Protein AF-0000000068832332 (afdb_homodimer)

Sequence (1370 aa):
MQPLASTSAGSEQFDTPSPIDVAPAPSSKGKKKERDEEDDGDDGAKPPVKKRNRKLKCDRGYPCGACRDRGEGHMCDWGDAIRLPQPHLTRDAEAQELRLQLDRLEGLLGALSAAAGLTGPPGPAAGGPSTGMAEENAAEALGLLAANSSTTATGPSSMSSAAHRAQVLANNPTVSHLVALLPPKKELESLVNRFLNNEHLYFPIVHVPTFQARLAAFNASNATEAPLFLGLVFAILAHEMRWQATEPGATKKAVLEKENAGKRFCEAALEALRMGSYLEQPTFDAVRALLVLHRFGEQNMDARSTHFLSQAVQLGQNRDAVGVPGISVIELEERCRVWHMLLAADWLDCSGRPSAIATSQFDVKPFTDAYDADITPDGITPRPFPAFTPTLLLGVQGHLAAIAHNISETAFAVKGALSLTCKFIDDQNAALAGVKASLPALQFDGDAVIPLDQANFASDRFRVQAHSAALQLTIRLNRSFLARGFADPRFAKYRHACLSAAQELLGLFLGYDDAHPVSRFAFLAYHCLNALLILVVDVFNDPRGLYAEKNRRLIAQVSLRMHSREKTPINAEVLRIMAVLMEAVQSQPQRPAATPSTSSAPLAASTHLVHPLPSPLTNDPFALNRLDALATSSSVPDLAKIWSTLATSFKTMYAAPDFEEWRELVKVGAGAKEVWSGGVGLIAAMQPLASTSAGSEQFDTPSPIDVAPAPSSKGKKKERDEEDDGDDGAKPPVKKRNRKLKCDRGYPCGACRDRGEGHMCDWGDAIRLPQPHLTRDAEAQELRLQLDRLEGLLGALSAAAGLTGPPGPAAGGPSTGMAEENAAEALGLLAANSSTTATGPSSMSSAAHRAQVLANNPTVSHLVALLPPKKELESLVNRFLNNEHLYFPIVHVPTFQARLAAFNASNATEAPLFLGLVFAILAHEMRWQATEPGATKKAVLEKENAGKRFCEAALEALRMGSYLEQPTFDAVRALLVLHRFGEQNMDARSTHFLSQAVQLGQNRDAVGVPGISVIELEERCRVWHMLLAADWLDCSGRPSAIATSQFDVKPFTDAYDADITPDGITPRPFPAFTPTLLLGVQGHLAAIAHNISETAFAVKGALSLTCKFIDDQNAALAGVKASLPALQFDGDAVIPLDQANFASDRFRVQAHSAALQLTIRLNRSFLARGFADPRFAKYRHACLSAAQELLGLFLGYDDAHPVSRFAFLAYHCLNALLILVVDVFNDPRGLYAEKNRRLIAQVSLRMHSREKTPINAEVLRIMAVLMEAVQSQPQRPAATPSTSSAPLAASTHLVHPLPSPLTNDPFALNRLDALATSSSVPDLAKIWSTLATSFKTMYAAPDFEEWRELVKVGAGAKEVWSGGVGLIAA

Organism: Rhodotorula toruloides (NCBI:txid5286)

Radius of gyration: 38.25 Å; Cα contacts (8 Å, |Δi|>4): 1618; chains: 2; bounding box: 105×122×121 Å

Solvent-accessible surface area (backbone atoms only — not comparable to full-atom values): 77778 Å² total; per-residue (Å²): 141,70,80,77,78,78,75,78,75,76,83,83,72,92,77,77,80,91,64,86,65,84,63,83,75,77,76,74,77,83,86,74,87,76,88,82,89,91,82,90,88,91,84,84,83,85,79,99,78,79,89,79,76,74,86,69,76,66,71,81,40,91,46,21,57,54,34,49,74,64,74,48,33,87,70,60,73,83,80,74,91,71,82,77,81,75,79,82,72,50,78,68,53,53,53,52,48,53,49,50,50,52,49,48,52,49,45,52,54,44,48,62,63,49,60,73,66,73,77,72,85,78,77,85,77,84,84,76,80,76,72,66,65,62,62,59,54,47,52,52,61,49,43,62,67,58,58,81,64,70,67,88,79,70,77,76,85,67,63,77,46,63,62,45,51,45,50,53,41,35,60,29,70,49,61,67,53,56,51,58,68,51,62,59,68,72,56,42,52,49,52,51,48,49,37,48,70,70,36,27,54,65,53,49,74,62,52,57,71,63,50,52,53,51,53,69,70,55,43,75,79,52,37,66,77,33,29,29,53,48,10,26,52,26,20,51,49,13,44,38,28,44,54,58,36,57,43,84,90,58,50,69,67,56,28,52,50,26,42,50,48,14,51,48,25,40,51,48,12,54,48,25,30,56,65,44,36,39,71,79,50,56,47,71,45,40,40,48,19,47,51,42,41,37,62,63,29,56,83,63,67,53,66,66,62,64,52,42,57,60,40,35,49,72,63,30,46,40,44,59,61,81,88,41,59,92,61,48,52,50,56,51,46,43,44,26,37,42,40,49,51,51,49,25,58,48,29,56,51,52,47,61,66,74,60,62,70,60,83,49,63,31,50,50,58,82,58,71,48,31,49,62,88,39,50,38,82,89,45,71,53,73,52,64,88,88,56,90,27,30,42,46,52,47,52,53,42,42,54,52,14,53,52,38,38,50,41,48,66,48,44,48,18,63,34,53,61,76,74,42,27,48,38,56,54,51,51,49,52,49,51,44,50,50,55,55,67,73,41,75,80,85,46,64,60,85,71,20,28,56,73,64,58,77,92,38,45,70,59,39,50,48,39,53,54,52,47,50,53,47,33,50,51,44,26,54,74,19,49,73,24,47,67,33,11,58,42,35,65,75,36,32,67,40,20,48,50,20,49,51,30,26,53,50,38,40,9,52,44,62,30,38,47,87,83,38,76,70,49,59,40,64,64,48,57,52,47,26,54,33,21,48,47,43,45,50,51,45,33,53,65,36,65,83,42,95,57,23,65,63,41,52,52,51,50,52,57,51,51,57,54,56,70,71,41,85,73,45,63,66,55,49,51,52,51,49,53,45,51,55,47,56,53,48,44,75,74,44,76,80,60,68,64,40,68,68,68,89,78,73,70,72,72,49,54,79,40,41,24,67,44,42,53,71,57,29,28,19,44,36,69,55,36,63,39,50,34,54,55,44,28,74,71,43,95,45,46,71,69,36,48,55,57,53,64,47,30,73,70,38,30,54,50,63,47,46,54,25,62,69,57,44,53,51,49,45,39,42,71,68,64,45,75,71,53,72,74,65,65,56,69,35,54,58,126,142,81,62,95,63,78,76,71,75,83,80,86,77,80,79,80,86,86,76,93,82,91,78,88,82,79,81,75,81,82,77,83,73,83,86,83,90,84,91,84,88,84,90,83,90,92,77,98,82,73,90,78,77,80,84,72,77,66,70,80,41,91,43,21,57,55,33,48,76,65,73,49,33,90,71,61,75,83,80,71,76,80,66,77,80,76,78,82,74,50,77,68,54,54,52,50,48,53,50,50,49,50,50,46,52,49,44,51,55,46,46,60,62,48,60,72,69,72,80,72,86,78,74,87,76,83,84,74,79,75,68,65,66,64,63,58,56,42,52,53,60,49,43,64,66,59,58,80,63,73,70,86,78,70,76,79,84,69,62,75,45,64,62,47,51,47,50,52,41,33,60,30,73,50,62,66,52,55,49,54,67,51,62,59,68,70,57,40,51,49,53,51,47,51,37,48,70,71,37,28,54,66,53,49,74,61,53,57,72,64,49,51,52,51,53,68,70,55,43,74,80,53,36,67,77,33,28,29,53,47,10,27,53,26,19,51,48,13,44,38,27,44,53,58,35,56,42,83,88,58,48,70,68,56,27,50,49,25,43,49,47,13,52,47,25,41,51,48,13,54,48,25,28,56,64,44,38,39,74,81,50,56,47,70,43,40,39,50,19,42,51,44,41,33,61,62,26,63,82,61,73,52,60,62,51,67,50,40,58,61,42,35,49,70,62,29,46,39,44,57,61,79,88,41,60,91,60,47,53,52,56,51,46,42,44,26,38,43,39,50,52,50,48,27,57,47,28,57,50,52,48,59,68,75,60,63,70,57,82,48,63,31,52,52,59,82,61,70,48,32,48,64,88,38,50,39,82,88,46,71,51,72,52,64,88,88,56,89,28,31,42,47,53,48,51,54,42,42,54,50,13,52,52,37,38,50,42,48,65,47,43,50,19,62,35,55,59,83,70,40,28,48,40,56,56,51,51,51,53,49,51,44,50,51,55,54,67,73,40,75,79,84,46,66,61,83,72,22,30,57,71,64,56,78,92,39,44,70,59,40,50,49,39,52,52,52,48,50,54,48,33,48,51,44,26,55,74,19,49,73,25,48,67,26,12,62,44,35,66,75,36,31,67,40,20,48,50,20,50,52,30,26,52,50,39,41,10,50,44,62,29,38,47,87,83,38,75,70,47,61,39,65,65,50,56,52,48,27,54,33,21,48,46,45,44,50,51,44,32,52,69,36,65,83,42,95,57,22,66,63,41,52,51,51,50,51,56,50,51,56,54,56,70,72,41,86,74,45,64,64,54,50,52,52,52,49,52,47,50,55,48,56,53,48,48,74,72,45,77,82,61,67,70,45,68,68,70,87,79,73,70,72,72,50,54,80,40,39,27,68,44,42,52,69,57,28,28,20,43,37,68,56,35,62,40,49,40,54,58,44,34,73,70,46,93,47,52,70,68,39,51,54,59,53,64,47,32,73,70,39,31,55,51,62,46,46,54,26,63,69,55,46,54,48,51,46,39,45,72,67,64,46,72,72,65,66,66,66,56,53,64,34,54,53,126

Foldseek 3Di:
DDDPDDDDPDDDDDPDDPDDCVDDDPDDDDDDDDDDDDDDDDDDDDDPDDDPDDPPPQCVPQVGPVCVVVVNSVPSDPPDDPDPDDPPQPPVNVVVVVVVVVVVVVVVVVVVVVVVDDPDPPDPDDDDPPPPPLLVVLVVLLVVLQPVPDDPPDFDPDDRPVVSCVSNVVVVDQLLSLQSLQDDLVVLLVLLVVLCVVPCLAQVLALVVVVSVVSVVDHSVCCNVPLLLSLLSLLSNLQSLQLVLLAPPDDPVSSVVSNSSSSSSNVSSVVSCVVVVCVPPPDSSNLSSVLSVCVVCVLQLPPCLVVSVVSCVVVVLLEQCPPPPPQFQRNNLSSQSSVLSSLLCQLLFQLQDARPDDPVRGDRDHHAQAASVQRDRVGHDGDDPPDSGSCNLSVLSSQLSVLSNCCSCAQVNPPHPQFDFLLNLVVSLVSLVVSLVPADDWDADVLATAADDPVCVVNRLSRLVSLLSSLVSLLLSLLLCLLVCQQAVLSVVSNVSNLVSLSNLLNHQLNAASNHSSNSDSSSVLSNLLSLLSLLVNCLQAVPDPCNVVSVVSNVSVLVRLVPDPDDSSSVLSNVLSVVSVVLSVVADHQDRNPNPPDDPRGDRRFGFRDRRAAFLLNDPCSLVLLVVLLVVAPDNVLSNRCNCVSVRPSRSSNHHGSLVSSVSSCRSVVNNDRSPCSRNGTDD/DDDDDDDDPDDDDPPDDDDDDDDDDDDDDDDDDDDDDDDDDDDDDDDPPDDPDDPPPQVVPQVGPVCVVVVNSVPSPPPDPPCPPPPPQDPVNVVVVVVVVVVVVVVVVVVVVVVVPPPDPPDPDDDDPPPPPLLVVLVVLLCLLQPVPDDPPDFDPDDQPVVSVCVNVVVVDQLLSLQSLQDDLVVLLVLLVVLCVVPCLAQVLALVVVVSVVSVVDHSVCCNVPLLLSLLSLLSNLQSLQLVLLAPPDDPVSSVVSNSSSSSSNVSSVVSCVVVVCVPPPDSSNLSSLLSVCVVCVVAVPPCNVCSVVSCVVVVLLEQCPPPPPQFQRNNLSSQSSVLSSLLCQLLFQLQDARPDDPVRGDRDHHAQAASVQRDRVGHDGDDPPDSGSCNLSVLSSQLSVLSNCCSCAQVNPPHPQADFLLNLVVSLVSLVVSLVPADDWDADVLATAADDPVCVVNRLSRLVSLLSSLVSLLLSLLLCCQLCQLAVLSVVSNVSNLVSLSNLLRHQLNADSNRSSNSDPSSVLSNLLSLLSLLLNCLSAVPDPCNVVSVVSNVSVLVRLVPDDDDSSSVLSNVLSVVSVVLSVVADGQDRNPNPPDDPRGDRRFAFSDRRAAFLLNDPCSLVLLVVQCVVAPDNVLSNRCNCVSVRPSRSSNHHGSLVSSVSSCRSVHNNDRSCCSVNGTDD

Secondary structure (DSSP, 8-state):
--------------------------------------------------TT-------SPSSPHHHHHTT-GGG---------------HHHHHHHHHHHHHHHHHHHHHHHHTTT--S---------GGGHHHHHHHHHHHHHHHT------SS--SS-HHHHHHHHHT---HHHHHHTSPPHHHHHHHHHHHHHHHTTT---S-HHHHHHHHHH--HHHHTT-HHHHHHHHHHHHHHHHHHHT-TT--HHHHHHHHHHHHHHHHHHHHHHHHTTTTTS--HHHHHHHHHHHHHHGGG--GGGGHHHHHHHHTTTTS--TT-TT--HHHHHHHHHHHHHHHHHHHT--SSPPPSS-GGG--PPPPP---GGGEETTEE-PPPTT---TTHHHHHHHHHHHHHHHIIIIIT-SS--TTEEHHHHHHHHHHHHHHHHHSPPPPEETTEEPPPPGGGHHHHHHHHHHHHHHHHHHHHHHTTHHHHHHH-GGGHHHHHHHHHHHHHHHHHHHHS-TTSGGGG-HHHHHHHHHHHHHHHHHHHH-TTSTTHHHHHHHHHHHHHHHHHS---HHHHHHHHHHHHHHHHHHHPPPP------TT-----TTPEESSPPPPPGGG-TTHHHHHHHHHHH-S-HHHHTTTHHHHHH-TT---SPPHHHHHHHHHHHTT--S---GGGTTB--/--------------------------------------------------TT-------SPSSPHHHHHTT-GGG---------------HHHHHHHHHHHHHHHHHHHHHHHHTTT--S---------GGGHHHHHHHHHHHHHHH-------SS--SS-HHHHHHHHHT---HHHHHTTSPPHHHHHHHHHHHHHHHTTT---S-HHHHHHHHHH--HHHHTT-HHHHHHHHHHHHHHHHHHHT-TT--HHHHHHHHHHHHHHHHHHHHHHHHTTTTTS--HHHHHHHHHHHHHHTTT--GGGGHHHHHHHHTTTTS--TT-TT--HHHHHHHHHHHHHHHHHHHT--SSPPPSS-GGG--PPPPP---GGGEETTEE----TT---TTHHHHHHHHHHHHHHHIIIIIT-SS--TT-BHHHHHHHHHHHHHHHHHSPPPPEETTEE-PPPGGGHHHHHHHHHHHHHHHHHHHHHHTTHHHHHHH-GGGHHHHHHHHHHHHHHHHHHHHS-TTSGGGG-HHHHHHHHHHHHHHHHHHHH-TTSTTHHHHHHHHHHHHHHHHHS---HHHHHHHHHHHHHHHHHHHS---------TT-----TTPBBSSPPPPPGGG-TTHHHHHHHHHHH-S-HHHHTTTHHHHHH-TT-TTSPPHHHHHHHHHHHTT--S---TTGGGB--

Nearest PDB structures (foldseek):
  6xr1-assembly1_A  TM=1.903E-01  e=1.572E+00  synthetic construct
  7rdr-assembly1_A  TM=2.220E-01  e=3.701E+00  unidentified

pLDDT: mean 72.02, std 27.33, range [13.74, 98.69]

Structure (mmCIF, N/CA/C/O backbone):
data_AF-0000000068832332-model_v1
#
loop_
_entity.id
_entity.type
_entity.pdbx_description
1 polymer 'BY PROTMAP: gi|472587751|gb|EMS25247.1| C6 transcription factor'
#
loop_
_atom_site.group_PDB
_atom_site.id
_atom_site.type_symbol
_atom_site.label_atom_id
_atom_site.label_alt_id
_atom_site.label_comp_id
_atom_site.label_asym_id
_atom_site.label_entity_id
_atom_site.label_seq_id
_atom_site.pdbx_PDB_ins_code
_atom_site.Cartn_x
_atom_site.Cartn_y
_atom_site.Cartn_z
_atom_site.occupancy
_atom_site.B_iso_or_equiv
_atom_site.auth_seq_id
_atom_site.auth_comp_id
_atom_site.auth_asym_id
_atom_site.auth_atom_id
_atom_site.pdbx_PDB_model_num
ATOM 1 N N . MET A 1 1 ? -27.438 25.406 -61.188 1 19.53 1 MET A N 1
ATOM 2 C CA . MET A 1 1 ? -26.391 24.922 -60.312 1 19.53 1 MET A CA 1
ATOM 3 C C . MET A 1 1 ? -26.422 25.672 -58.969 1 19.53 1 MET A C 1
ATOM 5 O O . MET A 1 1 ? -25.531 25.516 -58.156 1 19.53 1 MET A O 1
ATOM 9 N N . GLN A 1 2 ? -27.312 26.156 -58.688 1 17.78 2 GLN A N 1
ATOM 10 C CA . GLN A 1 2 ? -28.125 27.297 -58.281 1 17.78 2 GLN A CA 1
ATOM 11 C C . GLN A 1 2 ? -28.219 27.391 -56.75 1 17.78 2 GLN A C 1
ATOM 13 O O . GLN A 1 2 ? -28.328 26.375 -56.062 1 17.78 2 GLN A O 1
ATOM 18 N N . PRO A 1 3 ? -27.875 28.625 -56.281 1 19.83 3 PRO A N 1
ATOM 19 C CA . PRO A 1 3 ? -27.312 29.281 -55.125 1 19.83 3 PRO A CA 1
ATOM 20 C C . PRO A 1 3 ? -28.25 29.234 -53.906 1 19.83 3 PRO A C 1
ATOM 22 O O . PRO A 1 3 ? -29.375 29.719 -53.969 1 19.83 3 PRO A O 1
ATOM 25 N N . LEU A 1 4 ? -28.406 27.875 -53.594 1 18.02 4 LEU A N 1
ATOM 26 C CA . LEU A 1 4 ? -29.547 27.609 -52.75 1 18.02 4 LEU A CA 1
ATOM 27 C C . LEU A 1 4 ? -29.656 28.656 -51.656 1 18.02 4 LEU A C 1
ATOM 29 O O . LEU A 1 4 ? -28.656 29.078 -51.094 1 18.02 4 LEU A O 1
ATOM 33 N N . ALA A 1 5 ? -30.703 29.062 -51.594 1 17.41 5 ALA A N 1
ATOM 34 C CA . ALA A 1 5 ? -31.594 30.172 -51.281 1 17.41 5 ALA A CA 1
ATOM 35 C C . ALA A 1 5 ? -31.516 30.562 -49.812 1 17.41 5 ALA A C 1
ATOM 37 O O . ALA A 1 5 ? -31.516 29.688 -48.938 1 17.41 5 ALA A O 1
ATOM 38 N N . SER A 1 6 ? -31.172 31.766 -49.5 1 16.77 6 SER A N 1
ATOM 39 C CA . SER A 1 6 ? -30.5 32.719 -48.656 1 16.77 6 SER A CA 1
ATOM 40 C C . SER A 1 6 ? -31.297 33.031 -47.375 1 16.77 6 SER A C 1
ATOM 42 O O . SER A 1 6 ? -30.906 33.844 -46.562 1 16.77 6 SER A O 1
ATOM 44 N N . THR A 1 7 ? -32.469 32.25 -47.438 1 17.25 7 THR A N 1
ATOM 45 C CA . THR A 1 7 ? -33.5 33.125 -46.938 1 17.25 7 THR A CA 1
ATOM 46 C C . THR A 1 7 ? -33.188 33.625 -45.531 1 17.25 7 THR A C 1
ATOM 48 O O . THR A 1 7 ? -32.531 32.938 -44.75 1 17.25 7 THR A O 1
ATOM 51 N N . SER A 1 8 ? -33.688 34.75 -45.188 1 16.8 8 SER A N 1
ATOM 52 C CA . SER A 1 8 ? -33.594 36.062 -44.562 1 16.8 8 SER A CA 1
ATOM 53 C C . SER A 1 8 ? -33.812 35.938 -43.062 1 16.8 8 SER A C 1
ATOM 55 O O . SER A 1 8 ? -34.938 35.688 -42.594 1 16.8 8 SER A O 1
ATOM 57 N N . ALA A 1 9 ? -32.938 35.25 -42.438 1 17.66 9 ALA A N 1
ATOM 58 C CA . ALA A 1 9 ? -32.906 34.781 -41.062 1 17.66 9 ALA A CA 1
ATOM 59 C C . ALA A 1 9 ? -33.188 35.969 -40.094 1 17.66 9 ALA A C 1
ATOM 61 O O . ALA A 1 9 ? -32.469 36.938 -40.094 1 17.66 9 ALA A O 1
ATOM 62 N N . GLY A 1 10 ? -34.438 36 -39.875 1 15.83 10 GLY A N 1
ATOM 63 C CA . GLY A 1 10 ? -35.188 37.094 -39.281 1 15.83 10 GLY A CA 1
ATOM 64 C C . GLY A 1 10 ? -34.469 37.781 -38.125 1 15.83 10 GLY A C 1
ATOM 65 O O . GLY A 1 10 ? -33.656 37.125 -37.469 1 15.83 10 GLY A O 1
ATOM 66 N N . SER A 1 11 ? -34.406 39 -38.125 1 16.53 11 SER A N 1
ATOM 67 C CA . SER A 1 11 ? -33.875 40.25 -37.625 1 16.53 11 SER A CA 1
ATOM 68 C C . SER A 1 11 ? -33.781 40.281 -36.125 1 16.53 11 SER A C 1
ATOM 70 O O . SER A 1 11 ? -34.312 39.406 -35.438 1 16.53 11 SER A O 1
ATOM 72 N N . GLU A 1 12 ? -33.969 41.344 -35.656 1 16.88 12 GLU A N 1
ATOM 73 C CA . GLU A 1 12 ? -33.281 42.375 -34.875 1 16.88 12 GLU A CA 1
ATOM 74 C C . GLU A 1 12 ? -33.469 42.125 -33.375 1 16.88 12 GLU A C 1
ATOM 76 O O . GLU A 1 12 ? -32.531 41.781 -32.688 1 16.88 12 GLU A O 1
ATOM 81 N N . GLN A 1 13 ? -34.156 43 -32.656 1 15.6 13 GLN A N 1
ATOM 82 C CA . GLN A 1 13 ? -33.781 44.125 -31.812 1 15.6 13 GLN A CA 1
ATOM 83 C C . GLN A 1 13 ? -34.094 43.875 -30.344 1 15.6 13 GLN A C 1
ATOM 85 O O . GLN A 1 13 ? -33.281 44.219 -29.469 1 15.6 13 GLN A O 1
ATOM 90 N N . PHE A 1 14 ? -35.312 43.469 -30.016 1 16.28 14 PHE A N 1
ATOM 91 C CA . PHE A 1 14 ? -35.812 44.281 -28.906 1 16.28 14 PHE A CA 1
ATOM 92 C C . PHE A 1 14 ? -35.031 44 -27.641 1 16.28 14 PHE A C 1
ATOM 94 O O . PHE A 1 14 ? -34.625 42.875 -27.406 1 16.28 14 PHE A O 1
ATOM 101 N N . ASP A 1 15 ? -34.406 44.906 -26.844 1 16.77 15 ASP A N 1
ATOM 102 C CA . ASP A 1 15 ? -33.719 45.594 -25.75 1 16.77 15 ASP A CA 1
ATOM 103 C C . ASP A 1 15 ? -34.375 45.281 -24.406 1 16.77 15 ASP A C 1
ATOM 105 O O . ASP A 1 15 ? -33.781 45.5 -23.344 1 16.77 15 ASP A O 1
ATOM 109 N N . THR A 1 16 ? -35.625 44.906 -24.578 1 15.54 16 THR A N 1
ATOM 110 C CA . THR A 1 16 ? -36.375 45.469 -23.484 1 15.54 16 THR A CA 1
ATOM 111 C C . THR A 1 16 ? -35.781 45.094 -22.141 1 15.54 16 THR A C 1
ATOM 113 O O . THR A 1 16 ? -35.031 44.125 -22.047 1 15.54 16 THR A O 1
ATOM 116 N N . PRO A 1 17 ? -36.562 44.719 -20.859 1 16.3 17 PRO A N 1
ATOM 117 C CA . PRO A 1 17 ? -37.25 45.688 -20 1 16.3 17 PRO A CA 1
ATOM 118 C C . PRO A 1 17 ? -36.781 45.656 -18.547 1 16.3 17 PRO A C 1
ATOM 120 O O . PRO A 1 17 ? -36.312 44.594 -18.094 1 16.3 17 PRO A O 1
ATOM 123 N N . SER A 1 18 ? -36.281 46.719 -17.891 1 18.67 18 SER A N 1
ATOM 124 C CA . SER A 1 18 ? -35.75 47.281 -16.672 1 18.67 18 SER A CA 1
ATOM 125 C C . SER A 1 18 ? -36.562 46.875 -15.453 1 18.67 18 SER A C 1
ATOM 127 O O . SER A 1 18 ? -36.375 47.406 -14.352 1 18.67 18 SER A O 1
ATOM 129 N N . PRO A 1 19 ? -37.125 45.75 -15.438 1 14.98 19 PRO A N 1
ATOM 130 C CA . PRO A 1 19 ? -38.438 45.719 -14.812 1 14.98 19 PRO A CA 1
ATOM 131 C C . PRO A 1 19 ? -38.438 46.312 -13.406 1 14.98 19 PRO A C 1
ATOM 133 O O . PRO A 1 19 ? -39.281 47.188 -13.094 1 14.98 19 PRO A O 1
ATOM 136 N N . ILE A 1 20 ? -38.281 45.5 -12.344 1 16.73 20 ILE A N 1
ATOM 137 C CA . ILE A 1 20 ? -39.438 45.406 -11.484 1 16.73 20 ILE A CA 1
ATOM 138 C C . ILE A 1 20 ? -39.406 46.5 -10.43 1 16.73 20 ILE A C 1
ATOM 140 O O . ILE A 1 20 ? -38.406 46.656 -9.727 1 16.73 20 ILE A O 1
ATOM 144 N N . ASP A 1 21 ? -40.188 47.469 -10.5 1 15.74 21 ASP A N 1
ATOM 145 C CA . ASP A 1 21 ? -40.562 48.688 -9.781 1 15.74 21 ASP A CA 1
ATOM 146 C C . ASP A 1 21 ? -40.969 48.375 -8.344 1 15.74 21 ASP A C 1
ATOM 148 O O . ASP A 1 21 ? -42.125 48.5 -7.973 1 15.74 21 ASP A O 1
ATOM 152 N N . VAL A 1 22 ? -40.469 47.375 -7.809 1 17 22 VAL A N 1
ATOM 153 C CA . VAL A 1 22 ? -41.375 47.094 -6.684 1 17 22 VAL A CA 1
ATOM 154 C C . VAL A 1 22 ? -41.5 48.312 -5.809 1 17 22 VAL A C 1
ATOM 156 O O . VAL A 1 22 ? -40.531 48.812 -5.238 1 17 22 VAL A O 1
ATOM 159 N N . ALA A 1 23 ? -42.406 49.156 -6.211 1 15.56 23 ALA A N 1
ATOM 160 C CA . ALA A 1 23 ? -42.688 50.469 -5.684 1 15.56 23 ALA A CA 1
ATOM 161 C C . ALA A 1 23 ? -43.031 50.406 -4.191 1 15.56 23 ALA A C 1
ATOM 163 O O . ALA A 1 23 ? -42.625 51.281 -3.424 1 15.56 23 ALA A O 1
ATOM 164 N N . PRO A 1 24 ? -43.844 49.469 -3.746 1 16.28 24 PRO A N 1
ATOM 165 C CA . PRO A 1 24 ? -44.906 50.312 -3.219 1 16.28 24 PRO A CA 1
ATOM 166 C C . PRO A 1 24 ? -44.531 51.062 -1.951 1 16.28 24 PRO A C 1
ATOM 168 O O . PRO A 1 24 ? -43.562 50.688 -1.279 1 16.28 24 PRO A O 1
ATOM 171 N N . ALA A 1 25 ? -45.344 52 -1.597 1 15.85 25 ALA A N 1
ATOM 172 C CA . ALA A 1 25 ? -45.594 53.25 -0.915 1 15.85 25 ALA A CA 1
ATOM 173 C C . ALA A 1 25 ? -45.656 53.062 0.597 1 15.85 25 ALA A C 1
ATOM 175 O O . ALA A 1 25 ? -46.062 52 1.073 1 15.85 25 ALA A O 1
ATOM 176 N N . PRO A 1 26 ? -44.938 53.969 1.215 1 17.09 26 PRO A N 1
ATOM 177 C CA . PRO A 1 26 ? -44.688 54.312 2.619 1 17.09 26 PRO A CA 1
ATOM 178 C C . PRO A 1 26 ? -45.969 54.438 3.426 1 17.09 26 PRO A C 1
ATOM 180 O O . PRO A 1 26 ? -45.969 54.906 4.566 1 17.09 26 PRO A O 1
ATOM 183 N N . SER A 1 27 ? -46.875 53.562 3.033 1 15.43 27 SER A N 1
ATOM 184 C CA . SER A 1 27 ? -48 54.281 3.598 1 15.43 27 SER A CA 1
ATOM 185 C C . SER A 1 27 ? -47.781 54.562 5.078 1 15.43 27 SER A C 1
ATOM 187 O O . SER A 1 27 ? -47.031 53.875 5.75 1 15.43 27 SER A O 1
ATOM 189 N N . SER A 1 28 ? -48.688 55.438 5.562 1 14.55 28 SER A N 1
ATOM 190 C CA . SER A 1 28 ? -48.938 56.531 6.477 1 14.55 28 SER A CA 1
ATOM 191 C C . SER A 1 28 ? -49.188 56.031 7.895 1 14.55 28 SER A C 1
ATOM 193 O O . SER A 1 28 ? -48.969 56.781 8.859 1 14.55 28 SER A O 1
ATOM 195 N N . LYS A 1 29 ? -49.938 55 8.062 1 15.7 29 LYS A N 1
ATOM 196 C CA . LYS A 1 29 ? -51 55.5 8.891 1 15.7 29 LYS A CA 1
ATOM 197 C C . LYS A 1 29 ? -50.5 55.844 10.289 1 15.7 29 LYS A C 1
ATOM 199 O O . LYS A 1 29 ? -49.438 55.438 10.695 1 15.7 29 LYS A O 1
ATOM 204 N N . GLY A 1 30 ? -51.312 55.594 11.203 1 14.89 30 GLY A N 1
ATOM 205 C CA . GLY A 1 30 ? -51.906 56.406 12.234 1 14.89 30 GLY A CA 1
ATOM 206 C C . GLY A 1 30 ? -51.156 56.375 13.547 1 14.89 30 GLY A C 1
ATOM 207 O O . GLY A 1 30 ? -50.156 55.656 13.68 1 14.89 30 GLY A O 1
ATOM 208 N N . LYS A 1 31 ? -51.938 56.281 14.719 1 15.88 31 LYS A N 1
ATOM 209 C CA . LYS A 1 31 ? -52.219 57.156 15.836 1 15.88 31 LYS A CA 1
ATOM 210 C C . LYS A 1 31 ? -51.281 56.875 17.016 1 15.88 31 LYS A C 1
ATOM 212 O O . LYS A 1 31 ? -50.719 55.781 17.125 1 15.88 31 LYS A O 1
ATOM 217 N N . LYS A 1 32 ? -51.344 57.688 17.953 1 14.36 32 LYS A N 1
ATOM 218 C CA . LYS A 1 32 ? -50.781 58.5 19.031 1 14.36 32 LYS A CA 1
ATOM 219 C C . LYS A 1 32 ? -50.594 57.656 20.297 1 14.36 32 LYS A C 1
ATOM 221 O O . LYS A 1 32 ? -49.938 58.125 21.25 1 14.36 32 LYS A O 1
ATOM 226 N N . LYS A 1 33 ? -51.156 56.438 20.484 1 15.23 33 LYS A N 1
ATOM 227 C CA . LYS A 1 33 ? -51.688 56.594 21.828 1 15.23 33 LYS A CA 1
ATOM 228 C C . LYS A 1 33 ? -50.594 56.781 22.859 1 15.23 33 LYS A C 1
ATOM 230 O O . LYS A 1 33 ? -49.531 56.156 22.766 1 15.23 33 LYS A O 1
ATOM 235 N N . GLU A 1 34 ? -50.719 57.531 23.891 1 14.59 34 GLU A N 1
ATOM 236 C CA . GLU A 1 34 ? -50.188 58.375 24.969 1 14.59 34 GLU A CA 1
ATOM 237 C C . GLU A 1 34 ? -49.469 57.531 26.016 1 14.59 34 GLU A C 1
ATOM 239 O O . GLU A 1 34 ? -48.375 57.906 26.469 1 14.59 34 GLU A O 1
ATOM 244 N N . ARG A 1 35 ? -50.062 56.438 26.766 1 15.75 35 ARG A N 1
ATOM 245 C CA . ARG A 1 35 ? -50.25 56.875 28.141 1 15.75 35 ARG A CA 1
ATOM 246 C C . ARG A 1 35 ? -48.938 56.75 28.922 1 15.75 35 ARG A C 1
ATOM 248 O O . ARG A 1 35 ? -48.094 55.938 28.562 1 15.75 35 ARG A O 1
ATOM 255 N N . ASP A 1 36 ? -48.938 57.031 30.172 1 15.25 36 ASP A N 1
ATOM 256 C CA . ASP A 1 36 ? -48.375 57.781 31.281 1 15.25 36 ASP A CA 1
ATOM 257 C C . ASP A 1 36 ? -47.312 56.969 32 1 15.25 36 ASP A C 1
ATOM 259 O O . ASP A 1 36 ? -46.188 57.406 32.219 1 15.25 36 ASP A O 1
ATOM 263 N N . GLU A 1 37 ? -47.688 56.25 33.219 1 15.7 37 GLU A N 1
ATOM 264 C CA . GLU A 1 37 ? -47.281 56.75 34.531 1 15.7 37 GLU A CA 1
ATOM 265 C C . GLU A 1 37 ? -46 56.125 35.031 1 15.7 37 GLU A C 1
ATOM 267 O O . GLU A 1 37 ? -45.594 55.062 34.5 1 15.7 37 GLU A O 1
ATOM 272 N N . GLU A 1 38 ? -45.781 55.906 36.438 1 16.05 38 GLU A N 1
ATOM 273 C CA . GLU A 1 38 ? -44.969 56.438 37.531 1 16.05 38 GLU A CA 1
ATOM 274 C C . GLU A 1 38 ? -43.875 55.469 37.938 1 16.05 38 GLU A C 1
ATOM 276 O O . GLU A 1 38 ? -43.844 54.312 37.5 1 16.05 38 GLU A O 1
ATOM 281 N N . ASP A 1 39 ? -43.656 55.156 39.281 1 16.05 39 ASP A N 1
ATOM 282 C CA . ASP A 1 39 ? -42.75 55.562 40.375 1 16.05 39 ASP A CA 1
ATOM 283 C C . ASP A 1 39 ? -41.812 54.438 40.75 1 16.05 39 ASP A C 1
ATOM 285 O O . ASP A 1 39 ? -40.594 54.625 40.844 1 16.05 39 ASP A O 1
ATOM 289 N N . ASP A 1 40 ? -42.219 53.188 41.5 1 16.06 40 ASP A N 1
ATOM 290 C CA . ASP A 1 40 ? -41.812 53.188 42.906 1 16.06 40 ASP A CA 1
ATOM 291 C C . ASP A 1 40 ? -40.469 52.469 43.094 1 16.06 40 ASP A C 1
ATOM 293 O O . ASP A 1 40 ? -40.031 51.719 42.219 1 16.06 40 ASP A O 1
ATOM 297 N N . GLY A 1 41 ? -40.219 51.625 44.312 1 16.25 41 GLY A N 1
ATOM 298 C CA . GLY A 1 41 ? -39.406 51.688 45.5 1 16.25 41 GLY A CA 1
ATOM 299 C C . GLY A 1 41 ? -38.219 50.719 45.5 1 16.25 41 GLY A C 1
ATOM 300 O O . GLY A 1 41 ? -37.094 51.094 45.219 1 16.25 41 GLY A O 1
ATOM 301 N N . ASP A 1 42 ? -38.219 49.438 46.281 1 17.67 42 ASP A N 1
ATOM 302 C CA . ASP A 1 42 ? -37.5 49.156 47.531 1 17.67 42 ASP A CA 1
ATOM 303 C C . ASP A 1 42 ? -36.312 48.219 47.25 1 17.67 42 ASP A C 1
ATOM 305 O O . ASP A 1 42 ? -36.375 47.406 46.312 1 17.67 42 ASP A O 1
ATOM 309 N N . ASP A 1 43 ? -35.125 48.156 47.906 1 17.88 43 ASP A N 1
ATOM 310 C CA . ASP A 1 43 ? -33.688 48.031 48.062 1 17.88 43 ASP A CA 1
ATOM 311 C C . ASP A 1 43 ? -33.281 46.562 48.219 1 17.88 43 ASP A C 1
ATOM 313 O O . ASP A 1 43 ? -32.094 46.25 48.25 1 17.88 43 ASP A O 1
ATOM 317 N N . GLY A 1 44 ? -34.094 45.531 48.812 1 18.78 44 GLY A N 1
ATOM 318 C CA . GLY A 1 44 ? -33.531 44.688 49.875 1 18.78 44 GLY A CA 1
ATOM 319 C C . GLY A 1 44 ? -32.594 43.625 49.375 1 18.78 44 GLY A C 1
ATOM 320 O O . GLY A 1 44 ? -32.719 43.188 48.25 1 18.78 44 GLY A O 1
ATOM 321 N N . ALA A 1 45 ? -31.422 43.25 50.031 1 20.33 45 ALA A N 1
ATOM 322 C CA . ALA A 1 45 ? -30.078 42.688 50.062 1 20.33 45 ALA A CA 1
ATOM 323 C C . ALA A 1 45 ? -30.141 41.156 50 1 20.33 45 ALA A C 1
ATOM 325 O O . ALA A 1 45 ? -29.109 40.5 50.094 1 20.33 45 ALA A O 1
ATOM 326 N N . LYS A 1 46 ? -31.312 40.344 49.656 1 21.77 46 LYS A N 1
ATOM 327 C CA . LYS A 1 46 ? -31.469 39.062 50.312 1 21.77 46 LYS A CA 1
ATOM 328 C C . LYS A 1 46 ? -30.391 38.062 49.812 1 21.77 46 LYS A C 1
ATOM 330 O O . LYS A 1 46 ? -29.984 38.094 48.656 1 21.77 46 LYS A O 1
ATOM 335 N N . PRO A 1 47 ? -29.844 37.125 50.75 1 24.06 47 PRO A N 1
ATOM 336 C CA . PRO A 1 47 ? -28.891 36.062 51.125 1 24.06 47 PRO A CA 1
ATOM 337 C C . PRO A 1 47 ? -29.062 34.812 50.281 1 24.06 47 PRO A C 1
ATOM 339 O O . PRO A 1 47 ? -30.188 34.312 50.125 1 24.06 47 PRO A O 1
ATOM 342 N N . PRO A 1 48 ? -28.359 34.438 49.281 1 21.27 48 PRO A N 1
ATOM 343 C CA . PRO A 1 48 ? -28.562 33.312 48.344 1 21.27 48 PRO A CA 1
ATOM 344 C C . PRO A 1 48 ? -28.391 31.953 48.969 1 21.27 48 PRO A C 1
ATOM 346 O O . PRO A 1 48 ? -27.297 31.594 49.406 1 21.27 48 PRO A O 1
ATOM 349 N N . VAL A 1 49 ? -29.422 31.141 49.938 1 23.38 49 VAL A N 1
ATOM 350 C CA . VAL A 1 49 ? -29.984 30.172 50.875 1 23.38 49 VAL A CA 1
ATOM 351 C C . VAL A 1 49 ? -29.844 28.766 50.312 1 23.38 49 VAL A C 1
ATOM 353 O O . VAL A 1 49 ? -29.469 27.844 51.031 1 23.38 49 VAL A O 1
ATOM 356 N N . LYS A 1 50 ? -30.578 27.875 49.312 1 28.02 50 LYS A N 1
ATOM 357 C CA . LYS A 1 50 ? -31.672 26.938 49.562 1 28.02 50 LYS A CA 1
ATOM 358 C C . LYS A 1 50 ? -31.188 25.5 49.531 1 28.02 50 LYS A C 1
ATOM 360 O O . LYS A 1 50 ? -31.75 24.641 50.25 1 28.02 50 LYS A O 1
ATOM 365 N N . LYS A 1 51 ? -30.5 24.734 48.562 1 29.77 51 LYS A N 1
ATOM 366 C CA . LYS A 1 51 ? -30.812 23.312 48.625 1 29.77 51 LYS A CA 1
ATOM 367 C C . LYS A 1 51 ? -29.828 22.562 49.531 1 29.77 51 LYS A C 1
ATOM 369 O O . LYS A 1 51 ? -29.266 21.547 49.125 1 29.77 51 LYS A O 1
ATOM 374 N N . ARG A 1 52 ? -29.172 23.016 50.562 1 30.33 52 ARG A N 1
ATOM 375 C CA . ARG A 1 52 ? -28.422 22.266 51.562 1 30.33 52 ARG A CA 1
ATOM 376 C C . ARG A 1 52 ? -29.219 21.062 52.062 1 30.33 52 ARG A C 1
ATOM 378 O O . ARG A 1 52 ? -28.641 20.047 52.438 1 30.33 52 ARG A O 1
ATOM 385 N N . ASN A 1 53 ? -30.5 21.234 52.719 1 30.5 53 ASN A N 1
ATOM 386 C CA . ASN A 1 53 ? -31.109 20.516 53.812 1 30.5 53 ASN A CA 1
ATOM 387 C C . ASN A 1 53 ? -31.641 19.156 53.375 1 30.5 53 ASN A C 1
ATOM 389 O O . ASN A 1 53 ? -32.312 18.453 54.156 1 30.5 53 ASN A O 1
ATOM 393 N N . ARG A 1 54 ? -32.156 18.938 52.031 1 36.62 54 ARG A N 1
ATOM 394 C CA . ARG A 1 54 ? -33.031 17.781 52.031 1 36.62 54 ARG A CA 1
ATOM 395 C C . ARG A 1 54 ? -32.25 16.484 51.938 1 36.62 54 ARG A C 1
ATOM 397 O O . ARG A 1 54 ? -31.25 16.422 51.188 1 36.62 54 ARG A O 1
ATOM 404 N N . LYS A 1 55 ? -32.281 15.555 53 1 36.81 55 LYS A N 1
ATOM 405 C CA . LYS A 1 55 ? -31.766 14.227 53.312 1 36.81 55 LYS A CA 1
ATOM 406 C C . LYS A 1 55 ? -31.969 13.273 52.125 1 36.81 55 LYS A C 1
ATOM 408 O O . LYS A 1 55 ? -32.969 12.555 52.062 1 36.81 55 LYS A O 1
ATOM 413 N N . LEU A 1 56 ? -31.875 13.789 50.781 1 40.81 56 LEU A N 1
ATOM 414 C CA . LEU A 1 56 ? -32.344 12.828 49.781 1 40.81 56 LEU A CA 1
ATOM 415 C C . LEU A 1 56 ? -31.359 11.672 49.656 1 40.81 56 LEU A C 1
ATOM 417 O O . LEU A 1 56 ? -30.141 11.875 49.75 1 40.81 56 LEU A O 1
ATOM 421 N N . LYS A 1 57 ? -31.781 10.445 49.906 1 44.94 57 LYS A N 1
ATOM 422 C CA . LYS A 1 57 ? -31.094 9.156 49.844 1 44.94 57 LYS A CA 1
ATOM 423 C C . LYS A 1 57 ? -30.5 8.914 48.438 1 44.94 57 LYS A C 1
ATOM 425 O O . LYS A 1 57 ? -31.234 8.633 47.5 1 44.94 57 LYS A O 1
ATOM 430 N N . CYS A 1 58 ? -29.328 9.539 48.094 1 42.19 58 CYS A N 1
ATOM 431 C CA . CYS A 1 58 ? -28.594 9.422 46.844 1 42.19 58 CYS A CA 1
ATOM 432 C C . CYS A 1 58 ? -28.109 7.996 46.625 1 42.19 58 CYS A C 1
ATOM 434 O O . CYS A 1 58 ? -27.469 7.414 47.5 1 42.19 58 CYS A O 1
ATOM 436 N N . ASP A 1 59 ? -28.766 7.184 45.844 1 53.34 59 ASP A N 1
ATOM 437 C CA . ASP A 1 59 ? -28.438 5.777 45.625 1 53.34 59 ASP A CA 1
ATOM 438 C C . ASP A 1 59 ? -27.141 5.633 44.844 1 53.34 59 ASP A C 1
ATOM 440 O O . ASP A 1 59 ? -26.812 4.547 44.375 1 53.34 59 ASP A O 1
ATOM 444 N N . ARG A 1 60 ? -26.312 6.605 44.719 1 45.91 60 ARG A N 1
ATOM 445 C CA . ARG A 1 60 ? -24.969 6.719 44.156 1 45.91 60 ARG A CA 1
ATOM 446 C C . ARG A 1 60 ? -24.984 6.34 42.688 1 45.91 60 ARG A C 1
ATOM 448 O O . ARG A 1 60 ? -23.938 6.09 42.094 1 45.91 60 ARG A O 1
ATOM 455 N N . GLY A 1 61 ? -26.344 6.242 42.062 1 51.72 61 GLY A N 1
ATOM 456 C CA . GLY A 1 61 ? -26.484 6.105 40.625 1 51.72 61 GLY A CA 1
ATOM 457 C C . GLY A 1 61 ? -26.359 7.426 39.875 1 51.72 61 GLY A C 1
ATOM 458 O O . GLY A 1 61 ? -26.484 8.492 40.469 1 51.72 61 GLY A O 1
ATOM 459 N N . TYR A 1 62 ? -25.531 7.711 38.781 1 50.34 62 TYR A N 1
ATOM 460 C CA . TYR A 1 62 ? -25.547 8.953 38.031 1 50.34 62 TYR A CA 1
ATOM 461 C C . TYR A 1 62 ? -26.375 8.789 36.75 1 50.34 62 TYR A C 1
ATOM 463 O O . TYR A 1 62 ? -26.031 7.992 35.875 1 50.34 62 TYR A O 1
ATOM 471 N N . PRO A 1 63 ? -27.469 9.836 36.781 1 51.88 63 PRO A N 1
ATOM 472 C CA . PRO A 1 63 ? -27.938 10.656 37.906 1 51.88 63 PRO A CA 1
ATOM 473 C C . PRO A 1 63 ? -28.516 9.828 39.031 1 51.88 63 PRO A C 1
ATOM 475 O O . PRO A 1 63 ? -28.969 8.695 38.812 1 51.88 63 PRO A O 1
ATOM 478 N N . CYS A 1 64 ? -28.328 10.133 40.219 1 55.59 64 CYS A N 1
ATOM 479 C CA . CYS A 1 64 ? -28.797 9.297 41.312 1 55.59 64 CYS A CA 1
ATOM 480 C C . CYS A 1 64 ? -30.297 9.055 41.188 1 55.59 64 CYS A C 1
ATOM 482 O O . CYS A 1 64 ? -31.016 9.82 40.531 1 55.59 64 CYS A O 1
ATOM 484 N N . GLY A 1 65 ? -30.812 7.816 41.5 1 60.84 65 GLY A N 1
ATOM 485 C CA . GLY A 1 65 ? -32.219 7.457 41.406 1 60.84 65 GLY A CA 1
ATOM 486 C C . GLY A 1 65 ? -33.156 8.578 41.844 1 60.84 65 GLY A C 1
ATOM 487 O O . GLY A 1 65 ? -34.188 8.812 41.188 1 60.84 65 GLY A O 1
ATOM 488 N N . ALA A 1 66 ? -32.688 9.312 42.844 1 59.81 66 ALA A N 1
ATOM 489 C CA . ALA A 1 66 ? -33.562 10.391 43.344 1 59.81 66 ALA A CA 1
ATOM 490 C C . ALA A 1 66 ? -33.625 11.539 42.344 1 59.81 66 ALA A C 1
ATOM 492 O O . ALA A 1 66 ? -34.688 12.133 42.156 1 59.81 66 ALA A O 1
ATOM 493 N N . CYS A 1 67 ? -32.438 11.875 41.75 1 56.78 67 CYS A N 1
ATOM 494 C CA . CYS A 1 67 ? -32.469 12.914 40.75 1 56.78 67 CYS A CA 1
ATOM 495 C C . CYS A 1 67 ? -33.219 12.445 39.5 1 56.78 67 CYS A C 1
ATOM 497 O O . CYS A 1 67 ? -33.906 13.227 38.844 1 56.78 67 CYS A O 1
ATOM 499 N N . ARG A 1 68 ? -33.156 11.188 39.156 1 62.53 68 ARG A N 1
ATOM 500 C CA . ARG A 1 68 ? -33.938 10.617 38.031 1 62.53 68 ARG A CA 1
ATOM 501 C C . ARG A 1 68 ? -35.438 10.742 38.281 1 62.53 68 ARG A C 1
ATOM 503 O O . ARG A 1 68 ? -36.188 11.141 37.375 1 62.53 68 ARG A O 1
ATOM 510 N N . ASP A 1 69 ? -35.812 10.344 39.438 1 62.53 69 ASP A N 1
ATOM 511 C CA . ASP A 1 69 ? -37.219 10.336 39.75 1 62.53 69 ASP A CA 1
ATOM 512 C C . ASP A 1 69 ? -37.781 11.758 39.781 1 62.53 69 ASP A C 1
ATOM 514 O O . ASP A 1 69 ? -38.969 11.969 39.5 1 62.53 69 ASP A O 1
ATOM 518 N N . ARG A 1 70 ? -36.844 12.664 40.156 1 56.25 70 ARG A N 1
ATOM 519 C CA . ARG A 1 70 ? -37.312 14.039 40.25 1 56.25 70 ARG A CA 1
ATOM 520 C C . ARG A 1 70 ? -37.125 14.773 38.938 1 56.25 70 ARG A C 1
ATOM 522 O O . ARG A 1 70 ? -37.469 15.945 38.812 1 56.25 70 ARG A O 1
ATOM 529 N N . GLY A 1 71 ? -36.844 14.297 37.844 1 55.75 71 GLY A N 1
ATOM 530 C CA . GLY A 1 71 ? -36.719 14.82 36.5 1 55.75 71 GLY A CA 1
ATOM 531 C C . GLY A 1 71 ? -35.531 15.758 36.344 1 55.75 71 GLY A C 1
ATOM 532 O O . GLY A 1 71 ? -35.469 16.562 35.406 1 55.75 71 GLY A O 1
ATOM 533 N N . GLU A 1 72 ? -34.719 16 37.438 1 48.53 72 GLU A N 1
ATOM 534 C CA . GLU A 1 72 ? -33.594 16.938 37.469 1 48.53 72 GLU A CA 1
ATOM 535 C C . GLU A 1 72 ? -32.281 16.203 37.25 1 48.53 72 GLU A C 1
ATOM 537 O O . GLU A 1 72 ? -31.234 16.594 37.781 1 48.53 72 GLU A O 1
ATOM 542 N N . GLY A 1 73 ? -32.312 15.055 36.656 1 50 73 GLY A N 1
ATOM 543 C CA . GLY A 1 73 ? -31.156 14.195 36.375 1 50 73 GLY A CA 1
ATOM 544 C C . GLY A 1 73 ? -30.016 14.914 35.688 1 50 73 GLY A C 1
ATOM 545 O O . GLY A 1 73 ? -28.859 14.547 35.844 1 50 73 GLY A O 1
ATOM 546 N N . HIS A 1 74 ? -30.312 15.992 34.938 1 51.5 74 HIS A N 1
ATOM 547 C CA . HIS A 1 74 ? -29.359 16.734 34.125 1 51.5 74 HIS A CA 1
ATOM 548 C C . HIS A 1 74 ? -28.438 17.578 35 1 51.5 74 HIS A C 1
ATOM 550 O O . HIS A 1 74 ? -27.406 18.078 34.531 1 51.5 74 HIS A O 1
ATOM 556 N N . MET A 1 75 ? -28.75 18 36.188 1 45.69 75 MET A N 1
ATOM 557 C CA . MET A 1 75 ? -28 18.859 37.094 1 45.69 75 MET A CA 1
ATOM 558 C C . MET A 1 75 ? -27.203 18.047 38.094 1 45.69 75 MET A C 1
ATOM 560 O O . MET A 1 75 ? -26.609 18.594 39 1 45.69 75 MET A O 1
ATOM 564 N N . CYS A 1 76 ? -27.328 16.75 38.062 1 43.38 76 CYS A N 1
ATOM 565 C CA . CYS A 1 76 ? -26.625 15.922 39.062 1 43.38 76 CYS A CA 1
ATOM 566 C C . CYS A 1 76 ? -25.125 15.953 38.812 1 43.38 76 CYS A C 1
ATOM 568 O O . CYS A 1 76 ? -24.656 15.516 37.75 1 43.38 76 CYS A O 1
ATOM 570 N N . ASP A 1 77 ? -24.328 17.016 39.375 1 37.84 77 ASP A N 1
ATOM 571 C CA . ASP A 1 77 ? -22.906 17.25 39.25 1 37.84 77 ASP A CA 1
ATOM 572 C C . ASP A 1 77 ? -22.109 16.359 40.219 1 37.84 77 ASP A C 1
ATOM 574 O O . ASP A 1 77 ? -22.297 16.422 41.438 1 37.84 77 ASP A O 1
ATOM 578 N N . TRP A 1 78 ? -21.844 15.211 39.938 1 35.41 78 TRP A N 1
ATOM 579 C CA . TRP A 1 78 ? -20.984 14.43 40.812 1 35.41 78 TRP A CA 1
ATOM 580 C C . TRP A 1 78 ? -19.562 15.008 40.844 1 35.41 78 TRP A C 1
ATOM 582 O O . TRP A 1 78 ? -18.891 15.07 39.812 1 35.41 78 TRP A O 1
ATOM 592 N N . GLY A 1 79 ? -19.219 15.922 41.75 1 30.09 79 GLY A N 1
ATOM 593 C CA . GLY A 1 79 ? -17.906 16.516 41.938 1 30.09 79 GLY A CA 1
ATOM 594 C C . GLY A 1 79 ? -16.781 15.484 42 1 30.09 79 GLY A C 1
ATOM 595 O O . GLY A 1 79 ? -15.781 15.617 41.281 1 30.09 79 GLY A O 1
ATOM 596 N N . ASP A 1 80 ? -16.469 14.945 43.281 1 27.14 80 ASP A N 1
ATOM 597 C CA . ASP A 1 80 ? -15.188 14.609 43.875 1 27.14 80 ASP A CA 1
ATOM 598 C C . ASP A 1 80 ? -14.586 13.367 43.219 1 27.14 80 ASP A C 1
ATOM 600 O O . ASP A 1 80 ? -13.367 13.266 43.062 1 27.14 80 ASP A O 1
ATOM 604 N N . ALA A 1 81 ? -15.078 12.156 43.469 1 25.83 81 ALA A N 1
ATOM 605 C CA . ALA A 1 81 ? -14.328 10.961 43.844 1 25.83 81 ALA A CA 1
ATOM 606 C C . ALA A 1 81 ? -13.461 10.477 42.688 1 25.83 81 ALA A C 1
ATOM 608 O O . ALA A 1 81 ? -13.969 9.922 41.719 1 25.83 81 ALA A O 1
ATOM 609 N N . ILE A 1 82 ? -12.469 11.312 42.312 1 25.2 82 ILE A N 1
ATOM 610 C CA . ILE A 1 82 ? -11.445 10.727 41.469 1 25.2 82 ILE A CA 1
ATOM 611 C C . ILE A 1 82 ? -10.711 9.617 42.219 1 25.2 82 ILE A C 1
ATOM 613 O O . ILE A 1 82 ? -10.414 8.562 41.656 1 25.2 82 ILE A O 1
ATOM 617 N N . ARG A 1 83 ? -10.414 9.562 43.594 1 23.73 83 ARG A N 1
ATOM 618 C CA . ARG A 1 83 ? -9.125 9.102 44.094 1 23.73 83 ARG A CA 1
ATOM 619 C C . ARG A 1 83 ? -9.062 7.582 44.125 1 23.73 83 ARG A C 1
ATOM 621 O O . ARG A 1 83 ? -9.875 6.949 44.812 1 23.73 83 ARG A O 1
ATOM 628 N N . LEU A 1 84 ? -8.422 6.957 43.219 1 24.23 84 LEU A N 1
ATOM 629 C CA . LEU A 1 84 ? -7.941 5.582 43.125 1 24.23 84 LEU A CA 1
ATOM 630 C C . LEU A 1 84 ? -6.926 5.305 44.25 1 24.23 84 LEU A C 1
ATOM 632 O O . LEU A 1 84 ? -5.891 5.969 44.312 1 24.23 84 LEU A O 1
ATOM 636 N N . PRO A 1 85 ? -7.211 4.988 45.562 1 23.02 85 PRO A N 1
ATOM 637 C CA . PRO A 1 85 ? -6.238 4.855 46.656 1 23.02 85 PRO A CA 1
ATOM 638 C C . PRO A 1 85 ? -5.113 3.875 46.344 1 23.02 85 PRO A C 1
ATOM 640 O O . PRO A 1 85 ? -5.363 2.816 45.75 1 23.02 85 PRO A O 1
ATOM 643 N N . GLN A 1 86 ? -3.869 4.258 46.281 1 25.72 86 GLN A N 1
ATOM 644 C CA . GLN A 1 86 ? -2.633 3.531 46 1 25.72 86 GLN A CA 1
ATOM 645 C C . GLN A 1 86 ? -2.238 2.658 47.188 1 25.72 86 GLN A C 1
ATOM 647 O O . GLN A 1 86 ? -1.975 3.168 48.281 1 25.72 86 GLN A O 1
ATOM 652 N N . PRO A 1 87 ? -2.807 1.485 47.5 1 25.59 87 PRO A N 1
ATOM 653 C CA . PRO A 1 87 ? -2.299 0.894 48.75 1 25.59 87 PRO A CA 1
ATOM 654 C C . PRO A 1 87 ? -0.781 0.73 48.75 1 25.59 87 PRO A C 1
ATOM 656 O O . PRO A 1 87 ? -0.166 0.655 47.688 1 25.59 87 PRO A O 1
ATOM 659 N N . HIS A 1 88 ? -0.058 1.2 49.75 1 27.45 88 HIS A N 1
ATOM 660 C CA . HIS A 1 88 ? 1.325 1.039 50.188 1 27.45 88 HIS A CA 1
ATOM 661 C C . HIS A 1 88 ? 1.693 -0.435 50.312 1 27.45 88 HIS A C 1
ATOM 663 O O . HIS A 1 88 ? 1.476 -1.041 51.375 1 27.45 88 HIS A O 1
ATOM 669 N N . LEU A 1 89 ? 1.493 -1.348 49.375 1 26.23 89 LEU A N 1
ATOM 670 C CA . LEU A 1 89 ? 1.795 -2.746 49.656 1 26.23 89 LEU A CA 1
ATOM 671 C C . LEU A 1 89 ? 3.275 -2.93 50 1 26.23 89 LEU A C 1
ATOM 673 O O . LEU A 1 89 ? 4.137 -2.459 49.25 1 26.23 89 LEU A O 1
ATOM 677 N N . THR A 1 90 ? 3.605 -3.049 51.219 1 27.53 90 THR A N 1
ATOM 678 C CA . THR A 1 90 ? 4.926 -3.377 51.75 1 27.53 90 THR A CA 1
ATOM 679 C C . THR A 1 90 ? 5.535 -4.547 51 1 27.53 90 THR A C 1
ATOM 681 O O . THR A 1 90 ? 4.828 -5.285 50.312 1 27.53 90 THR A O 1
ATOM 684 N N . ARG A 1 91 ? 6.891 -4.73 51.031 1 31.48 91 ARG A N 1
ATOM 685 C CA . ARG A 1 91 ? 7.738 -5.738 50.406 1 31.48 91 ARG A CA 1
ATOM 686 C C . ARG A 1 91 ? 7.137 -7.133 50.562 1 31.48 91 ARG A C 1
ATOM 688 O O . ARG A 1 91 ? 7.195 -7.945 49.625 1 31.48 91 ARG A O 1
ATOM 695 N N . ASP A 1 92 ? 6.754 -7.391 51.781 1 30.78 92 ASP A N 1
ATOM 696 C CA . ASP A 1 92 ? 6.246 -8.688 52.219 1 30.78 92 ASP A CA 1
ATOM 697 C C . ASP A 1 92 ? 4.93 -9.023 51.5 1 30.78 92 ASP A C 1
ATOM 699 O O . ASP A 1 92 ? 4.691 -10.18 51.156 1 30.78 92 ASP A O 1
ATOM 703 N N . ALA A 1 93 ? 4.055 -7.969 51.312 1 33.16 93 ALA A N 1
ATOM 704 C CA . ALA A 1 93 ? 2.709 -8.203 50.812 1 33.16 93 ALA A CA 1
ATOM 705 C C . ALA A 1 93 ? 2.738 -8.453 49.312 1 33.16 93 ALA A C 1
ATOM 707 O O . ALA A 1 93 ? 1.916 -9.211 48.781 1 33.16 93 ALA A O 1
ATOM 708 N N . GLU A 1 94 ? 3.734 -7.949 48.594 1 32.81 94 GLU A N 1
ATOM 709 C CA . GLU A 1 94 ? 3.984 -8.219 47.156 1 32.81 94 GLU A CA 1
ATOM 710 C C . GLU A 1 94 ? 4.363 -9.68 46.938 1 32.81 94 GLU A C 1
ATOM 712 O O . GLU A 1 94 ? 3.887 -10.305 46 1 32.81 94 GLU A O 1
ATOM 717 N N . ALA A 1 95 ? 5.125 -10.18 47.844 1 37.03 95 ALA A N 1
ATOM 718 C CA . ALA A 1 95 ? 5.559 -11.57 47.812 1 37.03 95 ALA A CA 1
ATOM 719 C C . ALA A 1 95 ? 4.383 -12.516 48.031 1 37.03 95 ALA A C 1
ATOM 721 O O . ALA A 1 95 ? 4.285 -13.555 47.375 1 37.03 95 ALA A O 1
ATOM 722 N N . GLN A 1 96 ? 3.57 -12.141 48.938 1 37.12 96 GLN A N 1
ATOM 723 C CA . GLN A 1 96 ? 2.406 -12.969 49.25 1 37.12 96 GLN A CA 1
ATOM 724 C C . GLN A 1 96 ? 1.429 -12.977 48.062 1 37.12 96 GLN A C 1
ATOM 726 O O . GLN A 1 96 ? 0.848 -14.008 47.75 1 37.12 96 GLN A O 1
ATOM 731 N N . GLU A 1 97 ? 1.34 -11.844 47.375 1 37.91 97 GLU A N 1
ATOM 732 C CA . GLU A 1 97 ? 0.392 -11.742 46.281 1 37.91 97 GLU A CA 1
ATOM 733 C C . GLU A 1 97 ? 0.89 -12.5 45.031 1 37.91 97 GLU A C 1
ATOM 735 O O . GLU A 1 97 ? 0.111 -13.172 44.375 1 37.91 97 GLU A O 1
ATOM 740 N N . LEU A 1 98 ? 2.152 -12.5 44.844 1 39.41 98 LEU A N 1
ATOM 741 C CA . LEU A 1 98 ? 2.734 -13.328 43.812 1 39.41 98 LEU A CA 1
ATOM 742 C C . LEU A 1 98 ? 2.52 -14.812 44.094 1 39.41 98 LEU A C 1
ATOM 744 O O . LEU A 1 98 ? 2.227 -15.594 43.188 1 39.41 98 LEU A O 1
ATOM 748 N N . ARG A 1 99 ? 2.623 -15.172 45.375 1 40.88 99 ARG A N 1
ATOM 749 C CA . ARG A 1 99 ? 2.373 -16.547 45.781 1 40.88 99 ARG A CA 1
ATOM 750 C C . ARG A 1 99 ? 0.91 -16.922 45.562 1 40.88 99 ARG A C 1
ATOM 752 O O . ARG A 1 99 ? 0.608 -18.031 45.094 1 40.88 99 ARG A O 1
ATOM 759 N N . LEU A 1 100 ? 0.032 -16.047 45.844 1 44.12 100 LEU A N 1
ATOM 760 C CA . LEU A 1 100 ? -1.39 -16.328 45.656 1 44.12 100 LEU A CA 1
ATOM 761 C C . LEU A 1 100 ? -1.768 -16.391 44.188 1 44.12 100 LEU A C 1
ATOM 763 O O . LEU A 1 100 ? -2.586 -17.219 43.781 1 44.12 100 LEU A O 1
ATOM 767 N N . GLN A 1 101 ? -1.066 -15.641 43.375 1 41.06 101 GLN A N 1
ATOM 768 C CA . GLN A 1 101 ? -1.272 -15.711 41.938 1 41.06 101 GLN A CA 1
ATOM 769 C C . GLN A 1 101 ? -0.721 -17.016 41.375 1 41.06 101 GLN A C 1
ATOM 771 O O . GLN A 1 101 ? -1.357 -17.641 40.531 1 41.06 101 GLN A O 1
ATOM 776 N N . LEU A 1 102 ? 0.376 -17.438 41.844 1 40.97 102 LEU A N 1
ATOM 777 C CA . LEU A 1 102 ? 0.912 -18.75 41.5 1 40.97 102 LEU A CA 1
ATOM 778 C C . LEU A 1 102 ? -0.029 -19.859 41.969 1 40.97 102 LEU A C 1
ATOM 780 O O . LEU A 1 102 ? -0.291 -20.812 41.25 1 40.97 102 LEU A O 1
ATOM 784 N N . ASP A 1 103 ? -0.531 -19.719 43.156 1 45.47 103 ASP A N 1
ATOM 785 C CA . ASP A 1 103 ? -1.482 -20.703 43.688 1 45.47 103 ASP A CA 1
ATOM 786 C C . ASP A 1 103 ? -2.76 -20.719 42.844 1 45.47 103 ASP A C 1
ATOM 788 O O . ASP A 1 103 ? -3.301 -21.781 42.531 1 45.47 103 ASP A O 1
ATOM 792 N N . ARG A 1 104 ? -3.182 -19.594 42.406 1 41.62 104 ARG A N 1
ATOM 793 C CA . ARG A 1 104 ? -4.398 -19.516 41.594 1 41.62 104 ARG A CA 1
ATOM 794 C C . ARG A 1 104 ? -4.164 -20.047 40.188 1 41.62 104 ARG A C 1
ATOM 796 O O . ARG A 1 104 ? -4.996 -20.781 39.656 1 41.62 104 ARG A O 1
ATOM 803 N N . LEU A 1 105 ? -3.062 -19.734 39.656 1 39.47 105 LEU A N 1
ATOM 804 C CA . LEU A 1 105 ? -2.732 -20.344 38.375 1 39.47 105 LEU A CA 1
ATOM 805 C C . LEU A 1 105 ? -2.551 -21.844 38.531 1 39.47 105 LEU A C 1
ATOM 807 O O . LEU A 1 105 ? -3.014 -22.625 37.688 1 39.47 105 LEU A O 1
ATOM 811 N N . GLU A 1 106 ? -2.029 -22.266 39.562 1 39.94 106 GLU A N 1
ATOM 812 C CA . GLU A 1 106 ? -1.95 -23.688 39.844 1 39.94 106 GLU A CA 1
ATOM 813 C C . GLU A 1 106 ? -3.334 -24.266 40.125 1 39.94 106 GLU A C 1
ATOM 815 O O . GLU A 1 106 ? -3.621 -25.406 39.75 1 39.94 106 GLU A O 1
ATOM 820 N N . GLY A 1 107 ? -4.164 -23.484 40.781 1 39.5 107 GLY A N 1
ATOM 821 C CA . GLY A 1 107 ? -5.539 -23.922 40.969 1 39.5 107 GLY A CA 1
ATOM 822 C C . GLY A 1 107 ? -6.289 -24.078 39.656 1 39.5 107 GLY A C 1
ATOM 823 O O . GLY A 1 107 ? -7.012 -25.047 39.438 1 39.5 107 GLY A O 1
ATOM 824 N N . LEU A 1 108 ? -6.129 -23.109 38.812 1 36.78 108 LEU A N 1
ATOM 825 C CA . LEU A 1 108 ? -6.832 -23.203 37.531 1 36.78 108 LEU A CA 1
ATOM 826 C C . LEU A 1 108 ? -6.246 -24.312 36.656 1 36.78 108 LEU A C 1
ATOM 828 O O . LEU A 1 108 ? -6.984 -25.062 36.031 1 36.78 108 LEU A O 1
ATOM 832 N N . LEU A 1 109 ? -4.98 -24.531 36.656 1 34.88 109 LEU A N 1
ATOM 833 C CA . LEU A 1 109 ? -4.402 -25.719 36.062 1 34.88 109 LEU A CA 1
ATOM 834 C C . LEU A 1 109 ? -4.93 -26.984 36.719 1 34.88 109 LEU A C 1
ATOM 836 O O . LEU A 1 109 ? -5.18 -27.984 36.062 1 34.88 109 LEU A O 1
ATOM 840 N N . GLY A 1 110 ? -5.074 -26.922 37.969 1 34.06 110 GLY A N 1
ATOM 841 C CA . GLY A 1 110 ? -5.715 -28.016 38.656 1 34.06 110 GLY A CA 1
ATOM 842 C C . GLY A 1 110 ? -7.156 -28.234 38.25 1 34.06 110 GLY A C 1
ATOM 843 O O . GLY A 1 110 ? -7.609 -29.375 38.125 1 34.06 110 GLY A O 1
ATOM 844 N N . ALA A 1 111 ? -7.887 -27.172 38.094 1 33.72 111 ALA A N 1
ATOM 845 C CA . ALA A 1 111 ? -9.289 -27.359 37.688 1 33.72 111 ALA A CA 1
ATOM 846 C C . ALA A 1 111 ? -9.398 -27.906 36.281 1 33.72 111 ALA A C 1
ATOM 848 O O . ALA A 1 111 ? -10.266 -28.734 36 1 33.72 111 ALA A O 1
ATOM 849 N N . LEU A 1 112 ? -8.555 -27.484 35.375 1 30.62 112 LEU A N 1
ATOM 850 C CA . LEU A 1 112 ? -8.633 -28.062 34.031 1 30.62 112 LEU A CA 1
ATOM 851 C C . LEU A 1 112 ? -8.227 -29.531 34.031 1 30.62 112 LEU A C 1
ATOM 853 O O . LEU A 1 112 ? -8.797 -30.344 33.312 1 30.62 112 LEU A O 1
ATOM 857 N N . SER A 1 113 ? -7.316 -29.906 34.844 1 30.11 113 SER A N 1
ATOM 858 C CA . SER A 1 113 ? -7 -31.328 34.938 1 30.11 113 SER A CA 1
ATOM 859 C C . SER A 1 113 ? -8.141 -32.094 35.594 1 30.11 113 SER A C 1
ATOM 861 O O . SER A 1 113 ? -8.281 -33.312 35.375 1 30.11 113 SER A O 1
ATOM 863 N N . ALA A 1 114 ? -8.789 -31.422 36.625 1 29.8 114 ALA A N 1
ATOM 864 C CA . ALA A 1 114 ? -9.883 -32.156 37.25 1 29.8 114 ALA A CA 1
ATOM 865 C C . ALA A 1 114 ? -11.07 -32.312 36.312 1 29.8 114 ALA A C 1
ATOM 867 O O . ALA A 1 114 ? -11.922 -33.156 36.5 1 29.8 114 ALA A O 1
ATOM 868 N N . ALA A 1 115 ? -11.266 -31.359 35.406 1 28.8 115 ALA A N 1
ATOM 869 C CA . ALA A 1 115 ? -12.5 -31.5 34.625 1 28.8 115 ALA A CA 1
ATOM 870 C C . ALA A 1 115 ? -12.406 -32.688 33.688 1 28.8 115 ALA A C 1
ATOM 872 O O . ALA A 1 115 ? -13.336 -32.969 32.906 1 28.8 115 ALA A O 1
ATOM 873 N N . ALA A 1 116 ? -11.25 -33.344 33.469 1 27.98 116 ALA A N 1
ATOM 874 C CA . ALA A 1 116 ? -11.367 -34.531 32.625 1 27.98 116 ALA A CA 1
ATOM 875 C C . ALA A 1 116 ? -12.312 -35.562 33.25 1 27.98 116 ALA A C 1
ATOM 877 O O . ALA A 1 116 ? -12.938 -36.344 32.531 1 27.98 116 ALA A O 1
ATOM 878 N N . GLY A 1 117 ? -12.133 -35.781 34.562 1 24.62 117 GLY A N 1
ATOM 879 C CA . GLY A 1 117 ? -12.828 -36.969 35.031 1 24.62 117 GLY A CA 1
ATOM 880 C C . GLY A 1 117 ? -14.305 -36.75 35.281 1 24.62 117 GLY A C 1
ATOM 881 O O . GLY A 1 117 ? -15.039 -37.688 35.594 1 24.62 117 GLY A O 1
ATOM 882 N N . LEU A 1 118 ? -14.672 -35.625 36.062 1 24.06 118 LEU A N 1
ATOM 883 C CA . LEU A 1 118 ? -15.922 -35.719 36.812 1 24.06 118 LEU A CA 1
ATOM 884 C C . LEU A 1 118 ? -17.125 -35.781 35.875 1 24.06 118 LEU A C 1
ATOM 886 O O . LEU A 1 118 ? -17.281 -34.906 35 1 24.06 118 LEU A O 1
ATOM 890 N N . THR A 1 119 ? -17.703 -37 35.625 1 26.59 119 THR A N 1
ATOM 891 C CA . THR A 1 119 ? -19.031 -37.5 35.219 1 26.59 119 THR A CA 1
ATOM 892 C C . THR A 1 119 ? -20.125 -36.656 35.875 1 26.59 119 THR A C 1
ATOM 894 O O . THR A 1 119 ? -21.125 -36.312 35.219 1 26.59 119 THR A O 1
ATOM 897 N N . GLY A 1 120 ? -20.422 -36.781 37.219 1 24.61 120 GLY A N 1
ATOM 898 C CA . GLY A 1 120 ? -21.734 -36.594 37.812 1 24.61 120 GLY A CA 1
ATOM 899 C C . GLY A 1 120 ? -22.141 -35.125 37.906 1 24.61 120 GLY A C 1
ATOM 900 O O . GLY A 1 120 ? -21.281 -34.25 37.844 1 24.61 120 GLY A O 1
ATOM 901 N N . PRO A 1 121 ? -23.562 -34.781 37.625 1 24.58 121 PRO A N 1
ATOM 902 C CA . PRO A 1 121 ? -24.125 -33.438 37.531 1 24.58 121 PRO A CA 1
ATOM 903 C C . PRO A 1 121 ? -23.844 -32.562 38.781 1 24.58 121 PRO A C 1
ATOM 905 O O . PRO A 1 121 ? -24.219 -32.969 39.875 1 24.58 121 PRO A O 1
ATOM 908 N N . PRO A 1 122 ? -22.609 -31.969 38.969 1 23.97 122 PRO A N 1
ATOM 909 C CA . PRO A 1 122 ? -22.375 -31.266 40.219 1 23.97 122 PRO A CA 1
ATOM 910 C C . PRO A 1 122 ? -23.453 -30.234 40.531 1 23.97 122 PRO A C 1
ATOM 912 O O . PRO A 1 122 ? -24.062 -29.672 39.594 1 23.97 122 PRO A O 1
ATOM 915 N N . GLY A 1 123 ? -24.281 -30.328 41.625 1 21.03 123 GLY A N 1
ATOM 916 C CA . GLY A 1 123 ? -25.312 -29.484 42.188 1 21.03 123 GLY A CA 1
ATOM 917 C C . GLY A 1 123 ? -24.891 -28.031 42.312 1 21.03 123 GLY A C 1
ATOM 918 O O . GLY A 1 123 ? -23.703 -27.719 42.312 1 21.03 123 GLY A O 1
ATOM 919 N N . PRO A 1 124 ? -25.859 -26.953 42.156 1 22.45 124 PRO A N 1
ATOM 920 C CA . PRO A 1 124 ? -25.938 -25.5 41.969 1 22.45 124 PRO A CA 1
ATOM 921 C C . PRO A 1 124 ? -25.281 -24.734 43.125 1 22.45 124 PRO A C 1
ATOM 923 O O . PRO A 1 124 ? -25.484 -23.531 43.281 1 22.45 124 PRO A O 1
ATOM 926 N N . ALA A 1 125 ? -24.156 -25.203 43.75 1 21.12 125 ALA A N 1
ATOM 927 C CA . ALA A 1 125 ? -24 -24.531 45.031 1 21.12 125 ALA A CA 1
ATOM 928 C C . ALA A 1 125 ? -24.016 -23.016 44.875 1 21.12 125 ALA A C 1
ATOM 930 O O . ALA A 1 125 ? -23.766 -22.5 43.781 1 21.12 125 ALA A O 1
ATOM 931 N N . ALA A 1 126 ? -24.031 -22.188 46 1 20.84 126 ALA A N 1
ATOM 932 C CA . ALA A 1 126 ? -24.406 -20.906 46.594 1 20.84 126 ALA A CA 1
ATOM 933 C C . ALA A 1 126 ? -23.484 -19.797 46.062 1 20.84 126 ALA A C 1
ATOM 935 O O . ALA A 1 126 ? -22.359 -20.047 45.656 1 20.84 126 ALA A O 1
ATOM 936 N N . GLY A 1 127 ? -23.938 -18.469 46.031 1 22.56 127 GLY A N 1
ATOM 937 C CA . GLY A 1 127 ? -23.859 -17.094 45.562 1 22.56 127 GLY A CA 1
ATOM 938 C C . GLY A 1 127 ? -22.562 -16.391 45.938 1 22.56 127 GLY A C 1
ATOM 939 O O . GLY A 1 127 ? -22.469 -15.172 45.844 1 22.56 127 GLY A O 1
ATOM 940 N N . GLY A 1 128 ? -21.5 -17.031 46.562 1 22.2 128 GLY A N 1
ATOM 941 C CA . GLY A 1 128 ? -20.734 -16.062 47.312 1 22.2 128 GLY A CA 1
ATOM 942 C C . GLY A 1 128 ? -20 -15.062 46.438 1 22.2 128 GLY A C 1
ATOM 943 O O . GLY A 1 128 ? -19.875 -15.273 45.219 1 22.2 128 GLY A O 1
ATOM 944 N N . PRO A 1 129 ? -19.484 -13.797 47 1 24.61 129 PRO A N 1
ATOM 945 C CA . PRO A 1 129 ? -19.062 -12.445 46.625 1 24.61 129 PRO A CA 1
ATOM 946 C C . PRO A 1 129 ? -17.797 -12.445 45.75 1 24.61 129 PRO A C 1
ATOM 948 O O . PRO A 1 129 ? -17.156 -11.398 45.594 1 24.61 129 PRO A O 1
ATOM 951 N N . SER A 1 130 ? -17.484 -13.523 45.062 1 24.56 130 SER A N 1
ATOM 952 C CA . SER A 1 130 ? -16.125 -13.547 44.531 1 24.56 130 SER A CA 1
ATOM 953 C C . SER A 1 130 ? -15.945 -12.523 43.406 1 24.56 130 SER A C 1
ATOM 955 O O . SER A 1 130 ? -15.031 -12.648 42.594 1 24.56 130 SER A O 1
ATOM 957 N N . THR A 1 131 ? -16.875 -11.547 43.312 1 25.89 131 THR A N 1
ATOM 958 C CA . THR A 1 131 ? -16.922 -10.648 42.156 1 25.89 131 THR A CA 1
ATOM 959 C C . THR A 1 131 ? -15.703 -9.727 42.125 1 25.89 131 THR A C 1
ATOM 961 O O . THR A 1 131 ? -15.453 -9.039 41.125 1 25.89 131 THR A O 1
ATOM 964 N N . GLY A 1 132 ? -15.133 -9.375 43.281 1 25.3 132 GLY A N 1
ATOM 965 C CA . GLY A 1 132 ? -14.266 -8.219 43.406 1 25.3 132 GLY A CA 1
ATOM 966 C C . GLY A 1 132 ? -12.922 -8.398 42.719 1 25.3 132 GLY A C 1
ATOM 967 O O . GLY A 1 132 ? -12.203 -7.422 42.5 1 25.3 132 GLY A O 1
ATOM 968 N N . MET A 1 133 ? -12.406 -9.641 42.688 1 26.2 133 MET A N 1
ATOM 969 C CA . MET A 1 133 ? -10.984 -9.867 42.438 1 26.2 133 MET A CA 1
ATOM 970 C C . MET A 1 133 ? -10.656 -9.68 40.969 1 26.2 133 MET A C 1
ATOM 972 O O . MET A 1 133 ? -9.484 -9.641 40.562 1 26.2 133 MET A O 1
ATOM 976 N N . ALA A 1 134 ? -11.641 -9.758 40.125 1 28.55 134 ALA A N 1
ATOM 977 C CA . ALA A 1 134 ? -11.352 -9.703 38.688 1 28.55 134 ALA A CA 1
ATOM 978 C C . ALA A 1 134 ? -10.984 -8.281 38.25 1 28.55 134 ALA A C 1
ATOM 980 O O . ALA A 1 134 ? -10.227 -8.094 37.312 1 28.55 134 ALA A O 1
ATOM 981 N N . GLU A 1 135 ? -11.539 -7.289 38.938 1 27.7 135 GLU A N 1
ATOM 982 C CA . GLU A 1 135 ? -11.359 -5.883 38.562 1 27.7 135 GLU A CA 1
ATOM 983 C C . GLU A 1 135 ? -9.938 -5.422 38.844 1 27.7 135 GLU A C 1
ATOM 985 O O . GLU A 1 135 ? -9.367 -4.652 38.062 1 27.7 135 GLU A O 1
ATOM 990 N N . GLU A 1 136 ? -9.344 -5.867 39.938 1 29.45 136 GLU A N 1
ATOM 991 C CA . GLU A 1 136 ? -8.039 -5.387 40.375 1 29.45 136 GLU A CA 1
ATOM 992 C C . GLU A 1 136 ? -6.918 -5.918 39.5 1 29.45 136 GLU A C 1
ATOM 994 O O . GLU A 1 136 ? -5.949 -5.203 39.219 1 29.45 136 GLU A O 1
ATOM 999 N N . ASN A 1 137 ? -7.105 -7.117 38.906 1 30.14 137 ASN A N 1
ATOM 1000 C CA . ASN A 1 137 ? -6.051 -7.738 38.125 1 30.14 137 ASN A CA 1
ATOM 1001 C C . ASN A 1 137 ? -5.934 -7.098 36.75 1 30.14 137 ASN A C 1
ATOM 1003 O O . ASN A 1 137 ? -4.832 -6.98 36.188 1 30.14 137 ASN A O 1
ATOM 1007 N N . ALA A 1 138 ? -6.98 -6.629 36.188 1 29.7 138 ALA A N 1
ATOM 1008 C CA . ALA A 1 138 ? -6.957 -5.934 34.906 1 29.7 138 ALA A CA 1
ATOM 1009 C C . ALA A 1 138 ? -6.289 -4.57 35.031 1 29.7 138 ALA A C 1
ATOM 1011 O O . ALA A 1 138 ? -5.551 -4.148 34.156 1 29.7 138 ALA A O 1
ATOM 1012 N N . ALA A 1 139 ? -6.441 -3.83 36.125 1 29.81 139 ALA A N 1
ATOM 1013 C CA . ALA A 1 139 ? -5.797 -2.543 36.375 1 29.81 139 ALA A CA 1
ATOM 1014 C C . ALA A 1 139 ? -4.285 -2.705 36.531 1 29.81 139 ALA A C 1
ATOM 1016 O O . ALA A 1 139 ? -3.518 -1.872 36.031 1 29.81 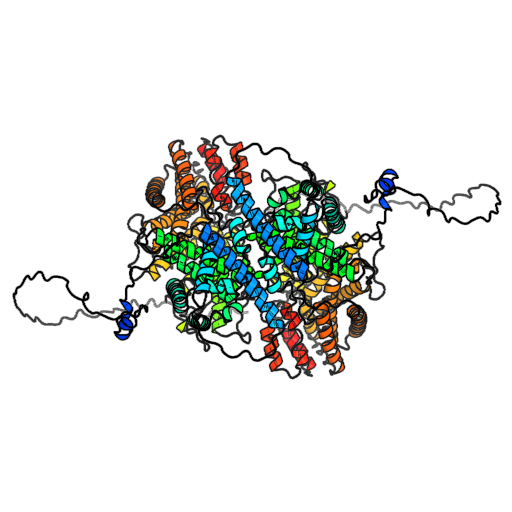139 ALA A O 1
ATOM 1017 N N . GLU A 1 140 ? -3.771 -3.729 37.188 1 31.25 140 GLU A N 1
ATOM 1018 C CA . GLU A 1 140 ? -2.348 -3.971 37.406 1 31.25 140 GLU A CA 1
ATOM 1019 C C . GLU A 1 140 ? -1.656 -4.348 36.094 1 31.25 140 GLU A C 1
ATOM 1021 O O . GLU A 1 140 ? -0.554 -3.875 35.812 1 31.25 140 GLU A O 1
ATOM 1026 N N . ALA A 1 141 ? -2.287 -5.094 35.281 1 31.8 141 ALA A N 1
ATOM 1027 C CA . ALA A 1 141 ? -1.718 -5.449 33.969 1 31.8 141 ALA A CA 1
ATOM 1028 C C . ALA A 1 141 ? -1.628 -4.23 33.062 1 31.8 141 ALA A C 1
ATOM 1030 O O . ALA A 1 141 ? -0.631 -4.047 32.344 1 31.8 141 ALA A O 1
ATOM 1031 N N . LEU A 1 142 ? -2.531 -3.344 33.094 1 33 142 LEU A N 1
ATOM 1032 C CA . LEU A 1 142 ? -2.502 -2.074 32.344 1 33 142 LEU A CA 1
ATOM 1033 C C . LEU A 1 142 ? -1.549 -1.091 33.031 1 33 142 LEU A C 1
ATOM 1035 O O . LEU A 1 142 ? -0.907 -0.284 32.344 1 33 142 LEU A O 1
ATOM 1039 N N . GLY A 1 143 ? -1.51 -0.946 34.375 1 32.16 143 GLY A N 1
ATOM 1040 C CA . GLY A 1 143 ? -0.539 -0.142 35.094 1 32.16 143 GLY A CA 1
ATOM 1041 C C . GLY A 1 143 ? 0.897 -0.507 34.781 1 32.16 143 GLY A C 1
ATOM 1042 O O . GLY A 1 143 ? 1.764 0.367 34.688 1 32.16 143 GLY A O 1
ATOM 1043 N N . LEU A 1 144 ? 1.176 -1.804 34.656 1 31.44 144 LEU A N 1
ATOM 1044 C CA . LEU A 1 144 ? 2.512 -2.225 34.219 1 31.44 144 LEU A CA 1
ATOM 1045 C C . LEU A 1 144 ? 2.805 -1.784 32.812 1 31.44 144 LEU A C 1
ATOM 1047 O O . LEU A 1 144 ? 3.959 -1.521 32.438 1 31.44 144 LEU A O 1
ATOM 1051 N N . LEU A 1 145 ? 1.788 -1.66 31.969 1 31.53 145 LEU A N 1
ATOM 1052 C CA . LEU A 1 145 ? 1.962 -1.058 30.641 1 31.53 145 LEU A CA 1
ATOM 1053 C C . LEU A 1 145 ? 2.312 0.422 30.766 1 31.53 145 LEU A C 1
ATOM 1055 O O . LEU A 1 145 ? 3.104 0.943 29.984 1 31.53 145 LEU A O 1
ATOM 1059 N N . ALA A 1 146 ? 1.688 1.203 31.688 1 29.72 146 ALA A N 1
ATOM 1060 C CA . ALA A 1 146 ? 1.832 2.641 31.906 1 29.72 146 ALA A CA 1
ATOM 1061 C C . ALA A 1 146 ? 3.1 2.953 32.688 1 29.72 146 ALA A C 1
ATOM 1063 O O . ALA A 1 146 ? 3.723 3.998 32.5 1 29.72 146 ALA A O 1
ATOM 1064 N N . ALA A 1 147 ? 3.473 2.291 33.781 1 29.12 147 ALA A N 1
ATOM 1065 C CA . ALA A 1 147 ? 4.43 2.752 34.781 1 29.12 147 ALA A CA 1
ATOM 1066 C C . ALA A 1 147 ? 5.836 2.855 34.188 1 29.12 147 ALA A C 1
ATOM 1068 O O . ALA A 1 147 ? 6.664 3.629 34.688 1 29.12 147 ALA A O 1
ATOM 1069 N N . ASN A 1 148 ? 6.336 1.897 33.406 1 27.62 148 ASN A N 1
ATOM 1070 C CA . ASN A 1 148 ? 7.773 2.035 33.219 1 27.62 148 ASN A CA 1
ATOM 1071 C C . ASN A 1 148 ? 8.102 3.141 32.219 1 27.62 148 ASN A C 1
ATOM 1073 O O . ASN A 1 148 ? 9.031 3.004 31.438 1 27.62 148 ASN A O 1
ATOM 1077 N N . SER A 1 149 ? 7.184 4.066 32.031 1 28.53 149 SER A N 1
ATOM 1078 C CA . SER A 1 149 ? 7.547 5.32 31.391 1 28.53 149 SER A CA 1
ATOM 1079 C C . SER A 1 149 ? 8.516 6.129 32.25 1 28.53 149 SER A C 1
ATOM 1081 O O . SER A 1 149 ? 8.117 7.105 32.875 1 28.53 149 SER A O 1
ATOM 1083 N N . SER A 1 150 ? 9.367 5.613 33.062 1 26.73 150 SER A N 1
ATOM 1084 C CA . SER A 1 150 ? 10.266 6.586 33.656 1 26.73 150 SER A CA 1
ATOM 1085 C C . SER A 1 150 ? 10.766 7.598 32.656 1 26.73 150 SER A C 1
ATOM 1087 O O . SER A 1 150 ? 10.859 7.293 31.453 1 26.73 150 SER A O 1
ATOM 1089 N N . THR A 1 151 ? 11.109 8.914 33.188 1 26.89 151 THR A N 1
ATOM 1090 C CA . THR A 1 151 ? 11.367 10.32 32.906 1 26.89 151 THR A CA 1
ATOM 1091 C C . THR A 1 151 ? 12.594 10.477 31.984 1 26.89 151 THR A C 1
ATOM 1093 O O . THR A 1 151 ? 13.086 11.586 31.797 1 26.89 151 THR A O 1
ATOM 1096 N N . THR A 1 152 ? 13.609 9.688 31.781 1 27.78 152 THR A N 1
ATOM 1097 C CA . THR A 1 152 ? 14.633 10.586 31.25 1 27.78 152 THR A CA 1
ATOM 1098 C C . THR A 1 152 ? 14.117 11.328 30.016 1 27.78 152 THR A C 1
ATOM 1100 O O . THR A 1 152 ? 13.547 10.719 29.109 1 27.78 152 THR A O 1
ATOM 1103 N N . ALA A 1 153 ? 13.82 12.719 30.031 1 29.52 153 ALA A N 1
ATOM 1104 C CA . ALA A 1 153 ? 13.484 13.93 29.281 1 29.52 153 ALA A CA 1
ATOM 1105 C C . ALA A 1 153 ? 14.047 13.867 27.859 1 29.52 153 ALA A C 1
ATOM 1107 O O . ALA A 1 153 ? 14.023 14.867 27.141 1 29.52 153 ALA A O 1
ATOM 1108 N N . THR A 1 154 ? 15.133 13.211 27.578 1 29.47 154 THR A N 1
ATOM 1109 C CA . THR A 1 154 ? 15.68 13.586 26.266 1 29.47 154 THR A CA 1
ATOM 1110 C C . THR A 1 154 ? 14.656 13.328 25.172 1 29.47 154 THR A C 1
ATOM 1112 O O . THR A 1 154 ? 13.711 12.555 25.359 1 29.47 154 THR A O 1
ATOM 1115 N N . GLY A 1 155 ? 14.961 13.508 23.844 1 27.17 155 GLY A N 1
ATOM 1116 C CA . GLY A 1 155 ? 14.297 13.969 22.625 1 27.17 155 GLY A CA 1
ATOM 1117 C C . GLY A 1 155 ? 13.148 13.07 22.203 1 27.17 155 GLY A C 1
ATOM 1118 O O . GLY A 1 155 ? 12.648 12.266 22.984 1 27.17 155 GLY A O 1
ATOM 1119 N N . PRO A 1 156 ? 13.102 12.602 20.938 1 30.53 156 PRO A N 1
ATOM 1120 C CA . PRO A 1 156 ? 11.93 12.375 20.094 1 30.53 156 PRO A CA 1
ATOM 1121 C C . PRO A 1 156 ? 10.922 11.422 20.719 1 30.53 156 PRO A C 1
ATOM 1123 O O . PRO A 1 156 ? 11.305 10.5 21.453 1 30.53 156 PRO A O 1
ATOM 1126 N N . SER A 1 157 ? 9.742 11.82 21.203 1 32.81 157 SER A N 1
ATOM 1127 C CA . SER A 1 157 ? 8.484 11.336 21.766 1 32.81 157 SER A CA 1
ATOM 1128 C C . SER A 1 157 ? 8.148 9.945 21.25 1 32.81 157 SER A C 1
ATOM 1130 O O . SER A 1 157 ? 7.719 9.789 20.094 1 32.81 157 SER A O 1
ATOM 1132 N N . SER A 1 158 ? 8.992 8.961 21.594 1 31.94 158 SER A N 1
ATOM 1133 C CA . SER A 1 158 ? 9.094 7.535 21.312 1 31.94 158 SER A CA 1
ATOM 1134 C C . SER A 1 158 ? 7.777 6.82 21.594 1 31.94 158 SER A C 1
ATOM 1136 O O . SER A 1 158 ? 7.215 6.934 22.672 1 31.94 158 SER A O 1
ATOM 1138 N N . MET A 1 159 ? 6.801 6.887 20.703 1 32.28 159 MET A N 1
ATOM 1139 C CA . MET A 1 159 ? 5.816 5.816 20.797 1 32.28 159 MET A CA 1
ATOM 1140 C C . MET A 1 159 ? 6.344 4.656 21.641 1 32.28 159 MET A C 1
ATOM 1142 O O . MET A 1 159 ? 7.555 4.504 21.797 1 32.28 159 MET A O 1
ATOM 1146 N N . SER A 1 160 ? 5.496 3.865 22.297 1 35.59 160 SER A N 1
ATOM 1147 C CA . SER A 1 160 ? 5.809 2.832 23.266 1 35.59 160 SER A CA 1
ATOM 1148 C C . SER A 1 160 ? 7.082 2.082 22.906 1 35.59 160 SER A C 1
ATOM 1150 O O . SER A 1 160 ? 7.309 1.78 21.719 1 35.59 160 SER A O 1
ATOM 1152 N N . SER A 1 161 ? 8.18 2.354 23.547 1 34.78 161 SER A N 1
ATOM 1153 C CA . SER A 1 161 ? 9.484 1.71 23.453 1 34.78 161 SER A CA 1
ATOM 1154 C C . SER A 1 161 ? 9.352 0.243 23.047 1 34.78 161 SER A C 1
ATOM 1156 O O . SER A 1 161 ? 8.32 -0.383 23.312 1 34.78 161 SER A O 1
ATOM 1158 N N . ALA A 1 162 ? 10.141 -0.16 22 1 34.41 162 ALA A N 1
ATOM 1159 C CA . ALA A 1 162 ? 10.289 -1.594 21.766 1 34.41 162 ALA A CA 1
ATOM 1160 C C . ALA A 1 162 ? 10.141 -2.385 23.062 1 34.41 162 ALA A C 1
ATOM 1162 O O . ALA A 1 162 ? 9.57 -3.477 23.062 1 34.41 162 ALA A O 1
ATOM 1163 N N . ALA A 1 163 ? 10.562 -1.678 24.031 1 34.09 163 ALA A N 1
ATOM 1164 C CA . ALA A 1 163 ? 10.555 -2.305 25.359 1 34.09 163 ALA A CA 1
ATOM 1165 C C . ALA A 1 163 ? 9.141 -2.41 25.906 1 34.09 163 ALA A C 1
ATOM 1167 O O . ALA A 1 163 ? 8.758 -3.438 26.469 1 34.09 163 ALA A O 1
ATOM 1168 N N . HIS A 1 164 ? 8.359 -1.412 25.688 1 38.84 164 HIS A N 1
ATOM 1169 C CA . HIS A 1 164 ? 6.988 -1.416 26.172 1 38.84 164 HIS A CA 1
ATOM 1170 C C . HIS A 1 164 ? 6.117 -2.373 25.359 1 38.84 164 HIS A C 1
ATOM 1172 O O . HIS A 1 164 ? 5.328 -3.131 25.938 1 38.84 164 HIS A O 1
ATOM 1178 N N . ARG A 1 165 ? 6.297 -2.334 24.172 1 39.34 165 ARG A N 1
ATOM 1179 C CA . ARG A 1 165 ? 5.625 -3.289 23.297 1 39.34 165 ARG A CA 1
ATOM 1180 C C . ARG A 1 165 ? 6.035 -4.719 23.625 1 39.34 165 ARG A C 1
ATOM 1182 O O . ARG A 1 165 ? 5.195 -5.625 23.641 1 39.34 165 ARG A O 1
ATOM 1189 N N . ALA A 1 166 ? 7.309 -4.758 23.906 1 36.91 166 ALA A N 1
ATOM 1190 C CA . ALA A 1 166 ? 7.855 -6.031 24.375 1 36.91 166 ALA A CA 1
ATOM 1191 C C . ALA A 1 166 ? 7.184 -6.473 25.672 1 36.91 166 ALA A C 1
ATOM 1193 O O . ALA A 1 166 ? 6.898 -7.656 25.859 1 36.91 166 ALA A O 1
ATOM 1194 N N . GLN A 1 167 ? 6.934 -5.578 26.453 1 37.78 167 GLN A N 1
ATOM 1195 C CA . GLN A 1 167 ? 6.312 -5.875 27.734 1 37.78 167 GLN A CA 1
ATOM 1196 C C . GLN A 1 167 ? 4.844 -6.242 27.562 1 37.78 167 GLN A C 1
ATOM 1198 O O . GLN A 1 167 ? 4.348 -7.16 28.219 1 37.78 167 GLN A O 1
ATOM 1203 N N . VAL A 1 168 ? 4.188 -5.52 26.766 1 40.5 168 VAL A N 1
ATOM 1204 C CA . VAL A 1 168 ? 2.777 -5.801 26.516 1 40.5 168 VAL A CA 1
ATOM 1205 C C . VAL A 1 168 ? 2.639 -7.137 25.797 1 40.5 168 VAL A C 1
ATOM 1207 O O . VAL A 1 168 ? 1.754 -7.934 26.109 1 40.5 168 VAL A O 1
ATOM 1210 N N . LEU A 1 169 ? 3.514 -7.219 24.891 1 39.5 169 LEU A N 1
ATOM 1211 C CA . LEU A 1 169 ? 3.559 -8.461 24.125 1 39.5 169 LEU A CA 1
ATOM 1212 C C . LEU A 1 169 ? 4 -9.625 25.016 1 39.5 169 LEU A C 1
ATOM 1214 O O . LEU A 1 169 ? 3.662 -10.781 24.734 1 39.5 169 LEU A O 1
ATOM 1218 N N . ALA A 1 170 ? 4.695 -9.258 25.969 1 36.75 170 ALA A N 1
ATOM 1219 C CA . ALA A 1 170 ? 5.176 -10.227 26.953 1 36.75 170 ALA A CA 1
ATOM 1220 C C . ALA A 1 170 ? 4.02 -10.844 27.734 1 36.75 170 ALA A C 1
ATOM 1222 O O . ALA A 1 170 ? 4.102 -11.992 28.172 1 36.75 170 ALA A O 1
ATOM 1223 N N . ASN A 1 171 ? 2.992 -10 28.031 1 40.78 171 ASN A N 1
ATOM 1224 C CA . ASN A 1 171 ? 1.923 -10.578 28.844 1 40.78 171 ASN A CA 1
ATOM 1225 C C . ASN A 1 171 ? 0.844 -11.219 27.969 1 40.78 171 ASN A C 1
ATOM 1227 O O . ASN A 1 171 ? -0.196 -11.641 28.484 1 40.78 171 ASN A O 1
ATOM 1231 N N . ASN A 1 172 ? 0.957 -11.82 26.984 1 43.59 172 ASN A N 1
ATOM 1232 C CA . ASN A 1 172 ? 0.11 -12.555 26.062 1 43.59 172 ASN A CA 1
ATOM 1233 C C . ASN A 1 172 ? -1.364 -12.219 26.25 1 43.59 172 ASN A C 1
ATOM 1235 O O . ASN A 1 172 ? -2.107 -12.977 26.875 1 43.59 172 ASN A O 1
ATOM 1239 N N . PRO A 1 173 ? -1.843 -11.047 26.188 1 51.84 173 PRO A N 1
ATOM 1240 C CA . PRO A 1 173 ? -3.236 -10.742 26.531 1 51.84 173 PRO A CA 1
ATOM 1241 C C . PRO A 1 173 ? -4.23 -11.539 25.688 1 51.84 173 PRO A C 1
ATOM 1243 O O . PRO A 1 173 ? -4.027 -11.711 24.484 1 51.84 173 PRO A O 1
ATOM 1246 N N . THR A 1 174 ? -4.961 -12.477 26.266 1 62.19 174 THR A N 1
ATOM 1247 C CA . THR A 1 174 ? -6.141 -13.078 25.656 1 62.19 174 THR A CA 1
ATOM 1248 C C . THR A 1 174 ? -7.23 -12.039 25.438 1 62.19 174 THR A C 1
ATOM 1250 O O . THR A 1 174 ? -7.145 -10.922 25.953 1 62.19 174 THR A O 1
ATOM 1253 N N . VAL A 1 175 ? -8.039 -12.258 24.547 1 71.56 175 VAL A N 1
ATOM 1254 C CA . VAL A 1 175 ? -9.172 -11.383 24.281 1 71.56 175 VAL A CA 1
ATOM 1255 C C . VAL A 1 175 ? -9.898 -11.055 25.578 1 71.56 175 VAL A C 1
ATOM 1257 O O . VAL A 1 175 ? -10.383 -9.938 25.766 1 71.56 175 VAL A O 1
ATOM 1260 N N . SER A 1 176 ? -9.805 -11.977 26.438 1 72.25 176 SER A N 1
ATOM 1261 C CA . SER A 1 176 ? -10.469 -11.781 27.719 1 72.25 176 SER A CA 1
ATOM 1262 C C . SER A 1 176 ? -9.805 -10.664 28.531 1 72.25 176 SER A C 1
ATOM 1264 O O . SER A 1 176 ? -10.477 -9.898 29.219 1 72.25 176 SER A O 1
ATOM 1266 N N . HIS A 1 177 ? -8.547 -10.547 28.297 1 77.44 177 HIS A N 1
ATOM 1267 C CA . HIS A 1 177 ? -7.824 -9.477 28.969 1 77.44 177 HIS A CA 1
ATOM 1268 C C . HIS A 1 177 ? -8.195 -8.117 28.406 1 77.44 177 HIS A C 1
ATOM 1270 O O . HIS A 1 177 ? -8.312 -7.137 29.141 1 77.44 177 HIS A O 1
ATOM 1276 N N . LEU A 1 178 ? -8.422 -8.133 27.172 1 85.62 178 LEU A N 1
ATOM 1277 C CA . LEU A 1 178 ? -8.797 -6.875 26.531 1 85.62 178 LEU A CA 1
ATOM 1278 C C . LEU A 1 178 ? -10.203 -6.453 26.953 1 85.62 178 LEU A C 1
ATOM 1280 O O . LEU A 1 178 ? -10.461 -5.27 27.188 1 85.62 178 LEU A O 1
ATOM 1284 N N . VAL A 1 179 ? -11 -7.453 27.125 1 84.62 179 VAL A N 1
ATOM 1285 C CA . VAL A 1 179 ? -12.391 -7.176 27.484 1 84.62 179 VAL A CA 1
ATOM 1286 C C . VAL A 1 179 ? -12.453 -6.586 28.891 1 84.62 179 VAL A C 1
ATOM 1288 O O . VAL A 1 179 ? -13.305 -5.734 29.172 1 84.62 179 VAL A O 1
ATOM 1291 N N . ALA A 1 180 ? -11.523 -6.961 29.609 1 81.25 180 ALA A N 1
ATOM 1292 C CA . ALA A 1 180 ? -11.492 -6.473 30.984 1 81.25 180 ALA A CA 1
ATOM 1293 C C . ALA A 1 180 ? -11.102 -5 31.031 1 81.25 180 ALA A C 1
ATOM 1295 O O . ALA A 1 180 ? -11.344 -4.32 32.031 1 81.25 180 ALA A O 1
ATOM 1296 N N . LEU A 1 181 ? -10.547 -4.52 29.984 1 85.88 181 LEU A N 1
ATOM 1297 C CA . LEU A 1 181 ? -10.125 -3.125 29.938 1 85.88 181 LEU A CA 1
ATOM 1298 C C . LEU A 1 181 ? -11.289 -2.215 29.562 1 85.88 181 LEU A C 1
ATOM 1300 O O . LEU A 1 181 ? -11.203 -0.994 29.719 1 85.88 181 LEU A O 1
ATOM 1304 N N . LEU A 1 182 ? -12.359 -2.834 29.172 1 88.44 182 LEU A N 1
ATOM 1305 C CA . LEU A 1 182 ? -13.516 -2.029 28.781 1 88.44 182 LEU A CA 1
ATOM 1306 C C . LEU A 1 182 ? -14.188 -1.415 30 1 88.44 182 LEU A C 1
ATOM 1308 O O . LEU A 1 182 ? -14.32 -2.068 31.031 1 88.44 182 LEU A O 1
ATOM 1312 N N . PRO A 1 183 ? -14.531 -0.194 29.828 1 88.62 183 PRO A N 1
ATOM 1313 C CA . PRO A 1 183 ? -15.375 0.365 30.891 1 88.62 183 PRO A CA 1
ATOM 1314 C C . PRO A 1 183 ? -16.719 -0.346 31.016 1 88.62 183 PRO A C 1
ATOM 1316 O O . PRO A 1 183 ? -17.109 -1.088 30.125 1 88.62 183 PRO A O 1
ATOM 1319 N N . PRO A 1 184 ? -17.359 -0.106 32.25 1 87.5 184 PRO A N 1
ATOM 1320 C CA . PRO A 1 184 ? -18.703 -0.66 32.344 1 87.5 184 PRO A CA 1
ATOM 1321 C C . PRO A 1 184 ? -19.625 -0.199 31.219 1 87.5 184 PRO A C 1
ATOM 1323 O O . PRO A 1 184 ? -19.422 0.872 30.656 1 87.5 184 PRO A O 1
ATOM 1326 N N . LYS A 1 185 ? -20.656 -0.945 30.953 1 88.5 185 LYS A N 1
ATOM 1327 C CA . LYS A 1 185 ? -21.484 -0.798 29.75 1 88.5 185 LYS A CA 1
ATOM 1328 C C . LYS A 1 185 ? -22.047 0.617 29.656 1 88.5 185 LYS A C 1
ATOM 1330 O O . LYS A 1 185 ? -21.969 1.241 28.594 1 88.5 185 LYS A O 1
ATOM 1335 N N . LYS A 1 186 ? -22.562 1.094 30.719 1 87.88 186 LYS A N 1
ATOM 1336 C CA . LYS A 1 186 ? -23.172 2.424 30.688 1 87.88 186 LYS A CA 1
ATOM 1337 C C . LYS A 1 186 ? -22.125 3.494 30.391 1 87.88 186 LYS A C 1
ATOM 1339 O O . LYS A 1 186 ? -22.375 4.414 29.609 1 87.88 186 LYS A O 1
ATOM 1344 N N . GLU A 1 187 ? -21.016 3.336 30.984 1 91.31 187 GLU A N 1
ATOM 1345 C CA . GLU A 1 187 ? -19.938 4.285 30.766 1 91.31 187 GLU A CA 1
ATOM 1346 C C . GLU A 1 187 ? -19.375 4.148 29.344 1 91.31 187 GLU A C 1
ATOM 1348 O O . GLU A 1 187 ? -19.062 5.148 28.703 1 91.31 187 GLU A O 1
ATOM 1353 N N . LEU A 1 188 ? -19.25 2.926 28.922 1 93.12 188 LEU A N 1
ATOM 1354 C CA . LEU A 1 188 ? -18.781 2.664 27.562 1 93.12 188 LEU A CA 1
ATOM 1355 C C . LEU A 1 188 ? -19.672 3.355 26.547 1 93.12 188 LEU A C 1
ATOM 1357 O O . LEU A 1 188 ? -19.188 4.07 25.672 1 93.12 188 LEU A O 1
ATOM 1361 N N . GLU A 1 189 ? -20.922 3.205 26.688 1 93.75 189 GLU A N 1
ATOM 1362 C CA . GLU A 1 189 ? -21.859 3.805 25.766 1 93.75 189 GLU A CA 1
ATOM 1363 C C . GLU A 1 189 ? -21.828 5.328 25.844 1 93.75 189 GLU A C 1
ATOM 1365 O O . GLU A 1 189 ? -21.938 6.008 24.812 1 93.75 189 GLU A O 1
ATOM 1370 N N . SER A 1 190 ? -21.609 5.797 26.984 1 93.38 190 SER A N 1
ATOM 1371 C CA . SER A 1 190 ? -21.547 7.242 27.156 1 93.38 190 SER A CA 1
ATOM 1372 C C . SER A 1 190 ? -20.312 7.816 26.453 1 93.38 190 SER A C 1
ATOM 1374 O O . SER A 1 190 ? -20.406 8.836 25.766 1 93.38 190 SER A O 1
ATOM 1376 N N . LEU A 1 191 ? -19.203 7.188 26.656 1 94.5 191 LEU A N 1
ATOM 1377 C CA . LEU A 1 191 ? -17.969 7.648 26.031 1 94.5 191 LEU A CA 1
ATOM 1378 C C . LEU A 1 191 ? -18.062 7.574 24.516 1 94.5 191 LEU A C 1
ATOM 1380 O O . LEU A 1 191 ? -17.656 8.508 23.812 1 94.5 191 LEU A O 1
ATOM 1384 N N . VAL A 1 192 ? -18.641 6.516 24.016 1 95.88 192 VAL A N 1
ATOM 1385 C CA . VAL A 1 192 ? -18.781 6.348 22.578 1 95.88 192 VAL A CA 1
ATOM 1386 C C . VAL A 1 192 ? -19.75 7.398 22.031 1 95.88 192 VAL A C 1
ATOM 1388 O O . VAL A 1 192 ? -19.484 7.996 20.984 1 95.88 192 VAL A O 1
ATOM 1391 N N . ASN A 1 193 ? -20.781 7.625 22.766 1 94.06 193 ASN A N 1
ATOM 1392 C CA . ASN A 1 193 ? -21.75 8.617 22.312 1 94.06 193 ASN A CA 1
ATOM 1393 C C . ASN A 1 193 ? -21.156 10.023 22.312 1 94.06 193 ASN A C 1
ATOM 1395 O O . ASN A 1 193 ? -21.484 10.836 21.453 1 94.06 193 ASN A O 1
ATOM 1399 N N . ARG A 1 194 ? -20.328 10.266 23.203 1 92.62 194 ARG A N 1
ATOM 1400 C CA . ARG A 1 194 ? -19.641 11.555 23.203 1 92.62 194 ARG A CA 1
ATOM 1401 C C . ARG A 1 194 ? -18.766 11.711 21.969 1 92.62 194 ARG A C 1
ATOM 1403 O O . ARG A 1 194 ? -18.75 12.781 21.359 1 92.62 194 ARG A O 1
ATOM 1410 N N . PHE A 1 195 ? -18.062 10.719 21.609 1 94 195 PHE A N 1
ATOM 1411 C CA . PHE A 1 195 ? -17.266 10.727 20.391 1 94 195 PHE A CA 1
ATOM 1412 C C . PHE A 1 195 ? -18.141 10.977 19.172 1 94 195 PHE A C 1
ATOM 1414 O O . PHE A 1 195 ? -17.797 11.812 18.328 1 94 195 PHE A O 1
ATOM 1421 N N . LEU A 1 196 ? -19.203 10.211 19.125 1 94.75 196 LEU A N 1
ATOM 1422 C CA . LEU A 1 196 ? -20.094 10.336 17.969 1 94.75 196 LEU A CA 1
ATOM 1423 C C . LEU A 1 196 ? -20.688 11.734 17.891 1 94.75 196 LEU A C 1
ATOM 1425 O O . LEU A 1 196 ? -20.766 12.312 16.797 1 94.75 196 LEU A O 1
ATOM 1429 N N . ASN A 1 197 ? -20.984 12.273 19 1 89 197 ASN A N 1
ATOM 1430 C CA . ASN A 1 197 ? -21.578 13.609 19.016 1 89 197 ASN A CA 1
ATOM 1431 C C . ASN A 1 197 ? -20.562 14.68 18.625 1 89 197 ASN A C 1
ATOM 1433 O O . ASN A 1 197 ? -20.922 15.664 17.969 1 89 197 ASN A O 1
ATOM 1437 N N . ASN A 1 198 ? -19.391 14.422 18.984 1 86.25 198 ASN A N 1
ATOM 1438 C CA . ASN A 1 198 ? -18.359 15.438 18.766 1 86.25 198 ASN A CA 1
ATOM 1439 C C . ASN A 1 198 ? -17.703 15.289 17.391 1 86.25 198 ASN A C 1
ATOM 1441 O O . ASN A 1 198 ? -17.312 16.281 16.781 1 86.25 198 ASN A O 1
ATOM 1445 N N . GLU A 1 199 ? -17.594 14.047 16.922 1 91.38 199 GLU A N 1
ATOM 1446 C CA . GLU A 1 199 ? -16.703 13.82 15.781 1 91.38 199 GLU A CA 1
ATOM 1447 C C . GLU A 1 199 ? -17.5 13.422 14.539 1 91.38 199 GLU A C 1
ATOM 1449 O O . GLU A 1 199 ? -17.031 13.602 13.414 1 91.38 199 GLU A O 1
ATOM 1454 N N . HIS A 1 200 ? -18.656 12.953 14.727 1 91.44 200 HIS A N 1
ATOM 1455 C CA . HIS A 1 200 ? -19.391 12.375 13.617 1 91.44 200 HIS A CA 1
ATOM 1456 C C . HIS A 1 200 ? -19.641 13.398 12.516 1 91.44 200 HIS A C 1
ATOM 1458 O O . HIS A 1 200 ? -19.609 13.062 11.328 1 91.44 200 HIS A O 1
ATOM 1464 N N . LEU A 1 201 ? -19.797 14.641 12.875 1 91.31 201 LEU A N 1
ATOM 1465 C CA . LEU A 1 201 ? -20.094 15.688 11.906 1 91.31 201 LEU A CA 1
ATOM 1466 C C . LEU A 1 201 ? -18.891 15.969 11.023 1 91.31 201 LEU A C 1
ATOM 1468 O O . LEU A 1 201 ? -19.031 16.578 9.961 1 91.31 201 LEU A O 1
ATOM 1472 N N . TYR A 1 202 ? -17.75 15.508 11.445 1 93.19 202 TYR A N 1
ATOM 1473 C CA . TYR A 1 202 ? -16.531 15.82 10.719 1 93.19 202 TYR A CA 1
ATOM 1474 C C . TYR A 1 202 ? -15.836 14.547 10.242 1 93.19 202 TYR A C 1
ATOM 1476 O O . TYR A 1 202 ? -14.984 14.586 9.352 1 93.19 202 TYR A O 1
ATOM 1484 N N . PHE A 1 203 ? -16.188 13.477 10.828 1 94.12 203 PHE A N 1
ATOM 1485 C CA . PHE A 1 203 ? -15.531 12.195 10.617 1 94.12 203 PHE A CA 1
ATOM 1486 C C . PHE A 1 203 ? -16.547 11.055 10.688 1 94.12 203 PHE A C 1
ATOM 1488 O O . PHE A 1 203 ? -16.516 10.242 11.617 1 94.12 203 PHE A O 1
ATOM 1495 N N . PRO A 1 204 ? -17.406 11.008 9.633 1 96.44 204 PRO A N 1
ATOM 1496 C CA . PRO A 1 204 ? -18.516 10.047 9.664 1 96.44 204 PRO A CA 1
ATOM 1497 C C . PRO A 1 204 ? -18.078 8.633 9.305 1 96.44 204 PRO A C 1
ATOM 1499 O O . PRO A 1 204 ? -18.438 8.117 8.234 1 96.44 204 PRO A O 1
ATOM 1502 N N . ILE A 1 205 ? -17.5 7.93 10.211 1 95.5 205 ILE A N 1
ATOM 1503 C CA . ILE A 1 205 ? -16.891 6.629 9.961 1 95.5 205 ILE A CA 1
ATOM 1504 C C . ILE A 1 205 ? -17.953 5.531 10.078 1 95.5 205 ILE A C 1
ATOM 1506 O O . ILE A 1 205 ? -17.734 4.406 9.617 1 95.5 205 ILE A O 1
ATOM 1510 N N . VAL A 1 206 ? -19.094 5.871 10.727 1 96.81 206 VAL A N 1
ATOM 1511 C CA . VAL A 1 206 ? -20.156 4.883 10.914 1 96.81 206 VAL A CA 1
ATOM 1512 C C . VAL A 1 206 ? -21.516 5.527 10.672 1 96.81 206 VAL A C 1
ATOM 1514 O O . VAL A 1 206 ? -21.641 6.754 10.703 1 96.81 206 VAL A O 1
ATOM 1517 N N . HIS A 1 207 ? -22.422 4.699 10.273 1 97.12 207 HIS A N 1
ATOM 1518 C CA . HIS A 1 207 ? -23.828 5.062 10.406 1 97.12 207 HIS A CA 1
ATOM 1519 C C . HIS A 1 207 ? -24.297 4.961 11.852 1 97.12 207 HIS A C 1
ATOM 1521 O O . HIS A 1 207 ? -24.406 3.861 12.398 1 97.12 207 HIS A O 1
ATOM 1527 N N . VAL A 1 208 ? -24.656 6.043 12.461 1 97 208 VAL A N 1
ATOM 1528 C CA . VAL A 1 208 ? -24.781 6.168 13.906 1 97 208 VAL A CA 1
ATOM 1529 C C . VAL A 1 208 ? -25.875 5.23 14.414 1 97 208 VAL A C 1
ATOM 1531 O O . VAL A 1 208 ? -25.656 4.449 15.344 1 97 208 VAL A O 1
ATOM 1534 N N . PRO A 1 209 ? -27.047 5.172 13.789 1 95.19 209 PRO A N 1
ATOM 1535 C CA . PRO A 1 209 ? -28.094 4.289 14.32 1 95.19 209 PRO A CA 1
ATOM 1536 C C . PRO A 1 209 ? -27.688 2.818 14.297 1 95.19 209 PRO A C 1
ATOM 1538 O O . PRO A 1 209 ? -27.875 2.105 15.289 1 95.19 209 PRO A O 1
ATOM 1541 N N . THR A 1 210 ? -27.109 2.375 13.211 1 95.06 210 THR A N 1
ATOM 1542 C CA . THR A 1 210 ? -26.719 0.972 13.102 1 95.06 210 THR A CA 1
ATOM 1543 C C . THR A 1 210 ? -25.594 0.642 14.07 1 95.06 210 THR A C 1
ATOM 1545 O O . THR A 1 210 ? -25.578 -0.436 14.672 1 95.06 210 THR A O 1
ATOM 1548 N N . PHE A 1 211 ? -24.641 1.531 14.219 1 96.38 211 PHE A N 1
ATOM 1549 C CA . PHE A 1 211 ? -23.516 1.321 15.102 1 96.38 211 PHE A CA 1
ATOM 1550 C C . PHE A 1 211 ? -23.953 1.254 16.562 1 96.38 211 PHE A C 1
ATOM 1552 O O . PHE A 1 211 ? -23.484 0.407 17.328 1 96.38 211 PHE A O 1
ATOM 1559 N N . GLN A 1 212 ? -24.859 2.158 16.891 1 94.62 212 GLN A N 1
ATOM 1560 C CA . GLN A 1 212 ? -25.359 2.174 18.25 1 94.62 212 GLN A CA 1
ATOM 1561 C C . GLN A 1 212 ? -26.125 0.892 18.578 1 94.62 212 GLN A C 1
ATOM 1563 O O . GLN A 1 212 ? -26.047 0.378 19.688 1 94.62 212 GLN A O 1
ATOM 1568 N N . ALA A 1 213 ? -26.812 0.423 17.594 1 93.81 213 ALA A N 1
ATOM 1569 C CA . ALA A 1 213 ? -27.516 -0.849 17.781 1 93.81 213 ALA A CA 1
ATOM 1570 C C . ALA A 1 213 ? -26.516 -1.988 18 1 93.81 213 ALA A C 1
ATOM 1572 O O . ALA A 1 213 ? -26.719 -2.842 18.859 1 93.81 213 ALA A O 1
ATOM 1573 N N . ARG A 1 214 ? -25.438 -1.984 17.25 1 93.62 214 ARG A N 1
ATOM 1574 C CA . ARG A 1 214 ? -24.406 -3 17.375 1 93.62 214 ARG A CA 1
ATOM 1575 C C . ARG A 1 214 ? -23.688 -2.887 18.719 1 93.62 214 ARG A C 1
ATOM 1577 O O . ARG A 1 214 ? -23.391 -3.898 19.359 1 93.62 214 ARG A O 1
ATOM 1584 N N . LEU A 1 215 ? -23.453 -1.651 19.141 1 94.19 215 LEU A N 1
ATOM 1585 C CA . LEU A 1 215 ? -22.797 -1.407 20.422 1 94.19 215 LEU A CA 1
ATOM 1586 C C . LEU A 1 215 ? -23.672 -1.884 21.578 1 94.19 215 LEU A C 1
ATOM 1588 O O . LEU A 1 215 ? -23.172 -2.451 22.547 1 94.19 215 LEU A O 1
ATOM 1592 N N . ALA A 1 216 ? -24.938 -1.691 21.406 1 92.31 216 ALA A N 1
ATOM 1593 C CA . ALA A 1 216 ? -25.875 -2.115 22.453 1 92.31 216 ALA A CA 1
ATOM 1594 C C . ALA A 1 216 ? -25.875 -3.635 22.594 1 92.31 216 ALA A C 1
ATOM 1596 O O . ALA A 1 216 ? -26.016 -4.16 23.703 1 92.31 216 ALA A O 1
ATOM 1597 N N . ALA A 1 217 ? -25.656 -4.289 21.547 1 90.94 217 ALA A N 1
ATOM 1598 C CA . ALA A 1 217 ? -25.641 -5.75 21.547 1 90.94 217 ALA A CA 1
ATOM 1599 C C . ALA A 1 217 ? -24.281 -6.293 21.953 1 90.94 217 ALA A C 1
ATOM 1601 O O . ALA A 1 217 ? -24.141 -7.469 22.312 1 90.94 217 ALA A O 1
ATOM 1602 N N . PHE A 1 218 ? -23.359 -5.406 21.875 1 88.75 218 PHE A N 1
ATOM 1603 C CA . PHE A 1 218 ? -21.984 -5.781 22.156 1 88.75 218 PHE A CA 1
ATOM 1604 C C . PHE A 1 218 ? -21.75 -5.918 23.656 1 88.75 218 PHE A C 1
ATOM 1606 O O . PHE A 1 218 ? -22.062 -5.008 24.422 1 88.75 218 PHE A O 1
ATOM 1613 N N . ASN A 1 219 ? -21.328 -7.125 24.031 1 79.88 219 ASN A N 1
ATOM 1614 C CA . ASN A 1 219 ? -21 -7.375 25.438 1 79.88 219 ASN A CA 1
ATOM 1615 C C . ASN A 1 219 ? -19.734 -8.211 25.578 1 79.88 219 ASN A C 1
ATOM 1617 O O . ASN A 1 219 ? -19.109 -8.578 24.578 1 79.88 219 ASN A O 1
ATOM 1621 N N . ALA A 1 220 ? -19.328 -8.383 26.781 1 73.06 220 ALA A N 1
ATOM 1622 C CA . ALA A 1 220 ? -18.078 -9.07 27.078 1 73.06 220 ALA A CA 1
ATOM 1623 C C . ALA A 1 220 ? -18.078 -10.484 26.5 1 73.06 220 ALA A C 1
ATOM 1625 O O . ALA A 1 220 ? -17.047 -10.984 26.031 1 73.06 220 ALA A O 1
ATOM 1626 N N . SER A 1 221 ? -19.188 -11.086 26.438 1 72.81 221 SER A N 1
ATOM 1627 C CA . SER A 1 221 ? -19.297 -12.453 25.953 1 72.81 221 SER A CA 1
ATOM 1628 C C . SER A 1 221 ? -19.062 -12.531 24.453 1 72.81 221 SER A C 1
ATOM 1630 O O . SER A 1 221 ? -18.375 -13.438 23.969 1 72.81 221 SER A O 1
ATOM 1632 N N . ASN A 1 222 ? -19.562 -11.578 23.797 1 78.56 222 ASN A N 1
ATOM 1633 C CA . ASN A 1 222 ? -19.453 -11.641 22.344 1 78.56 222 ASN A CA 1
ATOM 1634 C C . ASN A 1 222 ? -18.203 -10.914 21.844 1 78.56 222 ASN A C 1
ATOM 1636 O O . ASN A 1 222 ? -17.844 -11.023 20.672 1 78.56 222 ASN A O 1
ATOM 1640 N N . ALA A 1 223 ? -17.578 -10.242 22.672 1 75.62 223 ALA A N 1
ATOM 1641 C CA . ALA A 1 223 ? -16.359 -9.523 22.312 1 75.62 223 ALA A CA 1
ATOM 1642 C C . ALA A 1 223 ? -15.266 -10.5 21.891 1 75.62 223 ALA A C 1
ATOM 1644 O O . ALA A 1 223 ? -14.461 -10.188 21 1 75.62 223 ALA A O 1
ATOM 1645 N N . THR A 1 224 ? -15.32 -11.594 22.422 1 72.81 224 THR A N 1
ATOM 1646 C CA . THR A 1 224 ? -14.32 -12.602 22.109 1 72.81 224 THR A CA 1
ATOM 1647 C C . THR A 1 224 ? -14.508 -13.133 20.688 1 72.81 224 THR A C 1
ATOM 1649 O O . THR A 1 224 ? -13.539 -13.547 20.047 1 72.81 224 THR A O 1
ATOM 1652 N N . GLU A 1 225 ? -15.742 -12.938 20.328 1 78.88 225 GLU A N 1
ATOM 1653 C CA . GLU A 1 225 ? -16.047 -13.461 19 1 78.88 225 GLU A CA 1
ATOM 1654 C C . GLU A 1 225 ? -15.891 -12.383 17.938 1 78.88 225 GLU A C 1
ATOM 1656 O O . GLU A 1 225 ? -15.906 -12.672 16.734 1 78.88 225 GLU A O 1
ATOM 1661 N N . ALA A 1 226 ? -15.648 -11.211 18.391 1 87.5 226 ALA A N 1
ATOM 1662 C CA . ALA A 1 226 ? -15.547 -10.109 17.438 1 87.5 226 ALA A CA 1
ATOM 1663 C C . ALA A 1 226 ? -14.383 -9.188 17.781 1 87.5 226 ALA A C 1
ATOM 1665 O O . ALA A 1 226 ? -14.57 -7.992 18.016 1 87.5 226 ALA A O 1
ATOM 1666 N N . PRO A 1 227 ? -13.242 -9.664 17.734 1 88.88 227 PRO A N 1
ATOM 1667 C CA . PRO A 1 227 ? -12.078 -8.891 18.156 1 88.88 227 PRO A CA 1
ATOM 1668 C C . PRO A 1 227 ? -11.859 -7.633 17.312 1 88.88 227 PRO A C 1
ATOM 1670 O O . PRO A 1 227 ? -11.391 -6.617 17.828 1 88.88 227 PRO A O 1
ATOM 1673 N N . LEU A 1 228 ? -12.234 -7.723 16.109 1 92.25 228 LEU A N 1
ATOM 1674 C CA . LEU A 1 228 ? -12 -6.57 15.258 1 92.25 228 LEU A CA 1
ATOM 1675 C C . LEU A 1 228 ? -12.961 -5.434 15.594 1 92.25 228 LEU A C 1
ATOM 1677 O O . LEU A 1 228 ? -12.594 -4.262 15.531 1 92.25 228 LEU A O 1
ATOM 1681 N N . PHE A 1 229 ? -14.18 -5.797 16.016 1 94.56 229 PHE A N 1
ATOM 1682 C CA . PHE A 1 229 ? -15.102 -4.781 16.516 1 94.56 229 PHE A CA 1
ATOM 1683 C C . PHE A 1 229 ? -14.609 -4.219 17.844 1 94.56 229 PHE A C 1
ATOM 1685 O O . PHE A 1 229 ? -14.719 -3.014 18.078 1 94.56 229 PHE A O 1
ATOM 1692 N N . LEU A 1 230 ? -14.086 -5.094 18.625 1 94.12 230 LEU A N 1
ATOM 1693 C CA . LEU A 1 230 ? -13.484 -4.656 19.875 1 94.12 230 LEU A CA 1
ATOM 1694 C C . LEU A 1 230 ? -12.375 -3.646 19.609 1 94.12 230 LEU A C 1
ATOM 1696 O O . LEU A 1 230 ? -12.266 -2.641 20.328 1 94.12 230 LEU A O 1
ATOM 1700 N N . GLY A 1 231 ? -11.555 -3.928 18.625 1 94.94 231 GLY A N 1
ATOM 1701 C CA . GLY A 1 231 ? -10.516 -2.986 18.234 1 94.94 231 GLY A CA 1
ATOM 1702 C C . GLY A 1 231 ? -11.062 -1.621 17.859 1 94.94 231 GLY A C 1
ATOM 1703 O O . GLY A 1 231 ? -10.484 -0.595 18.234 1 94.94 231 GLY A O 1
ATOM 1704 N N . LEU A 1 232 ? -12.164 -1.578 17.156 1 96.06 232 LEU A N 1
ATOM 1705 C CA . LEU A 1 232 ? -12.797 -0.323 16.766 1 96.06 232 LEU A CA 1
ATOM 1706 C C . LEU A 1 232 ? -13.297 0.441 17.984 1 96.06 232 LEU A C 1
ATOM 1708 O O . LEU A 1 232 ? -13.086 1.651 18.094 1 96.06 232 LEU A O 1
ATOM 1712 N N . VAL A 1 233 ? -13.875 -0.286 18.875 1 96.25 233 VAL A N 1
ATOM 1713 C CA . VAL A 1 233 ? -14.398 0.337 20.094 1 96.25 233 VAL A CA 1
ATOM 1714 C C . VAL A 1 233 ? -13.25 0.952 20.891 1 96.25 233 VAL A C 1
ATOM 1716 O O . VAL A 1 233 ? -13.328 2.107 21.312 1 96.25 233 VAL A O 1
ATOM 1719 N N . PHE A 1 234 ? -12.18 0.252 21.016 1 95.56 234 PHE A N 1
ATOM 1720 C CA . PHE A 1 234 ? -11.023 0.769 21.734 1 95.56 234 PHE A CA 1
ATOM 1721 C C . PHE A 1 234 ? -10.445 1.989 21.031 1 95.56 234 PHE A C 1
ATOM 1723 O O . PHE A 1 234 ? -9.992 2.934 21.688 1 95.56 234 PHE A O 1
ATOM 1730 N N . ALA A 1 235 ? -10.391 1.969 19.719 1 95 235 ALA A N 1
ATOM 1731 C CA . ALA A 1 235 ? -9.883 3.111 18.953 1 95 235 ALA A CA 1
ATOM 1732 C C . ALA A 1 235 ? -10.711 4.363 19.234 1 95 235 ALA A C 1
ATOM 1734 O O . ALA A 1 235 ? -10.164 5.449 19.422 1 95 235 ALA A O 1
ATOM 1735 N N . ILE A 1 236 ? -11.977 4.16 19.281 1 96.5 236 ILE A N 1
ATOM 1736 C CA . ILE A 1 236 ? -12.891 5.262 19.547 1 96.5 236 ILE A CA 1
ATOM 1737 C C . ILE A 1 236 ? -12.672 5.789 20.953 1 96.5 236 ILE A C 1
ATOM 1739 O O . ILE A 1 236 ? -12.609 7 21.172 1 96.5 236 ILE A O 1
ATOM 1743 N N . LEU A 1 237 ? -12.492 4.867 21.859 1 95.88 237 LEU A N 1
ATOM 1744 C CA . LEU A 1 237 ? -12.25 5.266 23.25 1 95.88 237 LEU A CA 1
ATOM 1745 C C . LEU A 1 237 ? -10.93 6.023 23.375 1 95.88 237 LEU A C 1
ATOM 1747 O O . LEU A 1 237 ? -10.844 7 24.125 1 95.88 237 LEU A O 1
ATOM 1751 N N . ALA A 1 238 ? -9.953 5.543 22.688 1 93.5 238 ALA A N 1
ATOM 1752 C CA . ALA A 1 238 ? -8.664 6.227 22.703 1 93.5 238 ALA A CA 1
ATOM 1753 C C . ALA A 1 238 ? -8.805 7.672 22.234 1 93.5 238 ALA A C 1
ATOM 1755 O O . ALA A 1 238 ? -8.289 8.586 22.875 1 93.5 238 ALA A O 1
ATOM 1756 N N . HIS A 1 239 ? -9.492 7.848 21.203 1 91.44 239 HIS A N 1
ATOM 1757 C CA . HIS A 1 239 ? -9.703 9.18 20.656 1 91.44 239 HIS A CA 1
ATOM 1758 C C . HIS A 1 239 ? -10.469 10.07 21.625 1 91.44 239 HIS A C 1
ATOM 1760 O O . HIS A 1 239 ? -10.109 11.234 21.828 1 91.44 239 HIS A O 1
ATOM 1766 N N . GLU A 1 240 ? -11.5 9.508 22.234 1 92.25 240 GLU A N 1
ATOM 1767 C CA . GLU A 1 240 ? -12.328 10.266 23.172 1 92.25 240 GLU A CA 1
ATOM 1768 C C . GLU A 1 240 ? -11.523 10.688 24.406 1 92.25 240 GLU A C 1
ATOM 1770 O O . GLU A 1 240 ? -11.664 11.812 24.875 1 92.25 240 GLU A O 1
ATOM 1775 N N . MET A 1 241 ? -10.672 9.82 24.891 1 90.81 241 MET A N 1
ATOM 1776 C CA . MET A 1 241 ? -9.852 10.141 26.047 1 90.81 241 MET A CA 1
ATOM 1777 C C . MET A 1 241 ? -8.875 11.273 25.734 1 90.81 241 MET A C 1
ATOM 1779 O O . MET A 1 241 ? -8.664 12.156 26.562 1 90.81 241 MET A O 1
ATOM 1783 N N . ARG A 1 242 ? -8.344 11.227 24.641 1 85.38 242 ARG A N 1
ATOM 1784 C CA . ARG A 1 242 ? -7.434 12.297 24.234 1 85.38 242 ARG A CA 1
ATOM 1785 C C . ARG A 1 242 ? -8.164 13.633 24.125 1 85.38 242 ARG A C 1
ATOM 1787 O O . ARG A 1 242 ? -7.629 14.672 24.516 1 85.38 242 ARG A O 1
ATOM 1794 N N . TRP A 1 243 ? -9.312 13.562 23.609 1 84.75 243 TRP A N 1
ATOM 1795 C CA . TRP A 1 243 ? -10.109 14.781 23.484 1 84.75 243 TRP A CA 1
ATOM 1796 C C . TRP A 1 243 ? -10.43 15.359 24.859 1 84.75 243 TRP A C 1
ATOM 1798 O O . TRP A 1 243 ? -10.336 16.578 25.062 1 84.75 243 TRP A O 1
ATOM 1808 N N . GLN A 1 244 ? -10.727 14.531 25.734 1 86 244 GLN A N 1
ATOM 1809 C CA . GLN A 1 244 ? -11.062 14.984 27.078 1 86 244 GLN A CA 1
ATOM 1810 C C . GLN A 1 244 ? -9.852 15.586 27.781 1 86 244 GLN A C 1
ATOM 1812 O O . GLN A 1 244 ? -9.992 16.469 28.625 1 86 244 GLN A O 1
ATOM 1817 N N . ALA A 1 245 ? -8.719 15.117 27.391 1 82.56 245 ALA A N 1
ATOM 1818 C CA . ALA A 1 245 ? -7.488 15.617 28 1 82.56 245 ALA A CA 1
ATOM 1819 C C . ALA A 1 245 ? -7.242 17.078 27.594 1 82.56 245 ALA A C 1
ATOM 1821 O O . ALA A 1 245 ? -6.48 17.781 28.266 1 82.56 245 ALA A O 1
ATOM 1822 N N . THR A 1 246 ? -7.863 17.516 26.594 1 77.88 246 THR A N 1
ATOM 1823 C CA . THR A 1 246 ? -7.633 18.875 26.109 1 77.88 246 THR A CA 1
ATOM 1824 C C . THR A 1 246 ? -8.656 19.828 26.688 1 77.88 246 THR A C 1
ATOM 1826 O O . THR A 1 246 ? -8.641 21.031 26.391 1 77.88 246 THR A O 1
ATOM 1829 N N . GLU A 1 247 ? -9.547 19.312 27.516 1 76.5 247 GLU A N 1
ATOM 1830 C CA . GLU A 1 247 ? -10.586 20.156 28.094 1 76.5 247 GLU A CA 1
ATOM 1831 C C . GLU A 1 247 ? -9.977 21.234 29 1 76.5 247 GLU A C 1
ATOM 1833 O O . GLU A 1 247 ? -9.109 20.922 29.828 1 76.5 247 GLU A O 1
ATOM 1838 N N . PRO A 1 248 ? -10.422 22.375 28.75 1 74.19 248 PRO A N 1
ATOM 1839 C CA . PRO A 1 248 ? -9.883 23.453 29.578 1 74.19 248 PRO A CA 1
ATOM 1840 C C . PRO A 1 248 ? -10.219 23.297 31.062 1 74.19 248 PRO A C 1
ATOM 1842 O O . PRO A 1 248 ? -11.312 22.844 31.406 1 74.19 248 PRO A O 1
ATOM 1845 N N . GLY A 1 249 ? -9.289 23.703 31.906 1 71.38 249 GLY A N 1
ATOM 1846 C CA . GLY A 1 249 ? -9.523 23.75 33.344 1 71.38 249 GLY A CA 1
ATOM 1847 C C . GLY A 1 249 ? -9.164 22.453 34.031 1 71.38 249 GLY A C 1
ATOM 1848 O O . GLY A 1 249 ? -9.203 22.375 35.281 1 71.38 249 GLY A O 1
ATOM 1849 N N . ALA A 1 250 ? -8.836 21.516 33.188 1 75.19 250 ALA A N 1
ATOM 1850 C CA . ALA A 1 250 ? -8.453 20.25 33.812 1 75.19 250 ALA A CA 1
ATOM 1851 C C . ALA A 1 250 ? -7.117 20.375 34.531 1 75.19 250 ALA A C 1
ATOM 1853 O O . ALA A 1 250 ? -6.227 21.094 34.094 1 75.19 250 ALA A O 1
ATOM 1854 N N . THR A 1 251 ? -7.145 19.734 35.688 1 80.12 251 THR A N 1
ATOM 1855 C CA . THR A 1 251 ? -5.887 19.719 36.438 1 80.12 251 THR A CA 1
ATOM 1856 C C . THR A 1 251 ? -4.824 18.938 35.656 1 80.12 251 THR A C 1
ATOM 1858 O O . THR A 1 251 ? -5.148 18.094 34.812 1 80.12 251 THR A O 1
ATOM 1861 N N . LYS A 1 252 ? -3.643 19.234 35.906 1 79.88 252 LYS A N 1
ATOM 1862 C CA . LYS A 1 252 ? -2.527 18.547 35.25 1 79.88 252 LYS A CA 1
ATOM 1863 C C . LYS A 1 252 ? -2.6 17.047 35.469 1 79.88 252 LYS A C 1
ATOM 1865 O O . LYS A 1 252 ? -2.322 16.266 34.562 1 79.88 252 LYS A O 1
ATOM 1870 N N . LYS A 1 253 ? -2.932 16.734 36.625 1 82.75 253 LYS A N 1
ATOM 1871 C CA . LYS A 1 253 ? -3.035 15.312 36.969 1 82.75 253 LYS A CA 1
ATOM 1872 C C . LYS A 1 253 ? -4.129 14.633 36.125 1 82.75 253 LYS A C 1
ATOM 1874 O O . LYS A 1 253 ? -3.93 13.531 35.625 1 82.75 253 LYS A O 1
ATOM 1879 N N . ALA A 1 254 ? -5.211 15.32 36.031 1 83.38 254 ALA A N 1
ATOM 1880 C CA . ALA A 1 254 ? -6.328 14.766 35.25 1 83.38 254 ALA A CA 1
ATOM 1881 C C . ALA A 1 254 ? -5.969 14.625 33.781 1 83.38 254 ALA A C 1
ATOM 1883 O O . ALA A 1 254 ? -6.352 13.641 33.156 1 83.38 254 ALA A O 1
ATOM 1884 N N . VAL A 1 255 ? -5.273 15.578 33.344 1 83.5 255 VAL A N 1
ATOM 1885 C CA . VAL A 1 255 ? -4.84 15.562 31.938 1 83.5 255 VAL A CA 1
ATOM 1886 C C . VAL A 1 255 ? -3.928 14.359 31.703 1 83.5 255 VAL A C 1
ATOM 1888 O O . VAL A 1 255 ? -4.121 13.609 30.734 1 83.5 255 VAL A O 1
ATOM 1891 N N . LEU A 1 256 ? -3.043 14.133 32.594 1 83.38 256 LEU A N 1
ATOM 1892 C CA . LEU A 1 256 ? -2.094 13.031 32.438 1 83.38 256 LEU A CA 1
ATOM 1893 C C . LEU A 1 256 ? -2.807 11.688 32.5 1 83.38 256 LEU A C 1
ATOM 1895 O O . LEU A 1 256 ? -2.457 10.758 31.766 1 83.38 256 LEU A O 1
ATOM 1899 N N . GLU A 1 257 ? -3.709 11.664 33.344 1 84.06 257 GLU A N 1
ATOM 1900 C CA . GLU A 1 257 ? -4.461 10.422 33.469 1 84.06 257 GLU A CA 1
ATOM 1901 C C . GLU A 1 257 ? -5.242 10.102 32.188 1 84.06 257 GLU A C 1
ATOM 1903 O O . GLU A 1 257 ? -5.289 8.953 31.766 1 84.06 257 GLU A O 1
ATOM 1908 N N . LYS A 1 258 ? -5.844 11.078 31.688 1 87.44 258 LYS A N 1
ATOM 1909 C CA . LYS A 1 258 ? -6.605 10.891 30.453 1 87.44 258 LYS A CA 1
ATOM 1910 C C . LYS A 1 258 ? -5.688 10.562 29.281 1 87.44 258 LYS A C 1
ATOM 1912 O O . LYS A 1 258 ? -6.02 9.719 28.453 1 87.44 258 LYS A O 1
ATOM 1917 N N . GLU A 1 259 ? -4.621 11.18 29.25 1 84.75 259 GLU A N 1
ATOM 1918 C CA . GLU A 1 259 ? -3.637 10.883 28.219 1 84.75 259 GLU A CA 1
ATOM 1919 C C . GLU A 1 259 ? -3.15 9.438 28.312 1 84.75 259 GLU A C 1
ATOM 1921 O O . GLU A 1 259 ? -3.021 8.75 27.297 1 84.75 259 GLU A O 1
ATOM 1926 N N . ASN A 1 260 ? -2.951 9.047 29.484 1 84.44 260 ASN A N 1
ATOM 1927 C CA . ASN A 1 260 ? -2.504 7.68 29.703 1 84.44 260 ASN A CA 1
ATOM 1928 C C . ASN A 1 260 ? -3.592 6.672 29.344 1 84.44 260 ASN A C 1
ATOM 1930 O O . ASN A 1 260 ? -3.305 5.617 28.781 1 84.44 260 ASN A O 1
ATOM 1934 N N . ALA A 1 261 ? -4.73 7.043 29.688 1 88.38 261 ALA A N 1
ATOM 1935 C CA . ALA A 1 261 ? -5.852 6.184 29.312 1 88.38 261 ALA A CA 1
ATOM 1936 C C . ALA A 1 261 ? -5.973 6.07 27.797 1 88.38 261 ALA A C 1
ATOM 1938 O O . ALA A 1 261 ? -6.23 4.988 27.266 1 88.38 261 ALA A O 1
ATOM 1939 N N . GLY A 1 262 ? -5.836 7.191 27.141 1 88.69 262 GLY A N 1
ATOM 1940 C CA . GLY A 1 262 ? -5.855 7.184 25.688 1 88.69 262 GLY A CA 1
ATOM 1941 C C . GLY A 1 262 ? -4.801 6.273 25.078 1 88.69 262 GLY A C 1
ATOM 1942 O O . GLY A 1 262 ? -5.094 5.504 24.172 1 88.69 262 GLY A O 1
ATOM 1943 N N . LYS A 1 263 ? -3.695 6.316 25.625 1 84.06 263 LYS A N 1
ATOM 1944 C CA . LYS A 1 263 ? -2.604 5.473 25.141 1 84.06 263 LYS A CA 1
ATOM 1945 C C . LYS A 1 263 ? -2.896 3.998 25.391 1 84.06 263 LYS A C 1
ATOM 1947 O O . LYS A 1 263 ? -2.621 3.148 24.547 1 84.06 263 LYS A O 1
ATOM 1952 N N . ARG A 1 264 ? -3.441 3.785 26.453 1 86.12 264 ARG A N 1
ATOM 1953 C CA . ARG A 1 264 ? -3.781 2.408 26.797 1 86.12 264 ARG A CA 1
ATOM 1954 C C . ARG A 1 264 ? -4.84 1.854 25.859 1 86.12 264 ARG A C 1
ATOM 1956 O O . ARG A 1 264 ? -4.734 0.716 25.391 1 86.12 264 ARG A O 1
ATOM 1963 N N . PHE A 1 265 ? -5.809 2.627 25.625 1 92 265 PHE A N 1
ATOM 1964 C CA . PHE A 1 265 ? -6.859 2.191 24.719 1 92 265 PHE A CA 1
ATOM 1965 C C . PHE A 1 265 ? -6.309 2.023 23.297 1 92 265 PHE A C 1
ATOM 1967 O O . PHE A 1 265 ? -6.742 1.134 22.562 1 92 265 PHE A O 1
ATOM 1974 N N . CYS A 1 266 ? -5.441 2.871 22.969 1 89.56 266 CYS A N 1
ATOM 1975 C CA . CYS A 1 266 ? -4.809 2.74 21.656 1 89.56 266 CYS A CA 1
ATOM 1976 C C . CYS A 1 266 ? -4.059 1.417 21.547 1 89.56 266 CYS A C 1
ATOM 1978 O O . CYS A 1 266 ? -4.215 0.693 20.562 1 89.56 266 CYS A O 1
ATOM 1980 N N . GLU A 1 267 ? -3.385 1.089 22.547 1 83.31 267 GLU A N 1
ATOM 1981 C CA . GLU A 1 267 ? -2.652 -0.173 22.562 1 83.31 267 GLU A CA 1
ATOM 1982 C C . GLU A 1 267 ? -3.605 -1.365 22.562 1 83.31 267 GLU A C 1
ATOM 1984 O O . GLU A 1 267 ? -3.34 -2.375 21.906 1 83.31 267 GLU A O 1
ATOM 1989 N N . ALA A 1 268 ? -4.586 -1.201 23.281 1 89.38 268 ALA A N 1
ATOM 1990 C CA . ALA A 1 268 ? -5.59 -2.26 23.312 1 89.38 268 ALA A CA 1
ATOM 1991 C C . ALA A 1 268 ? -6.227 -2.451 21.938 1 89.38 268 ALA A C 1
ATOM 1993 O O . ALA A 1 268 ? -6.504 -3.582 21.531 1 89.38 268 ALA A O 1
ATOM 1994 N N . ALA A 1 269 ? -6.465 -1.368 21.281 1 92.19 269 ALA A N 1
ATOM 1995 C CA . ALA A 1 269 ? -7.023 -1.441 19.938 1 92.19 269 ALA A CA 1
ATOM 1996 C C . ALA A 1 269 ? -6.094 -2.203 19 1 92.19 269 ALA A C 1
ATOM 1998 O O . ALA A 1 269 ? -6.531 -3.105 18.281 1 92.19 269 ALA A O 1
ATOM 1999 N N . LEU A 1 270 ? -4.855 -1.88 19.062 1 85.19 270 LEU A N 1
ATOM 2000 C CA . LEU A 1 270 ? -3.867 -2.523 18.203 1 85.19 270 LEU A CA 1
ATOM 2001 C C . LEU A 1 270 ? -3.756 -4.012 18.531 1 85.19 270 LEU A C 1
ATOM 2003 O O . LEU A 1 270 ? -3.639 -4.836 17.625 1 85.19 270 LEU A O 1
ATOM 2007 N N . GLU A 1 271 ? -3.871 -4.27 19.75 1 83.69 271 GLU A N 1
ATOM 2008 C CA . GLU A 1 271 ? -3.797 -5.672 20.156 1 83.69 271 GLU A CA 1
ATOM 2009 C C . GLU A 1 271 ? -5.027 -6.445 19.703 1 83.69 271 GLU A C 1
ATOM 2011 O O . GLU A 1 271 ? -4.918 -7.59 19.25 1 83.69 271 GLU A O 1
ATOM 2016 N N . ALA A 1 272 ? -6.078 -5.863 19.859 1 89.75 272 ALA A N 1
ATOM 2017 C CA . ALA A 1 272 ? -7.305 -6.508 19.391 1 89.75 272 ALA A CA 1
ATOM 2018 C C . ALA A 1 272 ? -7.246 -6.777 17.891 1 89.75 272 ALA A C 1
ATOM 2020 O O . ALA A 1 272 ? -7.656 -7.848 17.438 1 89.75 272 ALA A O 1
ATOM 2021 N N . LEU A 1 273 ? -6.77 -5.84 17.141 1 87.62 273 LEU A N 1
ATOM 2022 C CA . LEU A 1 273 ? -6.629 -6 15.695 1 87.62 273 LEU A CA 1
ATOM 2023 C C . LEU A 1 273 ? -5.664 -7.133 15.367 1 87.62 273 LEU A C 1
ATOM 2025 O O . LEU A 1 273 ? -5.926 -7.934 14.469 1 87.62 273 LEU A O 1
ATOM 2029 N N . ARG A 1 274 ? -4.684 -7.172 16.078 1 81.56 274 ARG A N 1
ATOM 2030 C CA . ARG A 1 274 ? -3.709 -8.234 15.875 1 81.56 274 ARG A CA 1
ATOM 2031 C C . ARG A 1 274 ? -4.324 -9.602 16.156 1 81.56 274 ARG A C 1
ATOM 2033 O O . ARG A 1 274 ? -4.148 -10.547 15.383 1 81.56 274 ARG A O 1
ATOM 2040 N N . MET A 1 275 ? -5.062 -9.641 17.219 1 78.88 275 MET A N 1
ATOM 2041 C CA . MET A 1 275 ? -5.695 -10.891 17.609 1 78.88 275 MET A CA 1
ATOM 2042 C C . MET A 1 275 ? -6.742 -11.328 16.594 1 78.88 275 MET A C 1
ATOM 2044 O O . MET A 1 275 ? -6.969 -12.523 16.391 1 78.88 275 MET A O 1
ATOM 2048 N N . GLY A 1 276 ? -7.305 -10.336 16.031 1 82.31 276 GLY A N 1
ATOM 2049 C CA . GLY A 1 276 ? -8.289 -10.625 15 1 82.31 276 GLY A CA 1
ATOM 2050 C C . GLY A 1 276 ? -7.672 -10.898 13.648 1 82.31 276 GLY A C 1
ATOM 2051 O O . GLY A 1 276 ? -8.391 -11.117 12.664 1 82.31 276 GLY A O 1
ATOM 2052 N N . SER A 1 277 ? -6.363 -10.898 13.477 1 78.31 277 SER A N 1
ATOM 2053 C CA . SER A 1 277 ? -5.629 -11.188 12.25 1 78.31 277 SER A CA 1
ATOM 2054 C C . SER A 1 277 ? -6.051 -10.25 11.117 1 78.31 277 SER A C 1
ATOM 2056 O O . SER A 1 277 ? -6.352 -10.703 10.016 1 78.31 277 SER A O 1
ATOM 2058 N N . TYR A 1 278 ? -6.02 -8.969 11.453 1 81.5 278 TYR A N 1
ATOM 2059 C CA . TYR A 1 278 ? -6.555 -7.996 10.508 1 81.5 278 TYR A CA 1
ATOM 2060 C C . TYR A 1 278 ? -5.695 -7.93 9.25 1 81.5 278 TYR A C 1
ATOM 2062 O O . TYR A 1 278 ? -6.176 -7.539 8.188 1 81.5 278 TYR A O 1
ATOM 2070 N N . LEU A 1 279 ? -4.469 -8.336 9.281 1 73.88 279 LEU A N 1
ATOM 2071 C CA . LEU A 1 279 ? -3.594 -8.289 8.117 1 73.88 279 LEU A CA 1
ATOM 2072 C C . LEU A 1 279 ? -3.908 -9.43 7.152 1 73.88 279 LEU A C 1
ATOM 2074 O O . LEU A 1 279 ? -3.746 -9.289 5.941 1 73.88 279 LEU A O 1
ATOM 2078 N N . GLU A 1 280 ? -4.426 -10.523 7.746 1 70.44 280 GLU A N 1
ATOM 2079 C CA . GLU A 1 280 ? -4.734 -11.703 6.938 1 70.44 280 GLU A CA 1
ATOM 2080 C C . GLU A 1 280 ? -6.195 -11.703 6.496 1 70.44 280 GLU A C 1
ATOM 2082 O O . GLU A 1 280 ? -6.516 -12.172 5.406 1 70.44 280 GLU A O 1
ATOM 2087 N N . GLN A 1 281 ? -6.984 -11.195 7.465 1 76.5 281 GLN A N 1
ATOM 2088 C CA . GLN A 1 281 ? -8.422 -11.172 7.207 1 76.5 281 GLN A CA 1
ATOM 2089 C C . GLN A 1 281 ? -9.008 -9.781 7.445 1 76.5 281 GLN A C 1
ATOM 2091 O O . GLN A 1 281 ? -9.641 -9.539 8.477 1 76.5 281 GLN A O 1
ATOM 2096 N N . PRO A 1 282 ? -8.859 -9 6.465 1 80.62 282 PRO A N 1
ATOM 2097 C CA . PRO A 1 282 ? -9.367 -7.637 6.656 1 80.62 282 PRO A CA 1
ATOM 2098 C C . PRO A 1 282 ? -10.891 -7.582 6.738 1 80.62 282 PRO A C 1
ATOM 2100 O O . PRO A 1 282 ? -11.57 -8.375 6.09 1 80.62 282 PRO A O 1
ATOM 2103 N N . THR A 1 283 ? -11.398 -6.773 7.625 1 89.62 283 THR A N 1
ATOM 2104 C CA . THR A 1 283 ? -12.82 -6.484 7.75 1 89.62 283 THR A CA 1
ATOM 2105 C C . THR A 1 283 ? -13.07 -4.98 7.727 1 89.62 283 THR A C 1
ATOM 2107 O O . THR A 1 283 ? -12.133 -4.188 7.848 1 89.62 283 THR A O 1
ATOM 2110 N N . PHE A 1 284 ? -14.266 -4.633 7.598 1 92.44 284 PHE A N 1
ATOM 2111 C CA . PHE A 1 284 ? -14.625 -3.219 7.59 1 92.44 284 PHE A CA 1
ATOM 2112 C C . PHE A 1 284 ? -14.344 -2.582 8.945 1 92.44 284 PHE A C 1
ATOM 2114 O O . PHE A 1 284 ? -13.914 -1.426 9.016 1 92.44 284 PHE A O 1
ATOM 2121 N N . ASP A 1 285 ? -14.531 -3.355 9.961 1 94.5 285 ASP A N 1
ATOM 2122 C CA . ASP A 1 285 ? -14.273 -2.844 11.305 1 94.5 285 ASP A CA 1
ATOM 2123 C C . ASP A 1 285 ? -12.781 -2.57 11.508 1 94.5 285 ASP A C 1
ATOM 2125 O O . ASP A 1 285 ? -12.414 -1.579 12.141 1 94.5 285 ASP A O 1
ATOM 2129 N N . ALA A 1 286 ? -12.023 -3.439 10.977 1 92.75 286 ALA A N 1
ATOM 2130 C CA . ALA A 1 286 ? -10.578 -3.232 11.086 1 92.75 286 ALA A CA 1
ATOM 2131 C C . ALA A 1 286 ? -10.148 -1.959 10.367 1 92.75 286 ALA A C 1
ATOM 2133 O O . ALA A 1 286 ? -9.367 -1.17 10.898 1 92.75 286 ALA A O 1
ATOM 2134 N N . VAL A 1 287 ? -10.672 -1.742 9.188 1 93.12 287 VAL A N 1
ATOM 2135 C CA . VAL A 1 287 ? -10.344 -0.56 8.398 1 93.12 287 VAL A CA 1
ATOM 2136 C C . VAL A 1 287 ? -10.781 0.698 9.148 1 93.12 287 VAL A C 1
ATOM 2138 O O . VAL A 1 287 ? -10.031 1.667 9.242 1 93.12 287 VAL A O 1
ATOM 2141 N N . ARG A 1 288 ? -11.93 0.663 9.734 1 94.69 288 ARG A N 1
ATOM 2142 C CA . ARG A 1 288 ? -12.43 1.795 10.5 1 94.69 288 ARG A CA 1
ATOM 2143 C C . ARG A 1 288 ? -11.562 2.057 11.727 1 94.69 288 ARG A C 1
ATOM 2145 O O . ARG A 1 288 ? -11.266 3.207 12.047 1 94.69 288 ARG A O 1
ATOM 2152 N N . ALA A 1 289 ? -11.234 0.982 12.359 1 93.25 289 ALA A N 1
ATOM 2153 C CA . ALA A 1 289 ? -10.383 1.12 13.539 1 93.25 289 ALA A CA 1
ATOM 2154 C C . ALA A 1 289 ? -9.055 1.784 13.18 1 93.25 289 ALA A C 1
ATOM 2156 O O . ALA A 1 289 ? -8.602 2.699 13.875 1 93.25 289 ALA A O 1
ATOM 2157 N N . LEU A 1 290 ? -8.5 1.348 12.078 1 89.44 290 LEU A N 1
ATOM 2158 C CA . LEU A 1 290 ? -7.234 1.912 11.633 1 89.44 290 LEU A CA 1
ATOM 2159 C C . LEU A 1 290 ? -7.395 3.381 11.258 1 89.44 290 LEU A C 1
ATOM 2161 O O . LEU A 1 290 ? -6.504 4.195 11.516 1 89.44 290 LEU A O 1
ATOM 2165 N N . LEU A 1 291 ? -8.453 3.721 10.672 1 90.31 291 LEU A N 1
ATOM 2166 C CA . LEU A 1 291 ? -8.734 5.105 10.297 1 90.31 291 LEU A CA 1
ATOM 2167 C C . LEU A 1 291 ? -8.852 5.984 11.539 1 90.31 291 LEU A C 1
ATOM 2169 O O . LEU A 1 291 ? -8.328 7.102 11.562 1 90.31 291 LEU A O 1
ATOM 2173 N N . VAL A 1 292 ? -9.5 5.453 12.523 1 91.62 292 VAL A N 1
ATOM 2174 C CA . VAL A 1 292 ? -9.641 6.199 13.766 1 91.62 292 VAL A CA 1
ATOM 2175 C C . VAL A 1 292 ? -8.281 6.355 14.438 1 91.62 292 VAL A C 1
ATOM 2177 O O . VAL A 1 292 ? -7.949 7.434 14.938 1 91.62 292 VAL A O 1
ATOM 2180 N N . LEU A 1 293 ? -7.578 5.332 14.422 1 87.38 293 LEU A N 1
ATOM 2181 C CA . LEU A 1 293 ? -6.246 5.391 15.008 1 87.38 293 LEU A CA 1
ATOM 2182 C C . LEU A 1 293 ? -5.355 6.367 14.25 1 87.38 293 LEU A C 1
ATOM 2184 O O . LEU A 1 293 ? -4.516 7.047 14.844 1 87.38 293 LEU A O 1
ATOM 2188 N N . HIS A 1 294 ? -5.531 6.383 12.953 1 84.5 294 HIS A N 1
ATOM 2189 C CA . HIS A 1 294 ? -4.809 7.359 12.148 1 84.5 294 HIS A CA 1
ATOM 2190 C C . HIS A 1 294 ? -5.152 8.781 12.562 1 84.5 294 HIS A C 1
ATOM 2192 O O . HIS A 1 294 ? -4.27 9.641 12.648 1 84.5 294 HIS A O 1
ATOM 2198 N N . ARG A 1 295 ? -6.32 8.977 12.75 1 82.25 295 ARG A N 1
ATOM 2199 C CA . ARG A 1 295 ? -6.77 10.289 13.188 1 82.25 295 ARG A CA 1
ATOM 2200 C C . ARG A 1 295 ? -6.25 10.609 14.586 1 82.25 295 ARG A C 1
ATOM 2202 O O . ARG A 1 295 ? -5.926 11.758 14.891 1 82.25 295 ARG A O 1
ATOM 2209 N N . PHE A 1 296 ? -6.184 9.562 15.375 1 76.88 296 PHE A N 1
ATOM 2210 C CA . PHE A 1 296 ? -5.617 9.688 16.719 1 76.88 296 PHE A CA 1
ATOM 2211 C C . PHE A 1 296 ? -4.145 10.07 16.641 1 76.88 296 PHE A C 1
ATOM 2213 O O . PHE A 1 296 ? -3.672 10.891 17.438 1 76.88 296 PHE A O 1
ATOM 2220 N N . GLY A 1 297 ? -3.488 9.375 15.492 1 63.94 297 GLY A N 1
ATOM 2221 C CA . GLY A 1 297 ? -2.053 9.555 15.352 1 63.94 297 GLY A CA 1
ATOM 2222 C C . GLY A 1 297 ? -1.682 10.844 14.633 1 63.94 297 GLY A C 1
ATOM 2223 O O . GLY A 1 297 ? -0.508 11.211 14.586 1 63.94 297 GLY A O 1
ATOM 2224 N N . GLU A 1 298 ? -2.711 11.109 13.531 1 57.09 298 GLU A N 1
ATOM 2225 C CA . GLU A 1 298 ? -2.496 12.258 12.656 1 57.09 298 GLU A CA 1
ATOM 2226 C C . GLU A 1 298 ? -1.574 13.281 13.305 1 57.09 298 GLU A C 1
ATOM 2228 O O . GLU A 1 298 ? -0.761 13.914 12.625 1 57.09 298 GLU A O 1
ATOM 2233 N N . GLN A 1 299 ? -1.671 13.305 14.57 1 46.47 299 GLN A N 1
ATOM 2234 C CA . GLN A 1 299 ? -0.723 14.289 15.086 1 46.47 299 GLN A CA 1
ATOM 2235 C C . GLN A 1 299 ? 0.709 13.773 15 1 46.47 299 GLN A C 1
ATOM 2237 O O . GLN A 1 299 ? 1.657 14.555 14.945 1 46.47 299 GLN A O 1
ATOM 2242 N N . ASN A 1 300 ? 0.8 12.383 14.844 1 42.41 300 ASN A N 1
ATOM 2243 C CA . ASN A 1 300 ? 2.129 11.805 14.992 1 42.41 300 ASN A CA 1
ATOM 2244 C C . ASN A 1 300 ? 2.607 11.156 13.695 1 42.41 300 ASN A C 1
ATOM 2246 O O . ASN A 1 300 ? 3.682 10.555 13.656 1 42.41 300 ASN A O 1
ATOM 2250 N N . MET A 1 301 ? 2.057 11.523 12.492 1 44.22 301 MET A N 1
ATOM 2251 C CA . MET A 1 301 ? 2.486 11.086 11.164 1 44.22 301 MET A CA 1
ATOM 2252 C C . MET A 1 301 ? 2.771 9.594 11.148 1 44.22 301 MET A C 1
ATOM 2254 O O . MET A 1 301 ? 3.861 9.164 10.758 1 44.22 301 MET A O 1
ATOM 2258 N N . ASP A 1 302 ? 1.99 8.789 11.742 1 49.56 302 ASP A N 1
ATOM 2259 C CA . ASP A 1 302 ? 2.201 7.355 11.922 1 49.56 302 ASP A CA 1
ATOM 2260 C C . ASP A 1 302 ? 2.191 6.625 10.586 1 49.56 302 ASP A C 1
ATOM 2262 O O . ASP A 1 302 ? 1.218 6.711 9.836 1 49.56 302 ASP A O 1
ATOM 2266 N N . ALA A 1 303 ? 3.354 6.176 10.156 1 49.88 303 ALA A N 1
ATOM 2267 C CA . ALA A 1 303 ? 3.635 5.426 8.938 1 49.88 303 ALA A CA 1
ATOM 2268 C C . ALA A 1 303 ? 2.592 4.332 8.711 1 49.88 303 ALA A C 1
ATOM 2270 O O . ALA A 1 303 ? 2.385 3.889 7.578 1 49.88 303 ALA A O 1
ATOM 2271 N N . ARG A 1 304 ? 1.837 3.986 9.766 1 49.84 304 ARG A N 1
ATOM 2272 C CA . ARG A 1 304 ? 0.855 2.908 9.68 1 49.84 304 ARG A CA 1
ATOM 2273 C C . ARG A 1 304 ? -0.285 3.277 8.734 1 49.84 304 ARG A C 1
ATOM 2275 O O . ARG A 1 304 ? -1.124 2.436 8.414 1 49.84 304 ARG A O 1
ATOM 2282 N N . SER A 1 305 ? -0.343 4.656 8.445 1 51.66 305 SER A N 1
ATOM 2283 C CA . SER A 1 305 ? -1.457 5.125 7.629 1 51.66 305 SER A CA 1
ATOM 2284 C C . SER A 1 305 ? -1.472 4.445 6.266 1 51.66 305 SER A C 1
ATOM 2286 O O . SER A 1 305 ? -2.467 4.516 5.543 1 51.66 305 SER A O 1
ATOM 2288 N N . THR A 1 306 ? -0.391 3.758 6.004 1 56.53 306 THR A N 1
ATOM 2289 C CA . THR A 1 306 ? -0.429 3.332 4.609 1 56.53 306 THR A CA 1
ATOM 2290 C C . THR A 1 306 ? -1.039 1.939 4.484 1 56.53 306 THR A C 1
ATOM 2292 O O . THR A 1 306 ? -1.383 1.502 3.385 1 56.53 306 THR A O 1
ATOM 2295 N N . HIS A 1 307 ? -1.466 1.386 5.695 1 67.69 307 HIS A N 1
ATOM 2296 C CA . HIS A 1 307 ? -1.851 -0.014 5.555 1 67.69 307 HIS A CA 1
ATOM 2297 C C . HIS A 1 307 ? -3.361 -0.159 5.41 1 67.69 307 HIS A C 1
ATOM 2299 O O . HIS A 1 307 ? -3.852 -1.207 4.984 1 67.69 307 HIS A O 1
ATOM 2305 N N . PHE A 1 308 ? -4.078 0.956 5.66 1 78.94 308 PHE A N 1
ATOM 2306 C CA . PHE A 1 308 ? -5.531 0.816 5.664 1 78.94 308 PHE A CA 1
ATOM 2307 C C . PHE A 1 308 ? -6.074 0.767 4.242 1 78.94 308 PHE A C 1
ATOM 2309 O O . PHE A 1 308 ? -7.074 0.102 3.977 1 78.94 308 PHE A O 1
ATOM 2316 N N . LEU A 1 309 ? -5.328 1.406 3.4 1 82.62 309 LEU A N 1
ATOM 2317 C CA . LEU A 1 309 ? -5.836 1.424 2.033 1 82.62 309 LEU A CA 1
ATOM 2318 C C . LEU A 1 309 ? -5.691 0.052 1.383 1 82.62 309 LEU A C 1
ATOM 2320 O O . LEU A 1 309 ? -6.59 -0.396 0.665 1 82.62 309 LEU A O 1
ATOM 2324 N N . SER A 1 310 ? -4.559 -0.582 1.701 1 80.44 310 SER A N 1
ATOM 2325 C CA . SER A 1 310 ? -4.363 -1.921 1.155 1 80.44 310 SER A CA 1
ATOM 2326 C C . SER A 1 310 ? -5.414 -2.891 1.683 1 80.44 310 SER A C 1
ATOM 2328 O O . SER A 1 310 ? -5.926 -3.727 0.935 1 80.44 310 SER A O 1
ATOM 2330 N N . GLN A 1 311 ? -5.754 -2.697 2.918 1 84.06 311 GLN A N 1
ATOM 2331 C CA . GLN A 1 311 ? -6.793 -3.533 3.512 1 84.06 311 GLN A CA 1
ATOM 2332 C C . GLN A 1 311 ? -8.148 -3.25 2.877 1 84.06 311 GLN A C 1
ATOM 2334 O O . GLN A 1 311 ? -8.914 -4.176 2.6 1 84.06 311 GLN A O 1
ATOM 2339 N N . ALA A 1 312 ? -8.375 -2.031 2.703 1 91.19 312 ALA A N 1
ATOM 2340 C CA . ALA A 1 312 ? -9.656 -1.636 2.117 1 91.19 312 ALA A CA 1
ATOM 2341 C C . ALA A 1 312 ? -9.805 -2.188 0.701 1 91.19 312 ALA A C 1
ATOM 2343 O O . ALA A 1 312 ? -10.875 -2.648 0.317 1 91.19 312 ALA A O 1
ATOM 2344 N N . VAL A 1 313 ? -8.781 -2.199 -0.033 1 88 313 VAL A N 1
ATOM 2345 C CA . VAL A 1 313 ? -8.805 -2.695 -1.405 1 88 313 VAL A CA 1
ATOM 2346 C C . VAL A 1 313 ? -9.031 -4.203 -1.406 1 88 313 VAL A C 1
ATOM 2348 O O . VAL A 1 313 ? -9.758 -4.73 -2.254 1 88 313 VAL A O 1
ATOM 2351 N N . GLN A 1 314 ? -8.477 -4.844 -0.464 1 82.19 314 GLN A N 1
ATOM 2352 C CA . GLN A 1 314 ? -8.664 -6.285 -0.362 1 82.19 314 GLN A CA 1
ATOM 2353 C C . GLN A 1 314 ? -10.125 -6.633 -0.081 1 82.19 314 GLN A C 1
ATOM 2355 O O . GLN A 1 314 ? -10.602 -7.688 -0.498 1 82.19 314 GLN A O 1
ATOM 2360 N N . LEU A 1 315 ? -10.789 -5.707 0.545 1 87.69 315 LEU A N 1
ATOM 2361 C CA . LEU A 1 315 ? -12.195 -5.906 0.877 1 87.69 315 LEU A CA 1
ATOM 2362 C C . LEU A 1 315 ? -13.094 -5.473 -0.276 1 87.69 315 LEU A C 1
ATOM 2364 O O . LEU A 1 315 ? -14.32 -5.605 -0.201 1 87.69 315 LEU A O 1
ATOM 2368 N N . GLY A 1 316 ? -12.5 -4.93 -1.256 1 90.44 316 GLY A N 1
ATOM 2369 C CA . GLY A 1 316 ? -13.273 -4.453 -2.391 1 90.44 316 GLY A CA 1
ATOM 2370 C C . GLY A 1 316 ? -13.938 -3.115 -2.139 1 90.44 316 GLY A C 1
ATOM 2371 O O . GLY A 1 316 ? -14.938 -2.783 -2.779 1 90.44 316 GLY A O 1
ATOM 2372 N N . GLN A 1 317 ? -13.344 -2.367 -1.23 1 93.62 317 GLN A N 1
ATOM 2373 C CA . GLN A 1 317 ? -13.953 -1.077 -0.916 1 93.62 317 GLN A CA 1
ATOM 2374 C C . GLN A 1 317 ? -13.695 -0.065 -2.029 1 93.62 317 GLN A C 1
ATOM 2376 O O . GLN A 1 317 ? -14.344 0.986 -2.078 1 93.62 317 GLN A O 1
ATOM 2381 N N . ASN A 1 318 ? -12.789 -0.319 -2.883 1 93.25 318 ASN A N 1
ATOM 2382 C CA . ASN A 1 318 ? -12.516 0.57 -4.008 1 93.25 318 ASN A CA 1
ATOM 2383 C C . ASN A 1 318 ? -13.484 0.322 -5.164 1 93.25 318 ASN A C 1
ATOM 2385 O O . ASN A 1 318 ? -13.422 1.007 -6.188 1 93.25 318 ASN A O 1
ATOM 2389 N N . ARG A 1 319 ? -14.359 -0.648 -4.918 1 93.88 319 ARG A N 1
ATOM 2390 C CA . ARG A 1 319 ? -15.289 -1.017 -5.977 1 93.88 319 ARG A CA 1
ATOM 2391 C C . ARG A 1 319 ? -16.719 -0.616 -5.613 1 93.88 319 ARG A C 1
ATOM 2393 O O . ARG A 1 319 ? -17.125 -0.743 -4.457 1 93.88 319 ARG A O 1
ATOM 2400 N N . ASP A 1 320 ? -17.438 -0.225 -6.605 1 93.44 320 ASP A N 1
ATOM 2401 C CA . ASP A 1 320 ? -18.844 0.129 -6.41 1 93.44 320 ASP A CA 1
ATOM 2402 C C . ASP A 1 320 ? -19.688 -1.112 -6.145 1 93.44 320 ASP A C 1
ATOM 2404 O O . ASP A 1 320 ? -19.703 -2.045 -6.949 1 93.44 320 ASP A O 1
ATOM 2408 N N . ALA A 1 321 ? -20.406 -1.099 -5.117 1 94.12 321 ALA A N 1
ATOM 2409 C CA . ALA A 1 321 ? -21.188 -2.266 -4.727 1 94.12 321 ALA A CA 1
ATOM 2410 C C . ALA A 1 321 ? -22.672 -2.074 -5.07 1 94.12 321 ALA A C 1
ATOM 2412 O O . ALA A 1 321 ? -23.516 -2.824 -4.598 1 94.12 321 ALA A O 1
ATOM 2413 N N . VAL A 1 322 ? -22.922 -1.126 -5.844 1 92.19 322 VAL A N 1
ATOM 2414 C CA . VAL A 1 322 ? -24.312 -0.883 -6.215 1 92.19 322 VAL A CA 1
ATOM 2415 C C . VAL A 1 322 ? -24.875 -2.098 -6.957 1 92.19 322 VAL A C 1
ATOM 2417 O O . VAL A 1 322 ? -24.219 -2.641 -7.852 1 92.19 322 VAL A O 1
ATOM 2420 N N . GLY A 1 323 ? -26 -2.586 -6.508 1 89.38 323 GLY A N 1
ATOM 2421 C CA . GLY A 1 323 ? -26.672 -3.688 -7.18 1 89.38 323 GLY A CA 1
ATOM 2422 C C . GLY A 1 323 ? -26.156 -5.051 -6.742 1 89.38 323 GLY A C 1
ATOM 2423 O O . GLY A 1 323 ? -26.672 -6.078 -7.191 1 89.38 323 GLY A O 1
ATOM 2424 N N . VAL A 1 324 ? -25.141 -5.098 -5.957 1 92.25 324 VAL A N 1
ATOM 2425 C CA . VAL A 1 324 ? -24.625 -6.371 -5.473 1 92.25 324 VAL A CA 1
ATOM 2426 C C . VAL A 1 324 ? -25.609 -6.992 -4.488 1 92.25 324 VAL A C 1
ATOM 2428 O O . VAL A 1 324 ? -26.031 -6.336 -3.533 1 92.25 324 VAL A O 1
ATOM 2431 N N . PRO A 1 325 ? -25.953 -8.172 -4.738 1 90.94 325 PRO A N 1
ATOM 2432 C CA . PRO A 1 325 ? -26.891 -8.828 -3.826 1 90.94 325 PRO A CA 1
ATOM 2433 C C . PRO A 1 325 ? -26.359 -8.906 -2.395 1 90.94 325 PRO A C 1
ATOM 2435 O O . PRO A 1 325 ? -25.172 -9.156 -2.18 1 90.94 325 PRO A O 1
ATOM 2438 N N . GLY A 1 326 ? -27.25 -8.578 -1.508 1 90.06 326 GLY A N 1
ATOM 2439 C CA . GLY A 1 326 ? -26.922 -8.742 -0.104 1 90.06 326 GLY A CA 1
ATOM 2440 C C . GLY A 1 326 ? -26.359 -7.48 0.526 1 90.06 326 GLY A C 1
ATOM 2441 O O . GLY A 1 326 ? -26.188 -7.41 1.745 1 90.06 326 GLY A O 1
ATOM 2442 N N . ILE A 1 327 ? -26.078 -6.508 -0.247 1 93.81 327 ILE A N 1
ATOM 2443 C CA . ILE A 1 327 ? -25.562 -5.254 0.291 1 93.81 327 ILE A CA 1
ATOM 2444 C C . ILE A 1 327 ? -26.703 -4.246 0.44 1 93.81 327 ILE A C 1
ATOM 2446 O O . ILE A 1 327 ? -27.328 -3.867 -0.547 1 93.81 327 ILE A O 1
ATOM 2450 N N . SER A 1 328 ? -26.938 -3.859 1.654 1 94.94 328 SER A N 1
ATOM 2451 C CA . SER A 1 328 ? -28.031 -2.939 1.946 1 94.94 328 SER A CA 1
ATOM 2452 C C . SER A 1 328 ? -27.672 -1.512 1.546 1 94.94 328 SER A C 1
ATOM 2454 O O . SER A 1 328 ? -26.5 -1.199 1.312 1 94.94 328 SER A O 1
ATOM 2456 N N . VAL A 1 329 ? -28.672 -0.712 1.51 1 95.44 329 VAL A N 1
ATOM 2457 C CA . VAL A 1 329 ? -28.5 0.701 1.188 1 95.44 329 VAL A CA 1
ATOM 2458 C C . VAL A 1 329 ? -27.594 1.363 2.232 1 95.44 329 VAL A C 1
ATOM 2460 O O . VAL A 1 329 ? -26.734 2.182 1.894 1 95.44 329 VAL A O 1
ATOM 2463 N N . ILE A 1 330 ? -27.75 1.037 3.461 1 96.88 330 ILE A N 1
ATOM 2464 C CA . ILE A 1 330 ? -26.969 1.607 4.559 1 96.88 330 ILE A CA 1
ATOM 2465 C C . ILE A 1 330 ? -25.5 1.21 4.414 1 96.88 330 ILE A C 1
ATOM 2467 O O . ILE A 1 330 ? -24.609 2.055 4.52 1 96.88 330 ILE A O 1
ATOM 2471 N N . GLU A 1 331 ? -25.297 -0.054 4.168 1 95.56 331 GLU A N 1
ATOM 2472 C CA . GLU A 1 331 ? -23.938 -0.534 3.998 1 95.56 331 GLU A CA 1
ATOM 2473 C C . GLU A 1 331 ? -23.266 0.12 2.791 1 95.56 331 GLU A C 1
ATOM 2475 O O . GLU A 1 331 ? -22.078 0.443 2.834 1 95.56 331 GLU A O 1
ATOM 2480 N N . LEU A 1 332 ? -24.016 0.277 1.737 1 96.5 332 LEU A N 1
ATOM 2481 C CA . LEU A 1 332 ? -23.484 0.933 0.545 1 96.5 332 LEU A CA 1
ATOM 2482 C C . LEU A 1 332 ? -23.016 2.348 0.865 1 96.5 332 LEU A C 1
ATOM 2484 O O . LEU A 1 332 ? -21.922 2.746 0.475 1 96.5 332 LEU A O 1
ATOM 2488 N N . GLU A 1 333 ? -23.844 3.088 1.605 1 97.06 333 GLU A N 1
ATOM 2489 C CA . GLU A 1 333 ? -23.484 4.453 1.982 1 97.06 333 GLU A CA 1
ATOM 2490 C C . GLU A 1 333 ? -22.266 4.465 2.889 1 97.06 333 GLU A C 1
ATOM 2492 O O . GLU A 1 333 ? -21.375 5.305 2.729 1 97.06 333 GLU A O 1
ATOM 2497 N N . GLU A 1 334 ? -22.188 3.604 3.805 1 96.75 334 GLU A N 1
ATOM 2498 C CA . GLU A 1 334 ? -21.031 3.516 4.695 1 96.75 334 GLU A CA 1
ATOM 2499 C C . GLU A 1 334 ? -19.75 3.227 3.912 1 96.75 334 GLU A C 1
ATOM 2501 O O . GLU A 1 334 ? -18.703 3.809 4.195 1 96.75 334 GLU A O 1
ATOM 2506 N N . ARG A 1 335 ? -19.844 2.312 2.973 1 96.56 335 ARG A N 1
ATOM 2507 C CA . ARG A 1 335 ? -18.703 1.979 2.127 1 96.56 335 ARG A CA 1
ATOM 2508 C C . ARG A 1 335 ? -18.219 3.203 1.365 1 96.56 335 ARG A C 1
ATOM 2510 O O . ARG A 1 335 ? -17 3.449 1.288 1 96.56 335 ARG A O 1
ATOM 2517 N N . CYS A 1 336 ? -19.156 3.945 0.891 1 97.19 336 CYS A N 1
ATOM 2518 C CA . CYS A 1 336 ? -18.812 5.141 0.132 1 97.19 336 CYS A CA 1
ATOM 2519 C C . CYS A 1 336 ? -18.109 6.164 1.019 1 97.19 336 CYS A C 1
ATOM 2521 O O . CYS A 1 336 ? -17.047 6.668 0.667 1 97.19 336 CYS A O 1
ATOM 2523 N N . ARG A 1 337 ? -18.641 6.383 2.148 1 97.5 337 ARG A N 1
ATOM 2524 C CA . ARG A 1 337 ? -18.078 7.367 3.066 1 97.5 337 ARG A CA 1
ATOM 2525 C C . ARG A 1 337 ? -16.656 6.973 3.484 1 97.5 337 ARG A C 1
ATOM 2527 O O . ARG A 1 337 ? -15.734 7.777 3.396 1 97.5 337 ARG A O 1
ATOM 2534 N N . VAL A 1 338 ? -16.516 5.766 3.895 1 96.88 338 VAL A N 1
ATOM 2535 C CA . VAL A 1 338 ? -15.242 5.301 4.406 1 96.88 338 VAL A CA 1
ATOM 2536 C C . VAL A 1 338 ? -14.195 5.328 3.291 1 96.88 338 VAL A C 1
ATOM 2538 O O . VAL A 1 338 ? -13.062 5.754 3.508 1 96.88 338 VAL A O 1
ATOM 2541 N N . TRP A 1 339 ? -14.578 4.918 2.127 1 96.56 339 TRP A N 1
ATOM 2542 C CA . TRP A 1 339 ? -13.625 4.93 1.019 1 96.56 339 TRP A CA 1
ATOM 2543 C C . TRP A 1 339 ? -13.125 6.344 0.745 1 96.56 339 TRP A C 1
ATOM 2545 O O . TRP A 1 339 ? -11.922 6.559 0.593 1 96.56 339 TRP A O 1
ATOM 2555 N N . HIS A 1 340 ? -14.039 7.277 0.746 1 96.69 340 HIS A N 1
ATOM 2556 C CA . HIS A 1 340 ? -13.641 8.641 0.43 1 96.69 340 HIS A CA 1
ATOM 2557 C C . HIS A 1 340 ? -12.82 9.258 1.564 1 96.69 340 HIS A C 1
ATOM 2559 O O . HIS A 1 340 ? -11.961 10.102 1.327 1 96.69 340 HIS A O 1
ATOM 2565 N N . MET A 1 341 ? -13.109 8.805 2.732 1 94.88 341 MET A N 1
ATOM 2566 C CA . MET A 1 341 ? -12.242 9.219 3.832 1 94.88 341 MET A CA 1
ATOM 2567 C C . MET A 1 341 ? -10.836 8.664 3.658 1 94.88 341 MET A C 1
ATOM 2569 O O . MET A 1 341 ? -9.852 9.367 3.883 1 94.88 341 MET A O 1
ATOM 2573 N N . LEU A 1 342 ? -10.773 7.422 3.238 1 93.12 342 LEU A N 1
ATOM 2574 C CA . LEU A 1 342 ? -9.484 6.785 2.99 1 93.12 342 LEU A CA 1
ATOM 2575 C C . LEU A 1 342 ? -8.75 7.48 1.85 1 93.12 342 LEU A C 1
ATOM 2577 O O . LEU A 1 342 ? -7.543 7.734 1.945 1 93.12 342 LEU A O 1
ATOM 2581 N N . LEU A 1 343 ? -9.461 7.789 0.833 1 93.44 343 LEU A N 1
ATOM 2582 C CA . LEU A 1 343 ? -8.883 8.469 -0.32 1 93.44 343 LEU A CA 1
ATOM 2583 C C . LEU A 1 343 ? -8.336 9.836 0.074 1 93.44 343 LEU A C 1
ATOM 2585 O O . LEU A 1 343 ? -7.234 10.211 -0.33 1 93.44 343 LEU A O 1
ATOM 2589 N N . ALA A 1 344 ? -9.117 10.508 0.875 1 93.38 344 ALA A N 1
ATOM 2590 C CA . ALA A 1 344 ? -8.672 11.82 1.339 1 93.38 344 ALA A CA 1
ATOM 2591 C C . ALA A 1 344 ? -7.414 11.711 2.191 1 93.38 344 ALA A C 1
ATOM 2593 O O . ALA A 1 344 ? -6.473 12.484 2.025 1 93.38 344 ALA A O 1
ATOM 2594 N N . ALA A 1 345 ? -7.422 10.742 3.051 1 89.88 345 ALA A N 1
ATOM 2595 C CA . ALA A 1 345 ? -6.262 10.539 3.916 1 89.88 345 ALA A CA 1
ATOM 2596 C C . ALA A 1 345 ? -5.016 10.227 3.096 1 89.88 345 ALA A C 1
ATOM 2598 O O . ALA A 1 345 ? -3.918 10.688 3.418 1 89.88 345 ALA A O 1
ATOM 2599 N N . ASP A 1 346 ? -5.117 9.523 2.035 1 90.25 346 ASP A N 1
ATOM 2600 C CA . ASP A 1 346 ? -4 9.148 1.172 1 90.25 346 ASP A CA 1
ATOM 2601 C C . ASP A 1 346 ? -3.521 10.344 0.344 1 90.25 346 ASP A C 1
ATOM 2603 O O . ASP A 1 346 ? -2.332 10.664 0.337 1 90.25 346 ASP A O 1
ATOM 2607 N N . TRP A 1 347 ? -4.465 10.969 -0.243 1 92 347 TRP A N 1
ATOM 2608 C CA . TRP A 1 347 ? -4.129 12 -1.221 1 92 347 TRP A CA 1
ATOM 2609 C C . TRP A 1 347 ? -3.666 13.281 -0.528 1 92 347 TRP A C 1
ATOM 2611 O O . TRP A 1 347 ? -2.873 14.039 -1.086 1 92 347 TRP A O 1
ATOM 2621 N N . LEU A 1 348 ? -4.125 13.5 0.673 1 91.31 348 LEU A N 1
ATOM 2622 C CA . LEU A 1 348 ? -3.754 14.719 1.391 1 91.31 348 LEU A CA 1
ATOM 2623 C C . LEU A 1 348 ? -2.471 14.508 2.188 1 91.31 348 LEU A C 1
ATOM 2625 O O . LEU A 1 348 ? -1.947 15.445 2.789 1 91.31 348 LEU A O 1
ATOM 2629 N N . ASP A 1 349 ? -1.959 13.336 2.086 1 87 349 ASP A N 1
ATOM 2630 C CA . ASP A 1 349 ? -0.749 13.031 2.842 1 87 349 ASP A CA 1
ATOM 2631 C C . ASP A 1 349 ? 0.421 13.898 2.381 1 87 349 ASP A C 1
ATOM 2633 O O . ASP A 1 349 ? 0.637 14.07 1.18 1 87 349 ASP A O 1
ATOM 2637 N N . CYS A 1 350 ? 1.188 14.383 3.385 1 86.25 350 CYS A N 1
ATOM 2638 C CA . CYS A 1 350 ? 2.287 15.289 3.074 1 86.25 350 CYS A CA 1
ATOM 2639 C C . CYS A 1 350 ? 3.633 14.641 3.369 1 86.25 350 CYS A C 1
ATOM 2641 O O . CYS A 1 350 ? 4.652 15.328 3.461 1 86.25 350 CYS A O 1
ATOM 2643 N N . SER A 1 351 ? 3.688 13.375 3.566 1 81.5 351 SER A N 1
ATOM 2644 C CA . SER A 1 351 ? 4.922 12.703 3.957 1 81.5 351 SER A CA 1
ATOM 2645 C C . SER A 1 351 ? 5.832 12.469 2.756 1 81.5 351 SER A C 1
ATOM 2647 O O . SER A 1 351 ? 6.969 12.016 2.908 1 81.5 351 SER A O 1
ATOM 2649 N N . GLY A 1 352 ? 5.367 12.805 1.61 1 80.56 352 GLY A N 1
ATOM 2650 C CA . GLY A 1 352 ? 6.191 12.648 0.424 1 80.56 352 GLY A CA 1
ATOM 2651 C C . GLY A 1 352 ? 6.023 11.297 -0.243 1 80.56 352 GLY A C 1
ATOM 2652 O O . GLY A 1 352 ? 6.59 11.047 -1.311 1 80.56 352 GLY A O 1
ATOM 2653 N N . ARG A 1 353 ? 5.289 10.453 0.345 1 82.31 353 ARG A N 1
ATOM 2654 C CA . ARG A 1 353 ? 5.031 9.164 -0.298 1 82.31 353 ARG A CA 1
ATOM 2655 C C . ARG A 1 353 ? 4.09 9.328 -1.484 1 82.31 353 ARG A C 1
ATOM 2657 O O . ARG A 1 353 ? 3.213 10.195 -1.476 1 82.31 353 ARG A O 1
ATOM 2664 N N . PRO A 1 354 ? 4.277 8.492 -2.465 1 85.25 354 PRO A N 1
ATOM 2665 C CA . PRO A 1 354 ? 3.314 8.547 -3.568 1 85.25 354 PRO A CA 1
ATOM 2666 C C . PRO A 1 354 ? 1.921 8.078 -3.158 1 85.25 354 PRO A C 1
ATOM 2668 O O . PRO A 1 354 ? 1.78 7.309 -2.205 1 85.25 354 PRO A O 1
ATOM 2671 N N . SER A 1 355 ? 0.975 8.617 -3.881 1 88.06 355 SER A N 1
ATOM 2672 C CA . SER A 1 355 ? -0.386 8.156 -3.629 1 88.06 355 SER A CA 1
ATOM 2673 C C . SER A 1 355 ? -0.514 6.656 -3.869 1 88.06 355 SER A C 1
ATOM 2675 O O . SER A 1 355 ? 0.033 6.129 -4.84 1 88.06 355 SER A O 1
ATOM 2677 N N . ALA A 1 356 ? -1.189 6.031 -3.008 1 85.88 356 ALA A N 1
ATOM 2678 C CA . ALA A 1 356 ? -1.336 4.582 -3.082 1 85.88 356 ALA A CA 1
ATOM 2679 C C . ALA A 1 356 ? -2.389 4.188 -4.113 1 85.88 356 ALA A C 1
ATOM 2681 O O . ALA A 1 356 ? -2.332 3.094 -4.684 1 85.88 356 ALA A O 1
ATOM 2682 N N . ILE A 1 357 ? -3.346 5.062 -4.332 1 89.69 357 ILE A N 1
ATOM 2683 C CA . ILE A 1 357 ? -4.441 4.738 -5.238 1 89.69 357 ILE A CA 1
ATOM 2684 C C . ILE A 1 357 ? -4.559 5.816 -6.316 1 89.69 357 ILE A C 1
ATOM 2686 O O . ILE A 1 357 ? -4.574 7.008 -6.008 1 89.69 357 ILE A O 1
ATOM 2690 N N . ALA A 1 358 ? -4.586 5.379 -7.5 1 88.06 358 ALA A N 1
ATOM 2691 C CA . ALA A 1 358 ? -4.797 6.289 -8.625 1 88.06 358 ALA A CA 1
ATOM 2692 C C . ALA A 1 358 ? -6.285 6.445 -8.93 1 88.06 358 ALA A C 1
ATOM 2694 O O . ALA A 1 358 ? -7.113 5.672 -8.438 1 88.06 358 ALA A O 1
ATOM 2695 N N . THR A 1 359 ? -6.578 7.453 -9.734 1 88.56 359 THR A N 1
ATOM 2696 C CA . THR A 1 359 ? -7.965 7.762 -10.055 1 88.56 359 THR A CA 1
ATOM 2697 C C . THR A 1 359 ? -8.594 6.645 -10.875 1 88.56 359 THR A C 1
ATOM 2699 O O . THR A 1 359 ? -9.812 6.441 -10.836 1 88.56 359 THR A O 1
ATOM 2702 N N . SER A 1 360 ? -7.816 5.863 -11.523 1 86.62 360 SER A N 1
ATOM 2703 C CA . SER A 1 360 ? -8.32 4.805 -12.391 1 86.62 360 SER A CA 1
ATOM 2704 C C . SER A 1 360 ? -8.531 3.508 -11.617 1 86.62 360 SER A C 1
ATOM 2706 O O . SER A 1 360 ? -9.039 2.527 -12.164 1 86.62 360 SER A O 1
ATOM 2708 N N . GLN A 1 361 ? -8.219 3.5 -10.391 1 89.69 361 GLN A N 1
ATOM 2709 C CA . GLN A 1 361 ? -8.156 2.234 -9.664 1 89.69 361 GLN A CA 1
ATOM 2710 C C . GLN A 1 361 ? -9.359 2.074 -8.734 1 89.69 361 GLN A C 1
ATOM 2712 O O . GLN A 1 361 ? -9.375 1.18 -7.883 1 89.69 361 GLN A O 1
ATOM 2717 N N . PHE A 1 362 ? -10.297 2.984 -8.812 1 92.25 362 PHE A N 1
ATOM 2718 C CA . PHE A 1 362 ? -11.531 2.828 -8.047 1 92.25 362 PHE A CA 1
ATOM 2719 C C . PHE A 1 362 ? -12.727 3.371 -8.828 1 92.25 362 PHE A C 1
ATOM 2721 O O . PHE A 1 362 ? -12.562 4.207 -9.719 1 92.25 362 PHE A O 1
ATOM 2728 N N . ASP A 1 363 ? -13.883 2.871 -8.547 1 92.38 363 ASP A N 1
ATOM 2729 C CA . ASP A 1 363 ? -15.102 3.336 -9.211 1 92.38 363 ASP A CA 1
ATOM 2730 C C . ASP A 1 363 ? -16.203 3.596 -8.188 1 92.38 363 ASP A C 1
ATOM 2732 O O . ASP A 1 363 ? -17.391 3.619 -8.547 1 92.38 363 ASP A O 1
ATOM 2736 N N . VAL A 1 364 ? -15.859 3.777 -6.969 1 95.25 364 VAL A N 1
ATOM 2737 C CA . VAL A 1 364 ? -16.812 4.023 -5.895 1 95.25 364 VAL A CA 1
ATOM 2738 C C . VAL A 1 364 ? -17.531 5.348 -6.141 1 95.25 364 VAL A C 1
ATOM 2740 O O . VAL A 1 364 ? -16.906 6.352 -6.477 1 95.25 364 VAL A O 1
ATOM 2743 N N . LYS A 1 365 ? -18.781 5.312 -5.977 1 93.88 365 LYS A N 1
ATOM 2744 C CA . LYS A 1 365 ? -19.594 6.52 -6.152 1 93.88 365 LYS A CA 1
ATOM 2745 C C . LYS A 1 365 ? -19.438 7.461 -4.965 1 93.88 365 LYS A C 1
ATOM 2747 O O . LYS A 1 365 ? -19.031 7.039 -3.879 1 93.88 365 LYS A O 1
ATOM 2752 N N . PRO A 1 366 ? -19.75 8.742 -5.207 1 94.25 366 PRO A N 1
ATOM 2753 C CA . PRO A 1 366 ? -19.688 9.672 -4.082 1 94.25 366 PRO A CA 1
ATOM 2754 C C . PRO A 1 366 ? -20.75 9.375 -3.016 1 94.25 366 PRO A C 1
ATOM 2756 O O . PRO A 1 366 ? -21.766 8.75 -3.309 1 94.25 366 PRO A O 1
ATOM 2759 N N . PHE A 1 367 ? -20.5 9.766 -1.858 1 96.12 367 PHE A N 1
ATOM 2760 C CA . PHE A 1 367 ? -21.438 9.68 -0.751 1 96.12 367 PHE A CA 1
ATOM 2761 C C . PHE A 1 367 ? -22.578 10.672 -0.933 1 96.12 367 PHE A C 1
ATOM 2763 O O . PHE A 1 367 ? -22.5 11.578 -1.759 1 96.12 367 PHE A O 1
ATOM 2770 N N . THR A 1 368 ? -23.609 10.414 -0.155 1 95.06 368 THR A N 1
ATOM 2771 C CA . THR A 1 368 ? -24.781 11.281 -0.221 1 95.06 368 THR A CA 1
ATOM 2772 C C . THR A 1 368 ? -24.781 12.273 0.933 1 95.06 368 THR A C 1
ATOM 2774 O O . THR A 1 368 ? -24.453 11.922 2.066 1 95.06 368 THR A O 1
ATOM 2777 N N . ASP A 1 369 ? -25.109 13.516 0.573 1 94.25 369 ASP A N 1
ATOM 2778 C CA . ASP A 1 369 ? -25.25 14.523 1.618 1 94.25 369 ASP A CA 1
ATOM 2779 C C . ASP A 1 369 ? -26.562 14.352 2.381 1 94.25 369 ASP A C 1
ATOM 2781 O O . ASP A 1 369 ? -27.578 14.922 2.008 1 94.25 369 ASP A O 1
ATOM 2785 N N . ALA A 1 370 ? -26.469 13.586 3.43 1 96 370 ALA A N 1
ATOM 2786 C CA . ALA A 1 370 ? -27.656 13.258 4.23 1 96 370 ALA A CA 1
ATOM 2787 C C . ALA A 1 370 ? -27.281 13.039 5.691 1 96 370 ALA A C 1
ATOM 2789 O O . ALA A 1 370 ? -26.125 12.734 6.004 1 96 370 ALA A O 1
ATOM 2790 N N . TYR A 1 371 ? -28.25 13.352 6.535 1 95.12 371 TYR A N 1
ATOM 2791 C CA . TYR A 1 371 ? -28.094 12.961 7.934 1 95.12 371 TYR A CA 1
ATOM 2792 C C . TYR A 1 371 ? -28.297 11.461 8.109 1 95.12 371 TYR A C 1
ATOM 2794 O O . TYR A 1 371 ? -29.031 10.836 7.34 1 95.12 371 TYR A O 1
ATOM 2802 N N . ASP A 1 372 ? -27.672 10.883 9.109 1 95.62 372 ASP A N 1
ATOM 2803 C CA . ASP A 1 372 ? -27.766 9.438 9.32 1 95.62 372 ASP A CA 1
ATOM 2804 C C . ASP A 1 372 ? -29.203 9 9.547 1 95.62 372 ASP A C 1
ATOM 2806 O O . ASP A 1 372 ? -29.594 7.887 9.188 1 95.62 372 ASP A O 1
ATOM 2810 N N . ALA A 1 373 ? -29.969 9.883 10.117 1 92.81 373 ALA A N 1
ATOM 2811 C CA . ALA A 1 373 ? -31.375 9.586 10.375 1 92.81 373 ALA A CA 1
ATOM 2812 C C . ALA A 1 373 ? -32.156 9.422 9.07 1 92.81 373 ALA A C 1
ATOM 2814 O O . ALA A 1 373 ? -33.156 8.727 9.023 1 92.81 373 ALA A O 1
ATOM 2815 N N . ASP A 1 374 ? -31.641 9.961 8.031 1 94.75 374 ASP A N 1
ATOM 2816 C CA . ASP A 1 374 ? -32.312 9.938 6.738 1 94.75 374 ASP A CA 1
ATOM 2817 C C . ASP A 1 374 ? -31.797 8.789 5.871 1 94.75 374 ASP A C 1
ATOM 2819 O O . ASP A 1 374 ? -32.188 8.648 4.715 1 94.75 374 ASP A O 1
ATOM 2823 N N . ILE A 1 375 ? -30.938 8.047 6.348 1 96.69 375 ILE A N 1
ATOM 2824 C CA . ILE A 1 375 ? -30.422 6.863 5.664 1 96.69 375 ILE A CA 1
ATOM 2825 C C . ILE A 1 375 ? -31.062 5.609 6.266 1 96.69 375 ILE A C 1
ATOM 2827 O O . ILE A 1 375 ? -30.672 5.164 7.348 1 96.69 375 ILE A O 1
ATOM 2831 N N . THR A 1 376 ? -32.031 5.062 5.512 1 94.31 376 THR A N 1
ATOM 2832 C CA . THR A 1 376 ? -32.812 3.922 5.988 1 94.31 376 THR A CA 1
ATOM 2833 C C . THR A 1 376 ? -32.688 2.75 5.016 1 94.31 376 THR A C 1
ATOM 2835 O O . THR A 1 376 ? -32.125 2.893 3.924 1 94.31 376 THR A O 1
ATOM 2838 N N . PRO A 1 377 ? -33.062 1.57 5.41 1 91.75 377 PRO A N 1
ATOM 2839 C CA . PRO A 1 377 ? -33.031 0.414 4.512 1 91.75 377 PRO A CA 1
ATOM 2840 C C . PRO A 1 377 ? -33.812 0.635 3.227 1 91.75 377 PRO A C 1
ATOM 2842 O O . PRO A 1 377 ? -33.531 0.01 2.203 1 91.75 377 PRO A O 1
ATOM 2845 N N . ASP A 1 378 ? -34.719 1.538 3.242 1 91.38 378 ASP A N 1
ATOM 2846 C CA . ASP A 1 378 ? -35.594 1.76 2.098 1 91.38 378 ASP A CA 1
ATOM 2847 C C . ASP A 1 378 ? -35 2.785 1.138 1 91.38 378 ASP A C 1
ATOM 2849 O O . ASP A 1 378 ? -35.438 2.904 -0.006 1 91.38 378 ASP A O 1
ATOM 2853 N N . GLY A 1 379 ? -34.062 3.564 1.645 1 93.44 379 GLY A N 1
ATOM 2854 C CA . GLY A 1 379 ? -33.469 4.559 0.784 1 93.44 379 GLY A CA 1
ATOM 2855 C C . GLY A 1 379 ? -32.844 5.719 1.552 1 93.44 379 GLY A C 1
ATOM 2856 O O . GLY A 1 379 ? -32.875 5.727 2.785 1 93.44 379 GLY A O 1
ATOM 2857 N N . ILE A 1 380 ? -32.312 6.699 0.754 1 95.94 380 ILE A N 1
ATOM 2858 C CA . ILE A 1 380 ? -31.656 7.859 1.349 1 95.94 380 ILE A CA 1
ATOM 2859 C C . ILE A 1 380 ? -32.375 9.141 0.912 1 95.94 380 ILE A C 1
ATOM 2861 O O . ILE A 1 380 ? -32.625 9.336 -0.278 1 95.94 380 ILE A O 1
ATOM 2865 N N . THR A 1 381 ? -32.625 9.938 1.811 1 94.62 381 THR A N 1
ATOM 2866 C CA . THR A 1 381 ? -33.188 11.266 1.521 1 94.62 381 THR A CA 1
ATOM 2867 C C . THR A 1 381 ? -32.062 12.32 1.573 1 94.62 381 THR A C 1
ATOM 2869 O O . THR A 1 381 ? -31.625 12.703 2.656 1 94.62 381 THR A O 1
ATOM 2872 N N . PRO A 1 382 ? -31.703 12.773 0.479 1 93.5 382 PRO A N 1
ATOM 2873 C CA . PRO A 1 382 ? -30.609 13.742 0.453 1 93.5 382 PRO A CA 1
ATOM 2874 C C . PRO A 1 382 ? -31.031 15.117 0.972 1 93.5 382 PRO A C 1
ATOM 2876 O O . PRO A 1 382 ? -32.219 15.477 0.908 1 93.5 382 PRO A O 1
ATOM 2879 N N . ARG A 1 383 ? -30.078 15.805 1.504 1 92.69 383 ARG A N 1
ATOM 2880 C CA . ARG A 1 383 ? -30.266 17.188 1.933 1 92.69 383 ARG A CA 1
ATOM 2881 C C . ARG A 1 383 ? -29.641 18.156 0.939 1 92.69 383 ARG A C 1
ATOM 2883 O O . ARG A 1 383 ? -28.562 17.906 0.402 1 92.69 383 ARG A O 1
ATOM 2890 N N . PRO A 1 384 ? -30.344 19.188 0.696 1 86.31 384 PRO A N 1
ATOM 2891 C CA . PRO A 1 384 ? -29.781 20.156 -0.249 1 86.31 384 PRO A CA 1
ATOM 2892 C C . PRO A 1 384 ? -28.594 20.922 0.337 1 86.31 384 PRO A C 1
ATOM 2894 O O . PRO A 1 384 ? -28.531 21.125 1.552 1 86.31 384 PRO A O 1
ATOM 2897 N N . PHE A 1 385 ? -27.719 21.375 -0.499 1 79.06 385 PHE A N 1
ATOM 2898 C CA . PHE A 1 385 ? -26.625 22.25 -0.102 1 79.06 385 PHE A CA 1
ATOM 2899 C C . PHE A 1 385 ? -27.156 23.625 0.283 1 79.06 385 PHE A C 1
ATOM 2901 O O . PHE A 1 385 ? -28.078 24.141 -0.36 1 79.06 385 PHE A O 1
ATOM 2908 N N . PRO A 1 386 ? -26.578 24.312 1.476 1 77.44 386 PRO A N 1
ATOM 2909 C CA . PRO A 1 386 ? -25.438 23.922 2.305 1 77.44 386 PRO A CA 1
ATOM 2910 C C . PRO A 1 386 ? -25.844 23.375 3.666 1 77.44 386 PRO A C 1
ATOM 2912 O O . PRO A 1 386 ? -25.516 23.953 4.699 1 77.44 386 PRO A O 1
ATOM 2915 N N . ALA A 1 387 ? -26.672 22.312 3.611 1 84.31 387 ALA A N 1
ATOM 2916 C CA . ALA A 1 387 ? -26.984 21.688 4.895 1 84.31 387 ALA A CA 1
ATOM 2917 C C . ALA A 1 387 ? -25.719 21.156 5.559 1 84.31 387 ALA A C 1
ATOM 2919 O O . ALA A 1 387 ? -24.844 20.609 4.891 1 84.31 387 ALA A O 1
ATOM 2920 N N . PHE A 1 388 ? -25.594 21.391 6.82 1 88.81 388 PHE A N 1
ATOM 2921 C CA . PHE A 1 388 ? -24.406 20.969 7.559 1 88.81 388 PHE A CA 1
ATOM 2922 C C . PHE A 1 388 ? -24.5 19.5 7.926 1 88.81 388 PHE A C 1
ATOM 2924 O O . PHE A 1 388 ? -24.609 19.156 9.102 1 88.81 388 PHE A O 1
ATOM 2931 N N . THR A 1 389 ? -24.328 18.672 6.906 1 93.25 389 THR A N 1
ATOM 2932 C CA . THR A 1 389 ? -24.391 17.234 7.098 1 93.25 389 THR A CA 1
ATOM 2933 C C . THR A 1 389 ? -23.031 16.672 7.484 1 93.25 389 THR A C 1
ATOM 2935 O O . THR A 1 389 ? -22 17.344 7.32 1 93.25 389 THR A O 1
ATOM 2938 N N . PRO A 1 390 ? -22.984 15.469 7.977 1 93.38 390 PRO A N 1
ATOM 2939 C CA . PRO A 1 390 ? -21.719 14.859 8.359 1 93.38 390 PRO A CA 1
ATOM 2940 C C . PRO A 1 390 ? -20.766 14.688 7.18 1 93.38 390 PRO A C 1
ATOM 2942 O O . PRO A 1 390 ? -19.562 14.492 7.375 1 93.38 390 PRO A O 1
ATOM 2945 N N . THR A 1 391 ? -21.234 14.742 5.984 1 94.88 391 THR A N 1
ATOM 2946 C CA . THR A 1 391 ? -20.391 14.492 4.82 1 94.88 391 THR A CA 1
ATOM 2947 C C . THR A 1 391 ? -19.953 15.812 4.184 1 94.88 391 THR A C 1
ATOM 2949 O O . THR A 1 391 ? -19.188 15.805 3.213 1 94.88 391 THR A O 1
ATOM 2952 N N . LEU A 1 392 ? -20.344 16.922 4.758 1 94.06 392 LEU A N 1
ATOM 2953 C CA . LEU A 1 392 ? -20 18.203 4.168 1 94.06 392 LEU A CA 1
ATOM 2954 C C . LEU A 1 392 ? -18.484 18.406 4.148 1 94.06 392 LEU A C 1
ATOM 2956 O O . LEU A 1 392 ? -17.906 18.719 3.104 1 94.06 392 LEU A O 1
ATOM 2960 N N . LEU A 1 393 ? -17.906 18.266 5.324 1 95 393 LEU A N 1
ATOM 2961 C CA . LEU A 1 393 ? -16.453 18.438 5.379 1 95 393 LEU A CA 1
ATOM 2962 C C . LEU A 1 393 ? -15.75 17.406 4.504 1 95 393 LEU A C 1
ATOM 2964 O O . LEU A 1 393 ? -14.742 17.719 3.865 1 95 393 LEU A O 1
ATOM 2968 N N . LEU A 1 394 ? -16.281 16.234 4.5 1 95.56 394 LEU A N 1
ATOM 2969 C CA . LEU A 1 394 ? -15.711 15.18 3.666 1 95.56 394 LEU A CA 1
ATOM 2970 C C . LEU A 1 394 ? -15.727 15.586 2.195 1 95.56 394 LEU A C 1
ATOM 2972 O O . LEU A 1 394 ? -14.781 15.289 1.459 1 95.56 394 LEU A O 1
ATOM 2976 N N . GLY A 1 395 ? -16.781 16.219 1.807 1 95.25 395 GLY A N 1
ATOM 2977 C CA . GLY A 1 395 ? -16.844 16.719 0.446 1 95.25 395 GLY A CA 1
ATOM 2978 C C . GLY A 1 395 ? -15.758 17.734 0.133 1 95.25 395 GLY A C 1
ATOM 2979 O O . GLY A 1 395 ? -15.102 17.656 -0.908 1 95.25 395 GLY A O 1
ATOM 2980 N N . VAL A 1 396 ? -15.547 18.625 1.041 1 95.38 396 VAL A N 1
ATOM 2981 C CA . VAL A 1 396 ? -14.508 19.641 0.867 1 95.38 396 VAL A CA 1
ATOM 2982 C C . VAL A 1 396 ? -13.141 18.969 0.835 1 95.38 396 VAL A C 1
ATOM 2984 O O . VAL A 1 396 ? -12.312 19.281 -0.024 1 95.38 396 VAL A O 1
ATOM 2987 N N . GLN A 1 397 ? -12.984 18.047 1.73 1 95.38 397 GLN A N 1
ATOM 2988 C CA . GLN A 1 397 ? -11.727 17.312 1.782 1 95.38 397 GLN A CA 1
ATOM 2989 C C . GLN A 1 397 ? -11.5 16.516 0.498 1 95.38 397 GLN A C 1
ATOM 2991 O O . GLN A 1 397 ? -10.359 16.375 0.041 1 95.38 397 GLN A O 1
ATOM 2996 N N . GLY A 1 398 ? -12.555 15.984 -0.003 1 95.25 398 GLY A N 1
ATOM 2997 C CA . GLY A 1 398 ? -12.445 15.281 -1.269 1 95.25 398 GLY A CA 1
ATOM 2998 C C . GLY A 1 398 ? -11.953 16.156 -2.404 1 95.25 398 GLY A C 1
ATOM 2999 O O . GLY A 1 398 ? -11.094 15.742 -3.188 1 95.25 398 GLY A O 1
ATOM 3000 N N . HIS A 1 399 ? -12.438 17.312 -2.43 1 95.88 399 HIS A N 1
ATOM 3001 C CA . HIS A 1 399 ? -12.008 18.266 -3.457 1 95.88 399 HIS A CA 1
ATOM 3002 C C . HIS A 1 399 ? -10.539 18.641 -3.279 1 95.88 399 HIS A C 1
ATOM 3004 O O . HIS A 1 399 ? -9.773 18.656 -4.246 1 95.88 399 HIS A O 1
ATOM 3010 N N . LEU A 1 400 ? -10.227 18.953 -2.105 1 97.56 400 LEU A N 1
ATOM 3011 C CA . LEU A 1 400 ? -8.844 19.328 -1.805 1 97.56 400 LEU A CA 1
ATOM 3012 C C . LEU A 1 400 ? -7.898 18.156 -2.059 1 97.56 400 LEU A C 1
ATOM 3014 O O . LEU A 1 400 ? -6.785 18.344 -2.553 1 97.56 400 LEU A O 1
ATOM 3018 N N . ALA A 1 401 ? -8.375 17 -1.732 1 96.44 401 ALA A N 1
ATOM 3019 C CA . ALA A 1 401 ? -7.578 15.797 -1.953 1 96.44 401 ALA A CA 1
ATOM 3020 C C . ALA A 1 401 ? -7.289 15.594 -3.438 1 96.44 401 ALA A C 1
ATOM 3022 O O . ALA A 1 401 ? -6.176 15.227 -3.816 1 96.44 401 ALA A O 1
ATOM 3023 N N . ALA A 1 402 ? -8.234 15.844 -4.227 1 96.38 402 ALA A N 1
ATOM 3024 C CA . ALA A 1 402 ? -8.031 15.711 -5.668 1 96.38 402 ALA A CA 1
ATOM 3025 C C . ALA A 1 402 ? -6.969 16.688 -6.164 1 96.38 402 ALA A C 1
ATOM 3027 O O . ALA A 1 402 ? -6.113 16.328 -6.973 1 96.38 402 ALA A O 1
ATOM 3028 N N . ILE A 1 403 ? -7.012 17.859 -5.672 1 97.19 403 ILE A N 1
ATOM 3029 C CA . ILE A 1 403 ? -6.008 18.844 -6.035 1 97.19 403 ILE A CA 1
ATOM 3030 C C . ILE A 1 403 ? -4.637 18.406 -5.531 1 97.19 403 ILE A C 1
ATOM 3032 O O . ILE A 1 403 ? -3.648 18.484 -6.266 1 97.19 403 ILE A O 1
ATOM 3036 N N . ALA A 1 404 ? -4.641 17.953 -4.301 1 96.19 404 ALA A N 1
ATOM 3037 C CA . ALA A 1 404 ? -3.391 17.484 -3.701 1 96.19 404 ALA A CA 1
ATOM 3038 C C . ALA A 1 404 ? -2.791 16.344 -4.504 1 96.19 404 ALA A C 1
ATOM 3040 O O . ALA A 1 404 ? -1.575 16.281 -4.699 1 96.19 404 ALA A O 1
ATOM 3041 N N . HIS A 1 405 ? -3.635 15.484 -4.895 1 94.19 405 HIS A N 1
ATOM 3042 C CA . HIS A 1 405 ? -3.201 14.352 -5.707 1 94.19 405 HIS A CA 1
ATOM 3043 C C . HIS A 1 405 ? -2.551 14.82 -7.004 1 94.19 405 HIS A C 1
ATOM 3045 O O . HIS A 1 405 ? -1.485 14.328 -7.383 1 94.19 405 HIS A O 1
ATOM 3051 N N . ASN A 1 406 ? -3.131 15.75 -7.621 1 92.5 406 ASN A N 1
ATOM 3052 C CA . ASN A 1 406 ? -2.58 16.312 -8.852 1 92.5 406 ASN A CA 1
ATOM 3053 C C . ASN A 1 406 ? -1.23 16.984 -8.609 1 92.5 406 ASN A C 1
ATOM 3055 O O . ASN A 1 406 ? -0.308 16.828 -9.414 1 92.5 406 ASN A O 1
ATOM 3059 N N . ILE A 1 407 ? -1.148 17.656 -7.582 1 93.19 407 ILE A N 1
ATOM 3060 C CA . ILE A 1 407 ? 0.101 18.312 -7.227 1 93.19 407 ILE A CA 1
ATOM 3061 C C . ILE A 1 407 ? 1.194 17.281 -7.004 1 93.19 407 ILE A C 1
ATOM 3063 O O . ILE A 1 407 ? 2.297 17.406 -7.543 1 93.19 407 ILE A O 1
ATOM 3067 N N . SER A 1 408 ? 0.884 16.266 -6.281 1 90.06 408 SER A N 1
ATOM 3068 C CA . SER A 1 408 ? 1.868 15.234 -5.945 1 90.06 408 SER A CA 1
ATOM 3069 C C . SER A 1 408 ? 2.314 14.469 -7.188 1 90.06 408 SER A C 1
ATOM 3071 O O . SER A 1 408 ? 3.502 14.18 -7.352 1 90.06 408 SER A O 1
ATOM 3073 N N . GLU A 1 409 ? 1.381 14.195 -8.078 1 87.81 409 GLU A N 1
ATOM 3074 C CA . GLU A 1 409 ? 1.667 13.336 -9.227 1 87.81 409 GLU A CA 1
ATOM 3075 C C . GLU A 1 409 ? 2.293 14.133 -10.367 1 87.81 409 GLU A C 1
ATOM 3077 O O . GLU A 1 409 ? 2.904 13.562 -11.266 1 87.81 409 GLU A O 1
ATOM 3082 N N . THR A 1 410 ? 2.186 15.453 -10.289 1 89.12 410 THR A N 1
ATOM 3083 C CA . THR A 1 410 ? 2.688 16.25 -11.398 1 89.12 410 THR A CA 1
ATOM 3084 C C . THR A 1 410 ? 3.82 17.172 -10.945 1 89.12 410 THR A C 1
ATOM 3086 O O . THR A 1 410 ? 4.957 17.031 -11.398 1 89.12 410 THR A O 1
ATOM 3089 N N . ALA A 1 411 ? 3.514 18 -9.969 1 89.94 411 ALA A N 1
ATOM 3090 C CA . ALA A 1 411 ? 4.5 19 -9.539 1 89.94 411 ALA A CA 1
ATOM 3091 C C . ALA A 1 411 ? 5.676 18.328 -8.836 1 89.94 411 ALA A C 1
ATOM 3093 O O . ALA A 1 411 ? 6.82 18.781 -8.961 1 89.94 411 ALA A O 1
ATOM 3094 N N . PHE A 1 412 ? 5.359 17.266 -8.109 1 89 412 PHE A N 1
ATOM 3095 C CA . PHE A 1 412 ? 6.406 16.594 -7.34 1 89 412 PHE A CA 1
ATOM 3096 C C . PHE A 1 412 ? 6.645 15.188 -7.855 1 89 412 PHE A C 1
ATOM 3098 O O . PHE A 1 412 ? 7.039 14.305 -7.094 1 89 412 PHE A O 1
ATOM 3105 N N . ALA A 1 413 ? 6.379 14.992 -9.102 1 84.81 413 ALA A N 1
ATOM 3106 C CA . ALA A 1 413 ? 6.578 13.68 -9.711 1 84.81 413 ALA A CA 1
ATOM 3107 C C . ALA A 1 413 ? 8.039 13.25 -9.633 1 84.81 413 ALA A C 1
ATOM 3109 O O . ALA A 1 413 ? 8.945 14.078 -9.758 1 84.81 413 ALA A O 1
ATOM 3110 N N . VAL A 1 414 ? 8.219 11.93 -9.32 1 82.31 414 VAL A N 1
ATOM 3111 C CA . VAL A 1 414 ? 9.57 11.383 -9.227 1 82.31 414 VAL A CA 1
ATOM 3112 C C . VAL A 1 414 ? 10.211 11.344 -10.609 1 82.31 414 VAL A C 1
ATOM 3114 O O . VAL A 1 414 ? 11.367 11.719 -10.781 1 82.31 414 VAL A O 1
ATOM 3117 N N . LYS A 1 415 ? 9.602 10.609 -11.469 1 75.88 415 LYS A N 1
ATOM 3118 C CA . LYS A 1 415 ? 10.086 10.547 -12.844 1 75.88 415 LYS A CA 1
ATOM 3119 C C . LYS A 1 415 ? 9.297 11.484 -13.75 1 75.88 415 LYS A C 1
ATOM 3121 O O . LYS A 1 415 ? 8.062 11.492 -13.727 1 75.88 415 LYS A O 1
ATOM 3126 N N . GLY A 1 416 ? 9.945 12.789 -13.859 1 58 416 GLY A N 1
ATOM 3127 C CA . GLY A 1 416 ? 9.484 13.992 -14.539 1 58 416 GLY A CA 1
ATOM 3128 C C . GLY A 1 416 ? 8.594 13.688 -15.734 1 58 416 GLY A C 1
ATOM 3129 O O . GLY A 1 416 ? 8.938 12.867 -16.578 1 58 416 GLY A O 1
ATOM 3130 N N . ALA A 1 417 ? 7.465 13.516 -15.375 1 52.28 417 ALA A N 1
ATOM 3131 C CA . ALA A 1 417 ? 6.715 13.773 -16.609 1 52.28 417 ALA A CA 1
ATOM 3132 C C . ALA A 1 417 ? 7.258 15 -17.328 1 52.28 417 ALA A C 1
ATOM 3134 O O . ALA A 1 417 ? 7.691 15.961 -16.703 1 52.28 417 ALA A O 1
ATOM 3135 N N . LEU A 1 418 ? 7.777 14.906 -18.406 1 54.97 418 LEU A N 1
ATOM 3136 C CA . LEU A 1 418 ? 8.281 15.961 -19.281 1 54.97 418 LEU A CA 1
ATOM 3137 C C . LEU A 1 418 ? 7.641 17.297 -18.938 1 54.97 418 LEU A C 1
ATOM 3139 O O . LEU A 1 418 ? 8.289 18.344 -19.047 1 54.97 418 LEU A O 1
ATOM 3143 N N . SER A 1 419 ? 6.332 17.469 -18.562 1 64.19 419 SER A N 1
ATOM 3144 C CA . SER A 1 419 ? 5.715 18.719 -19 1 64.19 419 SER A CA 1
ATOM 3145 C C . SER A 1 419 ? 5.152 19.5 -17.812 1 64.19 419 SER A C 1
ATOM 3147 O O . SER A 1 419 ? 3.984 19.906 -17.828 1 64.19 419 SER A O 1
ATOM 3149 N N . LEU A 1 420 ? 6.023 19.766 -16.609 1 83.12 420 LEU A N 1
ATOM 3150 C CA . LEU A 1 420 ? 5.438 20.719 -15.68 1 83.12 420 LEU A CA 1
ATOM 3151 C C . LEU A 1 420 ? 5.453 22.125 -16.266 1 83.12 420 LEU A C 1
ATOM 3153 O O . LEU A 1 420 ? 6.512 22.641 -16.641 1 83.12 420 LEU A O 1
ATOM 3157 N N . THR A 1 421 ? 4.32 22.688 -16.359 1 87.38 421 THR A N 1
ATOM 3158 C CA . THR A 1 421 ? 4.199 24.031 -16.922 1 87.38 421 THR A CA 1
ATOM 3159 C C . THR A 1 421 ? 3.799 25.047 -15.852 1 87.38 421 THR A C 1
ATOM 3161 O O . THR A 1 421 ? 3.201 24.672 -14.836 1 87.38 421 THR A O 1
ATOM 3164 N N . CYS A 1 422 ? 4.117 26.234 -16.031 1 89.06 422 CYS A N 1
ATOM 3165 C CA . CYS A 1 422 ? 3.656 27.297 -15.148 1 89.06 422 CYS A CA 1
ATOM 3166 C C . CYS A 1 422 ? 2.135 27.375 -15.133 1 89.06 422 CYS A C 1
ATOM 3168 O O . CYS A 1 422 ? 1.535 27.703 -14.109 1 89.06 422 CYS A O 1
ATOM 3170 N N . LYS A 1 423 ? 1.627 27 -16.281 1 91.5 423 LYS A N 1
ATOM 3171 C CA . LYS A 1 423 ? 0.169 26.984 -16.359 1 91.5 423 LYS A CA 1
ATOM 3172 C C . LYS A 1 423 ? -0.416 26.016 -15.328 1 91.5 423 LYS A C 1
ATOM 3174 O O . LYS A 1 423 ? -1.446 26.297 -14.719 1 91.5 423 LYS A O 1
ATOM 3179 N N . PHE A 1 424 ? 0.253 24.891 -15.164 1 92.94 424 PHE A N 1
ATOM 3180 C CA . PHE A 1 424 ? -0.216 23.922 -14.188 1 92.94 424 PHE A CA 1
ATOM 3181 C C . PHE A 1 424 ? -0.25 24.516 -12.789 1 92.94 424 PHE A C 1
ATOM 3183 O O . PHE A 1 424 ? -1.228 24.359 -12.055 1 92.94 424 PHE A O 1
ATOM 3190 N N . ILE A 1 425 ? 0.769 25.234 -12.414 1 94.5 425 ILE A N 1
ATOM 3191 C CA . ILE A 1 425 ? 0.866 25.844 -11.094 1 94.5 425 ILE A CA 1
ATOM 3192 C C . ILE A 1 425 ? -0.219 26.906 -10.93 1 94.5 425 ILE A C 1
ATOM 3194 O O . ILE A 1 425 ? -0.907 26.953 -9.914 1 94.5 425 ILE A O 1
ATOM 3198 N N . ASP A 1 426 ? -0.371 27.656 -11.961 1 95.69 426 ASP A N 1
ATOM 3199 C CA . ASP A 1 426 ? -1.397 28.703 -11.938 1 95.69 426 ASP A CA 1
ATOM 3200 C C . ASP A 1 426 ? -2.791 28.094 -11.797 1 95.69 426 ASP A C 1
ATOM 3202 O O . ASP A 1 426 ? -3.621 28.594 -11.039 1 95.69 426 ASP A O 1
ATOM 3206 N N . ASP A 1 427 ? -2.99 27.031 -12.539 1 96.12 427 ASP A N 1
ATOM 3207 C CA . ASP A 1 427 ? -4.293 26.375 -12.5 1 96.12 427 ASP A CA 1
ATOM 3208 C C . ASP A 1 427 ? -4.578 25.812 -11.109 1 96.12 427 ASP A C 1
ATOM 3210 O O . ASP A 1 427 ? -5.703 25.891 -10.617 1 96.12 427 ASP A O 1
ATOM 3214 N N . GLN A 1 428 ? -3.613 25.25 -10.523 1 96.75 428 GLN A N 1
ATOM 3215 C CA . GLN A 1 428 ? -3.809 24.688 -9.195 1 96.75 428 GLN A CA 1
ATOM 3216 C C . GLN A 1 428 ? -4.02 25.781 -8.156 1 96.75 428 GLN A C 1
ATOM 3218 O O . GLN A 1 428 ? -4.848 25.641 -7.25 1 96.75 428 GLN A O 1
ATOM 3223 N N . ASN A 1 429 ? -3.266 26.812 -8.25 1 97.81 429 ASN A N 1
ATOM 3224 C CA . ASN A 1 429 ? -3.484 27.953 -7.355 1 97.81 429 ASN A CA 1
ATOM 3225 C C . ASN A 1 429 ? -4.895 28.516 -7.508 1 97.81 429 ASN A C 1
ATOM 3227 O O . ASN A 1 429 ? -5.543 28.844 -6.512 1 97.81 429 ASN A O 1
ATOM 3231 N N . ALA A 1 430 ? -5.285 28.594 -8.734 1 97.81 430 ALA A N 1
ATOM 3232 C CA . ALA A 1 430 ? -6.633 29.094 -8.992 1 97.81 430 ALA A CA 1
ATOM 3233 C C . ALA A 1 430 ? -7.684 28.156 -8.406 1 97.81 430 ALA A C 1
ATOM 3235 O O . ALA A 1 430 ? -8.688 28.609 -7.848 1 97.81 430 ALA A O 1
ATOM 3236 N N . ALA A 1 431 ? -7.465 26.891 -8.562 1 97.94 431 ALA A N 1
ATOM 3237 C CA . ALA A 1 431 ? -8.383 25.906 -8.008 1 97.94 431 ALA A CA 1
ATOM 3238 C C . ALA A 1 431 ? -8.453 26.016 -6.488 1 97.94 431 ALA A C 1
ATOM 3240 O O . ALA A 1 431 ? -9.539 25.969 -5.906 1 97.94 431 ALA A O 1
ATOM 3241 N N . LEU A 1 432 ? -7.379 26.188 -5.875 1 98.25 432 LEU A N 1
ATOM 3242 C CA . LEU A 1 432 ? -7.324 26.328 -4.422 1 98.25 432 LEU A CA 1
ATOM 3243 C C . LEU A 1 432 ? -8.008 27.609 -3.969 1 98.25 432 LEU A C 1
ATOM 3245 O O . LEU A 1 432 ? -8.734 27.609 -2.973 1 98.25 432 LEU A O 1
ATOM 3249 N N . ALA A 1 433 ? -7.746 28.625 -4.742 1 97.5 433 ALA A N 1
ATOM 3250 C CA . ALA A 1 433 ? -8.422 29.891 -4.445 1 97.5 433 ALA A CA 1
ATOM 3251 C C . ALA A 1 433 ? -9.938 29.75 -4.586 1 97.5 433 ALA A C 1
ATOM 3253 O O . ALA A 1 433 ? -10.695 30.328 -3.814 1 97.5 433 ALA A O 1
ATOM 3254 N N . GLY A 1 434 ? -10.266 28.969 -5.574 1 96.44 434 GLY A N 1
ATOM 3255 C CA . GLY A 1 434 ? -11.688 28.719 -5.766 1 96.44 434 GLY A CA 1
ATOM 3256 C C . GLY A 1 434 ? -12.312 27.969 -4.609 1 96.44 434 GLY A C 1
ATOM 3257 O O . GLY A 1 434 ? -13.406 28.312 -4.152 1 96.44 434 GLY A O 1
ATOM 3258 N N . VAL A 1 435 ? -11.703 27.016 -4.078 1 96.31 435 VAL A N 1
ATOM 3259 C CA . VAL A 1 435 ? -12.195 26.266 -2.928 1 96.31 435 VAL A CA 1
ATOM 3260 C C . VAL A 1 435 ? -12.289 27.188 -1.714 1 96.31 435 VAL A C 1
ATOM 3262 O O . VAL A 1 435 ? -13.297 27.188 -1.009 1 96.31 435 VAL A O 1
ATOM 3265 N N . LYS A 1 436 ? -11.305 27.938 -1.489 1 95.69 436 LYS A N 1
ATOM 3266 C CA . LYS A 1 436 ? -11.281 28.844 -0.347 1 95.69 436 LYS A CA 1
ATOM 3267 C C . LYS A 1 436 ? -12.422 29.859 -0.426 1 95.69 436 LYS A C 1
ATOM 3269 O O . LYS A 1 436 ? -13.062 30.156 0.584 1 95.69 436 LYS A O 1
ATOM 3274 N N . ALA A 1 437 ? -12.656 30.281 -1.627 1 94.75 437 ALA A N 1
ATOM 3275 C CA . ALA A 1 437 ? -13.703 31.281 -1.832 1 94.75 437 ALA A CA 1
ATOM 3276 C C . ALA A 1 437 ? -15.086 30.688 -1.55 1 94.75 437 ALA A C 1
ATOM 3278 O O . ALA A 1 437 ? -16.016 31.422 -1.191 1 94.75 437 ALA A O 1
ATOM 3279 N N . SER A 1 438 ? -15.188 29.391 -1.709 1 91.38 438 SER A N 1
ATOM 3280 C CA . SER A 1 438 ? -16.469 28.734 -1.493 1 91.38 438 SER A CA 1
ATOM 3281 C C . SER A 1 438 ? -16.703 28.453 -0.013 1 91.38 438 SER A C 1
ATOM 3283 O O . SER A 1 438 ? -17.828 28.141 0.395 1 91.38 438 SER A O 1
ATOM 3285 N N . LEU A 1 439 ? -15.711 28.719 0.806 1 93.88 439 LEU A N 1
ATOM 3286 C CA . LEU A 1 439 ? -15.82 28.469 2.238 1 93.88 439 LEU A CA 1
ATOM 3287 C C . LEU A 1 439 ? -16.344 29.703 2.975 1 93.88 439 LEU A C 1
ATOM 3289 O O . LEU A 1 439 ? -16.234 30.812 2.473 1 93.88 439 LEU A O 1
ATOM 3293 N N . PRO A 1 440 ? -16.922 29.422 4.172 1 90.44 440 PRO A N 1
ATOM 3294 C CA . PRO A 1 440 ? -17.266 30.594 4.969 1 90.44 440 PRO A CA 1
ATOM 3295 C C . PRO A 1 440 ? -16.078 31.516 5.223 1 90.44 440 PRO A C 1
ATOM 3297 O O . PRO A 1 440 ? -15.016 31.062 5.645 1 90.44 440 PRO A O 1
ATOM 3300 N N . ALA A 1 441 ? -16.266 32.688 5.102 1 91 441 ALA A N 1
ATOM 3301 C CA . ALA A 1 441 ? -15.164 33.656 5.09 1 91 441 ALA A CA 1
ATOM 3302 C C . ALA A 1 441 ? -14.555 33.812 6.48 1 91 441 ALA A C 1
ATOM 3304 O O . ALA A 1 441 ? -15.266 33.75 7.484 1 91 441 ALA A O 1
ATOM 3305 N N . LEU A 1 442 ? -13.328 34.094 6.488 1 94.31 442 LEU A N 1
ATOM 3306 C CA . LEU A 1 442 ? -12.617 34.438 7.715 1 94.31 442 LEU A CA 1
ATOM 3307 C C . LEU A 1 442 ? -12.578 35.938 7.906 1 94.31 442 LEU A C 1
ATOM 3309 O O . LEU A 1 442 ? -12.305 36.688 6.957 1 94.31 442 LEU A O 1
ATOM 3313 N N . GLN A 1 443 ? -12.93 36.375 9.039 1 94.38 443 GLN A N 1
ATOM 3314 C CA . GLN A 1 443 ? -12.797 37.781 9.383 1 94.38 443 GLN A CA 1
ATOM 3315 C C . GLN A 1 443 ? -11.57 38.031 10.258 1 94.38 443 GLN A C 1
ATOM 3317 O O . GLN A 1 443 ? -11.25 37.188 11.125 1 94.38 443 GLN A O 1
ATOM 3322 N N . PHE A 1 444 ? -10.922 39.156 10.016 1 95.06 444 PHE A N 1
ATOM 3323 C CA . PHE A 1 444 ? -9.664 39.438 10.711 1 95.06 444 PHE A CA 1
ATOM 3324 C C . PHE A 1 444 ? -9.781 40.719 11.539 1 95.06 444 PHE A C 1
ATOM 3326 O O . PHE A 1 444 ? -10.422 41.688 11.109 1 95.06 444 PHE A O 1
ATOM 3333 N N . ASP A 1 445 ? -9.305 40.688 12.688 1 95.25 445 ASP A N 1
ATOM 3334 C CA . ASP A 1 445 ? -8.969 41.844 13.5 1 95.25 445 ASP A CA 1
ATOM 3335 C C . ASP A 1 445 ? -7.461 42.031 13.578 1 95.25 445 ASP A C 1
ATOM 3337 O O . ASP A 1 445 ? -6.785 41.406 14.398 1 95.25 445 ASP A O 1
ATOM 3341 N N . GLY A 1 446 ? -6.992 42.969 12.766 1 93.12 446 GLY A N 1
ATOM 3342 C CA . GLY A 1 446 ? -5.555 43.031 12.57 1 93.12 446 GLY A CA 1
ATOM 3343 C C . GLY A 1 446 ? -4.996 41.781 11.867 1 93.12 446 GLY A C 1
ATOM 3344 O O . GLY A 1 446 ? -5.418 41.469 10.758 1 93.12 446 GLY A O 1
ATOM 3345 N N . ASP A 1 447 ? -4.09 41.062 12.633 1 92.94 447 ASP A N 1
ATOM 3346 C CA . ASP A 1 447 ? -3.455 39.906 12.047 1 92.94 447 ASP A CA 1
ATOM 3347 C C . ASP A 1 447 ? -4.121 38.594 12.523 1 92.94 447 ASP A C 1
ATOM 3349 O O . ASP A 1 447 ? -3.783 37.531 12.062 1 92.94 447 ASP A O 1
ATOM 3353 N N . ALA A 1 448 ? -5.152 38.719 13.352 1 96.31 448 ALA A N 1
ATOM 3354 C CA . ALA A 1 448 ? -5.746 37.531 13.969 1 96.31 448 ALA A CA 1
ATOM 3355 C C . ALA A 1 448 ? -7.16 37.281 13.453 1 96.31 448 ALA A C 1
ATOM 3357 O O . ALA A 1 448 ? -7.922 38.25 13.25 1 96.31 448 ALA A O 1
ATOM 3358 N N . VAL A 1 449 ? -7.516 36.125 13.258 1 97.06 449 VAL A N 1
ATOM 3359 C CA . VAL A 1 449 ? -8.859 35.75 12.828 1 97.06 449 VAL A CA 1
ATOM 3360 C C . VAL A 1 449 ? -9.836 35.938 13.992 1 97.06 449 VAL A C 1
ATOM 3362 O O . VAL A 1 449 ? -9.516 35.625 15.133 1 97.06 449 VAL A O 1
ATOM 3365 N N . ILE A 1 450 ? -11.039 36.375 13.664 1 96.44 450 ILE A N 1
ATOM 3366 C CA . ILE A 1 450 ? -12.102 36.531 14.656 1 96.44 450 ILE A CA 1
ATOM 3367 C C . ILE A 1 450 ? -12.93 35.25 14.727 1 96.44 450 ILE A C 1
ATOM 3369 O O . ILE A 1 450 ? -13.562 34.844 13.742 1 96.44 450 ILE A O 1
ATOM 3373 N N . PRO A 1 451 ? -12.922 34.594 15.875 1 95.31 451 PRO A N 1
ATOM 3374 C CA . PRO A 1 451 ? -13.758 33.375 16.016 1 95.31 451 PRO A CA 1
ATOM 3375 C C . PRO A 1 451 ? -15.25 33.688 15.891 1 95.31 451 PRO A C 1
ATOM 3377 O O . PRO A 1 451 ? -15.664 34.844 16.109 1 95.31 451 PRO A O 1
ATOM 3380 N N . LEU A 1 452 ? -15.977 32.688 15.477 1 92.38 452 LEU A N 1
ATOM 3381 C CA . LEU A 1 452 ? -17.438 32.812 15.516 1 92.38 452 LEU A CA 1
ATOM 3382 C C . LEU A 1 452 ? -17.953 32.688 16.938 1 92.38 452 LEU A C 1
ATOM 3384 O O . LEU A 1 452 ? -17.219 32.25 17.828 1 92.38 452 LEU A O 1
ATOM 3388 N N . ASP A 1 453 ? -19.266 32.969 17.078 1 88.38 453 ASP A N 1
ATOM 3389 C CA . ASP A 1 453 ? -19.875 32.844 18.391 1 88.38 453 ASP A CA 1
ATOM 3390 C C . ASP A 1 453 ? -19.906 31.391 18.844 1 88.38 453 ASP A C 1
ATOM 3392 O O . ASP A 1 453 ? -19.891 30.484 18.016 1 88.38 453 ASP A O 1
ATOM 3396 N N . GLN A 1 454 ? -19.953 31.234 20.094 1 84.69 454 GLN A N 1
ATOM 3397 C CA . GLN A 1 454 ? -19.906 29.906 20.703 1 84.69 454 GLN A CA 1
ATOM 3398 C C . GLN A 1 454 ? -21.047 29.031 20.203 1 84.69 454 GLN A C 1
ATOM 3400 O O . GLN A 1 454 ? -20.906 27.812 20.078 1 84.69 454 GLN A O 1
ATOM 3405 N N . ALA A 1 455 ? -22.125 29.656 19.906 1 85.31 455 ALA A N 1
ATOM 3406 C CA . ALA A 1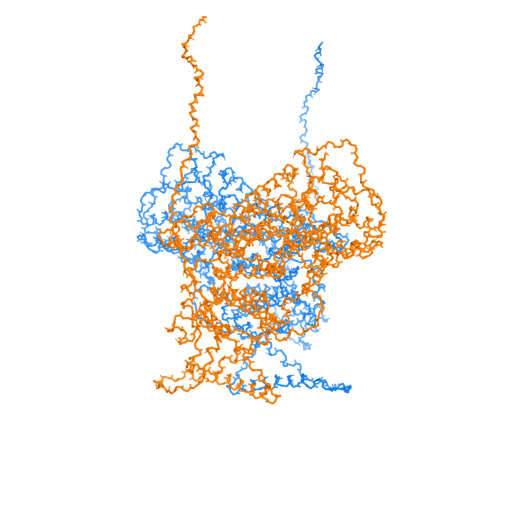 455 ? -23.297 28.922 19.422 1 85.31 455 ALA A CA 1
ATOM 3407 C C . ALA A 1 455 ? -23.031 28.312 18.047 1 85.31 455 ALA A C 1
ATOM 3409 O O . ALA A 1 455 ? -23.672 27.328 17.656 1 85.31 455 ALA A O 1
ATOM 3410 N N . ASN A 1 456 ? -22.047 28.859 17.438 1 88.75 456 ASN A N 1
ATOM 3411 C CA . ASN A 1 456 ? -21.703 28.391 16.109 1 88.75 456 ASN A CA 1
ATOM 3412 C C . ASN A 1 456 ? -20.375 27.641 16.094 1 88.75 456 ASN A C 1
ATOM 3414 O O . ASN A 1 456 ? -19.625 27.719 15.117 1 88.75 456 ASN A O 1
ATOM 3418 N N . PHE A 1 457 ? -20.109 26.922 17.094 1 88.75 457 PHE A N 1
ATOM 3419 C CA . PHE A 1 457 ? -18.828 26.219 17.25 1 88.75 457 PHE A CA 1
ATOM 3420 C C . PHE A 1 457 ? -18.609 25.234 16.094 1 88.75 457 PHE A C 1
ATOM 3422 O O . PHE A 1 457 ? -17.516 25.141 15.555 1 88.75 457 PHE A O 1
ATOM 3429 N N . ALA A 1 458 ? -19.641 24.5 15.773 1 88.31 458 ALA A N 1
ATOM 3430 C CA . ALA A 1 458 ? -19.531 23.484 14.727 1 88.31 458 ALA A CA 1
ATOM 3431 C C . ALA A 1 458 ? -19.125 24.109 13.398 1 88.31 458 ALA A C 1
ATOM 3433 O O . ALA A 1 458 ? -18.234 23.609 12.711 1 88.31 458 ALA A O 1
ATOM 3434 N N . SER A 1 459 ? -19.734 25.188 13.078 1 90.44 459 SER A N 1
ATOM 3435 C CA . SER A 1 459 ? -19.406 25.891 11.844 1 90.44 459 SER A CA 1
ATOM 3436 C C . SER A 1 459 ? -18 26.484 11.898 1 90.44 459 SER A C 1
ATOM 3438 O O . SER A 1 459 ? -17.297 26.516 10.883 1 90.44 459 SER A O 1
ATOM 3440 N N . ASP A 1 460 ? -17.672 26.969 13.047 1 93.5 460 ASP A N 1
ATOM 3441 C CA . ASP A 1 460 ? -16.344 27.562 13.211 1 93.5 460 ASP A CA 1
ATOM 3442 C C . ASP A 1 460 ? -15.25 26.5 13.047 1 93.5 460 ASP A C 1
ATOM 3444 O O . ASP A 1 460 ? -14.25 26.734 12.375 1 93.5 460 ASP A O 1
ATOM 3448 N N . ARG A 1 461 ? -15.453 25.375 13.695 1 91.88 461 ARG A N 1
ATOM 3449 C CA . ARG A 1 461 ? -14.492 24.281 13.547 1 91.88 461 ARG A CA 1
ATOM 3450 C C . ARG A 1 461 ? -14.352 23.875 12.086 1 91.88 461 ARG A C 1
ATOM 3452 O O . ARG A 1 461 ? -13.242 23.656 11.602 1 91.88 461 ARG A O 1
ATOM 3459 N N . PHE A 1 462 ? -15.508 23.812 11.414 1 93.12 462 PHE A N 1
ATOM 3460 C CA . PHE A 1 462 ? -15.523 23.484 9.992 1 93.12 462 PHE A CA 1
ATOM 3461 C C . PHE A 1 462 ? -14.703 24.484 9.188 1 93.12 462 PHE A C 1
ATOM 3463 O O . PHE A 1 462 ? -13.836 24.094 8.398 1 93.12 462 PHE A O 1
ATOM 3470 N N . ARG A 1 463 ? -14.977 25.688 9.43 1 93.94 463 ARG A N 1
ATOM 3471 C CA . ARG A 1 463 ? -14.344 26.766 8.68 1 93.94 463 ARG A CA 1
ATOM 3472 C C . ARG A 1 463 ? -12.836 26.766 8.891 1 93.94 463 ARG A C 1
ATOM 3474 O O . ARG A 1 463 ? -12.07 26.906 7.934 1 93.94 463 ARG A O 1
ATOM 3481 N N . VAL A 1 464 ? -12.43 26.609 10.109 1 95.69 464 VAL A N 1
ATOM 3482 C CA . VAL A 1 464 ? -11.008 26.641 10.445 1 95.69 464 VAL A CA 1
ATOM 3483 C C . VAL A 1 464 ? -10.297 25.438 9.828 1 95.69 464 VAL A C 1
ATOM 3485 O O . VAL A 1 464 ? -9.227 25.594 9.234 1 95.69 464 VAL A O 1
ATOM 3488 N N . GLN A 1 465 ? -10.898 24.297 9.914 1 94.44 465 GLN A N 1
ATOM 3489 C CA . GLN A 1 465 ? -10.297 23.094 9.367 1 94.44 465 GLN A CA 1
ATOM 3490 C C . GLN A 1 465 ? -10.203 23.156 7.848 1 94.44 465 GLN A C 1
ATOM 3492 O O . GLN A 1 465 ? -9.172 22.812 7.266 1 94.44 465 GLN A O 1
ATOM 3497 N N . ALA A 1 466 ? -11.195 23.594 7.211 1 95.75 466 ALA A N 1
ATOM 3498 C CA . ALA A 1 466 ? -11.25 23.672 5.754 1 95.75 466 ALA A CA 1
ATOM 3499 C C . ALA A 1 466 ? -10.25 24.688 5.215 1 95.75 466 ALA A C 1
ATOM 3501 O O . ALA A 1 466 ? -9.5 24.406 4.285 1 95.75 466 ALA A O 1
ATOM 3502 N N . HIS A 1 467 ? -10.25 25.844 5.859 1 97.62 467 HIS A N 1
ATOM 3503 C CA . HIS A 1 467 ? -9.312 26.875 5.418 1 97.62 467 HIS A CA 1
ATOM 3504 C C . HIS A 1 467 ? -7.867 26.422 5.633 1 97.62 467 HIS A C 1
ATOM 3506 O O . HIS A 1 467 ? -7.012 26.641 4.773 1 97.62 467 HIS A O 1
ATOM 3512 N N . SER A 1 468 ? -7.637 25.859 6.773 1 96.62 468 SER A N 1
ATOM 3513 C CA . SER A 1 468 ? -6.281 25.391 7.059 1 96.62 468 SER A CA 1
ATOM 3514 C C . SER A 1 468 ? -5.805 24.391 6.012 1 96.62 468 SER A C 1
ATOM 3516 O O . SER A 1 468 ? -4.652 24.438 5.574 1 96.62 468 SER A O 1
ATOM 3518 N N . ALA A 1 469 ? -6.68 23.531 5.621 1 95.75 469 ALA A N 1
ATOM 3519 C CA . ALA A 1 469 ? -6.328 22.516 4.625 1 95.75 469 ALA A CA 1
ATOM 3520 C C . ALA A 1 469 ? -6.031 23.172 3.273 1 95.75 469 ALA A C 1
ATOM 3522 O O . ALA A 1 469 ? -5.082 22.781 2.588 1 95.75 469 ALA A O 1
ATOM 3523 N N . ALA A 1 470 ? -6.801 24.094 2.887 1 97.81 470 ALA A N 1
ATOM 3524 C CA . ALA A 1 470 ? -6.586 24.797 1.623 1 97.81 470 ALA A CA 1
ATOM 3525 C C . ALA A 1 470 ? -5.277 25.578 1.642 1 97.81 470 ALA A C 1
ATOM 3527 O O . ALA A 1 470 ? -4.523 25.562 0.666 1 97.81 470 ALA A O 1
ATOM 3528 N N . LEU A 1 471 ? -5.055 26.219 2.723 1 98.12 471 LEU A N 1
ATOM 3529 C CA . LEU A 1 471 ? -3.84 27.016 2.854 1 98.12 471 LEU A CA 1
ATOM 3530 C C . LEU A 1 471 ? -2.604 26.125 2.893 1 98.12 471 LEU A C 1
ATOM 3532 O O . LEU A 1 471 ? -1.561 26.484 2.338 1 98.12 471 LEU A O 1
ATOM 3536 N N . GLN A 1 472 ? -2.723 25.047 3.543 1 97.06 472 GLN A N 1
ATOM 3537 C CA . GLN A 1 472 ? -1.643 24.062 3.537 1 97.06 472 GLN A CA 1
ATOM 3538 C C . GLN A 1 472 ? -1.255 23.688 2.111 1 97.06 472 GLN A C 1
ATOM 3540 O O . GLN A 1 472 ? -0.07 23.625 1.777 1 97.06 472 GLN A O 1
ATOM 3545 N N . LEU A 1 473 ? -2.207 23.422 1.326 1 97.31 473 LEU A N 1
ATOM 3546 C CA . LEU A 1 473 ? -1.945 23 -0.047 1 97.31 473 LEU A CA 1
ATOM 3547 C C . LEU A 1 473 ? -1.349 24.141 -0.86 1 97.31 473 LEU A C 1
ATOM 3549 O O . LEU A 1 473 ? -0.501 23.922 -1.728 1 97.31 473 LEU A O 1
ATOM 3553 N N . THR A 1 474 ? -1.783 25.297 -0.579 1 98.44 474 THR A N 1
ATOM 3554 C CA . THR A 1 474 ? -1.211 26.453 -1.252 1 98.44 474 THR A CA 1
ATOM 3555 C C . THR A 1 474 ? 0.273 26.594 -0.926 1 98.44 474 THR A C 1
ATOM 3557 O O . THR A 1 474 ? 1.087 26.859 -1.812 1 98.44 474 THR A O 1
ATOM 3560 N N . ILE A 1 475 ? 0.55 26.391 0.284 1 98.06 475 ILE A N 1
ATOM 3561 C CA . ILE A 1 475 ? 1.95 26.469 0.688 1 98.06 475 ILE A CA 1
ATOM 3562 C C . ILE A 1 475 ? 2.736 25.344 0.024 1 98.06 475 ILE A C 1
ATOM 3564 O O . ILE A 1 475 ? 3.807 25.562 -0.543 1 98.06 475 ILE A O 1
ATOM 3568 N N . ARG A 1 476 ? 2.229 24.203 0.064 1 96.06 476 ARG A N 1
ATOM 3569 C CA . ARG A 1 476 ? 2.918 23.062 -0.509 1 96.06 476 ARG A CA 1
ATOM 3570 C C . ARG A 1 476 ? 3.211 23.281 -1.989 1 96.06 476 ARG A C 1
ATOM 3572 O O . ARG A 1 476 ? 4.312 22.969 -2.459 1 96.06 476 ARG A O 1
ATOM 3579 N N . LEU A 1 477 ? 2.254 23.781 -2.703 1 96.75 477 LEU A N 1
ATOM 3580 C CA . LEU A 1 477 ? 2.389 24.016 -4.137 1 96.75 477 LEU A CA 1
ATOM 3581 C C . LEU A 1 477 ? 3.449 25.062 -4.422 1 96.75 477 LEU A C 1
ATOM 3583 O O . LEU A 1 477 ? 4.188 24.969 -5.406 1 96.75 477 LEU A O 1
ATOM 3587 N N . ASN A 1 478 ? 3.57 26.031 -3.553 1 96.94 478 ASN A N 1
ATOM 3588 C CA . ASN A 1 478 ? 4.367 27.219 -3.871 1 96.94 478 ASN A CA 1
ATOM 3589 C C . ASN A 1 478 ? 5.641 27.281 -3.033 1 96.94 478 ASN A C 1
ATOM 3591 O O . ASN A 1 478 ? 6.477 28.156 -3.232 1 96.94 478 ASN A O 1
ATOM 3595 N N . ARG A 1 479 ? 5.812 26.391 -2.189 1 96.06 479 ARG A N 1
ATOM 3596 C CA . ARG A 1 479 ? 6.902 26.422 -1.218 1 96.06 479 ARG A CA 1
ATOM 3597 C C . ARG A 1 479 ? 8.258 26.484 -1.915 1 96.06 479 ARG A C 1
ATOM 3599 O O . ARG A 1 479 ? 9.156 27.203 -1.466 1 96.06 479 ARG A O 1
ATOM 3606 N N . SER A 1 480 ? 8.414 25.828 -3.002 1 92.56 480 SER A N 1
ATOM 3607 C CA . SER A 1 480 ? 9.688 25.734 -3.707 1 92.56 480 SER A CA 1
ATOM 3608 C C . SER A 1 480 ? 10.109 27.078 -4.277 1 92.56 480 SER A C 1
ATOM 3610 O O . SER A 1 480 ? 11.273 27.281 -4.617 1 92.56 480 SER A O 1
ATOM 3612 N N . PHE A 1 481 ? 9.195 27.969 -4.32 1 92.5 481 PHE A N 1
ATOM 3613 C CA . PHE A 1 481 ? 9.469 29.25 -4.969 1 92.5 481 PHE A CA 1
ATOM 3614 C C . PHE A 1 481 ? 9.812 30.312 -3.943 1 92.5 481 PHE A C 1
ATOM 3616 O O . PHE A 1 481 ? 10.102 31.469 -4.301 1 92.5 481 PHE A O 1
ATOM 3623 N N . LEU A 1 482 ? 9.852 29.984 -2.717 1 92.19 482 LEU A N 1
ATOM 3624 C CA . LEU A 1 482 ? 10.078 30.984 -1.681 1 92.19 482 LEU A CA 1
ATOM 3625 C C . LEU A 1 482 ? 11.406 31.703 -1.897 1 92.19 482 LEU A C 1
ATOM 3627 O O . LEU A 1 482 ? 11.43 32.906 -2.115 1 92.19 482 LEU A O 1
ATOM 3631 N N . ALA A 1 483 ? 12.477 30.953 -1.963 1 87.94 483 ALA A N 1
ATOM 3632 C CA . ALA A 1 483 ? 13.781 31.578 -2.184 1 87.94 483 ALA A CA 1
ATOM 3633 C C . ALA A 1 483 ? 14.008 31.859 -3.664 1 87.94 483 ALA A C 1
ATOM 3635 O O . ALA A 1 483 ? 14.648 32.875 -4.016 1 87.94 483 ALA A O 1
ATOM 3636 N N . ARG A 1 484 ? 13.492 31.016 -4.457 1 87.56 484 ARG A N 1
ATOM 3637 C CA . ARG A 1 484 ? 13.672 31.172 -5.895 1 87.56 484 ARG A CA 1
ATOM 3638 C C . ARG A 1 484 ? 12.953 32.406 -6.402 1 87.56 484 ARG A C 1
ATOM 3640 O O . ARG A 1 484 ? 13.445 33.094 -7.309 1 87.56 484 ARG A O 1
ATOM 3647 N N . GLY A 1 485 ? 11.797 32.656 -5.852 1 86.62 485 GLY A N 1
ATOM 3648 C CA . GLY A 1 485 ? 11.055 33.844 -6.227 1 86.62 485 GLY A CA 1
ATOM 3649 C C . GLY A 1 485 ? 11.695 35.125 -5.738 1 86.62 485 GLY A C 1
ATOM 3650 O O . GLY A 1 485 ? 11.461 36.188 -6.301 1 86.62 485 GLY A O 1
ATOM 3651 N N . PHE A 1 486 ? 12.445 35 -4.73 1 83.69 486 PHE A N 1
ATOM 3652 C CA . PHE A 1 486 ? 13.234 36.125 -4.281 1 83.69 486 PHE A CA 1
ATOM 3653 C C . PHE A 1 486 ? 14.375 36.406 -5.25 1 83.69 486 PHE A C 1
ATOM 3655 O O . PHE A 1 486 ? 14.648 37.562 -5.559 1 83.69 486 PHE A O 1
ATOM 3662 N N . ALA A 1 487 ? 14.969 35.375 -5.688 1 80.44 487 ALA A N 1
ATOM 3663 C CA . ALA A 1 487 ? 16.125 35.5 -6.578 1 80.44 487 ALA A CA 1
ATOM 3664 C C . ALA A 1 487 ? 15.68 35.875 -7.992 1 80.44 487 ALA A C 1
ATOM 3666 O O . ALA A 1 487 ? 16.391 36.562 -8.703 1 80.44 487 ALA A O 1
ATOM 3667 N N . ASP A 1 488 ? 14.531 35.281 -8.398 1 82.06 488 ASP A N 1
ATOM 3668 C CA . ASP A 1 488 ? 14 35.5 -9.734 1 82.06 488 ASP A CA 1
ATOM 3669 C C . ASP A 1 488 ? 12.578 36.094 -9.672 1 82.06 488 ASP A C 1
ATOM 3671 O O . ASP A 1 488 ? 11.625 35.344 -9.43 1 82.06 488 ASP A O 1
ATOM 3675 N N . PRO A 1 489 ? 12.406 37.281 -9.977 1 81.88 489 PRO A N 1
ATOM 3676 C CA . PRO A 1 489 ? 11.102 37.938 -9.852 1 81.88 489 PRO A CA 1
ATOM 3677 C C . PRO A 1 489 ? 10.031 37.281 -10.719 1 81.88 489 PRO A C 1
ATOM 3679 O O . PRO A 1 489 ? 8.836 37.5 -10.508 1 81.88 489 PRO A O 1
ATOM 3682 N N . ARG A 1 490 ? 10.352 36.5 -11.742 1 85 490 ARG A N 1
ATOM 3683 C CA . ARG A 1 490 ? 9.359 35.844 -12.57 1 85 490 ARG A CA 1
ATOM 3684 C C . ARG A 1 490 ? 8.531 34.875 -11.742 1 85 490 ARG A C 1
ATOM 3686 O O . ARG A 1 490 ? 7.41 34.5 -12.125 1 85 490 ARG A O 1
ATOM 3693 N N . PHE A 1 491 ? 9.211 34.469 -10.602 1 88.19 491 PHE A N 1
ATOM 3694 C CA . PHE A 1 491 ? 8.531 33.531 -9.734 1 88.19 491 PHE A CA 1
ATOM 3695 C C . PHE A 1 491 ? 7.949 34.219 -8.516 1 88.19 491 PHE A C 1
ATOM 3697 O O . PHE A 1 491 ? 7.5 33.562 -7.57 1 88.19 491 PHE A O 1
ATOM 3704 N N . ALA A 1 492 ? 7.859 35.531 -8.531 1 88.88 492 ALA A N 1
ATOM 3705 C CA . ALA A 1 492 ? 7.457 36.312 -7.363 1 88.88 492 ALA A CA 1
ATOM 3706 C C . ALA A 1 492 ? 6.004 36.031 -6.988 1 88.88 492 ALA A C 1
ATOM 3708 O O . ALA A 1 492 ? 5.648 36.031 -5.809 1 88.88 492 ALA A O 1
ATOM 3709 N N . LYS A 1 493 ? 5.219 35.844 -8.023 1 92.69 493 LYS A N 1
ATOM 3710 C CA . LYS A 1 493 ? 3.805 35.594 -7.746 1 92.69 493 LYS A CA 1
ATOM 3711 C C . LYS A 1 493 ? 3.625 34.344 -6.91 1 92.69 493 LYS A C 1
ATOM 3713 O O . LYS A 1 493 ? 2.756 34.281 -6.035 1 92.69 493 LYS A O 1
ATOM 3718 N N . TYR A 1 494 ? 4.387 33.312 -7.176 1 94.88 494 TYR A N 1
ATOM 3719 C CA . TYR A 1 494 ? 4.297 32.062 -6.43 1 94.88 494 TYR A CA 1
ATOM 3720 C C . TYR A 1 494 ? 4.855 32.219 -5.023 1 94.88 494 TYR A C 1
ATOM 3722 O O . TYR A 1 494 ? 4.293 31.703 -4.059 1 94.88 494 TYR A O 1
ATOM 3730 N N . ARG A 1 495 ? 5.926 33 -4.902 1 94.19 495 ARG A N 1
ATOM 3731 C CA . ARG A 1 495 ? 6.457 33.312 -3.582 1 94.19 495 ARG A CA 1
ATOM 3732 C C . ARG A 1 495 ? 5.414 34.031 -2.732 1 94.19 495 ARG A C 1
ATOM 3734 O O . ARG A 1 495 ? 5.211 33.688 -1.567 1 94.19 495 ARG A O 1
ATOM 3741 N N . HIS A 1 496 ? 4.758 34.938 -3.318 1 95.56 496 HIS A N 1
ATOM 3742 C CA . HIS A 1 496 ? 3.756 35.719 -2.598 1 95.56 496 HIS A CA 1
ATOM 3743 C C . HIS A 1 496 ? 2.58 34.844 -2.172 1 95.56 496 HIS A C 1
ATOM 3745 O O . HIS A 1 496 ? 2.018 35.031 -1.091 1 95.56 496 HIS A O 1
ATOM 3751 N N . ALA A 1 497 ? 2.211 33.938 -3.057 1 97.56 497 ALA A N 1
ATOM 3752 C CA . ALA A 1 497 ? 1.136 33.031 -2.699 1 97.56 497 ALA A CA 1
ATOM 3753 C C . ALA A 1 497 ? 1.507 32.188 -1.471 1 97.56 497 ALA A C 1
ATOM 3755 O O . ALA A 1 497 ? 0.68 31.984 -0.579 1 97.56 497 ALA A O 1
ATOM 3756 N N . CYS A 1 498 ? 2.686 31.75 -1.426 1 97.75 498 CYS A N 1
ATOM 3757 C CA . CYS A 1 498 ? 3.189 30.969 -0.304 1 97.75 498 CYS A CA 1
ATOM 3758 C C . CYS A 1 498 ? 3.184 31.797 0.981 1 97.75 498 CYS A C 1
ATOM 3760 O O . CYS A 1 498 ? 2.678 31.344 2.01 1 97.75 498 CYS A O 1
ATOM 3762 N N . LEU A 1 499 ? 3.662 33 0.936 1 97.69 499 LEU A N 1
ATOM 3763 C CA . LEU A 1 499 ? 3.773 33.875 2.094 1 97.69 499 LEU A CA 1
ATOM 3764 C C . LEU A 1 499 ? 2.395 34.281 2.607 1 97.69 499 LEU A C 1
ATOM 3766 O O . LEU A 1 499 ? 2.145 34.25 3.814 1 97.69 499 LEU A O 1
ATOM 3770 N N . SER A 1 500 ? 1.589 34.625 1.683 1 97.31 500 SER A N 1
ATOM 3771 C CA . SER A 1 500 ? 0.244 35.031 2.072 1 97.31 500 SER A CA 1
ATOM 3772 C C . SER A 1 500 ? -0.493 33.906 2.789 1 97.31 500 SER A C 1
ATOM 3774 O O . SER A 1 500 ? -1.169 34.125 3.793 1 97.31 500 SER A O 1
ATOM 3776 N N . ALA A 1 501 ? -0.334 32.719 2.27 1 98.38 501 ALA A N 1
ATOM 3777 C CA . ALA A 1 501 ? -0.972 31.562 2.896 1 98.38 501 ALA A CA 1
ATOM 3778 C C . ALA A 1 501 ? -0.414 31.312 4.297 1 98.38 501 ALA A C 1
ATOM 3780 O O . ALA A 1 501 ? -1.166 31.031 5.23 1 98.38 501 ALA A O 1
ATOM 3781 N N . ALA A 1 502 ? 0.856 31.438 4.434 1 98.69 502 ALA A N 1
ATOM 3782 C CA . ALA A 1 502 ? 1.492 31.25 5.734 1 98.69 502 ALA A CA 1
ATOM 3783 C C . ALA A 1 502 ? 1.025 32.312 6.738 1 98.69 502 ALA A C 1
ATOM 3785 O O . ALA A 1 502 ? 0.749 31.984 7.898 1 98.69 502 ALA A O 1
ATOM 3786 N N . GLN A 1 503 ? 0.93 33.5 6.301 1 98.19 503 GLN A N 1
ATOM 3787 C CA . GLN A 1 503 ? 0.469 34.594 7.168 1 98.19 503 GLN A CA 1
ATOM 3788 C C . GLN A 1 503 ? -0.965 34.344 7.633 1 98.19 503 GLN A C 1
ATOM 3790 O O . GLN A 1 503 ? -1.291 34.562 8.797 1 98.19 503 GLN A O 1
ATOM 3795 N N . GLU A 1 504 ? -1.742 33.875 6.727 1 97.81 504 GLU A N 1
ATOM 3796 C CA . GLU A 1 504 ? -3.131 33.594 7.074 1 97.81 504 GLU A CA 1
ATOM 3797 C C . GLU A 1 504 ? -3.221 32.469 8.086 1 97.81 504 GLU A C 1
ATOM 3799 O O . GLU A 1 504 ? -4.062 32.5 8.984 1 97.81 504 GLU A O 1
ATOM 3804 N N . LEU A 1 505 ? -2.416 31.438 7.93 1 98 505 LEU A N 1
ATOM 3805 C CA . LEU A 1 505 ? -2.395 30.328 8.875 1 98 505 LEU A CA 1
ATOM 3806 C C . LEU A 1 505 ? -2.006 30.812 10.273 1 98 505 LEU A C 1
ATOM 3808 O O . LEU A 1 505 ? -2.568 30.359 11.273 1 98 505 LEU A O 1
ATOM 3812 N N . LEU A 1 506 ? -1.032 31.734 10.328 1 98.12 506 LEU A N 1
ATOM 3813 C CA . LEU A 1 506 ? -0.664 32.281 11.625 1 98.12 506 LEU A CA 1
ATOM 3814 C C . LEU A 1 506 ? -1.808 33.094 12.211 1 98.12 506 LEU A C 1
ATOM 3816 O O . LEU A 1 506 ? -2.021 33.094 13.422 1 98.12 506 LEU A O 1
ATOM 3820 N N . GLY A 1 507 ? -2.498 33.781 11.352 1 97.56 507 GLY A N 1
ATOM 3821 C CA . GLY A 1 507 ? -3.676 34.5 11.805 1 97.56 507 GLY A CA 1
ATOM 3822 C C . GLY A 1 507 ? -4.738 33.625 12.406 1 97.56 507 GLY A C 1
ATOM 3823 O O . GLY A 1 507 ? -5.395 34 13.383 1 97.56 507 GLY A O 1
ATOM 3824 N N . LEU A 1 508 ? -4.934 32.469 11.805 1 97.12 508 LEU A N 1
ATOM 3825 C CA . LEU A 1 508 ? -5.863 31.484 12.352 1 97.12 508 LEU A CA 1
ATOM 3826 C C . LEU A 1 508 ? -5.43 31.047 13.75 1 97.12 508 LEU A C 1
ATOM 3828 O O . LEU A 1 508 ? -6.254 30.984 14.672 1 97.12 508 LEU A O 1
ATOM 3832 N N . PHE A 1 509 ? -4.215 30.797 13.898 1 96.19 509 PHE A N 1
ATOM 3833 C CA . PHE A 1 509 ? -3.697 30.359 15.195 1 96.19 509 PHE A CA 1
ATOM 3834 C C . PHE A 1 509 ? -3.84 31.453 16.234 1 96.19 509 PHE A C 1
ATOM 3836 O O . PHE A 1 509 ? -4.246 31.203 17.375 1 96.19 509 PHE A O 1
ATOM 3843 N N . LEU A 1 510 ? -3.562 32.656 15.883 1 96 510 LEU A N 1
ATOM 3844 C CA . LEU A 1 510 ? -3.596 33.781 16.797 1 96 510 LEU A CA 1
ATOM 3845 C C . LEU A 1 510 ? -5.031 34.156 17.172 1 96 510 LEU A C 1
ATOM 3847 O O . LEU A 1 510 ? -5.285 34.656 18.266 1 96 510 LEU A O 1
ATOM 3851 N N . GLY A 1 511 ? -5.918 33.844 16.297 1 96.25 511 GLY A N 1
ATOM 3852 C CA . GLY A 1 511 ? -7.312 34.188 16.516 1 96.25 511 GLY A CA 1
ATOM 3853 C C . GLY A 1 511 ? -7.969 33.375 17.609 1 96.25 511 GLY A C 1
ATOM 3854 O O . GLY A 1 511 ? -8.93 33.812 18.234 1 96.25 511 GLY A O 1
ATOM 3855 N N . TYR A 1 512 ? -7.508 32.219 17.781 1 94.25 512 TYR A N 1
ATOM 3856 C CA . TYR A 1 512 ? -8.109 31.312 18.766 1 94.25 512 TYR A CA 1
ATOM 3857 C C . TYR A 1 512 ? -7.195 31.141 19.969 1 94.25 512 TYR A C 1
ATOM 3859 O O . TYR A 1 512 ? -6.273 30.312 19.938 1 94.25 512 TYR A O 1
ATOM 3867 N N . ASP A 1 513 ? -7.512 31.812 21 1 87.31 513 ASP A N 1
ATOM 3868 C CA . ASP A 1 513 ? -6.684 31.781 22.203 1 87.31 513 ASP A CA 1
ATOM 3869 C C . ASP A 1 513 ? -6.766 30.406 22.875 1 87.31 513 ASP A C 1
ATOM 3871 O O . ASP A 1 513 ? -7.539 29.547 22.453 1 87.31 513 ASP A O 1
ATOM 3875 N N . ASP A 1 514 ? -5.98 30.156 23.859 1 82.56 514 ASP A N 1
ATOM 3876 C CA . ASP A 1 514 ? -5.824 28.844 24.484 1 82.56 514 ASP A CA 1
ATOM 3877 C C . ASP A 1 514 ? -7.105 28.406 25.188 1 82.56 514 ASP A C 1
ATOM 3879 O O . ASP A 1 514 ? -7.324 27.219 25.422 1 82.56 514 ASP A O 1
ATOM 3883 N N . ALA A 1 515 ? -7.953 29.359 25.453 1 81.06 515 ALA A N 1
ATOM 3884 C CA . ALA A 1 515 ? -9.203 29.047 26.156 1 81.06 515 ALA A CA 1
ATOM 3885 C C . ALA A 1 515 ? -10.281 28.609 25.172 1 81.06 515 ALA A C 1
ATOM 3887 O O . ALA A 1 515 ? -11.266 27.969 25.547 1 81.06 515 ALA A O 1
ATOM 3888 N N . HIS A 1 516 ? -10.086 29.031 23.984 1 86.62 516 HIS A N 1
ATOM 3889 C CA . HIS A 1 516 ? -11.086 28.688 22.984 1 86.62 516 HIS A CA 1
ATOM 3890 C C . HIS A 1 516 ? -11.008 27.219 22.625 1 86.62 516 HIS A C 1
ATOM 3892 O O . HIS A 1 516 ? -9.922 26.672 22.438 1 86.62 516 HIS A O 1
ATOM 3898 N N . PRO A 1 517 ? -12.086 26.547 22.422 1 83.38 517 PRO A N 1
ATOM 3899 C CA . PRO A 1 517 ? -12.102 25.094 22.156 1 83.38 517 PRO A CA 1
ATOM 3900 C C . PRO A 1 517 ? -11.391 24.719 20.859 1 83.38 517 PRO A C 1
ATOM 3902 O O . PRO A 1 517 ? -10.805 23.641 20.766 1 83.38 517 PRO A O 1
ATOM 3905 N N . VAL A 1 518 ? -11.383 25.562 19.906 1 88.38 518 VAL A N 1
ATOM 3906 C CA . VAL A 1 518 ? -10.758 25.281 18.625 1 88.38 518 VAL A CA 1
ATOM 3907 C C . VAL A 1 518 ? -9.25 25.172 18.797 1 88.38 518 VAL A C 1
ATOM 3909 O O . VAL A 1 518 ? -8.578 24.469 18.031 1 88.38 518 VAL A O 1
ATOM 3912 N N . SER A 1 519 ? -8.727 25.844 19.766 1 86.88 519 SER A N 1
ATOM 3913 C CA . SER A 1 519 ? -7.285 25.875 19.984 1 86.88 519 SER A CA 1
ATOM 3914 C C . SER A 1 519 ? -6.773 24.531 20.469 1 86.88 519 SER A C 1
ATOM 3916 O O . SER A 1 519 ? -5.57 24.25 20.406 1 86.88 519 SER A O 1
ATOM 3918 N N . ARG A 1 520 ? -7.684 23.688 20.797 1 82 520 ARG A N 1
ATOM 3919 C CA . ARG A 1 520 ? -7.328 22.391 21.344 1 82 520 ARG A CA 1
ATOM 3920 C C . ARG A 1 520 ? -6.98 21.406 20.234 1 82 520 ARG A C 1
ATOM 3922 O O . ARG A 1 520 ? -6.371 20.359 20.5 1 82 520 ARG A O 1
ATOM 3929 N N . PHE A 1 521 ? -7.328 21.766 19.109 1 84.06 521 PHE A N 1
ATOM 3930 C CA . PHE A 1 521 ? -7.062 20.859 18 1 84.06 521 PHE A CA 1
ATOM 3931 C C . PHE A 1 521 ? -5.605 20.953 17.562 1 84.06 521 PHE A C 1
ATOM 3933 O O . PHE A 1 521 ? -5.105 22.047 17.297 1 84.06 521 PHE A O 1
ATOM 3940 N N . ALA A 1 522 ? -5.012 19.797 17.359 1 81.44 522 ALA A N 1
ATOM 3941 C CA . ALA A 1 522 ? -3.588 19.688 17.047 1 81.44 522 ALA A CA 1
ATOM 3942 C C . ALA A 1 522 ? -3.291 20.266 15.664 1 81.44 522 ALA A C 1
ATOM 3944 O O . ALA A 1 522 ? -2.199 20.781 15.422 1 81.44 522 ALA A O 1
ATOM 3945 N N . PHE A 1 523 ? -4.27 20.234 14.773 1 87.06 523 PHE A N 1
ATOM 3946 C CA . PHE A 1 523 ? -4.004 20.672 13.414 1 87.06 523 PHE A CA 1
ATOM 3947 C C . PHE A 1 523 ? -3.707 22.172 13.383 1 87.06 523 PHE A C 1
ATOM 3949 O O . PHE A 1 523 ? -2.967 22.641 12.516 1 87.06 523 PHE A O 1
ATOM 3956 N N . LEU A 1 524 ? -4.273 22.891 14.305 1 90.62 524 LEU A N 1
ATOM 3957 C CA . LEU A 1 524 ? -4.035 24.328 14.336 1 90.62 524 LEU A CA 1
ATOM 3958 C C . LEU A 1 524 ? -2.576 24.625 14.664 1 90.62 524 LEU A C 1
ATOM 3960 O O . LEU A 1 524 ? -1.936 25.422 13.977 1 90.62 524 LEU A O 1
ATOM 3964 N N . ALA A 1 525 ? -2.109 23.984 15.664 1 89.12 525 ALA A N 1
ATOM 3965 C CA . ALA A 1 525 ? -0.707 24.156 16.031 1 89.12 525 ALA A CA 1
ATOM 3966 C C . ALA A 1 525 ? 0.217 23.625 14.938 1 89.12 525 ALA A C 1
ATOM 3968 O O . ALA A 1 525 ? 1.245 24.234 14.641 1 89.12 525 ALA A O 1
ATOM 3969 N N . TYR A 1 526 ? -0.127 22.578 14.383 1 90.31 526 TYR A N 1
ATOM 3970 C CA . TYR A 1 526 ? 0.657 21.953 13.32 1 90.31 526 TYR A CA 1
ATOM 3971 C C . TYR A 1 526 ? 0.84 22.922 12.148 1 90.31 526 TYR A C 1
ATOM 3973 O O . TYR A 1 526 ? 1.96 23.125 11.672 1 90.31 526 TYR A O 1
ATOM 3981 N N . HIS A 1 527 ? -0.202 23.469 11.688 1 94.75 527 HIS A N 1
ATOM 3982 C CA . HIS A 1 527 ? -0.134 24.406 10.562 1 94.75 527 HIS A CA 1
ATOM 3983 C C . HIS A 1 527 ? 0.575 25.688 10.953 1 94.75 527 HIS A C 1
ATOM 3985 O O . HIS A 1 527 ? 1.284 26.297 10.141 1 94.75 527 HIS A O 1
ATOM 3991 N N . CYS A 1 528 ? 0.383 26.062 12.18 1 95.25 528 CYS A N 1
ATOM 3992 C CA . CYS A 1 528 ? 1.073 27.234 12.688 1 95.25 528 CYS A CA 1
ATOM 3993 C C . CYS A 1 528 ? 2.584 27.047 12.641 1 95.25 528 CYS A C 1
ATOM 3995 O O . CYS A 1 528 ? 3.314 27.938 12.203 1 95.25 528 CYS A O 1
ATOM 3997 N N . LEU A 1 529 ? 3 25.906 13.055 1 94.81 529 LEU A N 1
ATOM 3998 C CA . LEU A 1 529 ? 4.43 25.625 13.078 1 94.81 529 LEU A CA 1
ATOM 3999 C C . LEU A 1 529 ? 5.012 25.641 11.672 1 94.81 529 LEU A C 1
ATOM 4001 O O . LEU A 1 529 ? 6.105 26.172 11.453 1 94.81 529 LEU A O 1
ATOM 4005 N N . ASN A 1 530 ? 4.312 25.094 10.75 1 96.5 530 ASN A N 1
ATOM 4006 C CA . ASN A 1 530 ? 4.754 25.125 9.359 1 96.5 530 ASN A CA 1
ATOM 4007 C C . ASN A 1 530 ? 4.816 26.562 8.828 1 96.5 530 ASN A C 1
ATOM 4009 O O . ASN A 1 530 ? 5.793 26.953 8.188 1 96.5 530 ASN A O 1
ATOM 4013 N N . ALA A 1 531 ? 3.803 27.297 9.125 1 98.25 531 ALA A N 1
ATOM 4014 C CA . ALA A 1 531 ? 3.742 28.688 8.672 1 98.25 531 ALA A CA 1
ATOM 4015 C C . ALA A 1 531 ? 4.867 29.516 9.289 1 98.25 531 ALA A C 1
ATOM 4017 O O . ALA A 1 531 ? 5.461 30.359 8.617 1 98.25 531 ALA A O 1
ATOM 4018 N N . LEU A 1 532 ? 5.09 29.25 10.5 1 97.56 532 LEU A N 1
ATOM 4019 C CA . LEU A 1 532 ? 6.172 29.938 11.195 1 97.56 532 LEU A CA 1
ATOM 4020 C C . LEU A 1 532 ? 7.504 29.703 10.484 1 97.56 532 LEU A C 1
ATOM 4022 O O . LEU A 1 532 ? 8.273 30.641 10.289 1 97.56 532 LEU A O 1
ATOM 4026 N N . LEU A 1 533 ? 7.758 28.531 10.102 1 97.19 533 LEU A N 1
ATOM 4027 C CA . LEU A 1 533 ? 8.992 28.188 9.398 1 97.19 533 LEU A CA 1
ATOM 4028 C C . LEU A 1 533 ? 9.102 28.953 8.086 1 97.19 533 LEU A C 1
ATOM 4030 O O . LEU A 1 533 ? 10.18 29.422 7.723 1 97.19 533 LEU A O 1
ATOM 4034 N N . ILE A 1 534 ? 8.031 29.062 7.406 1 98.12 534 ILE A N 1
ATOM 4035 C CA . ILE A 1 534 ? 8.016 29.781 6.137 1 98.12 534 ILE A CA 1
ATOM 4036 C C . ILE A 1 534 ? 8.422 31.234 6.363 1 98.12 534 ILE A C 1
ATOM 4038 O O . ILE A 1 534 ? 9.273 31.766 5.645 1 98.12 534 ILE A O 1
ATOM 4042 N N . LEU A 1 535 ? 7.84 31.859 7.352 1 97.75 535 LEU A N 1
ATOM 4043 C CA . LEU A 1 535 ? 8.109 33.281 7.602 1 97.75 535 LEU A CA 1
ATOM 4044 C C . LEU A 1 535 ? 9.547 33.469 8.062 1 97.75 535 LEU A C 1
ATOM 4046 O O . LEU A 1 535 ? 10.195 34.438 7.672 1 97.75 535 LEU A O 1
ATOM 4050 N N . VAL A 1 536 ? 10 32.594 8.859 1 95.69 536 VAL A N 1
ATOM 4051 C CA . VAL A 1 536 ? 11.367 32.719 9.367 1 95.69 536 VAL A CA 1
ATOM 4052 C C . VAL A 1 536 ? 12.359 32.594 8.219 1 95.69 536 VAL A C 1
ATOM 4054 O O . VAL A 1 536 ? 13.336 33.344 8.148 1 95.69 536 VAL A O 1
ATOM 4057 N N . VAL A 1 537 ? 12.133 31.641 7.332 1 93.56 537 VAL A N 1
ATOM 4058 C CA . VAL A 1 537 ? 13.016 31.438 6.184 1 93.56 537 VAL A CA 1
ATOM 4059 C C . VAL A 1 537 ? 12.961 32.688 5.281 1 93.56 537 VAL A C 1
ATOM 4061 O O . VAL A 1 537 ? 13.984 33.094 4.73 1 93.56 537 VAL A O 1
ATOM 4064 N N . ASP A 1 538 ? 11.789 33.188 5.129 1 93.38 538 ASP A N 1
ATOM 4065 C CA . ASP A 1 538 ? 11.648 34.375 4.293 1 93.38 538 ASP A CA 1
ATOM 4066 C C . ASP A 1 538 ? 12.422 35.562 4.879 1 93.38 538 ASP A C 1
ATOM 4068 O O . ASP A 1 538 ? 13.109 36.281 4.152 1 93.38 538 ASP A O 1
ATOM 4072 N N . VAL A 1 539 ? 12.297 35.781 6.164 1 92.25 539 VAL A N 1
ATOM 4073 C CA . VAL A 1 539 ? 13 36.875 6.832 1 92.25 539 VAL A CA 1
ATOM 4074 C C . VAL A 1 539 ? 14.508 36.625 6.746 1 92.25 539 VAL A C 1
ATOM 4076 O O . VAL A 1 539 ? 15.273 37.594 6.578 1 92.25 539 VAL A O 1
ATOM 4079 N N . PHE A 1 540 ? 14.836 35.406 6.852 1 89.25 540 PHE A N 1
ATOM 4080 C CA . PHE A 1 540 ? 16.25 35.062 6.73 1 89.25 540 PHE A CA 1
ATOM 4081 C C . PHE A 1 540 ? 16.766 35.375 5.336 1 89.25 540 PHE A C 1
ATOM 4083 O O . PHE A 1 540 ? 17.891 35.906 5.188 1 89.25 540 PHE A O 1
ATOM 4090 N N . ASN A 1 541 ? 15.969 35.094 4.395 1 84 541 ASN A N 1
ATOM 4091 C CA . ASN A 1 541 ? 16.344 35.344 3.004 1 84 541 ASN A CA 1
ATOM 4092 C C . ASN A 1 541 ? 16.281 36.812 2.646 1 84 541 ASN A C 1
ATOM 4094 O O . ASN A 1 541 ? 17.109 37.312 1.871 1 84 541 ASN A O 1
ATOM 4098 N N . ASP A 1 542 ? 15.25 37.469 3.176 1 83.25 542 ASP A N 1
ATOM 4099 C CA . ASP A 1 542 ? 14.984 38.875 2.846 1 83.25 542 ASP A CA 1
ATOM 4100 C C . ASP A 1 542 ? 14.625 39.656 4.094 1 83.25 542 ASP A C 1
ATOM 4102 O O . ASP A 1 542 ? 13.469 40.062 4.273 1 83.25 542 ASP A O 1
ATOM 4106 N N . PRO A 1 543 ? 15.578 40.062 4.871 1 86.75 543 PRO A N 1
ATOM 4107 C CA . PRO A 1 543 ? 15.32 40.688 6.164 1 86.75 543 PRO A CA 1
ATOM 4108 C C . PRO A 1 543 ? 14.742 42.094 6.027 1 86.75 543 PRO A C 1
ATOM 4110 O O . PRO A 1 543 ? 14.172 42.625 6.98 1 86.75 543 PRO A O 1
ATOM 4113 N N . ARG A 1 544 ? 14.898 42.719 4.898 1 84.06 544 ARG A N 1
ATOM 4114 C CA . ARG A 1 544 ? 14.43 44.094 4.734 1 84.06 544 ARG A CA 1
ATOM 4115 C C . ARG A 1 544 ? 13.398 44.188 3.611 1 84.06 544 ARG A C 1
ATOM 4117 O O . ARG A 1 544 ? 13.172 45.281 3.062 1 84.06 544 ARG A O 1
ATOM 4124 N N . GLY A 1 545 ? 12.844 43.062 3.326 1 82.94 545 GLY A N 1
ATOM 4125 C CA . GLY A 1 545 ? 11.875 43.031 2.24 1 82.94 545 GLY A CA 1
ATOM 4126 C C . GLY A 1 545 ? 10.539 43.656 2.609 1 82.94 545 GLY A C 1
ATOM 4127 O O . GLY A 1 545 ? 10.352 44.094 3.748 1 82.94 545 GLY A O 1
ATOM 4128 N N . LEU A 1 546 ? 9.641 43.688 1.632 1 84.62 546 LEU A N 1
ATOM 4129 C CA . LEU A 1 546 ? 8.328 44.312 1.741 1 84.62 546 LEU A CA 1
ATOM 4130 C C . LEU A 1 546 ? 7.535 43.719 2.9 1 84.62 546 LEU A C 1
ATOM 4132 O O . LEU A 1 546 ? 6.809 44.438 3.592 1 84.62 546 LEU A O 1
ATOM 4136 N N . TYR A 1 547 ? 7.707 42.406 3.168 1 89.69 547 TYR A N 1
ATOM 4137 C CA . TYR A 1 547 ? 6.887 41.719 4.148 1 89.69 547 TYR A CA 1
ATOM 4138 C C . TYR A 1 547 ? 7.664 41.469 5.441 1 89.69 547 TYR A C 1
ATOM 4140 O O . TYR A 1 547 ? 7.137 40.906 6.395 1 89.69 547 TYR A O 1
ATOM 4148 N N . ALA A 1 548 ? 8.82 41.906 5.512 1 91.38 548 ALA A N 1
ATOM 4149 C CA . ALA A 1 548 ? 9.727 41.562 6.605 1 91.38 548 ALA A CA 1
ATOM 4150 C C . ALA A 1 548 ? 9.172 42.062 7.945 1 91.38 548 ALA A C 1
ATOM 4152 O O . ALA A 1 548 ? 9.203 41.312 8.93 1 91.38 548 ALA A O 1
ATOM 4153 N N . GLU A 1 549 ? 8.664 43.281 8.008 1 93.69 549 GLU A N 1
ATOM 4154 C CA . GLU A 1 549 ? 8.164 43.812 9.266 1 93.69 549 GLU A CA 1
ATOM 4155 C C . GLU A 1 549 ? 6.949 43.031 9.766 1 93.69 549 GLU A C 1
ATOM 4157 O O . GLU A 1 549 ? 6.867 42.688 10.945 1 93.69 549 GLU A O 1
ATOM 4162 N N . LYS A 1 550 ? 6.02 42.844 8.898 1 95.62 550 LYS A N 1
ATOM 4163 C CA . LYS A 1 550 ? 4.848 42.062 9.266 1 95.62 550 LYS A CA 1
ATOM 4164 C C . LYS A 1 550 ? 5.25 40.656 9.719 1 95.62 550 LYS A C 1
ATOM 4166 O O . LYS A 1 550 ? 4.734 40.156 10.711 1 95.62 550 LYS A O 1
ATOM 4171 N N . ASN A 1 551 ? 6.164 40.062 8.984 1 96.75 551 ASN A N 1
ATOM 4172 C CA . ASN A 1 551 ? 6.633 38.719 9.32 1 96.75 551 ASN A CA 1
ATOM 4173 C C . ASN A 1 551 ? 7.273 38.688 10.703 1 96.75 551 ASN A C 1
ATOM 4175 O O . ASN A 1 551 ? 7.004 37.781 11.492 1 96.75 551 ASN A O 1
ATOM 4179 N N . ARG A 1 552 ? 8.07 39.656 11.008 1 95.56 552 ARG A N 1
ATOM 4180 C CA . ARG A 1 552 ? 8.719 39.719 12.312 1 95.56 552 ARG A CA 1
ATOM 4181 C C . ARG A 1 552 ? 7.688 39.875 13.43 1 95.56 552 ARG A C 1
ATOM 4183 O O . ARG A 1 552 ? 7.82 39.25 14.484 1 95.56 552 ARG A O 1
ATOM 4190 N N . ARG A 1 553 ? 6.695 40.656 13.172 1 96.19 553 ARG A N 1
ATOM 4191 C CA . ARG A 1 553 ? 5.637 40.844 14.156 1 96.19 553 ARG A CA 1
ATOM 4192 C C . ARG A 1 553 ? 4.887 39.531 14.414 1 96.19 553 ARG A C 1
ATOM 4194 O O . ARG A 1 553 ? 4.656 39.156 15.562 1 96.19 553 ARG A O 1
ATOM 4201 N N . LEU A 1 554 ? 4.527 38.875 13.367 1 97.44 554 LEU A N 1
ATOM 4202 C CA . LEU A 1 554 ? 3.807 37.625 13.484 1 97.44 554 LEU A CA 1
ATOM 4203 C C . LEU A 1 554 ? 4.664 36.562 14.172 1 97.44 554 LEU A C 1
ATOM 4205 O O . LEU A 1 554 ? 4.18 35.844 15.039 1 97.44 554 LEU A O 1
ATOM 4209 N N . ILE A 1 555 ? 5.938 36.469 13.781 1 96.81 555 ILE A N 1
ATOM 4210 C CA . ILE A 1 555 ? 6.863 35.531 14.383 1 96.81 555 ILE A CA 1
ATOM 4211 C C . ILE A 1 555 ? 6.953 35.781 15.891 1 96.81 555 ILE A C 1
ATOM 4213 O O . ILE A 1 555 ? 6.879 34.812 16.688 1 96.81 555 ILE A O 1
ATOM 4217 N N . ALA A 1 556 ? 7.031 36.969 16.234 1 95.19 556 ALA A N 1
ATOM 4218 C CA . ALA A 1 556 ? 7.164 37.344 17.641 1 95.19 556 ALA A CA 1
ATOM 4219 C C . ALA A 1 556 ? 5.914 36.938 18.422 1 95.19 556 ALA A C 1
ATOM 4221 O O . ALA A 1 556 ? 6.008 36.375 19.516 1 95.19 556 ALA A O 1
ATOM 4222 N N . GLN A 1 557 ? 4.773 37.281 17.875 1 94.94 557 GLN A N 1
ATOM 4223 C CA . GLN A 1 557 ? 3.514 37 18.547 1 94.94 557 GLN A CA 1
ATOM 4224 C C . GLN A 1 557 ? 3.314 35.5 18.719 1 94.94 557 GLN A C 1
ATOM 4226 O O . GLN A 1 557 ? 2.949 35.031 19.797 1 94.94 557 GLN A O 1
ATOM 4231 N N . VAL A 1 558 ? 3.559 34.75 17.719 1 94.81 558 VAL A N 1
ATOM 4232 C CA . VAL A 1 558 ? 3.328 33.281 17.719 1 94.81 558 VAL A CA 1
ATOM 4233 C C . VAL A 1 558 ? 4.363 32.625 18.609 1 94.81 558 VAL A C 1
ATOM 4235 O O . VAL A 1 558 ? 4.031 31.688 19.359 1 94.81 558 VAL A O 1
ATOM 4238 N N . SER A 1 559 ? 5.625 33.062 18.484 1 92.25 559 SER A N 1
ATOM 4239 C CA . SER A 1 559 ? 6.684 32.469 19.281 1 92.25 559 SER A CA 1
ATOM 4240 C C . SER A 1 559 ? 6.402 32.625 20.766 1 92.25 559 SER A C 1
ATOM 4242 O O . SER A 1 559 ? 6.66 31.719 21.562 1 92.25 559 SER A O 1
ATOM 4244 N N . LEU A 1 560 ? 5.891 33.688 21.141 1 90.75 560 LEU A N 1
ATOM 4245 C CA . LEU A 1 560 ? 5.551 33.938 22.547 1 90.75 560 LEU A CA 1
ATOM 4246 C C . LEU A 1 560 ? 4.48 32.969 23.016 1 90.75 560 LEU A C 1
ATOM 4248 O O . LEU A 1 560 ? 4.59 32.406 24.109 1 90.75 560 LEU A O 1
ATOM 4252 N N . ARG A 1 561 ? 3.541 32.781 22.234 1 90.56 561 ARG A N 1
ATOM 4253 C CA . ARG A 1 561 ? 2.455 31.891 22.594 1 90.56 561 ARG A CA 1
ATOM 4254 C C . ARG A 1 561 ? 2.93 30.438 22.609 1 90.56 561 ARG A C 1
ATOM 4256 O O . ARG A 1 561 ? 2.541 29.656 23.484 1 90.56 561 ARG A O 1
ATOM 4263 N N . MET A 1 562 ? 3.738 30.047 21.672 1 88.69 562 MET A N 1
ATOM 4264 C CA . MET A 1 562 ? 4.215 28.672 21.562 1 88.69 562 MET A CA 1
ATOM 4265 C C . MET A 1 562 ? 5.145 28.328 22.719 1 88.69 562 MET A C 1
ATOM 4267 O O . MET A 1 562 ? 5.191 27.172 23.172 1 88.69 562 MET A O 1
ATOM 4271 N N . HIS A 1 563 ? 5.875 29.234 23.203 1 84.25 563 HIS A N 1
ATOM 4272 C CA . HIS A 1 563 ? 6.781 29 24.312 1 84.25 563 HIS A CA 1
ATOM 4273 C C . HIS A 1 563 ? 6.016 28.766 25.609 1 84.25 563 HIS A C 1
ATOM 4275 O O . HIS A 1 563 ? 6.508 28.094 26.516 1 84.25 563 HIS A O 1
ATOM 4281 N N . SER A 1 564 ? 4.809 29.25 25.641 1 77 564 SER A N 1
ATOM 4282 C CA . SER A 1 564 ? 3.99 29.109 26.844 1 77 564 SER A CA 1
ATOM 4283 C C . SER A 1 564 ? 3.268 27.766 26.875 1 77 564 SER A C 1
ATOM 4285 O O . SER A 1 564 ? 2.834 27.312 27.922 1 77 564 SER A O 1
ATOM 4287 N N . ARG A 1 565 ? 3.176 27.188 25.797 1 71.12 565 ARG A N 1
ATOM 4288 C CA . ARG A 1 565 ? 2.465 25.922 25.688 1 71.12 565 ARG A CA 1
ATOM 4289 C C . ARG A 1 565 ? 3.396 24.75 25.969 1 71.12 565 ARG A C 1
ATOM 4291 O O . ARG A 1 565 ? 4.621 24.906 25.953 1 71.12 565 ARG A O 1
ATOM 4298 N N . GLU A 1 566 ? 2.773 23.688 26.391 1 63.28 566 GLU A N 1
ATOM 4299 C CA . GLU A 1 566 ? 3.541 22.453 26.594 1 63.28 566 GLU A CA 1
ATOM 4300 C C . GLU A 1 566 ? 4.281 22.047 25.328 1 63.28 566 GLU A C 1
ATOM 4302 O O . GLU A 1 566 ? 3.707 22.062 24.234 1 63.28 566 GLU A O 1
ATOM 4307 N N . LYS A 1 567 ? 5.5 21.812 25.578 1 64.06 567 LYS A N 1
ATOM 4308 C CA . LYS A 1 567 ? 6.434 21.625 24.484 1 64.06 567 LYS A CA 1
ATOM 4309 C C . LYS A 1 567 ? 6.383 20.188 23.953 1 64.06 567 LYS A C 1
ATOM 4311 O O . LYS A 1 567 ? 6.742 19.25 24.656 1 64.06 567 LYS A O 1
ATOM 4316 N N . THR A 1 568 ? 5.598 20.062 22.922 1 77.62 568 THR A N 1
ATOM 4317 C CA . THR A 1 568 ? 5.766 18.844 22.156 1 77.62 568 THR A CA 1
ATOM 4318 C C . THR A 1 568 ? 7.113 18.828 21.438 1 77.62 568 THR A C 1
ATOM 4320 O O . THR A 1 568 ? 7.73 19.891 21.25 1 77.62 568 THR A O 1
ATOM 4323 N N . PRO A 1 569 ? 7.633 17.703 21.156 1 82.12 569 PRO A N 1
ATOM 4324 C CA . PRO A 1 569 ? 8.938 17.625 20.484 1 82.12 569 PRO A CA 1
ATOM 4325 C C . PRO A 1 569 ? 8.984 18.438 19.188 1 82.12 569 PRO A C 1
ATOM 4327 O O . PRO A 1 569 ? 9.992 19.062 18.891 1 82.12 569 PRO A O 1
ATOM 4330 N N . ILE A 1 570 ? 7.957 18.469 18.531 1 86.88 570 ILE A N 1
ATOM 4331 C CA . ILE A 1 570 ? 7.953 19.188 17.25 1 86.88 570 ILE A CA 1
ATOM 4332 C C . ILE A 1 570 ? 7.988 20.688 17.516 1 86.88 570 ILE A C 1
ATOM 4334 O O . ILE A 1 570 ? 8.641 21.438 16.781 1 86.88 570 ILE A O 1
ATOM 4338 N N . ASN A 1 571 ? 7.277 21.141 18.531 1 89.31 571 ASN A N 1
ATOM 4339 C CA . ASN A 1 571 ? 7.324 22.547 18.906 1 89.31 571 ASN A CA 1
ATOM 4340 C C . ASN A 1 571 ? 8.742 22.969 19.281 1 89.31 571 ASN A C 1
ATOM 4342 O O . ASN A 1 571 ? 9.211 24.016 18.844 1 89.31 571 ASN A O 1
ATOM 4346 N N . ALA A 1 572 ? 9.32 22.094 20.016 1 88.81 572 ALA A N 1
ATOM 4347 C CA . ALA A 1 572 ? 10.68 22.406 20.453 1 88.81 572 ALA A CA 1
ATOM 4348 C C . ALA A 1 572 ? 11.641 22.484 19.281 1 88.81 572 ALA A C 1
ATOM 4350 O O . ALA A 1 572 ? 12.492 23.375 19.219 1 88.81 572 ALA A O 1
ATOM 4351 N N . GLU A 1 573 ? 11.484 21.578 18.391 1 91 573 GLU A N 1
ATOM 4352 C CA . GLU A 1 573 ? 12.383 21.531 17.234 1 91 573 GLU A CA 1
ATOM 4353 C C . GLU A 1 573 ? 12.188 22.75 16.344 1 91 573 GLU A C 1
ATOM 4355 O O . GLU A 1 573 ? 13.156 23.359 15.891 1 91 573 GLU A O 1
ATOM 4360 N N . VAL A 1 574 ? 10.977 23.156 16.094 1 93.88 574 VAL A N 1
ATOM 4361 C CA . VAL A 1 574 ? 10.695 24.297 15.219 1 93.88 574 VAL A CA 1
ATOM 4362 C C . VAL A 1 574 ? 11.18 25.594 15.875 1 93.88 574 VAL A C 1
ATOM 4364 O O . VAL A 1 574 ? 11.773 26.438 15.211 1 93.88 574 VAL A O 1
ATOM 4367 N N . LEU A 1 575 ? 10.969 25.688 17.141 1 92.75 575 LEU A N 1
ATOM 4368 C CA . LEU A 1 575 ? 11.43 26.875 17.859 1 92.75 575 LEU A CA 1
ATOM 4369 C C . LEU A 1 575 ? 12.953 26.953 17.859 1 92.75 575 LEU A C 1
ATOM 4371 O O . LEU A 1 575 ? 13.531 28.031 17.797 1 92.75 575 LEU A O 1
ATOM 4375 N N . ARG A 1 576 ? 13.578 25.828 17.969 1 91.56 576 ARG A N 1
ATOM 4376 C CA . ARG A 1 576 ? 15.039 25.781 17.891 1 91.56 576 ARG A CA 1
ATOM 4377 C C . ARG A 1 576 ? 15.523 26.266 16.531 1 91.56 576 ARG A C 1
ATOM 4379 O O . ARG A 1 576 ? 16.453 27.078 16.453 1 91.56 576 ARG A O 1
ATOM 4386 N N . ILE A 1 577 ? 14.945 25.797 15.484 1 93.62 577 ILE A N 1
ATOM 4387 C CA . ILE A 1 577 ? 15.312 26.203 14.133 1 93.62 577 ILE A CA 1
ATOM 4388 C C . ILE A 1 577 ? 15.094 27.703 13.969 1 93.62 577 ILE A C 1
ATOM 4390 O O . ILE A 1 577 ? 15.961 28.406 13.438 1 93.62 577 ILE A O 1
ATOM 4394 N N . MET A 1 578 ? 13.992 28.172 14.422 1 93.81 578 MET A N 1
ATOM 4395 C CA . MET A 1 578 ? 13.68 29.594 14.352 1 93.81 578 MET A CA 1
ATOM 4396 C C . MET A 1 578 ? 14.742 30.422 15.062 1 93.81 578 MET A C 1
ATOM 4398 O O . MET A 1 578 ? 15.211 31.422 14.531 1 93.81 578 MET A O 1
ATOM 4402 N N . ALA A 1 579 ? 15.094 29.969 16.188 1 91.06 579 ALA A N 1
ATOM 4403 C CA . ALA A 1 579 ? 16.078 30.703 16.969 1 91.06 579 ALA A CA 1
ATOM 4404 C C . ALA A 1 579 ? 17.406 30.797 16.234 1 91.06 579 ALA A C 1
ATOM 4406 O O . ALA A 1 579 ? 18.031 31.875 16.188 1 91.06 579 ALA A O 1
ATOM 4407 N N . VAL A 1 580 ? 17.812 29.719 15.672 1 90.12 580 VAL A N 1
ATOM 4408 C CA . VAL A 1 580 ? 19.094 29.672 14.969 1 90.12 580 VAL A CA 1
ATOM 4409 C C . VAL A 1 580 ? 19.047 30.594 13.75 1 90.12 580 VAL A C 1
ATOM 4411 O O . VAL A 1 580 ? 19.984 31.359 13.5 1 90.12 580 VAL A O 1
ATOM 4414 N N . LEU A 1 581 ? 17.953 30.562 13.008 1 90.75 581 LEU A N 1
ATOM 4415 C CA . LEU A 1 581 ? 17.844 31.359 11.789 1 90.75 581 LEU A CA 1
ATOM 4416 C C . LEU A 1 581 ? 17.719 32.844 12.133 1 90.75 581 LEU A C 1
ATOM 4418 O O . LEU A 1 581 ? 18.344 33.688 11.477 1 90.75 581 LEU A O 1
ATOM 4422 N N . MET A 1 582 ? 17 33.156 13.156 1 89.06 582 MET A N 1
ATOM 4423 C CA . MET A 1 582 ? 16.797 34.562 13.531 1 89.06 582 MET A CA 1
ATOM 4424 C C . MET A 1 582 ? 18.094 35.156 14.094 1 89.06 582 MET A C 1
ATOM 4426 O O . MET A 1 582 ? 18.359 36.344 13.898 1 89.06 582 MET A O 1
ATOM 4430 N N . GLU A 1 583 ? 18.812 34.281 14.742 1 86 583 GLU A N 1
ATOM 4431 C CA . GLU A 1 583 ? 20.125 34.75 15.211 1 86 583 GLU A CA 1
ATOM 4432 C C . GLU A 1 583 ? 21.062 35.062 14.047 1 86 583 GLU A C 1
ATOM 4434 O O . GLU A 1 583 ? 21.812 36.031 14.086 1 86 583 GLU A O 1
ATOM 4439 N N . ALA A 1 584 ? 20.969 34.219 13.062 1 83.62 584 ALA A N 1
ATOM 4440 C CA . ALA A 1 584 ? 21.812 34.406 11.883 1 83.62 584 ALA A CA 1
ATOM 4441 C C . ALA A 1 584 ? 21.422 35.688 11.125 1 83.62 584 ALA A C 1
ATOM 4443 O O . ALA A 1 584 ? 22.281 36.312 10.5 1 83.62 584 ALA A O 1
ATOM 4444 N N . VAL A 1 585 ? 20.172 36.062 11.078 1 83.88 585 VAL A N 1
ATOM 4445 C CA . VAL A 1 585 ? 19.688 37.281 10.398 1 83.88 585 VAL A CA 1
ATOM 4446 C C . VAL A 1 585 ? 20.312 38.5 11.039 1 83.88 585 VAL A C 1
ATOM 4448 O O . VAL A 1 585 ? 20.641 39.469 10.352 1 83.88 585 VAL A O 1
ATOM 4451 N N . GLN A 1 586 ? 20.469 38.469 12.32 1 78.06 586 GLN A N 1
ATOM 4452 C CA . GLN A 1 586 ? 21.016 39.625 13.039 1 78.06 586 GLN A CA 1
ATOM 4453 C C . GLN A 1 586 ? 22.484 39.844 12.695 1 78.06 586 GLN A C 1
ATOM 4455 O O . GLN A 1 586 ? 22.953 41 12.719 1 78.06 586 GLN A O 1
ATOM 4460 N N . SER A 1 587 ? 23.156 38.781 12.344 1 69.69 587 SER A N 1
ATOM 4461 C CA . SER A 1 587 ? 24.594 38.875 12.086 1 69.69 587 SER A CA 1
ATOM 4462 C C . SER A 1 587 ? 24.875 39.094 10.602 1 69.69 587 SER A C 1
ATOM 4464 O O . SER A 1 587 ? 26.016 39.344 10.211 1 69.69 587 SER A O 1
ATOM 4466 N N . GLN A 1 588 ? 23.891 38.938 9.719 1 63.88 588 GLN A N 1
ATOM 4467 C CA . GLN A 1 588 ? 24.188 38.75 8.305 1 63.88 588 GLN A CA 1
ATOM 4468 C C . GLN A 1 588 ? 23.938 40.031 7.508 1 63.88 588 GLN A C 1
ATOM 4470 O O . GLN A 1 588 ? 22.984 40.75 7.797 1 63.88 588 GLN A O 1
ATOM 4475 N N . PRO A 1 589 ? 25.031 40.281 6.715 1 56.84 589 PRO A N 1
ATOM 4476 C CA . PRO A 1 589 ? 24.766 41.312 5.719 1 56.84 589 PRO A CA 1
ATOM 4477 C C . PRO A 1 589 ? 23.703 40.906 4.703 1 56.84 589 PRO A C 1
ATOM 4479 O O . PRO A 1 589 ? 23.5 39.719 4.457 1 56.84 589 PRO A O 1
ATOM 4482 N N . GLN A 1 590 ? 22.797 41.781 4.344 1 55.38 590 GLN A N 1
ATOM 4483 C CA . GLN A 1 590 ? 21.688 41.594 3.404 1 55.38 590 GLN A CA 1
ATOM 4484 C C . GLN A 1 590 ? 22.188 41.062 2.061 1 55.38 590 GLN A C 1
ATOM 4486 O O . GLN A 1 590 ? 23.219 41.531 1.552 1 55.38 590 GLN A O 1
ATOM 4491 N N . ARG A 1 591 ? 21.703 39.812 1.642 1 58.16 591 ARG A N 1
ATOM 4492 C CA . ARG A 1 591 ? 21.969 39.406 0.272 1 58.16 591 ARG A CA 1
ATOM 4493 C C . ARG A 1 591 ? 21.438 40.406 -0.732 1 58.16 591 ARG A C 1
ATOM 4495 O O . ARG A 1 591 ? 20.344 40.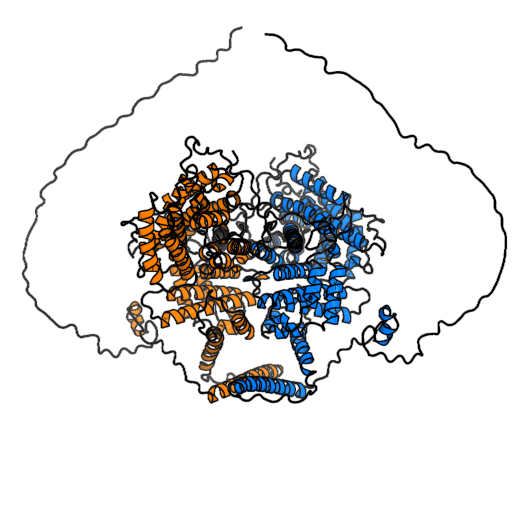938 -0.57 1 58.16 591 ARG A O 1
ATOM 4502 N N . PRO A 1 592 ? 22.359 40.844 -1.619 1 54.53 592 PRO A N 1
ATOM 4503 C CA . PRO A 1 592 ? 2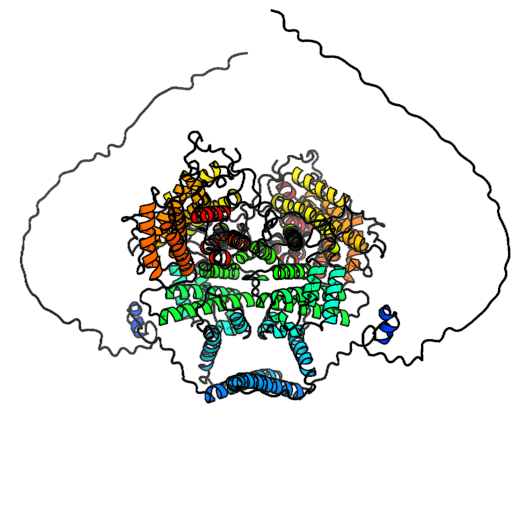1.781 41.688 -2.686 1 54.53 592 PRO A CA 1
ATOM 4504 C C . PRO A 1 592 ? 20.703 40.938 -3.484 1 54.53 592 PRO A C 1
ATOM 4506 O O . PRO A 1 592 ? 20.812 39.75 -3.721 1 54.53 592 PRO A O 1
ATOM 4509 N N . ALA A 1 593 ? 19.453 41.344 -3.35 1 53.66 593 ALA A N 1
ATOM 4510 C CA . ALA A 1 593 ? 18.422 40.844 -4.246 1 53.66 593 ALA A CA 1
ATOM 4511 C C . ALA A 1 593 ? 18.938 40.75 -5.684 1 53.66 593 ALA A C 1
ATOM 4513 O O . ALA A 1 593 ? 19.75 41.594 -6.102 1 53.66 593 ALA A O 1
ATOM 4514 N N . ALA A 1 594 ? 18.922 39.5 -6.348 1 53.09 594 ALA A N 1
ATOM 4515 C CA . ALA A 1 594 ? 19.312 39.5 -7.754 1 53.09 594 ALA A CA 1
ATOM 4516 C C . ALA A 1 594 ? 18.703 40.656 -8.516 1 53.09 594 ALA A C 1
ATOM 4518 O O . ALA A 1 594 ? 17.547 41 -8.312 1 53.09 594 ALA A O 1
ATOM 4519 N N . THR A 1 595 ? 19.453 41.688 -8.812 1 47.53 595 THR A N 1
ATOM 4520 C CA . THR A 1 595 ? 18.984 42.719 -9.719 1 47.53 595 THR A CA 1
ATOM 4521 C C . THR A 1 595 ? 18.125 42.125 -10.836 1 47.53 595 THR A C 1
ATOM 4523 O O . THR A 1 595 ? 18.547 41.188 -11.508 1 47.53 595 THR A O 1
ATOM 4526 N N . PRO A 1 596 ? 16.828 42.25 -10.641 1 45.72 596 PRO A N 1
ATOM 4527 C CA . PRO A 1 596 ? 16.031 41.75 -11.766 1 45.72 596 PRO A CA 1
ATOM 4528 C C . PRO A 1 596 ? 16.75 41.906 -13.109 1 45.72 596 PRO A C 1
ATOM 4530 O O . PRO A 1 596 ? 17.266 42.969 -13.414 1 45.72 596 PRO A O 1
ATOM 4533 N N . SER A 1 597 ? 17.469 41.062 -13.57 1 42.31 597 SER A N 1
ATOM 4534 C CA . SER A 1 597 ? 17.875 41.375 -14.938 1 42.31 597 SER A CA 1
ATOM 4535 C C . SER A 1 597 ? 16.75 42.062 -15.711 1 42.31 597 SER A C 1
ATOM 4537 O O . SER A 1 597 ? 15.578 41.688 -15.555 1 42.31 597 SER A O 1
ATOM 4539 N N . THR A 1 598 ? 16.859 43.312 -16.156 1 42.59 598 THR A N 1
ATOM 4540 C CA . THR A 1 598 ? 15.969 44.125 -16.969 1 42.59 598 THR A CA 1
ATOM 4541 C C . THR A 1 598 ? 14.977 43.25 -17.719 1 42.59 598 THR A C 1
ATOM 4543 O O . THR A 1 598 ? 13.828 43.656 -17.938 1 42.59 598 THR A O 1
ATOM 4546 N N . SER A 1 599 ? 15.32 42.344 -18.797 1 42.31 599 SER A N 1
ATOM 4547 C CA . SER A 1 599 ? 14.602 41.906 -20 1 42.31 599 SER A CA 1
ATOM 4548 C C . SER A 1 599 ? 13.719 40.688 -19.688 1 42.31 599 SER A C 1
ATOM 4550 O O . SER A 1 599 ? 13.25 40 -20.594 1 42.31 599 SER A O 1
ATOM 4552 N N . SER A 1 600 ? 13.727 40.094 -18.484 1 51.97 600 SER A N 1
ATOM 4553 C CA . SER A 1 600 ? 13.133 38.781 -18.609 1 51.97 600 SER A CA 1
ATOM 4554 C C . SER A 1 600 ? 11.609 38.844 -18.562 1 51.97 600 SER A C 1
ATOM 4556 O O . SER A 1 600 ? 11.031 39.375 -17.625 1 51.97 600 SER A O 1
ATOM 4558 N N . ALA A 1 601 ? 10.938 38.812 -19.703 1 59.88 601 ALA A N 1
ATOM 4559 C CA . ALA A 1 601 ? 9.5 38.75 -19.938 1 59.88 601 ALA A CA 1
ATOM 4560 C C . ALA A 1 601 ? 8.828 37.781 -18.969 1 59.88 601 ALA A C 1
ATOM 4562 O O . ALA A 1 601 ? 9.445 36.812 -18.516 1 59.88 601 ALA A O 1
ATOM 4563 N N . PRO A 1 602 ? 7.715 38.219 -18.359 1 69.56 602 PRO A N 1
ATOM 4564 C CA . PRO A 1 602 ? 6.934 37.312 -17.5 1 69.56 602 PRO A CA 1
ATOM 4565 C C . PRO A 1 602 ? 6.805 35.906 -18.078 1 69.56 602 PRO A C 1
ATOM 4567 O O . PRO A 1 602 ? 6.875 35.719 -19.297 1 69.56 602 PRO A O 1
ATOM 4570 N N . LEU A 1 603 ? 6.84 34.969 -17.141 1 77.06 603 LEU A N 1
ATOM 4571 C CA . LEU A 1 603 ? 6.723 33.594 -17.594 1 77.06 603 LEU A CA 1
ATOM 4572 C C . LEU A 1 603 ? 5.402 33.375 -18.312 1 77.06 603 LEU A C 1
ATOM 4574 O O . LEU A 1 603 ? 4.344 33.781 -17.844 1 77.06 603 LEU A O 1
ATOM 4578 N N . ALA A 1 604 ? 5.57 32.844 -19.562 1 76.69 604 ALA A N 1
ATOM 4579 C CA . ALA A 1 604 ? 4.367 32.438 -20.297 1 76.69 604 ALA A CA 1
ATOM 4580 C C . ALA A 1 604 ? 3.732 31.203 -19.656 1 76.69 604 ALA A C 1
ATOM 4582 O O . ALA A 1 604 ? 4.418 30.422 -19.016 1 76.69 604 ALA A O 1
ATOM 4583 N N . ALA A 1 605 ? 2.5 31.125 -19.828 1 79.19 605 ALA A N 1
ATOM 4584 C CA . ALA A 1 605 ? 1.762 29.984 -19.312 1 79.19 605 ALA A CA 1
ATOM 4585 C C . ALA A 1 605 ? 2.324 28.672 -19.875 1 79.19 605 ALA A C 1
ATOM 4587 O O . ALA A 1 605 ? 2.285 27.641 -19.203 1 79.19 605 ALA A O 1
ATOM 4588 N N . SER A 1 606 ? 2.908 28.797 -20.953 1 77.69 606 SER A N 1
ATOM 4589 C CA . SER A 1 606 ? 3.389 27.625 -21.672 1 77.69 606 SER A CA 1
ATOM 4590 C C . SER A 1 606 ? 4.824 27.281 -21.297 1 77.69 606 SER A C 1
ATOM 4592 O O . SER A 1 606 ? 5.371 26.281 -21.734 1 77.69 606 SER A O 1
ATOM 4594 N N . THR A 1 607 ? 5.305 28.125 -20.328 1 80.5 607 THR A N 1
ATOM 4595 C CA . THR A 1 607 ? 6.688 27.859 -19.938 1 80.5 607 THR A CA 1
ATOM 4596 C C . THR A 1 607 ? 6.801 26.531 -19.188 1 80.5 607 THR A C 1
ATOM 4598 O O . THR A 1 607 ? 6.062 26.281 -18.234 1 80.5 607 THR A O 1
ATOM 4601 N N . HIS A 1 608 ? 7.68 25.641 -19.719 1 80.62 608 HIS A N 1
ATOM 4602 C CA . HIS A 1 608 ? 7.906 24.328 -19.109 1 80.62 608 HIS A CA 1
ATOM 4603 C C . HIS A 1 608 ? 9.062 24.391 -18.125 1 80.62 608 HIS A C 1
ATOM 4605 O O . HIS A 1 608 ? 10.094 25 -18.391 1 80.62 608 HIS A O 1
ATOM 4611 N N . LEU A 1 609 ? 8.812 23.844 -17.016 1 81.88 609 LEU A N 1
ATOM 4612 C CA . LEU A 1 609 ? 9.898 23.625 -16.078 1 81.88 609 LEU A CA 1
ATOM 4613 C C . LEU A 1 609 ? 10.641 22.328 -16.391 1 81.88 609 LEU A C 1
ATOM 4615 O O . LEU A 1 609 ? 10.023 21.328 -16.719 1 81.88 609 LEU A O 1
ATOM 4619 N N . VAL A 1 610 ? 11.883 22.297 -16.469 1 73.62 610 VAL A N 1
ATOM 4620 C CA . VAL A 1 610 ? 12.719 21.188 -16.906 1 73.62 610 VAL A CA 1
ATOM 4621 C C . VAL A 1 610 ? 12.625 20.031 -15.906 1 73.62 610 VAL A C 1
ATOM 4623 O O . VAL A 1 610 ? 12.75 18.859 -16.266 1 73.62 610 VAL A O 1
ATOM 4626 N N . HIS A 1 611 ? 12.328 20.406 -14.656 1 76.62 611 HIS A N 1
ATOM 4627 C CA . HIS A 1 611 ? 12.281 19.406 -13.594 1 76.62 611 HIS A CA 1
ATOM 4628 C C . HIS A 1 611 ? 11.031 19.578 -12.734 1 76.62 611 HIS A C 1
ATOM 4630 O O . HIS A 1 611 ? 10.477 20.688 -12.656 1 76.62 611 HIS A O 1
ATOM 4636 N N . PRO A 1 612 ? 10.664 18.484 -12.203 1 83.38 612 PRO A N 1
ATOM 4637 C CA . PRO A 1 612 ? 9.656 18.641 -11.156 1 83.38 612 PRO A CA 1
ATOM 4638 C C . PRO A 1 612 ? 10.133 19.531 -10 1 83.38 612 PRO A C 1
ATOM 4640 O O . PRO A 1 612 ? 11.336 19.781 -9.875 1 83.38 612 PRO A O 1
ATOM 4643 N N . LEU A 1 613 ? 9.203 20 -9.336 1 89.25 613 LEU A N 1
ATOM 4644 C CA . LEU A 1 613 ? 9.578 20.812 -8.18 1 89.25 613 LEU A CA 1
ATOM 4645 C C . LEU A 1 613 ? 10.336 19.984 -7.156 1 89.25 613 LEU A C 1
ATOM 4647 O O . LEU A 1 613 ? 10.008 18.812 -6.934 1 89.25 613 LEU A O 1
ATOM 4651 N N . PRO A 1 614 ? 11.328 20.578 -6.613 1 88.94 614 PRO A N 1
ATOM 4652 C CA . PRO A 1 614 ? 12.07 19.828 -5.598 1 88.94 614 PRO A CA 1
ATOM 4653 C C . PRO A 1 614 ? 11.266 19.594 -4.328 1 88.94 614 PRO A C 1
ATOM 4655 O O . PRO A 1 614 ? 10.516 20.469 -3.893 1 88.94 614 PRO A O 1
ATOM 4658 N N . SER A 1 615 ? 11.453 18.484 -3.773 1 88.5 615 SER A N 1
ATOM 4659 C CA . SER A 1 615 ? 10.766 18.141 -2.535 1 88.5 615 SER A CA 1
ATOM 4660 C C . SER A 1 615 ? 11.469 18.734 -1.32 1 88.5 615 SER A C 1
ATOM 4662 O O . SER A 1 615 ? 12.688 18.891 -1.322 1 88.5 615 SER A O 1
ATOM 4664 N N . PRO A 1 616 ? 10.656 18.984 -0.318 1 93.06 616 PRO A N 1
ATOM 4665 C CA . PRO A 1 616 ? 11.289 19.453 0.92 1 93.06 616 PRO A CA 1
ATOM 4666 C C . PRO A 1 616 ? 12.203 18.406 1.543 1 93.06 616 PRO A C 1
ATOM 4668 O O . PRO A 1 616 ? 12.062 17.203 1.269 1 93.06 616 PRO A O 1
ATOM 4671 N N . LEU A 1 617 ? 13.109 18.859 2.371 1 93.75 617 LEU A N 1
ATOM 4672 C CA . LEU A 1 617 ? 14.078 17.984 3.033 1 93.75 617 LEU A CA 1
ATOM 4673 C C . LEU A 1 617 ? 13.375 16.906 3.84 1 93.75 617 LEU A C 1
ATOM 4675 O O . LEU A 1 617 ? 13.883 15.789 3.967 1 93.75 617 LEU A O 1
ATOM 4679 N N . THR A 1 618 ? 12.211 17.219 4.32 1 91.94 618 THR A N 1
ATOM 4680 C CA . THR A 1 618 ? 11.461 16.266 5.133 1 91.94 618 THR A CA 1
ATOM 4681 C C . THR A 1 618 ? 10.961 15.102 4.285 1 91.94 618 THR A C 1
ATOM 4683 O O . THR A 1 618 ? 10.656 14.023 4.809 1 91.94 618 THR A O 1
ATOM 4686 N N . ASN A 1 619 ? 10.836 15.336 2.965 1 89.94 619 ASN A N 1
ATOM 4687 C CA . ASN A 1 619 ? 10.352 14.305 2.061 1 89.94 619 ASN A CA 1
ATOM 4688 C C . ASN A 1 619 ? 11.484 13.672 1.262 1 89.94 619 ASN A C 1
ATOM 4690 O O . ASN A 1 619 ? 11.25 12.828 0.399 1 89.94 619 ASN A O 1
ATOM 4694 N N . ASP A 1 620 ? 12.656 14.141 1.454 1 90.56 620 ASP A N 1
ATOM 4695 C CA . ASP A 1 620 ? 13.836 13.609 0.771 1 90.56 620 ASP A CA 1
ATOM 4696 C C . ASP A 1 620 ? 14.414 12.414 1.523 1 90.56 620 ASP A C 1
ATOM 4698 O O . ASP A 1 620 ? 14.938 12.57 2.631 1 90.56 620 ASP A O 1
ATOM 4702 N N . PRO A 1 621 ? 14.359 11.305 0.91 1 88.5 621 PRO A N 1
ATOM 4703 C CA . PRO A 1 621 ? 14.859 10.125 1.625 1 88.5 621 PRO A CA 1
ATOM 4704 C C . PRO A 1 621 ? 16.359 10.18 1.881 1 88.5 621 PRO A C 1
ATOM 4706 O O . PRO A 1 621 ? 16.875 9.438 2.723 1 88.5 621 PRO A O 1
ATOM 4709 N N . PHE A 1 622 ? 17.094 11.086 1.231 1 91.94 622 PHE A N 1
ATOM 4710 C CA . PHE A 1 622 ? 18.531 11.164 1.39 1 91.94 622 PHE A CA 1
ATOM 4711 C C . PHE A 1 622 ? 18.938 12.461 2.086 1 91.94 622 PHE A C 1
ATOM 4713 O O . PHE A 1 622 ? 20.078 12.922 1.953 1 91.94 622 PHE A O 1
ATOM 4720 N N . ALA A 1 623 ? 18 13.055 2.768 1 91.38 623 ALA A N 1
ATOM 4721 C CA . ALA A 1 623 ? 18.234 14.352 3.404 1 91.38 623 ALA A CA 1
ATOM 4722 C C . ALA A 1 623 ? 19.406 14.273 4.375 1 91.38 623 ALA A C 1
ATOM 4724 O O . ALA A 1 623 ? 20.266 15.156 4.375 1 91.38 623 ALA A O 1
ATOM 4725 N N . LEU A 1 624 ? 19.469 13.203 5.133 1 89.25 624 LEU A N 1
ATOM 4726 C CA . LEU A 1 624 ? 20.516 13.086 6.129 1 89.25 624 LEU A CA 1
ATOM 4727 C C . LEU A 1 624 ? 21.891 12.969 5.457 1 89.25 624 LEU A C 1
ATOM 4729 O O . LEU A 1 624 ? 22.859 13.594 5.902 1 89.25 624 LEU A O 1
ATOM 4733 N N . ASN A 1 625 ? 21.953 12.188 4.41 1 90.38 625 ASN A N 1
ATOM 4734 C CA . ASN A 1 625 ? 23.188 12.055 3.654 1 90.38 625 ASN A CA 1
ATOM 4735 C C . ASN A 1 625 ? 23.656 13.406 3.115 1 90.38 625 ASN A C 1
ATOM 4737 O O . ASN A 1 625 ? 24.844 13.75 3.23 1 90.38 625 ASN A O 1
ATOM 4741 N N . ARG A 1 626 ? 22.766 14.148 2.662 1 90 626 ARG A N 1
ATOM 4742 C CA . ARG A 1 626 ? 23.078 15.422 2.027 1 90 626 ARG A CA 1
ATOM 4743 C C . ARG A 1 626 ? 23.484 16.469 3.064 1 90 626 ARG A C 1
ATOM 4745 O O . ARG A 1 626 ? 24.438 17.219 2.855 1 90 626 ARG A O 1
ATOM 4752 N N . LEU A 1 627 ? 22.75 16.5 4.129 1 89.81 627 LEU A N 1
ATOM 4753 C CA . LEU A 1 627 ? 23.031 17.469 5.176 1 89.81 627 LEU A CA 1
ATOM 4754 C C . LEU A 1 627 ? 24.391 17.188 5.832 1 89.81 627 LEU A C 1
ATOM 4756 O O . LEU A 1 627 ? 25.141 18.125 6.117 1 89.81 627 LEU A O 1
ATOM 4760 N N . ASP A 1 628 ? 24.703 15.938 5.996 1 87.69 628 ASP A N 1
ATOM 4761 C CA . ASP A 1 628 ? 25.984 15.562 6.578 1 87.69 628 ASP A CA 1
ATOM 4762 C C . ASP A 1 628 ? 27.141 15.945 5.652 1 87.69 628 ASP A C 1
ATOM 4764 O O . ASP A 1 628 ? 28.172 16.422 6.109 1 87.69 628 ASP A O 1
ATOM 4768 N N . ALA A 1 629 ? 26.938 15.805 4.457 1 88.38 629 ALA A N 1
ATOM 4769 C CA . ALA A 1 629 ? 27.953 16.172 3.48 1 88.38 629 ALA A CA 1
ATOM 4770 C C . ALA A 1 629 ? 28.156 17.672 3.432 1 88.38 629 ALA A C 1
ATOM 4772 O O . ALA A 1 629 ? 29.297 18.156 3.295 1 88.38 629 ALA A O 1
ATOM 4773 N N . LEU A 1 630 ? 27.078 18.391 3.541 1 85.44 630 LEU A N 1
ATOM 4774 C CA . LEU A 1 630 ? 27.141 19.844 3.516 1 85.44 630 LEU A CA 1
ATOM 4775 C C . LEU A 1 630 ? 27.844 20.391 4.758 1 85.44 630 LEU A C 1
ATOM 4777 O O . LEU A 1 630 ? 28.609 21.359 4.68 1 85.44 630 LEU A O 1
ATOM 4781 N N . ALA A 1 631 ? 27.609 19.734 5.852 1 83.69 631 ALA A N 1
ATOM 4782 C CA . ALA A 1 631 ? 28.188 20.172 7.117 1 83.69 631 ALA A CA 1
ATOM 4783 C C . ALA A 1 631 ? 29.703 20.047 7.098 1 83.69 631 ALA A C 1
ATOM 4785 O O . ALA A 1 631 ? 30.422 20.859 7.699 1 83.69 631 ALA A O 1
ATOM 4786 N N . THR A 1 632 ? 30.125 19.141 6.457 1 80.25 632 THR A N 1
ATOM 4787 C CA . THR A 1 632 ? 31.578 18.906 6.398 1 80.25 632 THR A CA 1
ATOM 4788 C C . THR A 1 632 ? 32.25 19.922 5.461 1 80.25 632 THR A C 1
ATOM 4790 O O . THR A 1 632 ? 33.406 20.234 5.621 1 80.25 632 THR A O 1
ATOM 4793 N N . SER A 1 633 ? 31.469 20.516 4.625 1 75.44 633 SER A N 1
ATOM 4794 C CA . SER A 1 633 ? 32.062 21.359 3.592 1 75.44 633 SER A CA 1
ATOM 4795 C C . SER A 1 633 ? 31.875 22.844 3.928 1 75.44 633 SER A C 1
ATOM 4797 O O . SER A 1 633 ? 32.594 23.688 3.391 1 75.44 633 SER A O 1
ATOM 4799 N N . SER A 1 634 ? 30.922 23.109 4.828 1 70.38 634 SER A N 1
ATOM 4800 C CA . SER A 1 634 ? 30.547 24.516 4.992 1 70.38 634 SER A CA 1
ATOM 4801 C C . SER A 1 634 ? 31.234 25.125 6.211 1 70.38 634 SER A C 1
ATOM 4803 O O . SER A 1 634 ? 31.578 24.422 7.156 1 70.38 634 SER A O 1
ATOM 4805 N N . SER A 1 635 ? 31.375 26.422 6.137 1 67.38 635 SER A N 1
ATOM 4806 C CA . SER A 1 635 ? 32 27.234 7.18 1 67.38 635 SER A CA 1
ATOM 4807 C C . SER A 1 635 ? 31.047 27.484 8.336 1 67.38 635 SER A C 1
ATOM 4809 O O . SER A 1 635 ? 31.453 28 9.383 1 67.38 635 SER A O 1
ATOM 4811 N N . VAL A 1 636 ? 29.766 27.125 8.141 1 73.38 636 VAL A N 1
ATOM 4812 C CA . VAL A 1 636 ? 28.781 27.344 9.195 1 73.38 636 VAL A CA 1
ATOM 4813 C C . VAL A 1 636 ? 28.141 26.016 9.602 1 73.38 636 VAL A C 1
ATOM 4815 O O . VAL A 1 636 ? 26.984 25.766 9.281 1 73.38 636 VAL A O 1
ATOM 4818 N N . PRO A 1 637 ? 28.766 25.406 10.477 1 70.56 637 PRO A N 1
ATOM 4819 C CA . PRO A 1 637 ? 28.328 24.047 10.75 1 70.56 637 PRO A CA 1
ATOM 4820 C C . PRO A 1 637 ? 26.969 23.984 11.445 1 70.56 637 PRO A C 1
ATOM 4822 O O . PRO A 1 637 ? 26.156 23.094 11.18 1 70.56 637 PRO A O 1
ATOM 4825 N N . ASP A 1 638 ? 26.688 25.031 12.203 1 76.38 638 ASP A N 1
ATOM 4826 C CA . ASP A 1 638 ? 25.422 24.984 12.93 1 76.38 638 ASP A CA 1
ATOM 4827 C C . ASP A 1 638 ? 24.234 25.172 11.992 1 76.38 638 ASP A C 1
ATOM 4829 O O . ASP A 1 638 ? 23.203 24.5 12.141 1 76.38 638 ASP A O 1
ATOM 4833 N N . LEU A 1 639 ? 24.484 26.031 11.039 1 81.94 639 LEU A N 1
ATOM 4834 C CA . LEU A 1 639 ? 23.422 26.312 10.07 1 81.94 639 LEU A CA 1
ATOM 4835 C C . LEU A 1 639 ? 23.266 25.141 9.094 1 81.94 639 LEU A C 1
ATOM 4837 O O . LEU A 1 639 ? 22.156 24.797 8.703 1 81.94 639 LEU A O 1
ATOM 4841 N N . ALA A 1 640 ? 24.406 24.547 8.938 1 78.88 640 ALA A N 1
ATOM 4842 C CA . ALA A 1 640 ? 24.406 23.5 7.918 1 78.88 640 ALA A CA 1
ATOM 4843 C C . ALA A 1 640 ? 23.672 22.25 8.414 1 78.88 640 ALA A C 1
ATOM 4845 O O . ALA A 1 640 ? 23.125 21.484 7.613 1 78.88 640 ALA A O 1
ATOM 4846 N N . LYS A 1 641 ? 23.594 22.219 9.719 1 80.31 641 LYS A N 1
ATOM 4847 C CA . LYS A 1 641 ? 23.062 20.953 10.242 1 80.31 641 LYS A CA 1
ATOM 4848 C C . LYS A 1 641 ? 21.641 21.125 10.766 1 80.31 641 LYS A C 1
ATOM 4850 O O . LYS A 1 641 ? 21.031 20.172 11.258 1 80.31 641 LYS A O 1
ATOM 4855 N N . ILE A 1 642 ? 21.266 22.344 10.508 1 87.44 642 ILE A N 1
ATOM 4856 C CA . ILE A 1 642 ? 19.922 22.5 11.055 1 87.44 642 ILE A CA 1
ATOM 4857 C C . ILE A 1 642 ? 18.922 21.734 10.203 1 87.44 642 ILE A C 1
ATOM 4859 O O . ILE A 1 642 ? 19.281 21.234 9.133 1 87.44 642 ILE A O 1
ATOM 4863 N N . TRP A 1 643 ? 17.984 21.188 10.555 1 91.25 643 TRP A N 1
ATOM 4864 C CA . TRP A 1 643 ? 16.859 20.5 9.898 1 91.25 643 TRP A CA 1
ATOM 4865 C C . TRP A 1 643 ? 16.984 18.984 10.047 1 91.25 643 TRP A C 1
ATOM 4867 O O . TRP A 1 643 ? 16.078 18.25 9.672 1 91.25 643 TRP A O 1
ATOM 4877 N N . SER A 1 644 ? 18.203 18.469 10.477 1 89.12 644 SER A N 1
ATOM 4878 C CA . SER A 1 644 ? 18.438 17.031 10.516 1 89.12 644 SER A CA 1
ATOM 4879 C C . SER A 1 644 ? 17.359 16.312 11.32 1 89.12 644 SER A C 1
ATOM 4881 O O . SER A 1 644 ? 16.797 15.32 10.852 1 89.12 644 SER A O 1
ATOM 4883 N N . THR A 1 645 ? 17.031 16.891 12.438 1 88.81 645 THR A N 1
ATOM 4884 C CA . THR A 1 645 ? 16.031 16.266 13.289 1 88.81 645 THR A CA 1
ATOM 4885 C C . THR A 1 645 ? 14.648 16.359 12.648 1 88.81 645 THR A C 1
ATOM 4887 O O . THR A 1 645 ? 13.891 15.383 12.641 1 88.81 645 THR A O 1
ATOM 4890 N N . LEU A 1 646 ? 14.375 17.484 12.102 1 90.31 646 LEU A N 1
ATOM 4891 C CA . LEU A 1 646 ? 13.078 17.688 11.461 1 90.31 646 LEU A CA 1
ATOM 4892 C C . LEU A 1 646 ? 12.914 16.75 10.266 1 90.31 646 LEU A C 1
ATOM 4894 O O . LEU A 1 646 ? 11.859 16.141 10.086 1 90.31 646 LEU A O 1
ATOM 4898 N N . ALA A 1 647 ? 13.953 16.625 9.469 1 88.88 647 ALA A N 1
ATOM 4899 C CA . ALA A 1 647 ? 13.922 15.812 8.25 1 88.88 647 ALA A CA 1
ATOM 4900 C C . ALA A 1 647 ? 13.805 14.328 8.578 1 88.88 647 ALA A C 1
ATOM 4902 O O . ALA A 1 647 ? 13.203 13.562 7.816 1 88.88 647 ALA A O 1
ATOM 4903 N N . THR A 1 648 ? 14.297 13.906 9.68 1 82.38 648 THR A N 1
ATOM 4904 C CA . THR A 1 648 ? 14.336 12.484 10 1 82.38 648 THR A CA 1
ATOM 4905 C C . THR A 1 648 ? 13.109 12.078 10.812 1 82.38 648 THR A C 1
ATOM 4907 O O . THR A 1 648 ? 12.602 10.961 10.664 1 82.38 648 THR A O 1
ATOM 4910 N N . SER A 1 649 ? 12.57 13.062 11.555 1 82.25 649 SER A N 1
ATOM 4911 C CA . SER A 1 649 ? 11.586 12.641 12.547 1 82.25 649 SER A CA 1
ATOM 4912 C C . SER A 1 649 ? 10.203 13.188 12.219 1 82.25 649 SER A C 1
ATOM 4914 O O . SER A 1 649 ? 9.195 12.695 12.727 1 82.25 649 SER A O 1
ATOM 4916 N N . PHE A 1 650 ? 10.125 14.203 11.461 1 87.19 650 PHE A N 1
ATOM 4917 C CA . PHE A 1 650 ? 8.836 14.844 11.211 1 87.19 650 PHE A CA 1
ATOM 4918 C C . PHE A 1 650 ? 8.586 14.992 9.719 1 87.19 650 PHE A C 1
ATOM 4920 O O . PHE A 1 650 ? 8.492 16.109 9.203 1 87.19 650 PHE A O 1
ATOM 4927 N N . LYS A 1 651 ? 8.227 13.938 9.078 1 84.31 651 LYS A N 1
ATOM 4928 C CA . LYS A 1 651 ? 8.156 13.836 7.621 1 84.31 651 LYS A CA 1
ATOM 4929 C C . LYS A 1 651 ? 6.969 14.609 7.066 1 84.31 651 LYS A C 1
ATOM 4931 O O . LYS A 1 651 ? 6.957 14.984 5.891 1 84.31 651 LYS A O 1
ATOM 4936 N N . THR A 1 652 ? 6.062 14.969 7.875 1 87.44 652 THR A N 1
ATOM 4937 C CA . THR A 1 652 ? 4.848 15.602 7.375 1 87.44 652 THR A CA 1
ATOM 4938 C C . THR A 1 652 ? 5.004 17.109 7.336 1 87.44 652 THR A C 1
ATOM 4940 O O . THR A 1 652 ? 4.137 17.828 6.816 1 87.44 652 THR A O 1
ATOM 4943 N N . MET A 1 653 ? 6.121 17.625 7.934 1 92.31 653 MET A N 1
ATOM 4944 C CA . MET A 1 653 ? 6.348 19.062 7.879 1 92.31 653 MET A CA 1
ATOM 4945 C C . MET A 1 653 ? 6.613 19.516 6.449 1 92.31 653 MET A C 1
ATOM 4947 O O . MET A 1 653 ? 7.652 19.188 5.871 1 92.31 653 MET A O 1
ATOM 4951 N N . TYR A 1 654 ? 5.711 20.281 5.922 1 93.56 654 TYR A N 1
ATOM 4952 C CA . TYR A 1 654 ? 5.734 20.594 4.496 1 93.56 654 TYR A CA 1
ATOM 4953 C C . TYR A 1 654 ? 6.395 21.938 4.238 1 93.56 654 TYR A C 1
ATOM 4955 O O . TYR A 1 654 ? 6.559 22.344 3.084 1 93.56 654 TYR A O 1
ATOM 4963 N N . ALA A 1 655 ? 6.836 22.594 5.309 1 95.75 655 ALA A N 1
ATOM 4964 C CA . ALA A 1 655 ? 7.367 23.953 5.152 1 95.75 655 ALA A CA 1
ATOM 4965 C C . ALA A 1 655 ? 8.891 23.938 5.047 1 95.75 655 ALA A C 1
ATOM 4967 O O . ALA A 1 655 ? 9.516 24.953 4.77 1 95.75 655 ALA A O 1
ATOM 4968 N N . ALA A 1 656 ? 9.531 22.797 5.199 1 94.88 656 ALA A N 1
ATOM 4969 C CA . ALA A 1 656 ? 10.984 22.703 5.145 1 94.88 656 ALA A CA 1
ATOM 4970 C C . ALA A 1 656 ? 11.5 23.062 3.752 1 94.88 656 ALA A C 1
ATOM 4972 O O . ALA A 1 656 ? 10.812 22.844 2.754 1 94.88 656 ALA A O 1
ATOM 4973 N N . PRO A 1 657 ? 12.672 23.594 3.699 1 94.44 657 PRO A N 1
ATOM 4974 C CA . PRO A 1 657 ? 13.25 23.844 2.379 1 94.44 657 PRO A CA 1
ATOM 4975 C C . PRO A 1 657 ? 13.727 22.578 1.686 1 94.44 657 PRO A C 1
ATOM 4977 O O . PRO A 1 657 ? 13.875 21.531 2.332 1 94.44 657 PRO A O 1
ATOM 4980 N N . ASP A 1 658 ? 13.812 22.672 0.352 1 92.5 658 ASP A N 1
ATOM 4981 C CA . ASP A 1 658 ? 14.508 21.594 -0.337 1 92.5 658 ASP A CA 1
ATOM 4982 C C . ASP A 1 658 ? 16.031 21.75 -0.193 1 92.5 658 ASP A C 1
ATOM 4984 O O . ASP A 1 658 ? 16.516 22.766 0.292 1 92.5 658 ASP A O 1
ATOM 4988 N N . PHE A 1 659 ? 16.812 20.812 -0.592 1 90.44 659 PHE A N 1
ATOM 4989 C CA . PHE A 1 659 ? 18.25 20.766 -0.312 1 90.44 659 PHE A CA 1
ATOM 4990 C C . PHE A 1 659 ? 18.969 21.906 -1.028 1 90.44 659 PHE A C 1
ATOM 4992 O O . PHE A 1 659 ? 19.875 22.531 -0.462 1 90.44 659 PHE A O 1
ATOM 4999 N N . GLU A 1 660 ? 18.625 22.094 -2.252 1 88.19 660 GLU A N 1
ATOM 5000 C CA . GLU A 1 660 ? 19.297 23.156 -3.014 1 88.19 660 GLU A CA 1
ATOM 5001 C C . GLU A 1 660 ? 19.016 24.531 -2.43 1 88.19 660 GLU A C 1
ATOM 5003 O O . GLU A 1 660 ? 19.891 25.391 -2.4 1 88.19 660 GLU A O 1
ATOM 5008 N N . GLU A 1 661 ? 17.766 24.688 -2.07 1 89.38 661 GLU A N 1
ATOM 5009 C CA . GLU A 1 661 ? 17.422 25.953 -1.399 1 89.38 661 GLU A CA 1
ATOM 5010 C C . GLU A 1 661 ? 18.234 26.125 -0.122 1 89.38 661 GLU A C 1
ATOM 5012 O O . GLU A 1 661 ? 18.781 27.203 0.127 1 89.38 661 GLU A O 1
ATOM 5017 N N . TRP A 1 662 ? 18.312 25.125 0.612 1 89.25 662 TRP A N 1
ATOM 5018 C CA . TRP A 1 662 ? 19.031 25.219 1.881 1 89.25 662 TRP A CA 1
ATOM 5019 C C . TRP A 1 662 ? 20.516 25.453 1.649 1 89.25 662 TRP A C 1
ATOM 5021 O O . TRP A 1 662 ? 21.141 26.234 2.357 1 89.25 662 TRP A O 1
ATOM 5031 N N . ARG A 1 663 ? 21.031 24.766 0.712 1 86.75 663 ARG A N 1
ATOM 5032 C CA . ARG A 1 663 ? 22.438 24.953 0.374 1 86.75 663 ARG A CA 1
ATOM 5033 C C . ARG A 1 663 ? 22.719 26.422 0.029 1 86.75 663 ARG A C 1
ATOM 5035 O O . ARG A 1 663 ? 23.719 26.984 0.473 1 86.75 663 ARG A O 1
ATOM 5042 N N . GLU A 1 664 ? 21.859 27 -0.654 1 84.38 664 GLU A N 1
ATOM 5043 C CA . GLU A 1 664 ? 22.016 28.391 -1.046 1 84.38 664 GLU A CA 1
ATOM 5044 C C . GLU A 1 664 ? 21.875 29.328 0.154 1 84.38 664 GLU A C 1
ATOM 5046 O O . GLU A 1 664 ? 22.594 30.312 0.271 1 84.38 664 GLU A O 1
ATOM 5051 N N . LEU A 1 665 ? 20.922 28.953 0.947 1 83.5 665 LEU A N 1
ATOM 5052 C CA . LEU A 1 665 ? 20.703 29.781 2.129 1 83.5 665 LEU A CA 1
ATOM 5053 C C . LEU A 1 665 ? 21.891 29.703 3.076 1 83.5 665 LEU A C 1
ATOM 5055 O O . LEU A 1 665 ? 22.25 30.703 3.711 1 83.5 665 LEU A O 1
ATOM 5059 N N . VAL A 1 666 ? 22.484 28.594 3.139 1 84.75 666 VAL A N 1
ATOM 5060 C CA . VAL A 1 666 ? 23.656 28.422 3.979 1 84.75 666 VAL A CA 1
ATOM 5061 C C . VAL A 1 666 ? 24.812 29.25 3.428 1 84.75 666 VAL A C 1
ATOM 5063 O O . VAL A 1 666 ? 25.562 29.859 4.191 1 84.75 666 VAL A O 1
ATOM 5066 N N . LYS A 1 667 ? 24.891 29.281 2.115 1 80.81 667 LYS A N 1
ATOM 5067 C CA . LYS A 1 667 ? 25.906 30.109 1.505 1 80.81 667 LYS A CA 1
ATOM 5068 C C . LYS A 1 667 ? 25.703 31.578 1.857 1 80.81 667 LYS A C 1
ATOM 5070 O O . LYS A 1 667 ? 26.672 32.312 2.133 1 80.81 667 LYS A O 1
ATOM 5075 N N . VAL A 1 668 ? 24.5 31.891 1.891 1 76.25 668 VAL A N 1
ATOM 5076 C CA . VAL A 1 668 ? 24.156 33.281 2.223 1 76.25 668 VAL A CA 1
ATOM 5077 C C . VAL A 1 668 ? 24.516 33.562 3.678 1 76.25 668 VAL A C 1
ATOM 5079 O O . VAL A 1 668 ? 25.062 34.625 3.992 1 76.25 668 VAL A O 1
ATOM 5082 N N . GLY A 1 669 ? 24.234 32.625 4.43 1 76.62 669 GLY A N 1
ATOM 5083 C CA . GLY A 1 669 ? 24.578 32.781 5.84 1 76.62 669 GLY A CA 1
ATOM 5084 C C . GLY A 1 669 ? 26.062 32.875 6.09 1 76.62 669 GLY A C 1
ATOM 5085 O O . GLY A 1 669 ? 26.5 33.5 7.066 1 76.62 669 GLY A O 1
ATOM 5086 N N . ALA A 1 670 ? 26.75 32.312 5.086 1 77.62 670 ALA A N 1
ATOM 5087 C CA . ALA A 1 670 ? 28.203 32.344 5.211 1 77.62 670 ALA A CA 1
ATOM 5088 C C . ALA A 1 670 ? 28.797 33.594 4.582 1 77.62 670 ALA A C 1
ATOM 5090 O O . ALA A 1 670 ? 30.016 33.781 4.57 1 77.62 670 ALA A O 1
ATOM 5091 N N . GLY A 1 671 ? 28.031 34.406 4.035 1 73.38 671 GLY A N 1
ATOM 5092 C CA . GLY A 1 671 ? 28.484 35.688 3.529 1 73.38 671 GLY A CA 1
ATOM 5093 C C . GLY A 1 671 ? 28.703 35.719 2.025 1 73.38 671 GLY A C 1
ATOM 5094 O O . GLY A 1 671 ? 29.281 36.656 1.481 1 73.38 671 GLY A O 1
ATOM 5095 N N . ALA A 1 672 ? 28.219 34.625 1.454 1 73.25 672 ALA A N 1
ATOM 5096 C CA . ALA A 1 672 ? 28.359 34.594 0.001 1 73.25 672 ALA A CA 1
ATOM 5097 C C . ALA A 1 672 ? 27.531 35.688 -0.653 1 73.25 672 ALA A C 1
ATOM 5099 O O . ALA A 1 672 ? 26.406 35.969 -0.234 1 73.25 672 ALA A O 1
ATOM 5100 N N . LYS A 1 673 ? 28.203 36.438 -1.561 1 64.5 673 LYS A N 1
ATOM 5101 C CA . LYS A 1 673 ? 27.531 37.594 -2.199 1 64.5 673 LYS A CA 1
ATOM 5102 C C . LYS A 1 673 ? 26.922 37.188 -3.539 1 64.5 673 LYS A C 1
ATOM 5104 O O . LYS A 1 673 ? 26.234 37.969 -4.18 1 64.5 673 LYS A O 1
ATOM 5109 N N . GLU A 1 674 ? 27.281 35.906 -3.91 1 62.5 674 GLU A N 1
ATOM 5110 C CA . GLU A 1 674 ? 26.781 35.469 -5.211 1 62.5 674 GLU A CA 1
ATOM 5111 C C . GLU A 1 674 ? 25.266 35.281 -5.176 1 62.5 674 GLU A C 1
ATOM 5113 O O . GLU A 1 674 ? 24.719 34.844 -4.164 1 62.5 674 GLU A O 1
ATOM 5118 N N . VAL A 1 675 ? 24.703 35.875 -6.285 1 57.19 675 VAL A N 1
ATOM 5119 C CA . VAL A 1 675 ? 23.25 35.75 -6.441 1 57.19 675 VAL A CA 1
ATOM 5120 C C . VAL A 1 675 ? 22.891 34.281 -6.645 1 57.19 675 VAL A C 1
ATOM 5122 O O . VAL A 1 675 ? 23.672 33.5 -7.203 1 57.19 675 VAL A O 1
ATOM 5125 N N . TRP A 1 676 ? 21.922 33.844 -5.914 1 60.41 676 TRP A N 1
ATOM 5126 C CA . TRP A 1 676 ? 21.391 32.5 -6.156 1 60.41 676 TRP A CA 1
ATOM 5127 C C . TRP A 1 676 ? 21.203 32.25 -7.648 1 60.41 676 TRP A C 1
ATOM 5129 O O . TRP A 1 676 ? 20.359 32.844 -8.289 1 60.41 676 TRP A O 1
ATOM 5139 N N . SER A 1 677 ? 22.266 31.906 -8.43 1 51.97 677 SER A N 1
ATOM 5140 C CA . SER A 1 677 ? 22.156 31.672 -9.867 1 51.97 677 SER A CA 1
ATOM 5141 C C . SER A 1 677 ? 21.172 30.547 -10.164 1 51.97 677 SER A C 1
ATOM 5143 O O . SER A 1 677 ? 20.453 30.594 -11.164 1 51.97 677 SER A O 1
ATOM 5145 N N . GLY A 1 678 ? 21.328 29.406 -9.609 1 50.84 678 GLY A N 1
ATOM 5146 C CA . GLY A 1 678 ? 20.812 28.078 -9.938 1 50.84 678 GLY A CA 1
ATOM 5147 C C . GLY A 1 678 ? 19.391 27.859 -9.445 1 50.84 678 GLY A C 1
ATOM 5148 O O . GLY A 1 678 ? 18.891 26.734 -9.5 1 50.84 678 GLY A O 1
ATOM 5149 N N . GLY A 1 679 ? 19.016 28.609 -8.617 1 49.53 679 GLY A N 1
ATOM 5150 C CA . GLY A 1 679 ? 17.672 28.406 -8.109 1 49.53 679 GLY A CA 1
ATOM 5151 C C . GLY A 1 679 ? 16.656 28.125 -9.203 1 49.53 679 GLY A C 1
ATOM 5152 O O . GLY A 1 679 ? 15.594 27.547 -8.945 1 49.53 679 GLY A O 1
ATOM 5153 N N . VAL A 1 680 ? 16.828 28.734 -10.414 1 52.78 680 VAL A N 1
ATOM 5154 C CA . VAL A 1 680 ? 15.836 28.641 -11.484 1 52.78 680 VAL A CA 1
ATOM 5155 C C . VAL A 1 680 ? 16.125 27.406 -12.336 1 52.78 680 VAL A C 1
ATOM 5157 O O . VAL A 1 680 ? 15.719 27.344 -13.5 1 52.78 680 VAL A O 1
ATOM 5160 N N . GLY A 1 681 ? 17.062 26.719 -11.961 1 60.41 681 GLY A N 1
ATOM 5161 C CA . GLY A 1 681 ? 17.25 25.641 -12.914 1 60.41 681 GLY A CA 1
ATOM 5162 C C . GLY A 1 681 ? 15.961 24.891 -13.203 1 60.41 681 GLY A C 1
ATOM 5163 O O . GLY A 1 681 ? 15.992 23.75 -13.695 1 60.41 681 GLY A O 1
ATOM 5164 N N . LEU A 1 682 ? 14.93 25.609 -12.867 1 69 682 LEU A N 1
ATOM 5165 C CA . LEU A 1 682 ? 13.664 24.922 -13.109 1 69 682 LEU A CA 1
ATOM 5166 C C . LEU A 1 682 ? 13.211 25.109 -14.547 1 69 682 LEU A C 1
ATOM 5168 O O . LEU A 1 682 ? 12.43 24.312 -15.07 1 69 682 LEU A O 1
ATOM 5172 N N . ILE A 1 683 ? 13.711 26.312 -15.188 1 65.62 683 ILE A N 1
ATOM 5173 C CA . ILE A 1 683 ? 13.109 26.625 -16.484 1 65.62 683 ILE A CA 1
ATOM 5174 C C . ILE A 1 683 ? 14.031 26.156 -17.609 1 65.62 683 ILE A C 1
ATOM 5176 O O . ILE A 1 683 ? 15.258 26.234 -17.484 1 65.62 683 ILE A O 1
ATOM 5180 N N . ALA A 1 684 ? 13.57 25.203 -18.516 1 54.12 684 ALA A N 1
ATOM 5181 C CA . ALA A 1 684 ? 14.266 24.984 -19.781 1 54.12 684 ALA A CA 1
ATOM 5182 C C . ALA A 1 684 ? 14.203 26.219 -20.672 1 54.12 684 ALA A C 1
ATOM 5184 O O . ALA A 1 684 ? 13.141 26.828 -20.812 1 54.12 684 ALA A O 1
ATOM 5185 N N . ALA A 1 685 ? 14.953 27.281 -20.578 1 40.09 685 ALA A N 1
ATOM 5186 C CA . ALA A 1 685 ? 14.977 28.125 -21.781 1 40.09 685 ALA A CA 1
ATOM 5187 C C . ALA A 1 685 ? 15.383 27.312 -23.016 1 40.09 685 ALA A C 1
ATOM 5189 O O . ALA A 1 685 ? 16.219 26.422 -22.922 1 40.09 685 ALA A O 1
ATOM 5190 N N . MET B 1 1 ? 9.977 38.375 -66.562 1 14.93 1 MET B N 1
ATOM 5191 C CA . MET B 1 1 ? 11.359 37.969 -66.812 1 14.93 1 MET B CA 1
ATOM 5192 C C . MET B 1 1 ? 11.578 36.562 -66.188 1 14.93 1 MET B C 1
ATOM 5194 O O . MET B 1 1 ? 10.812 36.094 -65.375 1 14.93 1 MET B O 1
ATOM 5198 N N . GLN B 1 2 ? 12.812 36.188 -66.562 1 14.35 2 GLN B N 1
ATOM 5199 C CA . GLN B 1 2 ? 13.57 35.031 -67 1 14.35 2 GLN B CA 1
ATOM 5200 C C . GLN B 1 2 ? 14.016 34.156 -65.812 1 14.35 2 GLN B C 1
ATOM 5202 O O . GLN B 1 2 ? 13.898 32.938 -65.875 1 14.35 2 GLN B O 1
ATOM 5207 N N . PRO B 1 3 ? 14.664 34.688 -65.062 1 14.41 3 PRO B N 1
ATOM 5208 C CA . PRO B 1 3 ? 16.016 34.125 -64.875 1 14.41 3 PRO B CA 1
ATOM 5209 C C . PRO B 1 3 ? 16.047 32.906 -63.938 1 14.41 3 PRO B C 1
ATOM 5211 O O . PRO B 1 3 ? 16.625 31.891 -64.312 1 14.41 3 PRO B O 1
ATOM 5214 N N . LEU B 1 4 ? 16.328 33.312 -62.594 1 16.02 4 LEU B N 1
ATOM 5215 C CA . LEU B 1 4 ? 17.688 32.812 -62.375 1 16.02 4 LEU B CA 1
ATOM 5216 C C . LEU B 1 4 ? 17.703 31.312 -62.219 1 16.02 4 LEU B C 1
ATOM 5218 O O . LEU B 1 4 ? 16.797 30.734 -61.625 1 16.02 4 LEU B O 1
ATOM 5222 N N . ALA B 1 5 ? 18.531 30.766 -62.906 1 14.45 5 ALA B N 1
ATOM 5223 C CA . ALA B 1 5 ? 19.094 29.656 -63.656 1 14.45 5 ALA B CA 1
ATOM 5224 C C . ALA B 1 5 ? 19.578 28.562 -62.719 1 14.45 5 ALA B C 1
ATOM 5226 O O . ALA B 1 5 ? 19.891 27.453 -63.156 1 14.45 5 ALA B O 1
ATOM 5227 N N . SER B 1 6 ? 19.844 29.109 -61.5 1 16.28 6 SER B N 1
ATOM 5228 C CA . SER B 1 6 ? 21.156 28.547 -61.156 1 16.28 6 SER B CA 1
ATOM 5229 C C . SER B 1 6 ? 21.156 27.031 -61.312 1 16.28 6 SER B C 1
ATOM 5231 O O . SER B 1 6 ? 20.109 26.391 -61.188 1 16.28 6 SER B O 1
ATOM 5233 N N . THR B 1 7 ? 22.328 26.766 -61.656 1 16.67 7 THR B N 1
ATOM 5234 C CA . THR B 1 7 ? 22.938 25.641 -62.344 1 16.67 7 THR B CA 1
ATOM 5235 C C . THR B 1 7 ? 22.578 24.312 -61.688 1 16.67 7 THR B C 1
ATOM 5237 O O . THR B 1 7 ? 22.109 24.297 -60.531 1 16.67 7 THR B O 1
ATOM 5240 N N . SER B 1 8 ? 23.266 23.406 -62.156 1 14.56 8 SER B N 1
ATOM 5241 C CA . SER B 1 8 ? 23.156 22.109 -62.812 1 14.56 8 SER B CA 1
ATOM 5242 C C . SER B 1 8 ? 23.266 20.969 -61.812 1 14.56 8 SER B C 1
ATOM 5244 O O . SER B 1 8 ? 23.141 19.797 -62.156 1 14.56 8 SER B O 1
ATOM 5246 N N . ALA B 1 9 ? 23.516 21.547 -60.594 1 15.45 9 ALA B N 1
ATOM 5247 C CA . ALA B 1 9 ? 24.594 20.703 -60.094 1 15.45 9 ALA B CA 1
ATOM 5248 C C . ALA B 1 9 ? 24.297 19.219 -60.312 1 15.45 9 ALA B C 1
ATOM 5250 O O . ALA B 1 9 ? 23.141 18.797 -60.281 1 15.45 9 ALA B O 1
ATOM 5251 N N . GLY B 1 10 ? 25.281 18.594 -60.594 1 15.26 10 GLY B N 1
ATOM 5252 C CA . GLY B 1 10 ? 25.641 17.438 -61.406 1 15.26 10 GLY B CA 1
ATOM 5253 C C . GLY B 1 10 ? 24.906 16.172 -61 1 15.26 10 GLY B C 1
ATOM 5254 O O . GLY B 1 10 ? 24.297 16.125 -59.906 1 15.26 10 GLY B O 1
ATOM 5255 N N . SER B 1 11 ? 24.953 15.172 -61.781 1 15.26 11 SER B N 1
ATOM 5256 C CA . SER B 1 11 ? 24.422 14.023 -62.531 1 15.26 11 SER B CA 1
ATOM 5257 C C . SER B 1 11 ? 24.391 12.773 -61.656 1 15.26 11 SER B C 1
ATOM 5259 O O . SER B 1 11 ? 23.375 12.102 -61.531 1 15.26 11 SER B O 1
ATOM 5261 N N . GLU B 1 12 ? 25.641 12.281 -61.375 1 16.02 12 GLU B N 1
ATOM 5262 C CA . GLU B 1 12 ? 25.984 10.984 -61.938 1 16.02 12 GLU B CA 1
ATOM 5263 C C . GLU B 1 12 ? 25.297 9.852 -61.188 1 16.02 12 GLU B C 1
ATOM 5265 O O . GLU B 1 12 ? 24.828 10.031 -60.062 1 16.02 12 GLU B O 1
ATOM 5270 N N . GLN B 1 13 ? 25.594 8.531 -61.531 1 14.99 13 GLN B N 1
ATOM 5271 C CA . GLN B 1 13 ? 25.359 7.203 -62.094 1 14.99 13 GLN B CA 1
ATOM 5272 C C . GLN B 1 13 ? 25.344 6.145 -61 1 14.99 13 GLN B C 1
ATOM 5274 O O . GLN B 1 13 ? 25.922 6.344 -59.906 1 14.99 13 GLN B O 1
ATOM 5279 N N . PHE B 1 14 ? 24.562 5.086 -61.25 1 15.66 14 PHE B N 1
ATOM 5280 C CA . PHE B 1 14 ? 24.109 3.891 -60.562 1 15.66 14 PHE B CA 1
ATOM 5281 C C . PHE B 1 14 ? 25.281 3.053 -60.062 1 15.66 14 PHE B C 1
ATOM 5283 O O . PHE B 1 14 ? 25.094 1.952 -59.562 1 15.66 14 PHE B O 1
ATOM 5290 N N . ASP B 1 15 ? 26.328 3.67 -59.625 1 15.05 15 ASP B N 1
ATOM 5291 C CA . ASP B 1 15 ? 27.453 2.787 -59.875 1 15.05 15 ASP B CA 1
ATOM 5292 C C . ASP B 1 15 ? 27.109 1.34 -59.531 1 15.05 15 ASP B C 1
ATOM 5294 O O . ASP B 1 15 ? 26.438 1.076 -58.531 1 15.05 15 ASP B O 1
ATOM 5298 N N . THR B 1 16 ? 27.469 0.428 -60.344 1 14.75 16 THR B N 1
ATOM 5299 C CA . THR B 1 16 ? 27.375 -0.958 -60.781 1 14.75 16 THR B CA 1
ATOM 5300 C C . THR B 1 16 ? 27.875 -1.91 -59.719 1 14.75 16 THR B C 1
ATOM 5302 O O . THR B 1 16 ? 28.609 -1.499 -58.812 1 14.75 16 THR B O 1
ATOM 5305 N N . PRO B 1 17 ? 28.266 -3.385 -59.938 1 16.08 17 PRO B N 1
ATOM 5306 C CA . PRO B 1 17 ? 27.656 -4.656 -59.531 1 16.08 17 PRO B CA 1
ATOM 5307 C C . PRO B 1 17 ? 28.359 -5.285 -58.344 1 16.08 17 PRO B C 1
ATOM 5309 O O . PRO B 1 17 ? 27.734 -5.996 -57.562 1 16.08 17 PRO B O 1
ATOM 5312 N N . SER B 1 18 ? 29.297 -5.004 -57.469 1 14.52 18 SER B N 1
ATOM 5313 C CA . SER B 1 18 ? 30.562 -5.605 -57.875 1 14.52 18 SER B CA 1
ATOM 5314 C C . SER B 1 18 ? 30.609 -7.082 -57.5 1 14.52 18 SER B C 1
ATOM 5316 O O . SER B 1 18 ? 30.094 -7.477 -56.469 1 14.52 18 SER B O 1
ATOM 5318 N N . PRO B 1 19 ? 31.391 -8.07 -58.094 1 13.74 19 PRO B N 1
ATOM 5319 C CA . PRO B 1 19 ? 31.625 -9.414 -58.625 1 13.74 19 PRO B CA 1
ATOM 5320 C C . PRO B 1 19 ? 32.188 -10.375 -57.594 1 13.74 19 PRO B C 1
ATOM 5322 O O . PRO B 1 19 ? 31.781 -11.547 -57.531 1 13.74 19 PRO B O 1
ATOM 5325 N N . ILE B 1 20 ? 33.312 -10.227 -56.812 1 15.28 20 ILE B N 1
ATOM 5326 C CA . ILE B 1 20 ? 34.281 -11.227 -57.219 1 15.28 20 ILE B CA 1
ATOM 5327 C C . ILE B 1 20 ? 33.75 -12.625 -56.906 1 15.28 20 ILE B C 1
ATOM 5329 O O . ILE B 1 20 ? 32.906 -12.797 -56.031 1 15.28 20 ILE B O 1
ATOM 5333 N N . ASP B 1 21 ? 34.531 -13.883 -57.094 1 14.98 21 ASP B N 1
ATOM 5334 C CA . ASP B 1 21 ? 35.094 -14.977 -57.875 1 14.98 21 ASP B CA 1
ATOM 5335 C C . ASP B 1 21 ? 35.094 -16.281 -57.062 1 14.98 21 ASP B C 1
ATOM 5337 O O . ASP B 1 21 ? 34.562 -17.297 -57.531 1 14.98 21 ASP B O 1
ATOM 5341 N N . VAL B 1 22 ? 36.312 -16.844 -56.844 1 15.17 22 VAL B N 1
ATOM 5342 C CA . VAL B 1 22 ? 36.781 -18.172 -57.188 1 15.17 22 VAL B CA 1
ATOM 5343 C C . VAL B 1 22 ? 36.25 -19.188 -56.188 1 15.17 22 VAL B C 1
ATOM 5345 O O . VAL B 1 22 ? 35.875 -18.812 -55.062 1 15.17 22 VAL B O 1
ATOM 5348 N N . ALA B 1 23 ? 36.281 -20.609 -56.469 1 15.12 23 ALA B N 1
ATOM 5349 C CA . ALA B 1 23 ? 36.031 -22.016 -56.781 1 15.12 23 ALA B CA 1
ATOM 5350 C C . ALA B 1 23 ? 36.531 -22.922 -55.656 1 15.12 23 ALA B C 1
ATOM 5352 O O . ALA B 1 23 ? 36.031 -24.031 -55.469 1 15.12 23 ALA B O 1
ATOM 5353 N N . PRO B 1 24 ? 37.625 -22.672 -54.812 1 15.38 24 PRO B N 1
ATOM 5354 C CA . PRO B 1 24 ? 38.594 -23.734 -55.062 1 15.38 24 PRO B CA 1
ATOM 5355 C C . PRO B 1 24 ? 38.156 -25.078 -54.5 1 15.38 24 PRO B C 1
ATOM 5357 O O . PRO B 1 24 ? 37.375 -25.125 -53.531 1 15.38 24 PRO B O 1
ATOM 5360 N N . ALA B 1 25 ? 38.594 -26.172 -55.125 1 15.55 25 ALA B N 1
ATOM 5361 C CA . ALA B 1 25 ? 38.562 -27.594 -55.5 1 15.55 25 ALA B CA 1
ATOM 5362 C C . ALA B 1 25 ? 38.812 -28.469 -54.281 1 15.55 25 ALA B C 1
ATOM 5364 O O . ALA B 1 25 ? 39.281 -27.984 -53.219 1 15.55 25 ALA B O 1
ATOM 5365 N N . PRO B 1 26 ? 39.062 -29.797 -54.594 1 16.08 26 PRO B N 1
ATOM 5366 C CA . PRO B 1 26 ? 38.781 -31.188 -54.25 1 16.08 26 PRO B CA 1
ATOM 5367 C C . PRO B 1 26 ? 39.75 -31.75 -53.219 1 16.08 26 PRO B C 1
ATOM 5369 O O . PRO B 1 26 ? 39.531 -32.844 -52.656 1 16.08 26 PRO B O 1
ATOM 5372 N N . SER B 1 27 ? 40.844 -31.031 -52.844 1 15.03 27 SER B N 1
ATOM 5373 C CA . SER B 1 27 ? 42 -31.906 -53.031 1 15.03 27 SER B CA 1
ATOM 5374 C C . SER B 1 27 ? 41.969 -33.094 -52.094 1 15.03 27 SER B C 1
ATOM 5376 O O . SER B 1 27 ? 41.438 -33 -50.969 1 15.03 27 SER B O 1
ATOM 5378 N N . SER B 1 28 ? 42.5 -34.312 -52.531 1 14.53 28 SER B N 1
ATOM 5379 C CA . SER B 1 28 ? 42.656 -35.75 -52.438 1 14.53 28 SER B CA 1
ATOM 5380 C C . SER B 1 28 ? 43.469 -36.125 -51.188 1 14.53 28 SER B C 1
ATOM 5382 O O . SER B 1 28 ? 43.781 -37.312 -51 1 14.53 28 SER B O 1
ATOM 5384 N N . LYS B 1 29 ? 44.031 -35.281 -50.406 1 15.86 29 LYS B N 1
ATOM 5385 C CA . LYS B 1 29 ? 45.375 -35.781 -50.062 1 15.86 29 LYS B CA 1
ATOM 5386 C C . LYS B 1 29 ? 45.312 -37.188 -49.469 1 15.86 29 LYS B C 1
ATOM 5388 O O . LYS B 1 29 ? 44.281 -37.562 -48.906 1 15.86 29 LYS B O 1
ATOM 5393 N N . GLY B 1 30 ? 46.406 -37.875 -49.562 1 14.91 30 GLY B N 1
ATOM 5394 C CA . GLY B 1 30 ? 47.094 -39.156 -49.531 1 14.91 30 GLY B CA 1
ATOM 5395 C C . GLY B 1 30 ? 46.938 -39.875 -48.188 1 14.91 30 GLY B C 1
ATOM 5396 O O . GLY B 1 30 ? 46.531 -39.281 -47.219 1 14.91 30 GLY B O 1
ATOM 5397 N N . LYS B 1 31 ? 47.406 -41.188 -48.188 1 15.55 31 LYS B N 1
ATOM 5398 C CA . LYS B 1 31 ? 47.469 -42.562 -47.75 1 15.55 31 LYS B CA 1
ATOM 5399 C C . LYS B 1 31 ? 48.312 -42.656 -46.469 1 15.55 31 LYS B C 1
ATOM 5401 O O . LYS B 1 31 ? 49.5 -43.031 -46.531 1 15.55 31 LYS B O 1
ATOM 5406 N N . LYS B 1 32 ? 48.344 -41.688 -45.688 1 15 32 LYS B N 1
ATOM 5407 C CA . LYS B 1 32 ? 49.5 -41.969 -44.844 1 15 32 LYS B CA 1
ATOM 5408 C C . LYS B 1 32 ? 49.5 -43.406 -44.344 1 15 32 LYS B C 1
ATOM 5410 O O . LYS B 1 32 ? 48.438 -43.938 -43.938 1 15 32 LYS B O 1
ATOM 5415 N N . LYS B 1 33 ? 50.562 -43.844 -43.969 1 15.67 33 LYS B N 1
ATOM 5416 C CA . LYS B 1 33 ? 51.406 -45.031 -43.875 1 15.67 33 LYS B CA 1
ATOM 5417 C C . LYS B 1 33 ? 50.969 -45.875 -42.656 1 15.67 33 LYS B C 1
ATOM 5419 O O . LYS B 1 33 ? 50.75 -47.094 -42.812 1 15.67 33 LYS B O 1
ATOM 5424 N N . GLU B 1 34 ? 51.438 -45.5 -41.469 1 14.98 34 GLU B N 1
ATOM 5425 C CA . GLU B 1 34 ? 52.438 -46.438 -40.969 1 14.98 34 GLU B CA 1
ATOM 5426 C C . GLU B 1 34 ? 51.812 -47.688 -40.344 1 14.98 34 GLU B C 1
ATOM 5428 O O . GLU B 1 34 ? 50.594 -47.688 -40.062 1 14.98 34 GLU B O 1
ATOM 5433 N N . ARG B 1 35 ? 52.5 -48.062 -39.156 1 15.56 35 ARG B N 1
ATOM 5434 C CA . ARG B 1 35 ? 53.156 -49.312 -38.75 1 15.56 35 ARG B CA 1
ATOM 5435 C C . ARG B 1 35 ? 52.188 -50.25 -38.062 1 15.56 35 ARG B C 1
ATOM 5437 O O . ARG B 1 35 ? 51.094 -49.844 -37.656 1 15.56 35 ARG B O 1
ATOM 5444 N N . ASP B 1 36 ? 52.75 -50.844 -36.938 1 14.99 36 ASP B N 1
ATOM 5445 C CA . ASP B 1 36 ? 53.125 -52.219 -36.625 1 14.99 36 ASP B CA 1
ATOM 5446 C C . ASP B 1 36 ? 52.062 -52.906 -35.781 1 14.99 36 ASP B C 1
ATOM 5448 O O . ASP B 1 36 ? 51.094 -52.281 -35.344 1 14.99 36 ASP B O 1
ATOM 5452 N N . GLU B 1 37 ? 52.531 -53.281 -34.5 1 15.45 37 GLU B N 1
ATOM 5453 C CA . GLU B 1 37 ? 52.781 -54.656 -34 1 15.45 37 GLU B CA 1
ATOM 5454 C C . GLU B 1 37 ? 51.562 -55.156 -33.188 1 15.45 37 GLU B C 1
ATOM 5456 O O . GLU B 1 37 ? 50.656 -54.406 -32.875 1 15.45 37 GLU B O 1
ATOM 5461 N N . GLU B 1 38 ? 51.844 -55.781 -31.891 1 15.55 38 GLU B N 1
ATOM 5462 C CA . GLU B 1 38 ? 51.906 -57.156 -31.422 1 15.55 38 GLU B CA 1
ATOM 5463 C C . GLU B 1 38 ? 50.75 -57.438 -30.469 1 15.55 38 GLU B C 1
ATOM 5465 O O . GLU B 1 38 ? 50.031 -58.438 -30.672 1 15.55 38 GLU B O 1
ATOM 5470 N N . ASP B 1 39 ? 50.906 -57.094 -29.031 1 15.87 39 ASP B N 1
ATOM 5471 C CA . ASP B 1 39 ? 51.125 -58.156 -28.078 1 15.87 39 ASP B CA 1
ATOM 5472 C C . ASP B 1 39 ? 49.812 -58.656 -27.484 1 15.87 39 ASP B C 1
ATOM 5474 O O . ASP B 1 39 ? 48.812 -57.938 -27.484 1 15.87 39 ASP B O 1
ATOM 5478 N N . ASP B 1 40 ? 49.781 -59.656 -26.531 1 16.56 40 ASP B N 1
ATOM 5479 C CA . ASP B 1 40 ? 49.344 -60.969 -26.109 1 16.56 40 ASP B CA 1
ATOM 5480 C C . ASP B 1 40 ? 48.219 -60.875 -25.062 1 16.56 40 ASP B C 1
ATOM 5482 O O . ASP B 1 40 ? 47.188 -61.5 -25.172 1 16.56 40 ASP B O 1
ATOM 5486 N N . GLY B 1 41 ? 48.5 -60.219 -23.703 1 15.8 41 GLY B N 1
ATOM 5487 C CA . GLY B 1 41 ? 48.469 -61.156 -22.594 1 15.8 41 GLY B CA 1
ATOM 5488 C C . GLY B 1 41 ? 47.094 -61.312 -21.984 1 15.8 41 GLY B C 1
ATOM 5489 O O . GLY B 1 41 ? 46.219 -60.5 -22.172 1 15.8 41 GLY B O 1
ATOM 5490 N N . ASP B 1 42 ? 46.812 -62.344 -21.109 1 17.34 42 ASP B N 1
ATOM 5491 C CA . ASP B 1 42 ? 46 -63.406 -20.547 1 17.34 42 ASP B CA 1
ATOM 5492 C C . ASP B 1 42 ? 45.156 -62.906 -19.375 1 17.34 42 ASP B C 1
ATOM 5494 O O . ASP B 1 42 ? 43.969 -63.25 -19.266 1 17.34 42 ASP B O 1
ATOM 5498 N N . ASP B 1 43 ? 45.656 -61.969 -18.281 1 16.75 43 ASP B N 1
ATOM 5499 C CA . ASP B 1 43 ? 45.562 -62.594 -16.953 1 16.75 43 ASP B CA 1
ATOM 5500 C C . ASP B 1 43 ? 44.188 -62.406 -16.359 1 16.75 43 ASP B C 1
ATOM 5502 O O . ASP B 1 43 ? 43.469 -61.469 -16.672 1 16.75 43 ASP B O 1
ATOM 5506 N N . GLY B 1 44 ? 43.594 -63.25 -15.383 1 18.58 44 GLY B N 1
ATOM 5507 C CA . GLY B 1 44 ? 42.562 -63.969 -14.633 1 18.58 44 GLY B CA 1
ATOM 5508 C C . GLY B 1 44 ? 41.969 -63.125 -13.516 1 18.58 44 GLY B C 1
ATOM 5509 O O . GLY B 1 44 ? 40.844 -63.438 -13.07 1 18.58 44 GLY B O 1
ATOM 5510 N N . ALA B 1 45 ? 42.75 -62.25 -12.617 1 17.77 45 ALA B N 1
ATOM 5511 C CA . ALA B 1 45 ? 42.656 -62.469 -11.18 1 17.77 45 ALA B CA 1
ATOM 5512 C C . ALA B 1 45 ? 41.344 -61.875 -10.617 1 17.77 45 ALA B C 1
ATOM 5514 O O . ALA B 1 45 ? 40.719 -61.062 -11.258 1 17.77 45 ALA B O 1
ATOM 5515 N N . LYS B 1 46 ? 41.344 -61.375 -9.016 1 21.42 46 LYS B N 1
ATOM 5516 C CA . LYS B 1 46 ? 40.969 -61.719 -7.656 1 21.42 46 LYS B CA 1
ATOM 5517 C C . LYS B 1 46 ? 39.938 -60.719 -7.121 1 21.42 46 LYS B C 1
ATOM 5519 O O . LYS B 1 46 ? 39.781 -59.625 -7.645 1 21.42 46 LYS B O 1
ATOM 5524 N N . PRO B 1 47 ? 39.625 -60.594 -5.645 1 23.02 47 PRO B N 1
ATOM 5525 C CA . PRO B 1 47 ? 38.719 -60.531 -4.488 1 23.02 47 PRO B CA 1
ATOM 5526 C C . PRO B 1 47 ? 38.562 -59.125 -3.947 1 23.02 47 PRO B C 1
ATOM 5528 O O . PRO B 1 47 ? 37.719 -58.906 -3.074 1 23.02 47 PRO B O 1
ATOM 5531 N N . PRO B 1 48 ? 38.469 -57.812 -4.324 1 18.95 48 PRO B N 1
ATOM 5532 C CA . PRO B 1 48 ? 38.906 -56.75 -3.398 1 18.95 48 PRO B CA 1
ATOM 5533 C C . PRO B 1 48 ? 37.875 -56.469 -2.303 1 18.95 48 PRO B C 1
ATOM 5535 O O . PRO B 1 48 ? 36.781 -56.031 -2.59 1 18.95 48 PRO B O 1
ATOM 5538 N N . VAL B 1 49 ? 37.75 -57.188 -0.924 1 24.38 49 VAL B N 1
ATOM 5539 C CA . VAL B 1 49 ? 37.281 -57.344 0.448 1 24.38 49 VAL B CA 1
ATOM 5540 C C . VAL B 1 49 ? 37.562 -56.062 1.222 1 24.38 49 VAL B C 1
ATOM 5542 O O . VAL B 1 49 ? 37.219 -55.938 2.398 1 24.38 49 VAL B O 1
ATOM 5545 N N . LYS B 1 50 ? 38.469 -54.938 1.246 1 25.55 50 LYS B N 1
ATOM 5546 C CA . LYS B 1 50 ? 39.469 -54.406 2.141 1 25.55 50 LYS B CA 1
ATOM 5547 C C . LYS B 1 50 ? 38.906 -53.344 3.072 1 25.55 50 LYS B C 1
ATOM 5549 O O . LYS B 1 50 ? 39.531 -52.969 4.059 1 25.55 50 LYS B O 1
ATOM 5554 N N . LYS B 1 51 ? 38.094 -52.344 2.963 1 28.44 51 LYS B N 1
ATOM 5555 C CA . LYS B 1 51 ? 38.344 -51.344 3.982 1 28.44 51 LYS B CA 1
ATOM 5556 C C . LYS B 1 51 ? 37.562 -51.656 5.262 1 28.44 51 LYS B C 1
ATOM 5558 O O . LYS B 1 51 ? 36.5 -51.031 5.508 1 28.44 51 LYS B O 1
ATOM 5563 N N . ARG B 1 52 ? 37.219 -52.875 5.762 1 28.78 52 ARG B N 1
ATOM 5564 C CA . ARG B 1 52 ? 36.719 -53.188 7.098 1 28.78 52 ARG B CA 1
ATOM 5565 C C . ARG B 1 52 ? 37.5 -52.406 8.164 1 28.78 52 ARG B C 1
ATOM 5567 O O . ARG B 1 52 ? 36.906 -51.938 9.141 1 28.78 52 ARG B O 1
ATOM 5574 N N . ASN B 1 53 ? 38.875 -52.812 8.484 1 28.5 53 ASN B N 1
ATOM 5575 C CA . ASN B 1 53 ? 39.656 -52.938 9.719 1 28.5 53 ASN B CA 1
ATOM 5576 C C . ASN B 1 53 ? 40.156 -51.594 10.242 1 28.5 53 ASN B C 1
ATOM 5578 O O . ASN B 1 53 ? 40.938 -51.562 11.188 1 28.5 53 ASN B O 1
ATOM 5582 N N . ARG B 1 54 ? 40.438 -50.5 9.422 1 35.19 54 ARG B N 1
ATOM 5583 C CA . ARG B 1 54 ? 41.406 -49.625 10.094 1 35.19 54 ARG B CA 1
ATOM 5584 C C . ARG B 1 54 ? 40.688 -48.719 11.086 1 35.19 54 ARG B C 1
ATOM 5586 O O . ARG B 1 54 ? 39.625 -48.188 10.805 1 35.19 54 ARG B O 1
ATOM 5593 N N . LYS B 1 55 ? 40.969 -48.812 12.469 1 36.47 55 LYS B N 1
ATOM 5594 C CA . LYS B 1 55 ? 40.656 -48.188 13.75 1 36.47 55 LYS B CA 1
ATOM 5595 C C . LYS B 1 55 ? 40.781 -46.656 13.648 1 36.47 55 LYS B C 1
ATOM 5597 O O . LYS B 1 55 ? 41.812 -46.094 13.938 1 36.47 55 LYS B O 1
ATOM 5602 N N . LEU B 1 56 ? 40.344 -46 12.461 1 40.69 56 LEU B N 1
ATOM 5603 C CA . LEU B 1 56 ? 40.75 -44.594 12.422 1 40.69 56 LEU B CA 1
ATOM 5604 C C . LEU B 1 56 ? 39.906 -43.781 13.422 1 40.69 56 LEU B C 1
ATOM 5606 O O . LEU B 1 56 ? 38.719 -44.031 13.609 1 40.69 56 LEU B O 1
ATOM 5610 N N . LYS B 1 57 ? 40.531 -43.156 14.414 1 44.41 57 LYS B N 1
ATOM 5611 C CA . LYS B 1 57 ? 40.062 -42.344 15.508 1 44.41 57 LYS B CA 1
ATOM 5612 C C . LYS B 1 57 ? 39.25 -41.156 14.969 1 44.41 57 LYS B C 1
ATOM 5614 O O . LYS B 1 57 ? 39.844 -40.188 14.461 1 44.41 57 LYS B O 1
ATOM 5619 N N . CYS B 1 58 ? 37.969 -41.312 14.508 1 42.28 58 CYS B N 1
ATOM 5620 C CA . CYS B 1 58 ? 37.062 -40.312 13.977 1 42.28 58 CYS B CA 1
ATOM 5621 C C . CYS B 1 58 ? 36.688 -39.281 15.039 1 42.28 58 CYS B C 1
ATOM 5623 O O . CYS B 1 58 ? 36.281 -39.656 16.141 1 42.28 58 CYS B O 1
ATOM 5625 N N . ASP B 1 59 ? 37.312 -38.125 15.078 1 53.16 59 ASP B N 1
ATOM 5626 C CA . ASP B 1 59 ? 37.125 -37.125 16.109 1 53.16 59 ASP B CA 1
ATOM 5627 C C . ASP B 1 59 ? 35.719 -36.531 16.047 1 53.16 59 ASP B C 1
ATOM 5629 O O . ASP B 1 59 ? 35.438 -35.5 16.656 1 53.16 59 ASP B O 1
ATOM 5633 N N . ARG B 1 60 ? 34.781 -37.062 15.414 1 45.72 60 ARG B N 1
ATOM 5634 C CA . ARG B 1 60 ? 33.344 -36.812 15.281 1 45.72 60 ARG B CA 1
ATOM 5635 C C . ARG B 1 60 ? 33.094 -35.406 14.703 1 45.72 60 ARG B C 1
ATOM 5637 O O . ARG B 1 60 ? 31.969 -34.906 14.781 1 45.72 60 ARG B O 1
ATOM 5644 N N . GLY B 1 61 ? 34.281 -34.781 14.094 1 51.56 61 GLY B N 1
ATOM 5645 C CA . GLY B 1 61 ? 34.156 -33.531 13.336 1 51.56 61 GLY B CA 1
ATOM 5646 C C . GLY B 1 61 ? 33.719 -33.781 11.898 1 51.56 61 GLY B C 1
ATOM 5647 O O . GLY B 1 61 ? 33.844 -34.875 11.383 1 51.56 61 GLY B O 1
ATOM 5648 N N . TYR B 1 62 ? 32.656 -33.188 11.242 1 50.22 62 TYR B N 1
ATOM 5649 C CA . TYR B 1 62 ? 32.375 -33.375 9.82 1 50.22 62 TYR B CA 1
ATOM 5650 C C . TYR B 1 62 ? 32.906 -32.188 9.016 1 50.22 62 TYR B C 1
ATOM 5652 O O . TYR B 1 62 ? 32.469 -31.047 9.203 1 50.22 62 TYR B O 1
ATOM 5660 N N . PRO B 1 63 ? 33.875 -32.719 7.969 1 51.41 63 PRO B N 1
ATOM 5661 C CA . PRO B 1 63 ? 34.469 -34.031 7.859 1 51.41 63 PRO B CA 1
ATOM 5662 C C . PRO B 1 63 ? 35.375 -34.375 9.039 1 51.41 63 PRO B C 1
ATOM 5664 O O . PRO B 1 63 ? 35.906 -33.469 9.695 1 51.41 63 PRO B O 1
ATOM 5667 N N . CYS B 1 64 ? 35.375 -35.5 9.531 1 55 64 CYS B N 1
ATOM 5668 C CA . CYS B 1 64 ? 36.188 -35.812 10.711 1 55 64 CYS B CA 1
ATOM 5669 C C . CYS B 1 64 ? 37.625 -35.438 10.492 1 55 64 CYS B C 1
ATOM 5671 O O . CYS B 1 64 ? 38.094 -35.344 9.352 1 55 64 CYS B O 1
ATOM 5673 N N . GLY B 1 65 ? 38.375 -34.875 11.508 1 60.16 65 GLY B N 1
ATOM 5674 C CA . GLY B 1 65 ? 39.75 -34.469 11.422 1 60.16 65 GLY B CA 1
ATOM 5675 C C . GLY B 1 65 ? 40.594 -35.375 10.562 1 60.16 65 GLY B C 1
ATOM 5676 O O . GLY B 1 65 ? 41.406 -34.906 9.773 1 60.16 65 GLY B O 1
ATOM 5677 N N . ALA B 1 66 ? 40.281 -36.656 10.664 1 59.53 66 ALA B N 1
ATOM 5678 C CA . ALA B 1 66 ? 41.062 -37.625 9.922 1 59.53 66 ALA B CA 1
ATOM 5679 C C . ALA B 1 66 ? 40.812 -37.531 8.422 1 59.53 66 ALA B C 1
ATOM 5681 O O . ALA B 1 66 ? 41.719 -37.656 7.613 1 59.53 66 ALA B O 1
ATOM 5682 N N . CYS B 1 67 ? 39.5 -37.375 8.102 1 57.06 67 CYS B N 1
ATOM 5683 C CA . CYS B 1 67 ? 39.156 -37.219 6.695 1 57.06 67 CYS B CA 1
ATOM 5684 C C . CYS B 1 67 ? 39.688 -35.875 6.164 1 57.06 67 CYS B C 1
ATOM 5686 O O . CYS B 1 67 ? 40.125 -35.781 5.016 1 57.06 67 CYS B O 1
ATOM 5688 N N . ARG B 1 68 ? 39.719 -34.844 6.953 1 62 68 ARG B N 1
ATOM 5689 C CA . ARG B 1 68 ? 40.281 -33.562 6.578 1 62 68 ARG B CA 1
ATOM 5690 C C . ARG B 1 68 ? 41.781 -33.688 6.262 1 62 68 ARG B C 1
ATOM 5692 O O . ARG B 1 68 ? 42.25 -33.156 5.25 1 62 68 ARG B O 1
ATOM 5699 N N . ASP B 1 69 ? 42.469 -34.312 7.168 1 61.66 69 ASP B N 1
ATOM 5700 C CA . ASP B 1 69 ? 43.906 -34.406 7.012 1 61.66 69 ASP B CA 1
ATOM 5701 C C . ASP B 1 69 ? 44.281 -35.25 5.793 1 61.66 69 ASP B C 1
ATOM 5703 O O . ASP B 1 69 ? 45.312 -35.031 5.18 1 61.66 69 ASP B O 1
ATOM 5707 N N . ARG B 1 70 ? 43.281 -36.219 5.539 1 55.03 70 ARG B N 1
ATOM 5708 C CA . ARG B 1 70 ? 43.594 -37.094 4.414 1 55.03 70 ARG B CA 1
ATOM 5709 C C . ARG B 1 70 ? 43.031 -36.531 3.111 1 55.03 70 ARG B C 1
ATOM 5711 O O . ARG B 1 70 ? 43.219 -37.125 2.047 1 55.03 70 ARG B O 1
ATOM 5718 N N . GLY B 1 71 ? 42.594 -35.375 2.908 1 55.16 71 GLY B N 1
ATOM 5719 C CA . GLY B 1 71 ? 42.094 -34.656 1.748 1 55.16 71 GLY B CA 1
ATOM 5720 C C . GLY B 1 71 ? 40.781 -35.219 1.207 1 55.16 71 GLY B C 1
ATOM 5721 O O . GLY B 1 71 ? 40.469 -35 0.044 1 55.16 71 GLY B O 1
ATOM 5722 N N . GLU B 1 72 ? 40.219 -36.312 1.854 1 48.59 72 GLU B N 1
ATOM 5723 C CA . GLU B 1 72 ? 39.031 -37 1.413 1 48.59 72 GLU B CA 1
ATOM 5724 C C . GLU B 1 72 ? 37.781 -36.5 2.146 1 48.59 72 GLU B C 1
ATOM 5726 O O . GLU B 1 72 ? 36.844 -37.25 2.365 1 48.59 72 GLU B O 1
ATOM 5731 N N . GLY B 1 73 ? 37.812 -35.312 2.674 1 49.12 73 GLY B N 1
ATOM 5732 C CA . GLY B 1 73 ? 36.781 -34.688 3.465 1 49.12 73 GLY B CA 1
ATOM 5733 C C . GLY B 1 73 ? 35.406 -34.688 2.777 1 49.12 73 GLY B C 1
ATOM 5734 O O . GLY B 1 73 ? 34.375 -34.719 3.441 1 49.12 73 GLY B O 1
ATOM 5735 N N . HIS B 1 74 ? 35.375 -34.719 1.421 1 51.25 74 HIS B N 1
ATOM 5736 C CA . HIS B 1 74 ? 34.156 -34.625 0.599 1 51.25 74 HIS B CA 1
ATOM 5737 C C . HIS B 1 74 ? 33.344 -35.906 0.668 1 51.25 74 HIS B C 1
ATOM 5739 O O . HIS B 1 74 ? 32.188 -35.938 0.271 1 51.25 74 HIS B O 1
ATOM 5745 N N . MET B 1 75 ? 33.844 -37.094 0.99 1 45.62 75 MET B N 1
ATOM 5746 C CA . MET B 1 75 ? 33.219 -38.406 1.03 1 45.62 75 MET B CA 1
ATOM 5747 C C . MET B 1 75 ? 32.75 -38.75 2.443 1 45.62 75 MET B C 1
ATOM 5749 O O . MET B 1 75 ? 32.312 -39.875 2.703 1 45.62 75 MET B O 1
ATOM 5753 N N . CYS B 1 76 ? 32.969 -37.906 3.418 1 42.59 76 CYS B N 1
ATOM 5754 C CA . CYS B 1 76 ? 32.656 -38.25 4.797 1 42.59 76 CYS B CA 1
ATOM 5755 C C . CYS B 1 76 ? 31.141 -38.25 5.012 1 42.59 76 CYS B C 1
ATOM 5757 O O . CYS B 1 76 ? 30.484 -37.219 4.84 1 42.59 76 CYS B O 1
ATOM 5759 N N . ASP B 1 77 ? 30.328 -39.438 4.766 1 38.91 77 ASP B N 1
ATOM 5760 C CA . ASP B 1 77 ? 28.891 -39.656 4.871 1 38.91 77 ASP B CA 1
ATOM 5761 C C . ASP B 1 77 ? 28.469 -39.844 6.324 1 38.91 77 ASP B C 1
ATOM 5763 O O . ASP B 1 77 ? 28.953 -40.781 6.996 1 38.91 77 ASP B O 1
ATOM 5767 N N . TRP B 1 78 ? 28.312 -38.906 7.133 1 36.31 78 TRP B N 1
ATOM 5768 C CA . TRP B 1 78 ? 27.859 -39.188 8.492 1 36.31 78 TRP B CA 1
ATOM 5769 C C . TRP B 1 78 ? 26.406 -39.656 8.492 1 36.31 78 TRP B C 1
ATOM 5771 O O . TRP B 1 78 ? 25.516 -38.938 8.047 1 36.31 78 TRP B O 1
ATOM 5781 N N . GLY B 1 79 ? 26.031 -40.969 8.445 1 31.7 79 GLY B N 1
ATOM 5782 C CA . GLY B 1 79 ? 24.75 -41.625 8.484 1 31.7 79 GLY B CA 1
ATOM 5783 C C . GLY B 1 79 ? 23.859 -41.125 9.625 1 31.7 79 GLY B C 1
ATOM 5784 O O . GLY B 1 79 ? 22.688 -40.812 9.406 1 31.7 79 GLY B O 1
ATOM 5785 N N . ASP B 1 80 ? 24.047 -41.688 10.906 1 29.81 80 ASP B N 1
ATOM 5786 C CA . ASP B 1 80 ? 23.094 -42 11.953 1 29.81 80 ASP B CA 1
ATOM 5787 C C . ASP B 1 80 ? 22.625 -40.75 12.68 1 29.81 80 ASP B C 1
ATOM 5789 O O . ASP B 1 80 ? 21.844 -40.812 13.633 1 29.81 80 ASP B O 1
ATOM 5793 N N . ALA B 1 81 ? 23.203 -39.688 12.719 1 27.41 81 ALA B N 1
ATOM 5794 C CA . ALA B 1 81 ? 23.125 -39.031 14.016 1 27.41 81 ALA B CA 1
ATOM 5795 C C . ALA B 1 81 ? 21.703 -38.594 14.328 1 27.41 81 ALA B C 1
ATOM 5797 O O . ALA B 1 81 ? 21.453 -37.938 15.344 1 27.41 81 ALA B O 1
ATOM 5798 N N . ILE B 1 82 ? 20.547 -39 13.633 1 26.06 82 ILE B N 1
ATOM 5799 C CA . ILE B 1 82 ? 19.562 -38.031 14.102 1 26.06 82 ILE B CA 1
ATOM 5800 C C . ILE B 1 82 ? 19.062 -38.438 15.492 1 26.06 82 ILE B C 1
ATOM 5802 O O . ILE B 1 82 ? 18.156 -39.25 15.617 1 26.06 82 ILE B O 1
ATOM 5806 N N . ARG B 1 83 ? 19.812 -38.812 16.422 1 24.19 83 ARG B N 1
ATOM 5807 C CA . ARG B 1 83 ? 19.219 -39.344 17.641 1 24.19 83 ARG B CA 1
ATOM 5808 C C . ARG B 1 83 ? 18.438 -38.25 18.375 1 24.19 83 ARG B C 1
ATOM 5810 O O . ARG B 1 83 ? 19.047 -37.375 19.016 1 24.19 83 ARG B O 1
ATOM 5817 N N . LEU B 1 84 ? 17.547 -37.594 17.953 1 24.84 84 LEU B N 1
ATOM 5818 C CA . LEU B 1 84 ? 17.016 -36.719 19 1 24.84 84 LEU B CA 1
ATOM 5819 C C . LEU B 1 84 ? 16.25 -37.5 20.047 1 24.84 84 LEU B C 1
ATOM 5821 O O . LEU B 1 84 ? 15.273 -38.188 19.719 1 24.84 84 LEU B O 1
ATOM 5825 N N . PRO B 1 85 ? 16.828 -38.156 21.125 1 23.64 85 PRO B N 1
ATOM 5826 C CA . PRO B 1 85 ? 16.125 -39.031 22.078 1 23.64 85 PRO B CA 1
ATOM 5827 C C . PRO B 1 85 ? 14.93 -38.344 22.734 1 23.64 85 PRO B C 1
ATOM 5829 O O . PRO B 1 85 ? 15.008 -37.156 23.109 1 23.64 85 PRO B O 1
ATOM 5832 N N . GLN B 1 86 ? 13.766 -38.719 22.594 1 26.36 86 GLN B N 1
ATOM 5833 C CA . GLN B 1 86 ? 12.469 -38.25 23.062 1 26.36 86 GLN B CA 1
ATOM 5834 C C . GLN B 1 86 ? 12.266 -38.625 24.531 1 26.36 86 GLN B C 1
ATOM 5836 O O . GLN B 1 86 ? 12.18 -39.781 24.891 1 26.36 86 GLN B O 1
ATOM 5841 N N . PRO B 1 87 ? 12.961 -38 25.562 1 25.97 87 PRO B N 1
ATOM 5842 C CA . PRO B 1 87 ? 12.734 -38.594 26.859 1 25.97 87 PRO B CA 1
ATOM 5843 C C . PRO B 1 87 ? 11.25 -38.656 27.234 1 25.97 87 PRO B C 1
ATOM 5845 O O . PRO B 1 87 ? 10.461 -37.844 26.734 1 25.97 87 PRO B O 1
ATOM 5848 N N . HIS B 1 88 ? 10.734 -39.75 27.625 1 27.2 88 HIS B N 1
ATOM 5849 C CA . HIS B 1 88 ? 9.461 -40.125 28.219 1 27.2 88 HIS B CA 1
ATOM 5850 C C . HIS B 1 88 ? 9.172 -39.375 29.5 1 27.2 88 HIS B C 1
ATOM 5852 O O . HIS B 1 88 ? 9.625 -39.75 30.578 1 27.2 88 HIS B O 1
ATOM 5858 N N . LEU B 1 89 ? 9.203 -38.031 29.625 1 27.25 89 LEU B N 1
ATOM 5859 C CA . LEU B 1 89 ? 9.047 -37.406 30.938 1 27.25 89 LEU B CA 1
ATOM 5860 C C . LEU B 1 89 ? 7.684 -37.75 31.531 1 27.25 89 LEU B C 1
ATOM 5862 O O . LEU B 1 89 ? 6.656 -37.625 30.875 1 27.25 89 LEU B O 1
ATOM 5866 N N . THR B 1 90 ? 7.68 -38.625 32.438 1 27.59 90 THR B N 1
ATOM 5867 C CA . THR B 1 90 ? 6.531 -39.031 33.25 1 27.59 90 THR B CA 1
ATOM 5868 C C . THR B 1 90 ? 5.84 -37.812 33.875 1 27.59 90 THR B C 1
ATOM 5870 O O . THR B 1 90 ? 6.43 -36.719 33.938 1 27.59 90 THR B O 1
ATOM 5873 N N . ARG B 1 91 ? 4.594 -37.906 34.312 1 32.03 91 ARG B N 1
ATOM 5874 C CA . ARG B 1 91 ? 3.695 -36.938 34.938 1 32.03 91 ARG B CA 1
ATOM 5875 C C . ARG B 1 91 ? 4.402 -36.125 36 1 32.03 91 ARG B C 1
ATOM 5877 O O . ARG B 1 91 ? 4.195 -34.938 36.156 1 32.03 91 ARG B O 1
ATOM 5884 N N . ASP B 1 92 ? 5.066 -36.875 36.875 1 31.02 92 ASP B N 1
ATOM 5885 C CA . ASP B 1 92 ? 5.766 -36.375 38.031 1 31.02 92 ASP B CA 1
ATOM 5886 C C . ASP B 1 92 ? 6.922 -35.438 37.656 1 31.02 92 ASP B C 1
ATOM 5888 O O . ASP B 1 92 ? 7.172 -34.438 38.312 1 31.02 92 ASP B O 1
ATOM 5892 N N . ALA B 1 93 ? 7.633 -35.781 36.5 1 33.09 93 ALA B N 1
ATOM 5893 C CA . ALA B 1 93 ? 8.836 -35.062 36.094 1 33.09 93 ALA B CA 1
ATOM 5894 C C . ALA B 1 93 ? 8.484 -33.719 35.469 1 33.09 93 ALA B C 1
ATOM 5896 O O . ALA B 1 93 ? 9.242 -32.75 35.562 1 33.09 93 ALA B O 1
ATOM 5897 N N . GLU B 1 94 ? 7.309 -33.594 34.875 1 33.06 94 GLU B N 1
ATOM 5898 C CA . GLU B 1 94 ? 6.766 -32.344 34.344 1 33.06 94 GLU B CA 1
ATOM 5899 C C . GLU B 1 94 ? 6.488 -31.359 35.469 1 33.06 94 GLU B C 1
ATOM 5901 O O . GLU B 1 94 ? 6.801 -30.172 35.344 1 33.06 94 GLU B O 1
ATOM 5906 N N . ALA B 1 95 ? 6 -31.859 36.531 1 37.19 95 ALA B N 1
ATOM 5907 C CA . ALA B 1 95 ? 5.695 -31.062 37.719 1 37.19 95 ALA B CA 1
ATOM 5908 C C . ALA B 1 95 ? 6.973 -30.516 38.344 1 37.19 95 ALA B C 1
ATOM 5910 O O . ALA B 1 95 ? 7.02 -29.375 38.781 1 37.19 95 ALA B O 1
ATOM 5911 N N . GLN B 1 96 ? 7.938 -31.359 38.406 1 37.16 96 GLN B N 1
ATOM 5912 C CA . GLN B 1 96 ? 9.219 -30.953 38.969 1 37.16 96 GLN B CA 1
ATOM 5913 C C . GLN B 1 96 ? 9.906 -29.906 38.094 1 37.16 96 GLN B C 1
ATOM 5915 O O . GLN B 1 96 ? 10.508 -28.969 38.625 1 37.16 96 GLN B O 1
ATOM 5920 N N . GLU B 1 97 ? 9.711 -30.016 36.812 1 37.91 97 GLU B N 1
ATOM 5921 C CA . GLU B 1 97 ? 10.367 -29.094 35.875 1 37.91 97 GLU B CA 1
ATOM 5922 C C . GLU B 1 97 ? 9.688 -27.719 35.906 1 37.91 97 GLU B C 1
ATOM 5924 O O . GLU B 1 97 ? 10.367 -26.688 35.875 1 37.91 97 GLU B O 1
ATOM 5929 N N . LEU B 1 98 ? 8.438 -27.719 36.062 1 39.84 98 LEU B N 1
ATOM 5930 C CA . LEU B 1 98 ? 7.727 -26.453 36.281 1 39.84 98 LEU B CA 1
ATOM 5931 C C . LEU B 1 98 ? 8.156 -25.797 37.562 1 39.84 98 LEU B C 1
ATOM 5933 O O . LEU B 1 98 ? 8.328 -24.562 37.625 1 39.84 98 LEU B O 1
ATOM 5937 N N . ARG B 1 99 ? 8.367 -26.578 38.594 1 40.91 99 ARG B N 1
ATOM 5938 C CA . ARG B 1 99 ? 8.844 -26.062 39.875 1 40.91 99 ARG B CA 1
ATOM 5939 C C . ARG B 1 99 ? 10.258 -25.516 39.75 1 40.91 99 ARG B C 1
ATOM 5941 O O . ARG B 1 99 ? 10.57 -24.453 40.281 1 40.91 99 ARG B O 1
ATOM 5948 N N . LEU B 1 100 ? 11.07 -26.156 38.969 1 43.84 100 LEU B N 1
ATOM 5949 C CA . LEU B 1 100 ? 12.445 -25.703 38.781 1 43.84 100 LEU B CA 1
ATOM 5950 C C . LEU B 1 100 ? 12.5 -24.453 37.906 1 43.84 100 LEU B C 1
ATOM 5952 O O . LEU B 1 100 ? 13.297 -23.547 38.156 1 43.84 100 LEU B O 1
ATOM 5956 N N . GLN B 1 101 ? 11.547 -24.328 37.062 1 40.94 101 GLN B N 1
ATOM 5957 C CA . GLN B 1 101 ? 11.43 -23.109 36.25 1 40.94 101 GLN B CA 1
ATOM 5958 C C . GLN B 1 101 ? 10.93 -21.938 37.094 1 40.94 101 GLN B C 1
ATOM 5960 O O . GLN B 1 101 ? 11.438 -20.828 36.969 1 40.94 101 GLN B O 1
ATOM 5965 N N . LEU B 1 102 ? 10.031 -22.219 37.906 1 40.62 102 LEU B N 1
ATOM 5966 C CA . LEU B 1 102 ? 9.586 -21.219 38.906 1 40.62 102 LEU B CA 1
ATOM 5967 C C . LEU B 1 102 ? 10.727 -20.828 39.844 1 40.62 102 LEU B C 1
ATOM 5969 O O . LEU B 1 102 ? 10.93 -19.656 40.094 1 40.62 102 LEU B O 1
ATOM 5973 N N . ASP B 1 103 ? 11.469 -21.797 40.312 1 45.28 103 ASP B N 1
ATOM 5974 C CA . ASP B 1 103 ? 12.617 -21.531 41.156 1 45.28 103 ASP B CA 1
ATOM 5975 C C . ASP B 1 103 ? 13.68 -20.719 40.406 1 45.28 103 ASP B C 1
ATOM 5977 O O . ASP B 1 103 ? 14.266 -19.797 40.969 1 45.28 103 ASP B O 1
ATOM 5981 N N . ARG B 1 104 ? 13.836 -21 39.188 1 41.16 104 ARG B N 1
ATOM 5982 C CA . ARG B 1 104 ? 14.828 -20.281 38.375 1 41.16 104 ARG B CA 1
ATOM 5983 C C . ARG B 1 104 ? 14.359 -18.859 38.062 1 41.16 104 ARG B C 1
ATOM 5985 O O . ARG B 1 104 ? 15.141 -17.922 38.156 1 41.16 104 ARG B O 1
ATOM 5992 N N . LEU B 1 105 ? 13.141 -18.734 37.75 1 39.59 105 LEU B N 1
ATOM 5993 C CA . LEU B 1 105 ? 12.617 -17.391 37.562 1 39.59 105 LEU B CA 1
ATOM 5994 C C . LEU B 1 105 ? 12.664 -16.609 38.875 1 39.59 105 LEU B C 1
ATOM 5996 O O . LEU B 1 105 ? 13.023 -15.438 38.906 1 39.59 105 LEU B O 1
ATOM 6000 N N . GLU B 1 106 ? 12.422 -17.234 39.906 1 40.53 106 GLU B N 1
ATOM 6001 C CA . GLU B 1 106 ? 12.578 -16.625 41.219 1 40.53 106 GLU B CA 1
ATOM 6002 C C . GLU B 1 106 ? 14.047 -16.375 41.531 1 40.53 106 GLU B C 1
ATOM 6004 O O . GLU B 1 106 ? 14.383 -15.352 42.156 1 40.53 106 GLU B O 1
ATOM 6009 N N . GLY B 1 107 ? 14.906 -17.281 41.125 1 39.84 107 GLY B N 1
ATOM 6010 C CA . GLY B 1 107 ? 16.328 -17.016 41.25 1 39.84 107 GLY B CA 1
ATOM 6011 C C . GLY B 1 107 ? 16.797 -15.828 40.438 1 39.84 107 GLY B C 1
ATOM 6012 O O . GLY B 1 107 ? 17.594 -15.016 40.906 1 39.84 107 GLY B O 1
ATOM 6013 N N . LEU B 1 108 ? 16.328 -15.75 39.219 1 36.84 108 LEU B N 1
ATOM 6014 C CA . LEU B 1 108 ? 16.75 -14.617 38.406 1 36.84 108 LEU B CA 1
ATOM 6015 C C . LEU B 1 108 ? 16.141 -13.312 38.938 1 36.84 108 LEU B C 1
ATOM 6017 O O . LEU B 1 108 ? 16.828 -12.289 38.969 1 36.84 108 LEU B O 1
ATOM 6021 N N . LEU B 1 109 ? 14.945 -13.289 39.344 1 34.78 109 LEU B N 1
ATOM 6022 C CA . LEU B 1 109 ? 14.414 -12.133 40.062 1 34.78 109 LEU B CA 1
ATOM 6023 C C . LEU B 1 109 ? 15.227 -11.852 41.344 1 34.78 109 LEU B C 1
ATOM 6025 O O . LEU B 1 109 ? 15.469 -10.695 41.688 1 34.78 109 LEU B O 1
ATOM 6029 N N . GLY B 1 110 ? 15.633 -12.883 41.969 1 33.72 110 GLY B N 1
ATOM 6030 C CA . GLY B 1 110 ? 16.547 -12.719 43.094 1 33.72 110 GLY B CA 1
ATOM 6031 C C . GLY B 1 110 ? 17.891 -12.141 42.688 1 33.72 110 GLY B C 1
ATOM 6032 O O . GLY B 1 110 ? 18.453 -11.32 43.406 1 33.72 110 GLY B O 1
ATOM 6033 N N . ALA B 1 111 ? 18.406 -12.586 41.594 1 33.69 111 ALA B N 1
ATOM 6034 C CA . ALA B 1 111 ? 19.703 -12.07 41.188 1 33.69 111 ALA B CA 1
ATOM 6035 C C . ALA B 1 111 ? 19.609 -10.602 40.75 1 33.69 111 ALA B C 1
ATOM 6037 O O . ALA B 1 111 ? 20.516 -9.805 41.031 1 33.69 111 ALA B O 1
ATOM 6038 N N . LEU B 1 112 ? 18.562 -10.219 40.094 1 30.67 112 LEU B N 1
ATOM 6039 C CA . LEU B 1 112 ? 18.438 -8.805 39.75 1 30.67 112 LEU B CA 1
ATOM 6040 C C . LEU B 1 112 ? 18.25 -7.949 41 1 30.67 112 LEU B C 1
ATOM 6042 O O . LEU B 1 112 ? 18.781 -6.832 41.062 1 30.67 112 LEU B O 1
ATOM 6046 N N . SER B 1 113 ? 17.562 -8.445 41.938 1 30.27 113 SER B N 1
ATOM 6047 C CA . SER B 1 113 ? 17.469 -7.68 43.188 1 30.27 113 SER B CA 1
ATOM 6048 C C . SER B 1 113 ? 18.812 -7.617 43.875 1 30.27 113 SER B C 1
ATOM 6050 O O . SER B 1 113 ? 19.062 -6.711 44.688 1 30.27 113 SER B O 1
ATOM 6052 N N . ALA B 1 114 ? 19.562 -8.812 43.781 1 29.97 114 ALA B N 1
ATOM 6053 C CA . ALA B 1 114 ? 20.859 -8.789 44.469 1 29.97 114 ALA B CA 1
ATOM 6054 C C . ALA B 1 114 ? 21.844 -7.863 43.75 1 29.97 114 ALA B C 1
ATOM 6056 O O . ALA B 1 114 ? 22.844 -7.43 44.312 1 29.97 114 ALA B O 1
ATOM 6057 N N . ALA B 1 115 ? 21.719 -7.734 42.438 1 29.17 115 ALA B N 1
ATOM 6058 C CA . ALA B 1 115 ? 22.766 -6.934 41.781 1 29.17 115 ALA B CA 1
ATOM 6059 C C . ALA B 1 115 ? 22.656 -5.469 42.219 1 29.17 115 ALA B C 1
ATOM 6061 O O . ALA B 1 115 ? 23.422 -4.629 41.75 1 29.17 115 ALA B O 1
ATOM 6062 N N . ALA B 1 116 ? 21.609 -4.965 42.875 1 28.08 116 ALA B N 1
ATOM 6063 C CA . ALA B 1 116 ? 21.719 -3.576 43.312 1 28.08 116 ALA B CA 1
ATOM 6064 C C . ALA B 1 116 ? 22.938 -3.379 44.219 1 28.08 116 ALA B C 1
ATOM 6066 O O . ALA B 1 116 ? 23.531 -2.301 44.219 1 28.08 116 ALA B O 1
ATOM 6067 N N . GLY B 1 117 ? 23.109 -4.262 45.219 1 24.91 117 GLY B N 1
ATOM 6068 C CA . GLY B 1 117 ? 24.078 -3.875 46.219 1 24.91 117 GLY B CA 1
ATOM 6069 C C . GLY B 1 117 ? 25.516 -4.145 45.812 1 24.91 117 GLY B C 1
ATOM 6070 O O . GLY B 1 117 ? 26.453 -3.805 46.531 1 24.91 117 GLY B O 1
ATOM 6071 N N . LEU B 1 118 ? 25.812 -5.414 45.25 1 24.31 118 LEU B N 1
ATOM 6072 C CA . LEU B 1 118 ? 27.188 -5.887 45.438 1 24.31 118 LEU B CA 1
ATOM 6073 C C . LEU B 1 118 ? 28.156 -5.066 44.594 1 24.31 118 LEU B C 1
ATOM 6075 O O . LEU B 1 118 ? 28.031 -5.008 43.375 1 24.31 118 LEU B O 1
ATOM 6079 N N . THR B 1 119 ? 28.734 -3.941 45.156 1 26.72 119 THR B N 1
ATOM 6080 C CA . THR B 1 119 ? 29.938 -3.189 44.844 1 26.72 119 THR B CA 1
ATOM 6081 C C . THR B 1 119 ? 31.078 -4.133 44.469 1 26.72 119 THR B C 1
ATOM 6083 O O . THR B 1 119 ? 31.922 -3.797 43.625 1 26.72 119 THR B O 1
ATOM 6086 N N . GLY B 1 120 ? 31.5 -5.117 45.406 1 24.12 120 GLY B N 1
ATOM 6087 C CA . GLY B 1 120 ? 32.906 -5.547 45.469 1 24.12 120 GLY B CA 1
ATOM 6088 C C . GLY B 1 120 ? 33.312 -6.453 44.312 1 24.12 120 GLY B C 1
ATOM 6089 O O . GLY B 1 120 ? 32.438 -6.961 43.594 1 24.12 120 GLY B O 1
ATOM 6090 N N . PRO B 1 121 ? 34.781 -6.684 44.062 1 26.11 121 PRO B N 1
ATOM 6091 C CA . PRO B 1 121 ? 35.562 -7.305 43 1 26.11 121 PRO B CA 1
ATOM 6092 C C . PRO B 1 121 ? 35.219 -8.781 42.812 1 26.11 121 PRO B C 1
ATOM 6094 O O . PRO B 1 121 ? 35.469 -9.594 43.688 1 26.11 121 PRO B O 1
ATOM 6097 N N . PRO B 1 122 ? 33.969 -9.242 42.531 1 24.47 122 PRO B N 1
ATOM 6098 C CA . PRO B 1 122 ? 33.781 -10.68 42.719 1 24.47 122 PRO B CA 1
ATOM 6099 C C . PRO B 1 122 ? 34.75 -11.531 41.906 1 24.47 122 PRO B C 1
ATOM 6101 O O . PRO B 1 122 ? 35.125 -11.148 40.812 1 24.47 122 PRO B O 1
ATOM 6104 N N . GLY B 1 123 ? 35.719 -12.297 42.5 1 21.58 123 GLY B N 1
ATOM 6105 C CA . GLY B 1 123 ? 36.719 -13.234 42.062 1 21.58 123 GLY B CA 1
ATOM 6106 C C . GLY B 1 123 ? 36.188 -14.273 41.094 1 21.58 123 GLY B C 1
ATOM 6107 O O . GLY B 1 123 ? 35 -14.5 41.031 1 21.58 123 GLY B O 1
ATOM 6108 N N . PRO B 1 124 ? 37.062 -14.867 40.062 1 23.22 124 PRO B N 1
ATOM 6109 C CA . PRO B 1 124 ? 36.969 -15.648 38.812 1 23.22 124 PRO B CA 1
ATOM 6110 C C . PRO B 1 124 ? 36.344 -17.016 39.031 1 23.22 124 PRO B C 1
ATOM 6112 O O . PRO B 1 124 ? 36.438 -17.891 38.156 1 23.22 124 PRO B O 1
ATOM 6115 N N . ALA B 1 125 ? 35.375 -17.234 40.031 1 21.05 125 ALA B N 1
ATOM 6116 C CA . ALA B 1 125 ? 35.344 -18.672 40.312 1 21.05 125 ALA B CA 1
ATOM 6117 C C . ALA B 1 125 ? 35.156 -19.5 39.062 1 21.05 125 ALA B C 1
ATOM 6119 O O . ALA B 1 125 ? 34.688 -18.969 38.031 1 21.05 125 ALA B O 1
ATOM 6120 N N . ALA B 1 126 ? 35.062 -20.891 39.188 1 20.89 126 ALA B N 1
ATOM 6121 C CA . ALA B 1 126 ? 35.344 -22.203 38.625 1 20.89 126 ALA B CA 1
ATOM 6122 C C . ALA B 1 126 ? 34.281 -22.547 37.531 1 20.89 126 ALA B C 1
ATOM 6124 O O . ALA B 1 126 ? 33.188 -22.031 37.562 1 20.89 126 ALA B O 1
ATOM 6125 N N . GLY B 1 127 ? 34.656 -23.328 36.469 1 22.98 127 GLY B N 1
ATOM 6126 C CA . GLY B 1 127 ? 34.406 -23.844 35.125 1 22.98 127 GLY B CA 1
ATOM 6127 C C . GLY B 1 127 ? 33.125 -24.656 35.031 1 22.98 127 GLY B C 1
ATOM 6128 O O . GLY B 1 127 ? 32.906 -25.375 34.062 1 22.98 127 GLY B O 1
ATOM 6129 N N . GLY B 1 128 ? 32.219 -24.781 36.125 1 22.78 128 GLY B N 1
ATOM 6130 C CA . GLY B 1 128 ? 31.453 -26 35.969 1 22.78 128 GLY B CA 1
ATOM 6131 C C . GLY B 1 128 ? 30.516 -25.969 34.75 1 22.78 128 GLY B C 1
ATOM 6132 O O . GLY B 1 128 ? 30.25 -24.906 34.219 1 22.78 128 GLY B O 1
ATOM 6133 N N . PRO B 1 129 ? 30.031 -27.234 34.219 1 24.88 129 PRO B N 1
ATOM 6134 C CA . PRO B 1 129 ? 29.422 -27.75 32.969 1 24.88 129 PRO B CA 1
ATOM 6135 C C . PRO B 1 129 ? 28.047 -27.156 32.719 1 24.88 129 PRO B C 1
ATOM 6137 O O . PRO B 1 129 ? 27.281 -27.703 31.906 1 24.88 129 PRO B O 1
ATOM 6140 N N . SER B 1 130 ? 27.812 -25.891 33.094 1 25 130 SER B N 1
ATOM 6141 C CA . SER B 1 130 ? 26.422 -25.438 33.031 1 25 130 SER B CA 1
ATOM 6142 C C . SER B 1 130 ? 25.938 -25.359 31.578 1 25 130 SER B C 1
ATOM 6144 O O . SER B 1 130 ? 24.953 -24.672 31.281 1 25 130 SER B O 1
ATOM 6146 N N . THR B 1 131 ? 26.672 -26.031 30.625 1 25.81 131 THR B N 1
ATOM 6147 C CA . THR B 1 131 ? 26.422 -25.828 29.203 1 25.81 131 THR B CA 1
ATOM 6148 C C . THR B 1 131 ? 25.062 -26.375 28.797 1 25.81 131 THR B C 1
ATOM 6150 O O . THR B 1 131 ? 24.547 -26.047 27.734 1 25.81 131 THR B O 1
ATOM 6153 N N . GLY B 1 132 ? 24.625 -27.484 29.406 1 25.75 132 GLY B N 1
ATOM 6154 C CA . GLY B 1 132 ? 23.609 -28.344 28.812 1 25.75 132 GLY B CA 1
ATOM 6155 C C . GLY B 1 132 ? 22.234 -27.703 28.797 1 25.75 132 GLY B C 1
ATOM 6156 O O . GLY B 1 132 ? 21.328 -28.188 28.094 1 25.75 132 GLY B O 1
ATOM 6157 N N . MET B 1 133 ? 21.938 -26.875 29.812 1 26.2 133 MET B N 1
ATOM 6158 C CA . MET B 1 133 ? 20.547 -26.547 30.125 1 26.2 133 MET B CA 1
ATOM 6159 C C . MET B 1 133 ? 19.984 -25.547 29.109 1 26.2 133 MET B C 1
ATOM 6161 O O . MET B 1 133 ? 18.781 -25.312 29.078 1 26.2 133 MET B O 1
ATOM 6165 N N . ALA B 1 134 ? 20.859 -24.875 28.422 1 28.66 134 ALA B N 1
ATOM 6166 C CA . ALA B 1 134 ? 20.359 -23.828 27.531 1 28.66 134 ALA B CA 1
ATOM 6167 C C . ALA B 1 134 ? 19.703 -24.438 26.281 1 28.66 134 ALA B C 1
ATOM 6169 O O . ALA B 1 134 ? 18.766 -23.859 25.719 1 28.66 134 ALA B O 1
ATOM 6170 N N . GLU B 1 135 ? 20.219 -25.609 25.828 1 27.69 135 GLU B N 1
ATOM 6171 C CA . GLU B 1 135 ? 19.75 -26.25 24.609 1 27.69 135 GLU B CA 1
ATOM 6172 C C . GLU B 1 135 ? 18.328 -26.781 24.766 1 27.69 135 GLU B C 1
ATOM 6174 O O . GLU B 1 135 ? 17.531 -26.703 23.844 1 27.69 135 GLU B O 1
ATOM 6179 N N . GLU B 1 136 ? 18 -27.344 25.922 1 29.61 136 GLU B N 1
ATOM 6180 C CA . GLU B 1 136 ? 16.719 -28.016 26.141 1 29.61 136 GLU B CA 1
ATOM 6181 C C . GLU B 1 136 ? 15.578 -27.016 26.234 1 29.61 136 GLU B C 1
ATOM 6183 O O . GLU B 1 136 ? 14.477 -27.281 25.75 1 29.61 136 GLU B O 1
ATOM 6188 N N . ASN B 1 137 ? 15.875 -25.797 26.703 1 30.48 137 ASN B N 1
ATOM 6189 C CA . ASN B 1 137 ? 14.828 -24.797 26.906 1 30.48 137 ASN B CA 1
ATOM 6190 C C . ASN B 1 137 ? 14.391 -24.172 25.594 1 30.48 137 ASN B C 1
ATOM 6192 O O . ASN B 1 137 ? 13.219 -23.828 25.422 1 30.48 137 ASN B O 1
ATOM 6196 N N . ALA B 1 138 ? 15.234 -24.078 24.641 1 30.02 138 ALA B N 1
ATOM 6197 C CA . ALA B 1 138 ? 14.898 -23.547 23.328 1 30.02 138 ALA B CA 1
ATOM 6198 C C . ALA B 1 138 ? 14.031 -24.547 22.547 1 30.02 138 ALA B C 1
ATOM 6200 O O . ALA B 1 138 ? 13.102 -24.141 21.844 1 30.02 138 ALA B O 1
ATOM 6201 N N . ALA B 1 139 ? 14.227 -25.844 22.625 1 30.05 139 ALA B N 1
ATOM 6202 C CA . ALA B 1 139 ? 13.422 -26.875 21.953 1 30.05 139 ALA B CA 1
ATOM 6203 C C . ALA B 1 139 ? 12 -26.891 22.516 1 30.05 139 ALA B C 1
ATOM 6205 O O . ALA B 1 139 ? 11.039 -27.062 21.766 1 30.05 139 ALA B O 1
ATOM 6206 N N . GLU B 1 140 ? 11.781 -26.75 23.812 1 31.52 140 GLU B N 1
ATOM 6207 C CA . GLU B 1 140 ? 10.469 -26.766 24.453 1 31.52 140 GLU B CA 1
ATOM 6208 C C . GLU B 1 140 ? 9.648 -25.531 24.062 1 31.52 140 GLU B C 1
ATOM 6210 O O . GLU B 1 140 ? 8.453 -25.641 23.797 1 31.52 140 GLU B O 1
ATOM 6215 N N . ALA B 1 141 ? 10.266 -24.422 23.953 1 31.89 141 ALA B N 1
ATOM 6216 C CA . ALA B 1 141 ? 9.57 -23.203 23.516 1 31.89 141 ALA B CA 1
ATOM 6217 C C . ALA B 1 141 ? 9.125 -23.312 22.062 1 31.89 141 ALA B C 1
ATOM 6219 O O . ALA B 1 141 ? 8.008 -22.906 21.719 1 31.89 141 ALA B O 1
ATOM 6220 N N . LEU B 1 142 ? 9.852 -23.906 21.188 1 32.88 142 LEU B N 1
ATOM 6221 C CA . LEU B 1 142 ? 9.5 -24.172 19.797 1 32.88 142 LEU B CA 1
ATOM 6222 C C . LEU B 1 142 ? 8.508 -25.328 19.703 1 32.88 142 LEU B C 1
ATOM 6224 O O . LEU B 1 142 ? 7.641 -25.328 18.828 1 32.88 142 LEU B O 1
ATOM 6228 N N . GLY B 1 143 ? 8.664 -26.453 20.406 1 32.41 143 GLY B N 1
ATOM 6229 C CA . GLY B 1 143 ? 7.699 -27.547 20.453 1 32.41 143 GLY B CA 1
ATOM 6230 C C . GLY B 1 143 ? 6.305 -27.078 20.859 1 32.41 143 GLY B C 1
ATOM 6231 O O . GLY B 1 143 ? 5.309 -27.594 20.328 1 32.41 143 GLY B O 1
ATOM 6232 N N . LEU B 1 144 ? 6.227 -26.141 21.797 1 31.66 144 LEU B N 1
ATOM 6233 C CA . LEU B 1 144 ? 4.93 -25.578 22.156 1 31.66 144 LEU B CA 1
ATOM 6234 C C . LEU B 1 144 ? 4.344 -24.781 21 1 31.66 144 LEU B C 1
ATOM 6236 O O . LEU B 1 144 ? 3.123 -24.75 20.828 1 31.66 144 LEU B O 1
ATOM 6240 N N . LEU B 1 145 ? 5.172 -24.172 20.156 1 31.83 145 LEU B N 1
ATOM 6241 C CA . LEU B 1 145 ? 4.695 -23.562 18.922 1 31.83 145 LEU B CA 1
ATOM 6242 C C . LEU B 1 145 ? 4.195 -24.625 17.953 1 31.83 145 LEU B C 1
ATOM 6244 O O . LEU B 1 145 ? 3.223 -24.391 17.234 1 31.83 145 LEU B O 1
ATOM 6248 N N . ALA B 1 146 ? 4.863 -25.797 17.797 1 29.62 146 ALA B N 1
ATOM 6249 C CA . ALA B 1 146 ? 4.594 -26.891 16.844 1 29.62 146 ALA B CA 1
ATOM 6250 C C . ALA B 1 146 ? 3.451 -27.766 17.344 1 29.62 146 ALA B C 1
ATOM 6252 O O . ALA B 1 146 ? 2.707 -28.344 16.531 1 29.62 146 ALA B O 1
ATOM 6253 N N . ALA B 1 147 ? 3.318 -28.219 18.578 1 29.2 147 ALA B N 1
ATOM 6254 C CA . ALA B 1 147 ? 2.521 -29.359 19.016 1 29.2 147 ALA B CA 1
ATOM 6255 C C . ALA B 1 147 ? 1.031 -29.109 18.812 1 29.2 147 ALA B C 1
ATOM 6257 O O . ALA B 1 147 ? 0.246 -30.047 18.672 1 29.2 147 ALA B O 1
ATOM 6258 N N . ASN B 1 148 ? 0.455 -27.953 19.125 1 27.62 148 ASN B N 1
ATOM 6259 C CA . ASN B 1 148 ? -0.999 -28.062 19.156 1 27.62 148 ASN B CA 1
ATOM 6260 C C . ASN B 1 148 ? -1.601 -28.047 17.766 1 27.62 148 ASN B C 1
ATOM 6262 O O . ASN B 1 148 ? -2.367 -27.141 17.422 1 27.62 148 ASN B O 1
ATOM 6266 N N . SER B 1 149 ? -0.83 -28.469 16.766 1 28.38 149 SER B N 1
ATOM 6267 C CA . SER B 1 149 ? -1.442 -28.812 15.484 1 28.38 149 SER B CA 1
ATOM 6268 C C . SER B 1 149 ? -2.34 -30.047 15.617 1 28.38 149 SER B C 1
ATOM 6270 O O . SER B 1 149 ? -1.89 -31.172 15.43 1 28.38 149 SER B O 1
ATOM 6272 N N . SER B 1 150 ? -3.15 -30.25 16.625 1 26.61 150 SER B N 1
ATOM 6273 C CA . SER B 1 150 ? -4.047 -31.391 16.438 1 26.61 150 SER B CA 1
ATOM 6274 C C . SER B 1 150 ? -4.652 -31.406 15.039 1 26.61 150 SER B C 1
ATOM 6276 O O . SER B 1 150 ? -4.855 -30.344 14.438 1 26.61 150 SER B O 1
ATOM 6278 N N . THR B 1 151 ? -4.805 -32.656 14.406 1 26.56 151 THR B N 1
ATOM 6279 C CA . THR B 1 151 ? -5.191 -33.375 13.195 1 26.56 151 THR B CA 1
ATOM 6280 C C . THR B 1 151 ? -6.586 -32.969 12.742 1 26.56 151 THR B C 1
ATOM 6282 O O . THR B 1 151 ? -7.18 -33.594 11.875 1 26.56 151 THR B O 1
ATOM 6285 N N . THR B 1 152 ? -7.551 -32.406 13.43 1 27.78 152 THR B N 1
ATOM 6286 C CA . THR B 1 152 ? -8.758 -32.625 12.633 1 27.78 152 THR B CA 1
ATOM 6287 C C . THR B 1 152 ? -8.586 -32.031 11.234 1 27.78 152 THR B C 1
ATOM 6289 O O . THR B 1 152 ? -8.195 -30.875 11.086 1 27.78 152 THR B O 1
ATOM 6292 N N . ALA B 1 153 ? -8.398 -32.812 10.078 1 29.05 153 ALA B N 1
ATOM 6293 C CA . ALA B 1 153 ? -8.312 -32.938 8.625 1 29.05 153 ALA B CA 1
ATOM 6294 C C . ALA B 1 153 ? -9.156 -31.875 7.934 1 29.05 153 ALA B C 1
ATOM 6296 O O . ALA B 1 153 ? -9.367 -31.922 6.719 1 29.05 153 ALA B O 1
ATOM 6297 N N . THR B 1 154 ? -10.258 -31.391 8.469 1 29.42 154 THR B N 1
ATOM 6298 C CA . THR B 1 154 ? -11.094 -30.703 7.5 1 29.42 154 THR B CA 1
ATOM 6299 C C . THR B 1 154 ? -10.312 -29.562 6.832 1 29.42 154 THR B C 1
ATOM 6301 O O . THR B 1 154 ? -9.281 -29.125 7.344 1 29.42 154 THR B O 1
ATOM 6304 N N . GLY B 1 155 ? -10.914 -28.656 6.008 1 27.33 155 GLY B N 1
ATOM 6305 C CA . GLY B 1 155 ? -10.586 -27.906 4.812 1 27.33 155 GLY B CA 1
ATOM 6306 C C . GLY B 1 155 ? -9.484 -26.891 5.035 1 27.33 155 GLY B C 1
ATOM 6307 O O . GLY B 1 155 ? -8.734 -26.984 6.008 1 27.33 155 GLY B O 1
ATOM 6308 N N . PRO B 1 156 ? -9.688 -25.594 4.738 1 30.48 156 PRO B N 1
ATOM 6309 C CA . PRO B 1 156 ? -8.711 -24.641 4.195 1 30.48 156 PRO B CA 1
ATOM 6310 C C . PRO B 1 156 ? -7.473 -24.5 5.082 1 30.48 156 PRO B C 1
ATOM 6312 O O . PRO B 1 156 ? -7.57 -24.609 6.305 1 30.48 156 PRO B O 1
ATOM 6315 N N . SER B 1 157 ? -6.277 -24.984 4.754 1 32.69 157 SER B N 1
ATOM 6316 C CA . SER B 1 157 ? -4.891 -25.047 5.199 1 32.69 157 SER B CA 1
ATOM 6317 C C . SER B 1 157 ? -4.512 -23.797 5.992 1 32.69 157 SER B C 1
ATOM 6319 O O . SER B 1 157 ? -4.379 -22.703 5.426 1 32.69 157 SER B O 1
ATOM 6321 N N . SER B 1 158 ? -5.047 -23.719 7.219 1 31.78 158 SER B N 1
ATOM 6322 C CA . SER B 1 158 ? -5.094 -22.734 8.297 1 31.78 158 SER B CA 1
ATOM 6323 C C . SER B 1 158 ? -3.695 -22.281 8.695 1 31.78 158 SER B C 1
ATOM 6325 O O . SER B 1 158 ? -2.854 -23.109 9.062 1 31.78 158 SER B O 1
ATOM 6327 N N . MET B 1 159 ? -2.99 -21.5 7.895 1 31.98 159 MET B N 1
ATOM 6328 C CA . MET B 1 159 ? -1.955 -20.75 8.594 1 31.98 159 MET B CA 1
ATOM 6329 C C . MET B 1 159 ? -2.203 -20.734 10.094 1 31.98 159 MET B C 1
ATOM 6331 O O . MET B 1 159 ? -3.338 -20.922 10.539 1 31.98 159 MET B O 1
ATOM 6335 N N . SER B 1 160 ? -1.185 -20.75 10.938 1 35.25 160 SER B N 1
ATOM 6336 C CA . SER B 1 160 ? -1.228 -20.906 12.391 1 35.25 160 SER B CA 1
ATOM 6337 C C . SER B 1 160 ? -2.463 -20.234 12.984 1 35.25 160 SER B C 1
ATOM 6339 O O . SER B 1 160 ? -2.846 -19.141 12.555 1 35.25 160 SER B O 1
ATOM 6341 N N . SER B 1 161 ? -3.459 -20.984 13.359 1 33.84 161 SER B N 1
ATOM 6342 C CA . SER B 1 161 ? -4.688 -20.594 14.039 1 33.84 161 SER B CA 1
ATOM 6343 C C . SER B 1 161 ? -4.457 -19.375 14.922 1 33.84 161 SER B C 1
ATOM 6345 O O . SER B 1 161 ? -3.338 -19.125 15.375 1 33.84 161 SER B O 1
ATOM 6347 N N . ALA B 1 162 ? -5.355 -18.359 14.773 1 34.47 162 ALA B N 1
ATOM 6348 C CA . ALA B 1 162 ? -5.379 -17.297 15.773 1 34.47 162 ALA B CA 1
ATOM 6349 C C . ALA B 1 162 ? -4.922 -17.797 17.141 1 34.47 162 ALA B C 1
ATOM 6351 O O . ALA B 1 162 ? -4.242 -17.094 17.875 1 34.47 162 ALA B O 1
ATOM 6352 N N . ALA B 1 163 ? -5.25 -19.031 17.25 1 33.34 163 ALA B N 1
ATOM 6353 C CA . ALA B 1 163 ? -4.949 -19.688 18.531 1 33.34 163 ALA B CA 1
ATOM 6354 C C . ALA B 1 163 ? -3.451 -19.953 18.672 1 33.34 163 ALA B C 1
ATOM 6356 O O . ALA B 1 163 ? -2.875 -19.734 19.734 1 33.34 163 ALA B O 1
ATOM 6357 N N . HIS B 1 164 ? -2.836 -20.297 17.609 1 38.59 164 HIS B N 1
ATOM 6358 C CA . HIS B 1 164 ? -1.405 -20.578 17.656 1 38.59 164 HIS B CA 1
ATOM 6359 C C . HIS B 1 164 ? -0.589 -19.297 17.75 1 38.59 164 HIS B C 1
ATOM 6361 O O . HIS B 1 164 ? 0.364 -19.219 18.531 1 38.59 164 HIS B O 1
ATOM 6367 N N . ARG B 1 165 ? -0.985 -18.391 17.047 1 39.25 165 ARG B N 1
ATOM 6368 C CA . ARG B 1 165 ? -0.372 -17.078 17.141 1 39.25 165 ARG B CA 1
ATOM 6369 C C . ARG B 1 165 ? -0.561 -16.469 18.531 1 39.25 165 ARG B C 1
ATOM 6371 O O . ARG B 1 165 ? 0.36 -15.867 19.094 1 39.25 165 ARG B O 1
ATOM 6378 N N . ALA B 1 166 ? -1.768 -16.75 18.984 1 36.44 166 ALA B N 1
ATOM 6379 C CA . ALA B 1 166 ? -2.088 -16.375 20.359 1 36.44 166 ALA B CA 1
ATOM 6380 C C . ALA B 1 166 ? -1.157 -17.062 21.344 1 36.44 166 ALA B C 1
ATOM 6382 O O . ALA B 1 166 ? -0.723 -16.469 22.328 1 36.44 166 ALA B O 1
ATOM 6383 N N . GLN B 1 167 ? -0.848 -18.203 21.047 1 37.41 167 GLN B N 1
ATOM 6384 C CA . GLN B 1 167 ? 0.018 -18.984 21.922 1 37.41 167 GLN B CA 1
ATOM 6385 C C . GLN B 1 167 ? 1.465 -18.5 21.828 1 37.41 167 GLN B C 1
ATOM 6387 O O . GLN B 1 167 ? 2.16 -18.422 22.844 1 37.41 167 GLN B O 1
ATOM 6392 N N . VAL B 1 168 ? 1.883 -18.234 20.688 1 40.19 168 VAL B N 1
ATOM 6393 C CA . VAL B 1 168 ? 3.246 -17.75 20.484 1 40.19 168 VAL B CA 1
ATOM 6394 C C . VAL B 1 168 ? 3.389 -16.359 21.078 1 40.19 168 VAL B C 1
ATOM 6396 O O . VAL B 1 168 ? 4.395 -16.047 21.719 1 40.19 168 VAL B O 1
ATOM 6399 N N . LEU B 1 169 ? 2.402 -15.664 20.781 1 39.31 169 LEU B N 1
ATOM 6400 C CA . LEU B 1 169 ? 2.342 -14.305 21.312 1 39.31 169 LEU B CA 1
ATOM 6401 C C . LEU B 1 169 ? 2.188 -14.328 22.828 1 39.31 169 LEU B C 1
ATOM 6403 O O . LEU B 1 169 ? 2.582 -13.375 23.516 1 39.31 169 LEU B O 1
ATOM 6407 N N . ALA B 1 170 ? 1.637 -15.359 23.234 1 36.38 170 ALA B N 1
ATOM 6408 C CA . ALA B 1 170 ? 1.447 -15.562 24.672 1 36.38 170 ALA B CA 1
ATOM 6409 C C . ALA B 1 170 ? 2.787 -15.703 25.391 1 36.38 170 ALA B C 1
ATOM 6411 O O . ALA B 1 170 ? 2.91 -15.352 26.562 1 36.38 170 ALA B O 1
ATOM 6412 N N . ASN B 1 171 ? 3.773 -16.359 24.703 1 40.25 171 ASN B N 1
ATOM 6413 C CA . ASN B 1 171 ? 5.02 -16.562 25.438 1 40.25 171 ASN B CA 1
ATOM 6414 C C . ASN B 1 171 ? 5.977 -15.391 25.25 1 40.25 171 ASN B C 1
ATOM 6416 O O . ASN B 1 171 ? 7.109 -15.422 25.734 1 40.25 171 ASN B O 1
ATOM 6420 N N . ASN B 1 172 ? 5.73 -14.266 25.094 1 43.66 172 ASN B N 1
ATOM 6421 C CA . ASN B 1 172 ? 6.453 -13 24.969 1 43.66 172 ASN B CA 1
ATOM 6422 C C . ASN B 1 172 ? 7.906 -13.227 24.562 1 43.66 172 ASN B C 1
ATOM 6424 O O . ASN B 1 172 ? 8.805 -13.164 25.391 1 43.66 172 ASN B O 1
ATOM 6428 N N . PRO B 1 173 ? 8.258 -13.844 23.516 1 51.62 173 PRO B N 1
ATOM 6429 C CA . PRO B 1 173 ? 9.656 -14.18 23.234 1 51.62 173 PRO B CA 1
ATOM 6430 C C . PRO B 1 173 ? 10.555 -12.945 23.188 1 51.62 173 PRO B C 1
ATOM 6432 O O . PRO B 1 173 ? 10.164 -11.914 22.656 1 51.62 173 PRO B O 1
ATOM 6435 N N . THR B 1 174 ? 11.469 -12.773 24.125 1 62.06 174 THR B N 1
ATOM 6436 C CA . THR B 1 174 ? 12.57 -11.812 24.031 1 62.06 174 THR B CA 1
ATOM 6437 C C . THR B 1 174 ? 13.5 -12.164 22.875 1 62.06 174 THR B C 1
ATOM 6439 O O . THR B 1 174 ? 13.406 -13.258 22.312 1 62.06 174 THR B O 1
ATOM 6442 N N . VAL B 1 175 ? 14.148 -11.258 22.391 1 71.38 175 VAL B N 1
ATOM 6443 C CA . VAL B 1 175 ? 15.133 -11.461 21.328 1 71.38 175 VAL B CA 1
ATOM 6444 C C . VAL B 1 175 ? 16.062 -12.617 21.703 1 71.38 175 VAL B C 1
ATOM 6446 O O . VAL B 1 175 ? 16.453 -13.406 20.828 1 71.38 175 VAL B O 1
ATOM 6449 N N . SER B 1 176 ? 16.203 -12.758 22.953 1 72.06 176 SER B N 1
ATOM 6450 C CA . SER B 1 176 ? 17.078 -13.828 23.406 1 72.06 176 SER B CA 1
ATOM 6451 C C . SER B 1 176 ? 16.469 -15.203 23.125 1 72.06 176 SER B C 1
ATOM 6453 O O . SER B 1 176 ? 17.188 -16.141 22.797 1 72.06 176 SER B O 1
ATOM 6455 N N . HIS B 1 177 ? 15.18 -15.203 23.156 1 77.19 177 HIS B N 1
ATOM 6456 C CA . HIS B 1 177 ? 14.492 -16.453 22.828 1 77.19 177 HIS B CA 1
ATOM 6457 C C . HIS B 1 177 ? 14.625 -16.797 21.359 1 77.19 177 HIS B C 1
ATOM 6459 O O . HIS B 1 177 ? 14.789 -17.953 21 1 77.19 177 HIS B O 1
ATOM 6465 N N . LEU B 1 178 ? 14.617 -15.781 20.609 1 85.38 178 LEU B N 1
ATOM 6466 C CA . LEU B 1 178 ? 14.75 -16 19.172 1 85.38 178 LEU B CA 1
ATOM 6467 C C . LEU B 1 178 ? 16.156 -16.453 18.812 1 85.38 178 LEU B C 1
ATOM 6469 O O . LEU B 1 178 ? 16.344 -17.344 17.969 1 85.38 178 LEU B O 1
ATOM 6473 N N . VAL B 1 179 ? 17.062 -15.922 19.562 1 84.44 179 VAL B N 1
ATOM 6474 C CA . VAL B 1 179 ? 18.469 -16.234 19.281 1 84.44 179 VAL B CA 1
ATOM 6475 C C . VAL B 1 179 ? 18.734 -17.703 19.625 1 84.44 179 VAL B C 1
ATOM 6477 O O . VAL B 1 179 ? 19.547 -18.359 18.969 1 84.44 179 VAL B O 1
ATOM 6480 N N . ALA B 1 180 ? 18 -18.141 20.516 1 81.06 180 ALA B N 1
ATOM 6481 C CA . ALA B 1 180 ? 18.172 -19.516 20.953 1 81.06 180 ALA B CA 1
ATOM 6482 C C . ALA B 1 180 ? 17.656 -20.484 19.891 1 81.06 180 ALA B C 1
ATOM 6484 O O . ALA B 1 180 ? 18.016 -21.672 19.891 1 81.06 180 ALA B O 1
ATOM 6485 N N . LEU B 1 181 ? 16.875 -19.984 18.984 1 85.75 181 LEU B N 1
ATOM 6486 C CA . LEU B 1 181 ? 16.328 -20.828 17.938 1 85.75 181 LEU B CA 1
ATOM 6487 C C . LEU B 1 181 ? 17.312 -20.984 16.781 1 85.75 181 LEU B C 1
ATOM 6489 O O . LEU B 1 181 ? 17.141 -21.844 15.922 1 85.75 181 LEU B O 1
ATOM 6493 N N . LEU B 1 182 ? 18.328 -20.188 16.844 1 88.31 182 LEU B N 1
ATOM 6494 C CA . LEU B 1 182 ? 19.312 -20.25 15.758 1 88.31 182 LEU B CA 1
ATOM 6495 C C . LEU B 1 182 ? 20.141 -21.531 15.859 1 88.31 182 LEU B C 1
ATOM 6497 O O . LEU B 1 182 ? 20.531 -21.938 16.953 1 88.31 182 LEU B O 1
ATOM 6501 N N . PRO B 1 183 ? 20.344 -22.109 14.734 1 88.62 183 PRO B N 1
ATOM 6502 C CA . PRO B 1 183 ? 21.312 -23.203 14.758 1 88.62 183 PRO B CA 1
ATOM 6503 C C . PRO B 1 183 ? 22.719 -22.75 15.133 1 88.62 183 PRO B C 1
ATOM 6505 O O . PRO B 1 183 ? 23.016 -21.547 15.117 1 88.62 183 PRO B O 1
ATOM 6508 N N . PRO B 1 184 ? 23.562 -23.781 15.523 1 87.56 184 PRO B N 1
ATOM 6509 C CA . PRO B 1 184 ? 24.953 -23.406 15.773 1 87.56 184 PRO B CA 1
ATOM 6510 C C . PRO B 1 184 ? 25.594 -22.703 14.57 1 87.56 184 PRO B C 1
ATOM 6512 O O . PRO B 1 184 ? 25.188 -22.922 13.43 1 87.56 184 PRO B O 1
ATOM 6515 N N . LYS B 1 185 ? 26.594 -21.953 14.812 1 88.5 185 LYS B N 1
ATOM 6516 C CA . LYS B 1 185 ? 27.172 -21.016 13.844 1 88.5 185 LYS B CA 1
ATOM 6517 C C . LYS B 1 185 ? 27.562 -21.734 12.555 1 88.5 185 LYS B C 1
ATOM 6519 O O . LYS B 1 185 ? 27.234 -21.281 11.461 1 88.5 185 LYS B O 1
ATOM 6524 N N . LYS B 1 186 ? 28.234 -22.828 12.719 1 88.31 186 LYS B N 1
ATOM 6525 C CA . LYS B 1 186 ? 28.688 -23.547 11.539 1 88.31 186 LYS B CA 1
ATOM 6526 C C . LYS B 1 186 ? 27.516 -24.062 10.719 1 88.31 186 LYS B C 1
ATOM 6528 O O . LYS B 1 186 ? 27.531 -23.984 9.484 1 88.31 186 LYS B O 1
ATOM 6533 N N . GLU B 1 187 ? 26.578 -24.547 11.391 1 91.38 187 GLU B N 1
ATOM 6534 C CA . GLU B 1 187 ? 25.391 -25.047 10.711 1 91.38 187 GLU B CA 1
ATOM 6535 C C . GLU B 1 187 ? 24.594 -23.906 10.102 1 91.38 187 GLU B C 1
ATOM 6537 O O . GLU B 1 187 ? 24.062 -24.031 8.992 1 91.38 187 GLU B O 1
ATOM 6542 N N . LEU B 1 188 ? 24.5 -22.828 10.844 1 93.19 188 LEU B N 1
ATOM 6543 C CA . LEU B 1 188 ? 23.812 -21.656 10.344 1 93.19 188 LEU B CA 1
ATOM 6544 C C . LEU B 1 188 ? 24.422 -21.172 9.031 1 93.19 188 LEU B C 1
ATOM 6546 O O . LEU B 1 188 ? 23.703 -20.969 8.047 1 93.19 188 LEU B O 1
ATOM 6550 N N . GLU B 1 189 ? 25.672 -21.078 9.008 1 93.75 189 GLU B N 1
ATOM 6551 C CA . GLU B 1 189 ? 26.375 -20.625 7.809 1 93.75 189 GLU B CA 1
ATOM 6552 C C . GLU B 1 189 ? 26.203 -21.609 6.656 1 93.75 189 GLU B C 1
ATOM 6554 O O . GLU B 1 189 ? 26.047 -21.203 5.5 1 93.75 189 GLU B O 1
ATOM 6559 N N . SER B 1 190 ? 26.172 -22.812 7.004 1 93.56 190 SER B N 1
ATOM 6560 C CA . SER B 1 190 ? 25.984 -23.828 5.969 1 93.56 190 SER B CA 1
ATOM 6561 C C . SER B 1 190 ? 24.609 -23.75 5.34 1 93.56 190 SER B C 1
ATOM 6563 O O . SER B 1 190 ? 24.469 -23.812 4.117 1 93.56 190 SER B O 1
ATOM 6565 N N . LEU B 1 191 ? 23.609 -23.625 6.164 1 94.5 191 LEU B N 1
ATOM 6566 C CA . LEU B 1 191 ? 22.234 -23.531 5.672 1 94.5 191 LEU B CA 1
ATOM 6567 C C . LEU B 1 191 ? 22.047 -22.281 4.828 1 94.5 191 LEU B C 1
ATOM 6569 O O . LEU B 1 191 ? 21.438 -22.328 3.762 1 94.5 191 LEU B O 1
ATOM 6573 N N . VAL B 1 192 ? 22.609 -21.188 5.266 1 95.88 192 VAL B N 1
ATOM 6574 C CA . VAL B 1 192 ? 22.5 -19.938 4.527 1 95.88 192 VAL B CA 1
ATOM 6575 C C . VAL B 1 192 ? 23.234 -20.062 3.195 1 95.88 192 VAL B C 1
ATOM 6577 O O . VAL B 1 192 ? 22.734 -19.609 2.16 1 95.88 192 VAL B O 1
ATOM 6580 N N . ASN B 1 193 ? 24.375 -20.672 3.252 1 94 193 ASN B N 1
ATOM 6581 C CA . ASN B 1 193 ? 25.141 -20.828 2.025 1 94 193 ASN B CA 1
ATOM 6582 C C . ASN B 1 193 ? 24.422 -21.734 1.025 1 94 193 ASN B C 1
ATOM 6584 O O . ASN B 1 193 ? 24.5 -21.516 -0.185 1 94 193 ASN B O 1
ATOM 6588 N N . ARG B 1 194 ? 23.766 -22.672 1.508 1 92.69 194 ARG B N 1
ATOM 6589 C CA . ARG B 1 194 ? 22.984 -23.516 0.622 1 92.69 194 ARG B CA 1
ATOM 6590 C C . ARG B 1 194 ? 21.875 -22.719 -0.06 1 92.69 194 ARG B C 1
ATOM 6592 O O . ARG B 1 194 ? 21.641 -22.875 -1.26 1 92.69 194 ARG B O 1
ATOM 6599 N N . PHE B 1 195 ? 21.203 -21.906 0.656 1 94.12 195 PHE B N 1
ATOM 6600 C CA . PHE B 1 195 ? 20.203 -21.016 0.093 1 94.12 195 PHE B CA 1
ATOM 6601 C C . PHE B 1 195 ? 20.797 -20.125 -0.986 1 94.12 195 PHE B C 1
ATOM 6603 O O . PHE B 1 195 ? 20.234 -19.984 -2.072 1 94.12 195 PHE B O 1
ATOM 6610 N N . LEU B 1 196 ? 21.906 -19.516 -0.619 1 94.62 196 LEU B N 1
ATOM 6611 C CA . LEU B 1 196 ? 22.547 -18.594 -1.556 1 94.62 196 LEU B CA 1
ATOM 6612 C C . LEU B 1 196 ? 22.969 -19.312 -2.824 1 94.62 196 LEU B C 1
ATOM 6614 O O . LEU B 1 196 ? 22.797 -18.812 -3.932 1 94.62 196 LEU B O 1
ATOM 6618 N N . ASN B 1 197 ? 23.422 -20.5 -2.652 1 89 197 ASN B N 1
ATOM 6619 C CA . ASN B 1 197 ? 23.875 -21.266 -3.803 1 89 197 ASN B CA 1
ATOM 6620 C C . ASN B 1 197 ? 22.703 -21.688 -4.691 1 89 197 ASN B C 1
ATOM 6622 O O . ASN B 1 197 ? 22.844 -21.734 -5.918 1 89 197 ASN B O 1
ATOM 6626 N N . ASN B 1 198 ? 21.656 -21.938 -4.051 1 86.31 198 ASN B N 1
ATOM 6627 C CA . ASN B 1 198 ? 20.516 -22.484 -4.789 1 86.31 198 ASN B CA 1
ATOM 6628 C C . ASN B 1 198 ? 19.641 -21.375 -5.344 1 86.31 198 ASN B C 1
ATOM 6630 O O . ASN B 1 198 ? 19.047 -21.516 -6.414 1 86.31 198 ASN B O 1
ATOM 6634 N N . GLU B 1 199 ? 19.547 -20.25 -4.617 1 91.25 199 GLU B N 1
ATOM 6635 C CA . GLU B 1 199 ? 18.484 -19.297 -4.938 1 91.25 199 GLU B CA 1
ATOM 6636 C C . GLU B 1 199 ? 19.078 -18 -5.496 1 91.25 199 GLU B C 1
ATOM 6638 O O . GLU B 1 199 ? 18.391 -17.266 -6.207 1 91.25 199 GLU B O 1
ATOM 6643 N N . HIS B 1 200 ? 20.281 -17.75 -5.234 1 91.38 200 HIS B N 1
ATOM 6644 C CA . HIS B 1 200 ? 20.859 -16.453 -5.562 1 91.38 200 HIS B CA 1
ATOM 6645 C C . HIS B 1 200 ? 20.797 -16.188 -7.062 1 91.38 200 HIS B C 1
ATOM 6647 O O . HIS B 1 200 ? 20.578 -15.047 -7.484 1 91.38 200 HIS B O 1
ATOM 6653 N N . LEU B 1 201 ? 20.891 -17.219 -7.855 1 91.12 201 LEU B N 1
ATOM 6654 C CA . LEU B 1 201 ? 20.906 -17.062 -9.305 1 91.12 201 LEU B CA 1
ATOM 6655 C C . LEU B 1 201 ? 19.531 -16.656 -9.82 1 91.12 201 LEU B C 1
ATOM 6657 O O . LEU B 1 201 ? 19.406 -16.172 -10.953 1 91.12 201 LEU B O 1
ATOM 6661 N N . TYR B 1 202 ? 18.531 -16.797 -9.008 1 93.12 202 TYR B N 1
ATOM 6662 C CA . TYR B 1 202 ? 17.172 -16.531 -9.453 1 93.12 202 TYR B CA 1
ATOM 6663 C C . TYR B 1 202 ? 16.516 -15.453 -8.594 1 93.12 202 TYR B C 1
ATOM 6665 O O . TYR B 1 202 ? 15.516 -14.859 -8.992 1 93.12 202 TYR B O 1
ATOM 6673 N N . PHE B 1 203 ? 17.078 -15.234 -7.465 1 94.12 203 PHE B N 1
ATOM 6674 C CA . PHE B 1 203 ? 16.516 -14.344 -6.453 1 94.12 203 PHE B CA 1
ATOM 6675 C C . PHE B 1 203 ? 17.625 -13.617 -5.699 1 94.12 203 PHE B C 1
ATOM 6677 O O . PHE B 1 203 ? 17.828 -13.859 -4.508 1 94.12 203 PHE B O 1
ATOM 6684 N N . PRO B 1 204 ? 18.297 -12.664 -6.43 1 96.44 204 PRO B N 1
ATOM 6685 C CA . PRO B 1 204 ? 19.469 -12.008 -5.855 1 96.44 204 PRO B CA 1
ATOM 6686 C C . PRO B 1 204 ? 19.094 -10.898 -4.871 1 96.44 204 PRO B C 1
ATOM 6688 O O . PRO B 1 204 ? 19.297 -9.719 -5.168 1 96.44 204 PRO B O 1
ATOM 6691 N N . ILE B 1 205 ? 18.781 -11.242 -3.668 1 95.56 205 ILE B N 1
ATOM 6692 C CA . ILE B 1 205 ? 18.25 -10.305 -2.678 1 95.56 205 ILE B CA 1
ATOM 6693 C C . ILE B 1 205 ? 19.422 -9.641 -1.943 1 95.56 205 ILE B C 1
ATOM 6695 O O . ILE B 1 205 ? 19.234 -8.617 -1.282 1 95.56 205 ILE B O 1
ATOM 6699 N N . VAL B 1 206 ? 20.625 -10.242 -2.068 1 96.81 206 VAL B N 1
ATOM 6700 C CA . VAL B 1 206 ? 21.797 -9.695 -1.377 1 96.81 206 VAL B CA 1
ATOM 6701 C C . VAL B 1 206 ? 23.016 -9.773 -2.287 1 96.81 206 VAL B C 1
ATOM 6703 O O . VAL B 1 206 ? 23.031 -10.531 -3.256 1 96.81 206 VAL B O 1
ATOM 6706 N N . HIS B 1 207 ? 23.906 -8.883 -2.035 1 97.12 207 HIS B N 1
ATOM 6707 C CA . HIS B 1 207 ? 25.266 -9.07 -2.514 1 97.12 207 HIS B CA 1
ATOM 6708 C C . HIS B 1 207 ? 26.016 -10.117 -1.677 1 97.12 207 HIS B C 1
ATOM 6710 O O . HIS B 1 207 ? 26.328 -9.867 -0.511 1 97.12 207 HIS B O 1
ATOM 6716 N N . VAL B 1 208 ? 26.375 -11.219 -2.238 1 96.88 208 VAL B N 1
ATOM 6717 C CA . VAL B 1 208 ? 26.75 -12.422 -1.514 1 96.88 208 VAL B CA 1
ATOM 6718 C C . VAL B 1 208 ? 28.016 -12.148 -0.684 1 96.88 208 VAL B C 1
ATOM 6720 O O . VAL B 1 208 ? 28.031 -12.43 0.518 1 96.88 208 VAL B O 1
ATOM 6723 N N . PRO B 1 209 ? 29.047 -11.508 -1.237 1 95.12 209 PRO B N 1
ATOM 6724 C CA . PRO B 1 209 ? 30.25 -11.297 -0.426 1 95.12 209 PRO B CA 1
ATOM 6725 C C . PRO B 1 209 ? 29.984 -10.422 0.799 1 95.12 209 PRO B C 1
ATOM 6727 O O . PRO B 1 209 ? 30.438 -10.758 1.902 1 95.12 209 PRO B O 1
ATOM 6730 N N . THR B 1 210 ? 29.25 -9.352 0.632 1 95.06 210 THR B N 1
ATOM 6731 C CA . THR B 1 210 ? 28.984 -8.453 1.748 1 95.06 210 THR B CA 1
ATOM 6732 C C . THR B 1 210 ? 28.094 -9.117 2.785 1 95.06 210 THR B C 1
ATOM 6734 O O . THR B 1 210 ? 28.281 -8.938 3.99 1 95.06 210 THR B O 1
ATOM 6737 N N . PHE B 1 211 ? 27.109 -9.867 2.334 1 96.5 211 PHE B N 1
ATOM 6738 C CA . PHE B 1 211 ? 26.188 -10.539 3.23 1 96.5 211 PHE B CA 1
ATOM 6739 C C . PHE B 1 211 ? 26.906 -11.609 4.047 1 96.5 211 PHE B C 1
ATOM 6741 O O . PHE B 1 211 ? 26.672 -11.742 5.25 1 96.5 211 PHE B O 1
ATOM 6748 N N . GLN B 1 212 ? 27.766 -12.336 3.375 1 94.69 212 GLN B N 1
ATOM 6749 C CA . GLN B 1 212 ? 28.516 -13.375 4.07 1 94.69 212 GLN B CA 1
ATOM 6750 C C . GLN B 1 212 ? 29.438 -12.781 5.125 1 94.69 212 GLN B C 1
ATOM 6752 O O . GLN B 1 212 ? 29.625 -13.359 6.199 1 94.69 212 GLN B O 1
ATOM 6757 N N . ALA B 1 213 ? 29.984 -11.664 4.793 1 93.94 213 ALA B N 1
ATOM 6758 C CA . ALA B 1 213 ? 30.812 -10.969 5.777 1 93.94 213 ALA B CA 1
ATOM 6759 C C . ALA B 1 213 ? 29.984 -10.547 6.988 1 93.94 213 ALA B C 1
ATOM 6761 O O . ALA B 1 213 ? 30.422 -10.688 8.133 1 93.94 213 ALA B O 1
ATOM 6762 N N . ARG B 1 214 ? 28.781 -10.055 6.738 1 93.75 214 ARG B N 1
ATOM 6763 C CA . ARG B 1 214 ? 27.875 -9.648 7.812 1 93.75 214 ARG B CA 1
ATOM 6764 C C . ARG B 1 214 ? 27.438 -10.852 8.641 1 93.75 214 ARG B C 1
ATOM 6766 O O . ARG B 1 214 ? 27.344 -10.766 9.867 1 93.75 214 ARG B O 1
ATOM 6773 N N . LEU B 1 215 ? 27.172 -11.945 7.957 1 94.19 215 LEU B N 1
ATOM 6774 C CA . LEU B 1 215 ? 26.75 -13.164 8.633 1 94.19 215 LEU B CA 1
ATOM 6775 C C . LEU B 1 215 ? 27.859 -13.703 9.516 1 94.19 215 LEU B C 1
ATOM 6777 O O . LEU B 1 215 ? 27.609 -14.18 10.633 1 94.19 215 LEU B O 1
ATOM 6781 N N . ALA B 1 216 ? 29.062 -13.578 9.031 1 92.44 216 ALA B N 1
ATOM 6782 C CA . ALA B 1 216 ? 30.219 -14.055 9.789 1 92.44 216 ALA B CA 1
ATOM 6783 C C . ALA B 1 216 ? 30.391 -13.242 11.07 1 92.44 216 ALA B C 1
ATOM 6785 O O . ALA B 1 216 ? 30.781 -13.789 12.109 1 92.44 216 ALA B O 1
ATOM 6786 N N . ALA B 1 217 ? 30.031 -12.047 11.023 1 91 217 ALA B N 1
ATOM 6787 C CA . ALA B 1 217 ? 30.156 -11.164 12.18 1 91 217 ALA B CA 1
ATOM 6788 C C . ALA B 1 217 ? 28.953 -11.289 13.109 1 91 217 ALA B C 1
ATOM 6790 O O . ALA B 1 217 ? 29.016 -10.859 14.266 1 91 217 ALA B O 1
ATOM 6791 N N . PHE B 1 218 ? 27.953 -11.859 12.547 1 88.69 218 PHE B N 1
ATOM 6792 C CA . PHE B 1 218 ? 26.688 -11.977 13.266 1 88.69 218 PHE B CA 1
ATOM 6793 C C . PHE B 1 218 ? 26.766 -13.102 14.289 1 88.69 218 PHE B C 1
ATOM 6795 O O . PHE B 1 218 ? 27.141 -14.227 13.961 1 88.69 218 PHE B O 1
ATOM 6802 N N . ASN B 1 219 ? 26.531 -12.695 15.547 1 79.75 219 ASN B N 1
ATOM 6803 C CA . ASN B 1 219 ? 26.5 -13.688 16.625 1 79.75 219 ASN B CA 1
ATOM 6804 C C . ASN B 1 219 ? 25.375 -13.406 17.609 1 79.75 219 ASN B C 1
ATOM 6806 O O . ASN B 1 219 ? 24.609 -12.461 17.422 1 79.75 219 ASN B O 1
ATOM 6810 N N . ALA B 1 220 ? 25.219 -14.305 18.516 1 73.12 220 ALA B N 1
ATOM 6811 C CA . ALA B 1 220 ? 24.125 -14.227 19.484 1 73.12 220 ALA B CA 1
ATOM 6812 C C . ALA B 1 220 ? 24.156 -12.914 20.25 1 73.12 220 ALA B C 1
ATOM 6814 O O . ALA B 1 220 ? 23.109 -12.344 20.562 1 73.12 220 ALA B O 1
ATOM 6815 N N . SER B 1 221 ? 25.281 -12.391 20.469 1 72.81 221 SER B N 1
ATOM 6816 C CA . SER B 1 221 ? 25.438 -11.172 21.25 1 72.81 221 SER B CA 1
ATOM 6817 C C . SER B 1 221 ? 24.922 -9.953 20.469 1 72.81 221 SER B C 1
ATOM 6819 O O . SER B 1 221 ? 24.25 -9.086 21.047 1 72.81 221 SER B O 1
ATOM 6821 N N . ASN B 1 222 ? 25.188 -9.969 19.234 1 78.81 222 ASN B N 1
ATOM 6822 C CA . ASN B 1 222 ? 24.812 -8.797 18.453 1 78.81 222 ASN B CA 1
ATOM 6823 C C . ASN B 1 222 ? 23.422 -8.961 17.828 1 78.81 222 ASN B C 1
ATOM 6825 O O . ASN B 1 222 ? 22.859 -8 17.297 1 78.81 222 ASN B O 1
ATOM 6829 N N . ALA B 1 223 ? 22.906 -10.094 17.906 1 76 223 ALA B N 1
ATOM 6830 C CA . ALA B 1 223 ? 21.578 -10.352 17.359 1 76 223 ALA B CA 1
ATOM 6831 C C . ALA B 1 223 ? 20.516 -9.516 18.078 1 76 223 ALA B C 1
ATOM 6833 O O . ALA B 1 223 ? 19.531 -9.094 17.469 1 76 223 ALA B O 1
ATOM 6834 N N . THR B 1 224 ? 20.781 -9.258 19.266 1 73.19 224 THR B N 1
ATOM 6835 C CA . THR B 1 224 ? 19.828 -8.484 20.062 1 73.19 224 THR B CA 1
ATOM 6836 C C . THR B 1 224 ? 19.812 -7.027 19.609 1 73.19 224 THR B C 1
ATOM 6838 O O . THR B 1 224 ? 18.781 -6.352 19.734 1 73.19 224 THR B O 1
ATOM 6841 N N . GLU B 1 225 ? 20.938 -6.746 19.016 1 79.25 225 GLU B N 1
ATOM 6842 C CA . GLU B 1 225 ? 21.047 -5.355 18.594 1 79.25 225 GLU B CA 1
ATOM 6843 C C . GLU B 1 225 ? 20.578 -5.184 17.141 1 79.25 225 GLU B C 1
ATOM 6845 O O . GLU B 1 225 ? 20.406 -4.059 16.672 1 79.25 225 GLU B O 1
ATOM 6850 N N . ALA B 1 226 ? 20.312 -6.27 16.531 1 87.56 226 ALA B N 1
ATOM 6851 C CA . ALA B 1 226 ? 19.938 -6.203 15.125 1 87.56 226 ALA B CA 1
ATOM 6852 C C . ALA B 1 226 ? 18.766 -7.148 14.828 1 87.56 226 ALA B C 1
ATOM 6854 O O . ALA B 1 226 ? 18.891 -8.039 13.984 1 87.56 226 ALA B O 1
ATOM 6855 N N . PRO B 1 227 ? 17.688 -6.91 15.391 1 88.88 227 PRO B N 1
ATOM 6856 C CA . PRO B 1 227 ? 16.562 -7.832 15.25 1 88.88 227 PRO B CA 1
ATOM 6857 C C . PRO B 1 227 ? 16.062 -7.949 13.805 1 88.88 227 PRO B C 1
ATOM 6859 O O . PRO B 1 227 ? 15.602 -9.016 13.391 1 88.88 227 PRO B O 1
ATOM 6862 N N . LEU B 1 228 ? 16.203 -6.922 13.102 1 92.5 228 LEU B N 1
ATOM 6863 C CA . LEU B 1 228 ? 15.703 -6.969 11.734 1 92.5 228 LEU B CA 1
ATOM 6864 C C . LEU B 1 228 ? 16.609 -7.832 10.852 1 92.5 228 LEU B C 1
ATOM 6866 O O . LEU B 1 228 ? 16.125 -8.531 9.961 1 92.5 228 LEU B O 1
ATOM 6870 N N . PHE B 1 229 ? 17.906 -7.824 11.156 1 94.62 229 PHE B N 1
ATOM 6871 C CA . PHE B 1 229 ? 18.797 -8.75 10.477 1 94.62 229 PHE B CA 1
ATOM 6872 C C . PHE B 1 229 ? 18.516 -10.188 10.898 1 94.62 229 PHE B C 1
ATOM 6874 O O . PHE B 1 229 ? 18.562 -11.102 10.07 1 94.62 229 PHE B O 1
ATOM 6881 N N . LEU B 1 230 ? 18.25 -10.32 12.148 1 94.12 230 LEU B N 1
ATOM 6882 C CA . LEU B 1 230 ? 17.859 -11.633 12.648 1 94.12 230 LEU B CA 1
ATOM 6883 C C . LEU B 1 230 ? 16.625 -12.148 11.906 1 94.12 230 LEU B C 1
ATOM 6885 O O . LEU B 1 230 ? 16.562 -13.328 11.547 1 94.12 230 LEU B O 1
ATOM 6889 N N . GLY B 1 231 ? 15.664 -11.266 11.711 1 94.94 231 GLY B N 1
ATOM 6890 C CA . GLY B 1 231 ? 14.484 -11.633 10.938 1 94.94 231 GLY B CA 1
ATOM 6891 C C . GLY B 1 231 ? 14.82 -12.109 9.531 1 94.94 231 GLY B C 1
ATOM 6892 O O . GLY B 1 231 ? 14.234 -13.078 9.047 1 94.94 231 GLY B O 1
ATOM 6893 N N . LEU B 1 232 ? 15.766 -11.477 8.875 1 96.19 232 LEU B N 1
ATOM 6894 C CA . LEU B 1 232 ? 16.188 -11.867 7.535 1 96.19 232 LEU B CA 1
ATOM 6895 C C . LEU B 1 232 ? 16.828 -13.25 7.555 1 96.19 232 LEU B C 1
ATOM 6897 O O . LEU B 1 232 ? 16.531 -14.094 6.703 1 96.19 232 LEU B O 1
ATOM 6901 N N . VAL B 1 233 ? 17.641 -13.461 8.539 1 96.31 233 VAL B N 1
ATOM 6902 C CA . VAL B 1 233 ? 18.312 -14.742 8.656 1 96.31 233 VAL B CA 1
ATOM 6903 C C . VAL B 1 233 ? 17.281 -15.852 8.859 1 96.31 233 VAL B C 1
ATOM 6905 O O . VAL B 1 233 ? 17.328 -16.875 8.172 1 96.31 233 VAL B O 1
ATOM 6908 N N . PHE B 1 234 ? 16.328 -15.633 9.688 1 95.62 234 PHE B N 1
ATOM 6909 C CA . PHE B 1 234 ? 15.281 -16.625 9.922 1 95.62 234 PHE B CA 1
ATOM 6910 C C . PHE B 1 234 ? 14.469 -16.859 8.648 1 95.62 234 PHE B C 1
ATOM 6912 O O . PHE B 1 234 ? 14.062 -18 8.367 1 95.62 234 PHE B O 1
ATOM 6919 N N . ALA B 1 235 ? 14.164 -15.812 7.906 1 94.94 235 ALA B N 1
ATOM 6920 C CA . ALA B 1 235 ? 13.422 -15.961 6.66 1 94.94 235 ALA B CA 1
ATOM 6921 C C . ALA B 1 235 ? 14.164 -16.859 5.676 1 94.94 235 ALA B C 1
ATOM 6923 O O . ALA B 1 235 ? 13.562 -17.719 5.035 1 94.94 235 ALA B O 1
ATOM 6924 N N . ILE B 1 236 ? 15.438 -16.656 5.625 1 96.62 236 ILE B N 1
ATOM 6925 C CA . ILE B 1 236 ? 16.281 -17.453 4.738 1 96.62 236 ILE B CA 1
ATOM 6926 C C . ILE B 1 236 ? 16.281 -18.906 5.191 1 96.62 236 ILE B C 1
ATOM 6928 O O . ILE B 1 236 ? 16.141 -19.828 4.375 1 96.62 236 ILE B O 1
ATOM 6932 N N . LEU B 1 237 ? 16.359 -19.078 6.477 1 95.88 237 LEU B N 1
ATOM 6933 C CA . LEU B 1 237 ? 16.344 -20.438 7.02 1 95.88 237 LEU B CA 1
ATOM 6934 C C . LEU B 1 237 ? 15.008 -21.125 6.738 1 95.88 237 LEU B C 1
ATOM 6936 O O . LEU B 1 237 ? 14.969 -22.312 6.414 1 95.88 237 LEU B O 1
ATOM 6940 N N . ALA B 1 238 ? 13.969 -20.375 6.902 1 93.5 238 ALA B N 1
ATOM 6941 C CA . ALA B 1 238 ? 12.641 -20.922 6.613 1 93.5 238 ALA B CA 1
ATOM 6942 C C . ALA B 1 238 ? 12.555 -21.422 5.172 1 93.5 238 ALA B C 1
ATOM 6944 O O . ALA B 1 238 ? 12.094 -22.531 4.922 1 93.5 238 ALA B O 1
ATOM 6945 N N . HIS B 1 239 ? 13.008 -20.656 4.297 1 91.5 239 HIS B N 1
ATOM 6946 C CA . HIS B 1 239 ? 12.992 -21.016 2.883 1 91.5 239 HIS B CA 1
ATOM 6947 C C . HIS B 1 239 ? 13.836 -22.25 2.609 1 91.5 239 HIS B C 1
ATOM 6949 O O . HIS B 1 239 ? 13.414 -23.141 1.874 1 91.5 239 HIS B O 1
ATOM 6955 N N . GLU B 1 240 ? 15.016 -22.281 3.217 1 92.25 240 GLU B N 1
ATOM 6956 C CA . GLU B 1 240 ? 15.93 -23.406 3.008 1 92.25 240 GLU B CA 1
ATOM 6957 C C . GLU B 1 240 ? 15.344 -24.703 3.545 1 92.25 240 GLU B C 1
ATOM 6959 O O . GLU B 1 240 ? 15.445 -25.75 2.904 1 92.25 240 GLU B O 1
ATOM 6964 N N . MET B 1 241 ? 14.672 -24.625 4.672 1 90.88 241 MET B N 1
ATOM 6965 C CA . MET B 1 241 ? 14.055 -25.828 5.25 1 90.88 241 MET B CA 1
ATOM 6966 C C . MET B 1 241 ? 12.938 -26.344 4.359 1 90.88 241 MET B C 1
ATOM 6968 O O . MET B 1 241 ? 12.797 -27.562 4.18 1 90.88 241 MET B O 1
ATOM 6972 N N . ARG B 1 242 ? 12.203 -25.516 3.846 1 85.25 242 ARG B N 1
ATOM 6973 C CA . ARG B 1 242 ? 11.141 -25.922 2.938 1 85.25 242 ARG B CA 1
ATOM 6974 C C . ARG B 1 242 ? 11.711 -26.578 1.686 1 85.25 242 ARG B C 1
ATOM 6976 O O . ARG B 1 242 ? 11.164 -27.562 1.196 1 85.25 242 ARG B O 1
ATOM 6983 N N . TRP B 1 243 ? 12.734 -26.047 1.221 1 84.62 243 TRP B N 1
ATOM 6984 C CA . TRP B 1 243 ? 13.375 -26.609 0.037 1 84.62 243 TRP B CA 1
ATOM 6985 C C . TRP B 1 243 ? 13.898 -28.016 0.32 1 84.62 243 TRP B C 1
ATOM 6987 O O . TRP B 1 243 ? 13.734 -28.922 -0.499 1 84.62 243 TRP B O 1
ATOM 6997 N N . GLN B 1 244 ? 14.438 -28.156 1.443 1 85.81 244 GLN B N 1
ATOM 6998 C CA . GLN B 1 244 ? 14.984 -29.469 1.805 1 85.81 244 GLN B CA 1
ATOM 6999 C C . GLN B 1 244 ? 13.867 -30.5 1.966 1 85.81 244 GLN B C 1
ATOM 7001 O O . GLN B 1 244 ? 14.078 -31.688 1.723 1 85.81 244 GLN B O 1
ATOM 7006 N N . ALA B 1 245 ? 12.719 -30.016 2.305 1 82.44 245 ALA B N 1
ATOM 7007 C CA . ALA B 1 245 ? 11.586 -30.906 2.486 1 82.44 245 ALA B CA 1
ATOM 7008 C C . ALA B 1 245 ? 11.133 -31.516 1.155 1 82.44 245 ALA B C 1
ATOM 7010 O O . ALA B 1 245 ? 10.453 -32.531 1.126 1 82.44 245 ALA B O 1
ATOM 7011 N N . THR B 1 246 ? 11.508 -30.922 0.099 1 77.75 246 THR B N 1
ATOM 7012 C CA . THR B 1 246 ? 11.07 -31.391 -1.213 1 77.75 246 THR B CA 1
ATOM 7013 C C . THR B 1 246 ? 12.102 -32.344 -1.823 1 77.75 246 THR B C 1
ATOM 7015 O O . THR B 1 246 ? 11.922 -32.812 -2.941 1 77.75 246 THR B O 1
ATOM 7018 N N . GLU B 1 247 ? 13.188 -32.562 -1.08 1 76.31 247 GLU B N 1
ATOM 7019 C CA . GLU B 1 247 ? 14.227 -33.438 -1.61 1 76.31 247 GLU B CA 1
ATOM 7020 C C . GLU B 1 247 ? 13.711 -34.875 -1.808 1 76.31 247 GLU B C 1
ATOM 7022 O O . GLU B 1 247 ? 13.047 -35.406 -0.929 1 76.31 247 GLU B O 1
ATOM 7027 N N . PRO B 1 248 ? 13.984 -35.344 -2.934 1 73.75 248 PRO B N 1
ATOM 7028 C CA . PRO B 1 248 ? 13.508 -36.688 -3.207 1 73.75 248 PRO B CA 1
ATOM 7029 C C . PRO B 1 248 ? 14.125 -37.75 -2.273 1 73.75 248 PRO B C 1
ATOM 7031 O O . PRO B 1 248 ? 15.297 -37.625 -1.909 1 73.75 248 PRO B O 1
ATOM 7034 N N . GLY B 1 249 ? 13.359 -38.75 -1.942 1 71.25 249 GLY B N 1
ATOM 7035 C CA . GLY B 1 249 ? 13.844 -39.875 -1.177 1 71.25 249 GLY B CA 1
ATOM 7036 C C . GLY B 1 249 ? 13.75 -39.656 0.323 1 71.25 249 GLY B C 1
ATOM 7037 O O . GLY B 1 249 ? 14.039 -40.594 1.101 1 71.25 249 GLY B O 1
ATOM 7038 N N . ALA B 1 250 ? 13.352 -38.469 0.634 1 75.06 250 ALA B N 1
ATOM 7039 C CA . ALA B 1 250 ? 13.219 -38.219 2.068 1 75.06 250 ALA B CA 1
ATOM 7040 C C . ALA B 1 250 ? 12.031 -39 2.646 1 75.06 250 ALA B C 1
ATOM 7042 O O . ALA B 1 250 ? 11.008 -39.156 1.976 1 75.06 250 ALA B O 1
ATOM 7043 N N . THR B 1 251 ? 12.336 -39.531 3.818 1 80 251 THR B N 1
ATOM 7044 C CA . THR B 1 251 ? 11.242 -40.188 4.512 1 80 251 THR B CA 1
ATOM 7045 C C . THR B 1 251 ? 10.133 -39.219 4.863 1 80 251 THR B C 1
ATOM 7047 O O . THR B 1 251 ? 10.375 -38 4.984 1 80 251 THR B O 1
ATOM 7050 N N . LYS B 1 252 ? 8.992 -39.719 4.98 1 80 252 LYS B N 1
ATOM 7051 C CA . LYS B 1 252 ? 7.848 -38.875 5.348 1 80 252 LYS B CA 1
ATOM 7052 C C . LYS B 1 252 ? 8.102 -38.156 6.66 1 80 252 LYS B C 1
ATOM 7054 O O . LYS B 1 252 ? 7.727 -36.969 6.805 1 80 252 LYS B O 1
ATOM 7059 N N . LYS B 1 253 ? 8.664 -38.812 7.516 1 82.75 253 LYS B N 1
ATOM 7060 C CA . LYS B 1 253 ? 8.961 -38.219 8.812 1 82.75 253 LYS B CA 1
ATOM 7061 C C . LYS B 1 253 ? 9.945 -37.062 8.672 1 82.75 253 LYS B C 1
ATOM 7063 O O . LYS B 1 253 ? 9.758 -36 9.273 1 82.75 253 LYS B O 1
ATOM 7068 N N . ALA B 1 254 ? 10.914 -37.281 7.859 1 83.62 254 ALA B N 1
ATOM 7069 C CA . ALA B 1 254 ? 11.914 -36.219 7.641 1 83.62 254 ALA B CA 1
ATOM 7070 C C . ALA B 1 254 ? 11.305 -35 6.957 1 83.62 254 ALA B C 1
ATOM 7072 O O . ALA B 1 254 ? 11.641 -33.875 7.281 1 83.62 254 ALA B O 1
ATOM 7073 N N . VAL B 1 255 ? 10.438 -35.281 6.066 1 83.56 255 VAL B N 1
ATOM 7074 C CA . VAL B 1 255 ? 9.75 -34.219 5.344 1 83.56 255 VAL B CA 1
ATOM 7075 C C . VAL B 1 255 ? 8.93 -33.406 6.316 1 83.56 255 VAL B C 1
ATOM 7077 O O . VAL B 1 255 ? 9.008 -32.156 6.309 1 83.56 255 VAL B O 1
ATOM 7080 N N . LEU B 1 256 ? 8.25 -34.031 7.188 1 83.44 256 LEU B N 1
ATOM 7081 C CA . LEU B 1 256 ? 7.395 -33.344 8.148 1 83.44 256 LEU B CA 1
ATOM 7082 C C . LEU B 1 256 ? 8.227 -32.5 9.117 1 83.44 256 LEU B C 1
ATOM 7084 O O . LEU B 1 256 ? 7.836 -31.391 9.477 1 83.44 256 LEU B O 1
ATOM 7088 N N . GLU B 1 257 ? 9.266 -33.062 9.445 1 84.19 257 GLU B N 1
ATOM 7089 C CA . GLU B 1 257 ? 10.148 -32.344 10.367 1 84.19 257 GLU B CA 1
ATOM 7090 C C . GLU B 1 257 ? 10.703 -31.078 9.727 1 84.19 257 GLU B C 1
ATOM 7092 O O . GLU B 1 257 ? 10.766 -30.031 10.375 1 84.19 257 GLU B O 1
ATOM 7097 N N . LYS B 1 258 ? 11.109 -31.219 8.547 1 87.44 258 LYS B N 1
ATOM 7098 C CA . LYS B 1 258 ? 11.641 -30.062 7.828 1 87.44 258 LYS B CA 1
ATOM 7099 C C . LYS B 1 258 ? 10.562 -29.031 7.578 1 87.44 258 LYS B C 1
ATOM 7101 O O . LYS B 1 258 ? 10.805 -27.828 7.688 1 87.44 258 LYS B O 1
ATOM 7106 N N . GLU B 1 259 ? 9.445 -29.469 7.266 1 84.69 259 GLU B N 1
ATOM 7107 C CA . GLU B 1 259 ? 8.312 -28.562 7.078 1 84.69 259 GLU B CA 1
ATOM 7108 C C . GLU B 1 259 ? 7.992 -27.812 8.367 1 84.69 259 GLU B C 1
ATOM 7110 O O . GLU B 1 259 ? 7.746 -26.594 8.336 1 84.69 259 GLU B O 1
ATOM 7115 N N . ASN B 1 260 ? 8.062 -28.5 9.406 1 84.56 260 ASN B N 1
ATOM 7116 C CA . ASN B 1 260 ? 7.789 -27.891 10.695 1 84.56 260 ASN B CA 1
ATOM 7117 C C . ASN B 1 260 ? 8.883 -26.891 11.078 1 84.56 260 ASN B C 1
ATOM 7119 O O . ASN B 1 260 ? 8.594 -25.828 11.633 1 84.56 260 ASN B O 1
ATOM 7123 N N . ALA B 1 261 ? 10.023 -27.281 10.766 1 88.38 261 ALA B N 1
ATOM 7124 C CA . ALA B 1 261 ? 11.133 -26.359 11.023 1 88.38 261 ALA B CA 1
ATOM 7125 C C . ALA B 1 261 ? 10.977 -25.094 10.203 1 88.38 261 ALA B C 1
ATOM 7127 O O . ALA B 1 261 ? 11.227 -23.984 10.703 1 88.38 261 ALA B O 1
ATOM 7128 N N . GLY B 1 262 ? 10.609 -25.266 8.961 1 88.75 262 GLY B N 1
ATOM 7129 C CA . GLY B 1 262 ? 10.359 -24.109 8.117 1 88.75 262 GLY B CA 1
ATOM 7130 C C . GLY B 1 262 ? 9.305 -23.172 8.68 1 88.75 262 GLY B C 1
ATOM 7131 O O . GLY B 1 262 ? 9.484 -21.953 8.703 1 88.75 262 GLY B O 1
ATOM 7132 N N . LYS B 1 263 ? 8.32 -23.734 9.18 1 83.94 263 LYS B N 1
ATOM 7133 C CA . LYS B 1 263 ? 7.242 -22.953 9.766 1 83.94 263 LYS B CA 1
ATOM 7134 C C . LYS B 1 263 ? 7.715 -22.234 11.031 1 83.94 263 LYS B C 1
ATOM 7136 O O . LYS B 1 263 ? 7.363 -21.078 11.258 1 83.94 263 LYS B O 1
ATOM 7141 N N . ARG B 1 264 ? 8.469 -22.875 11.727 1 86.44 264 ARG B N 1
ATOM 7142 C CA . ARG B 1 264 ? 9 -22.281 12.945 1 86.44 264 ARG B CA 1
ATOM 7143 C C . ARG B 1 264 ? 9.914 -21.109 12.633 1 86.44 264 ARG B C 1
ATOM 7145 O O . ARG B 1 264 ? 9.828 -20.062 13.281 1 86.44 264 ARG B O 1
ATOM 7152 N N . PHE B 1 265 ? 10.742 -21.312 11.703 1 92 265 PHE B N 1
ATOM 7153 C CA . PHE B 1 265 ? 11.633 -20.234 11.312 1 92 265 PHE B CA 1
ATOM 7154 C C . PHE B 1 265 ? 10.852 -19.062 10.727 1 92 265 PHE B C 1
ATOM 7156 O O . PHE B 1 265 ? 11.227 -17.906 10.914 1 92 265 PHE B O 1
ATOM 7163 N N . CYS B 1 266 ? 9.852 -19.406 10.023 1 89.5 266 CYS B N 1
ATOM 7164 C CA . CYS B 1 266 ? 8.992 -18.359 9.484 1 89.5 266 CYS B CA 1
ATOM 7165 C C . CYS B 1 266 ? 8.367 -17.531 10.609 1 89.5 266 CYS B C 1
ATOM 7167 O O . CYS B 1 266 ? 8.398 -16.297 10.57 1 89.5 266 CYS B O 1
ATOM 7169 N N . GLU B 1 267 ? 7.93 -18.172 11.586 1 83.38 267 GLU B N 1
ATOM 7170 C CA . GLU B 1 267 ? 7.336 -17.5 12.734 1 83.38 267 GLU B CA 1
ATOM 7171 C C . GLU B 1 267 ? 8.383 -16.672 13.492 1 83.38 267 GLU B C 1
ATOM 7173 O O . GLU B 1 267 ? 8.094 -15.57 13.953 1 83.38 267 GLU B O 1
ATOM 7178 N N . ALA B 1 268 ? 9.469 -17.266 13.602 1 89.31 268 ALA B N 1
ATOM 7179 C CA . ALA B 1 268 ? 10.555 -16.562 14.258 1 89.31 268 ALA B CA 1
ATOM 7180 C C . ALA B 1 268 ? 10.938 -15.297 13.492 1 89.31 268 ALA B C 1
ATOM 7182 O O . ALA B 1 268 ? 11.242 -14.258 14.094 1 89.31 268 ALA B O 1
ATOM 7183 N N . ALA B 1 269 ? 10.945 -15.414 12.195 1 91.75 269 ALA B N 1
ATOM 7184 C CA . ALA B 1 269 ? 11.25 -14.25 11.359 1 91.75 269 ALA B CA 1
ATOM 7185 C C . ALA B 1 269 ? 10.234 -13.133 11.594 1 91.75 269 ALA B C 1
ATOM 7187 O O . ALA B 1 269 ? 10.617 -11.977 11.805 1 91.75 269 ALA B O 1
ATOM 7188 N N . LEU B 1 270 ? 9 -13.492 11.625 1 84.75 270 LEU B N 1
ATOM 7189 C CA . LEU B 1 270 ? 7.934 -12.508 11.82 1 84.75 270 LEU B CA 1
ATOM 7190 C C . LEU B 1 270 ? 8.031 -11.875 13.203 1 84.75 270 LEU B C 1
ATOM 7192 O O . LEU B 1 270 ? 7.82 -10.664 13.344 1 84.75 270 LEU B O 1
ATOM 7196 N N . GLU B 1 271 ? 8.398 -12.672 14.102 1 83.81 271 GLU B N 1
ATOM 7197 C CA . GLU B 1 271 ? 8.539 -12.156 15.461 1 83.81 271 GLU B CA 1
ATOM 7198 C C . GLU B 1 271 ? 9.734 -11.203 15.57 1 83.81 271 GLU B C 1
ATOM 7200 O O . GLU B 1 271 ? 9.648 -10.164 16.234 1 83.81 271 GLU B O 1
ATOM 7205 N N . ALA B 1 272 ? 10.742 -11.586 14.992 1 89.75 272 ALA B N 1
ATOM 7206 C CA . ALA B 1 272 ? 11.914 -10.711 15 1 89.75 272 ALA B CA 1
ATOM 7207 C C . ALA B 1 272 ? 11.602 -9.367 14.344 1 89.75 272 ALA B C 1
ATOM 7209 O O . ALA B 1 272 ? 12.023 -8.32 14.844 1 89.75 272 ALA B O 1
ATOM 7210 N N . LEU B 1 273 ? 10.891 -9.398 13.258 1 87.44 273 LEU B N 1
ATOM 7211 C CA . LEU B 1 273 ? 10.5 -8.172 12.57 1 87.44 273 LEU B CA 1
ATOM 7212 C C . LEU B 1 273 ? 9.602 -7.312 13.461 1 87.44 273 LEU B C 1
ATOM 7214 O O . LEU B 1 273 ? 9.766 -6.09 13.516 1 87.44 273 LEU B O 1
ATOM 7218 N N . ARG B 1 274 ? 8.789 -7.938 14.094 1 81.44 274 ARG B N 1
ATOM 7219 C CA . ARG B 1 274 ? 7.898 -7.219 15 1 81.44 274 ARG B CA 1
ATOM 7220 C C . ARG B 1 274 ? 8.688 -6.562 16.125 1 81.44 274 ARG B C 1
ATOM 7222 O O . ARG B 1 274 ? 8.461 -5.391 16.453 1 81.44 274 ARG B O 1
ATOM 7229 N N . MET B 1 275 ? 9.609 -7.297 16.625 1 78.81 275 MET B N 1
ATOM 7230 C CA . MET B 1 275 ? 10.43 -6.797 17.734 1 78.81 275 MET B CA 1
ATOM 7231 C C . MET B 1 275 ? 11.297 -5.629 17.281 1 78.81 275 MET B C 1
ATOM 7233 O O . MET B 1 275 ? 11.602 -4.73 18.062 1 78.81 275 MET B O 1
ATOM 7237 N N . GLY B 1 276 ? 11.648 -5.727 16.062 1 82.12 276 GLY B N 1
ATOM 7238 C CA . GLY B 1 276 ? 12.445 -4.645 15.5 1 82.12 276 GLY B CA 1
ATOM 7239 C C . GLY B 1 276 ? 11.609 -3.463 15.039 1 82.12 276 GLY B C 1
ATOM 7240 O O . GLY B 1 276 ? 12.141 -2.492 14.5 1 82.12 276 GLY B O 1
ATOM 7241 N N . SER B 1 277 ? 10.289 -3.457 15.195 1 78.31 277 SER B N 1
ATOM 7242 C CA . SER B 1 277 ? 9.375 -2.379 14.836 1 78.31 277 SER B CA 1
ATOM 7243 C C . SER B 1 277 ? 9.492 -2.018 13.359 1 78.31 277 SER B C 1
ATOM 7245 O O . SER B 1 277 ? 9.625 -0.841 13.016 1 78.31 277 SER B O 1
ATOM 7247 N N . TYR B 1 278 ? 9.391 -3.078 12.562 1 81.25 278 TYR B N 1
ATOM 7248 C CA . TYR B 1 278 ? 9.648 -2.877 11.141 1 81.25 278 TYR B CA 1
ATOM 7249 C C . TYR B 1 278 ? 8.57 -2.008 10.508 1 81.25 278 TYR B C 1
ATOM 7251 O O . TYR B 1 278 ? 8.805 -1.365 9.484 1 81.25 278 TYR B O 1
ATOM 7259 N N . LEU B 1 279 ? 7.418 -1.875 11.078 1 73.56 279 LEU B N 1
ATOM 7260 C CA . LEU B 1 279 ? 6.344 -1.064 10.516 1 73.56 279 LEU B CA 1
ATOM 7261 C C . LEU B 1 279 ? 6.578 0.417 10.789 1 73.56 279 LEU B C 1
ATOM 7263 O O . LEU B 1 279 ? 6.184 1.271 9.992 1 73.56 279 LEU B O 1
ATOM 7267 N N . GLU B 1 280 ? 7.289 0.67 11.906 1 70.31 280 GLU B N 1
ATOM 7268 C CA . GLU B 1 280 ? 7.551 2.051 12.297 1 70.31 280 GLU B CA 1
ATOM 7269 C C . GLU B 1 280 ? 8.898 2.531 11.766 1 70.31 280 GLU B C 1
ATOM 7271 O O . GLU B 1 280 ? 9.047 3.705 11.422 1 70.31 280 GLU B O 1
ATOM 7276 N N . GLN B 1 281 ? 9.805 1.538 11.797 1 76.69 281 GLN B N 1
ATOM 7277 C CA . GLN B 1 281 ? 11.156 1.86 11.359 1 76.69 281 GLN B CA 1
ATOM 7278 C C . GLN B 1 281 ? 11.633 0.875 10.297 1 76.69 281 GLN B C 1
ATOM 7280 O O . GLN B 1 281 ? 12.422 -0.027 10.586 1 76.69 281 GLN B O 1
ATOM 7285 N N . PRO B 1 282 ? 11.227 1.15 9.133 1 81.06 282 PRO B N 1
ATOM 7286 C CA . PRO B 1 282 ? 11.633 0.218 8.078 1 81.06 282 PRO B CA 1
ATOM 7287 C C . PRO B 1 282 ? 13.125 0.265 7.789 1 81.06 282 PRO B C 1
ATOM 7289 O O . PRO B 1 282 ? 13.75 1.323 7.906 1 81.06 282 PRO B O 1
ATOM 7292 N N . THR B 1 283 ? 13.719 -0.877 7.574 1 90 283 THR B N 1
ATOM 7293 C CA . THR B 1 283 ? 15.109 -1.015 7.148 1 90 283 THR B CA 1
ATOM 7294 C C . THR B 1 283 ? 15.211 -1.886 5.898 1 90 283 THR B C 1
ATOM 7296 O O . THR B 1 283 ? 14.242 -2.551 5.523 1 90 283 THR B O 1
ATOM 7299 N N . PHE B 1 284 ? 16.312 -1.886 5.32 1 92.62 284 PHE B N 1
ATOM 7300 C CA . PHE B 1 284 ? 16.531 -2.703 4.133 1 92.62 284 PHE B CA 1
ATOM 7301 C C . PHE B 1 284 ? 16.453 -4.188 4.473 1 92.62 284 PHE B C 1
ATOM 7303 O O . PHE B 1 284 ? 15.938 -4.98 3.682 1 92.62 284 PHE B O 1
ATOM 7310 N N . ASP B 1 285 ? 16.906 -4.504 5.637 1 94.69 285 ASP B N 1
ATOM 7311 C CA . ASP B 1 285 ? 16.844 -5.898 6.066 1 94.69 285 ASP B CA 1
ATOM 7312 C C . ASP B 1 285 ? 15.406 -6.363 6.246 1 94.69 285 ASP B C 1
ATOM 7314 O O . ASP B 1 285 ? 15.062 -7.496 5.902 1 94.69 285 ASP B O 1
ATOM 7318 N N . ALA B 1 286 ? 14.641 -5.488 6.77 1 92.62 286 ALA B N 1
ATOM 7319 C CA . ALA B 1 286 ? 13.234 -5.836 6.945 1 92.62 286 ALA B CA 1
ATOM 7320 C C . ALA B 1 286 ? 12.562 -6.074 5.598 1 92.62 286 ALA B C 1
ATOM 7322 O O . ALA B 1 286 ? 11.812 -7.047 5.434 1 92.62 286 ALA B O 1
ATOM 7323 N N . VAL B 1 287 ? 12.828 -5.234 4.637 1 93.19 287 VAL B N 1
ATOM 7324 C CA . VAL B 1 287 ? 12.25 -5.359 3.305 1 93.19 287 VAL B CA 1
ATOM 7325 C C . VAL B 1 287 ? 12.695 -6.672 2.664 1 93.19 287 VAL B C 1
ATOM 7327 O O . VAL B 1 287 ? 11.883 -7.402 2.098 1 93.19 287 VAL B O 1
ATOM 7330 N N . ARG B 1 288 ? 13.93 -6.996 2.822 1 94.81 288 ARG B N 1
ATOM 7331 C CA . ARG B 1 288 ? 14.461 -8.242 2.279 1 94.81 288 ARG B CA 1
ATOM 7332 C C . ARG B 1 288 ? 13.812 -9.445 2.949 1 94.81 288 ARG B C 1
ATOM 7334 O O . ARG B 1 288 ? 13.469 -10.43 2.281 1 94.81 288 ARG B O 1
ATOM 7341 N N . ALA B 1 289 ? 13.703 -9.328 4.227 1 93.12 289 ALA B N 1
ATOM 7342 C CA . ALA B 1 289 ? 13.086 -10.422 4.965 1 93.12 289 ALA B CA 1
ATOM 7343 C C . ALA B 1 289 ? 11.656 -10.664 4.484 1 93.12 289 ALA B C 1
ATOM 7345 O O . ALA B 1 289 ? 11.258 -11.805 4.25 1 93.12 289 ALA B O 1
ATOM 7346 N N . LEU B 1 290 ? 10.945 -9.578 4.297 1 89.69 290 LEU B N 1
ATOM 7347 C CA . LEU B 1 290 ? 9.562 -9.688 3.838 1 89.69 290 LEU B CA 1
ATOM 7348 C C . LEU B 1 290 ? 9.508 -10.266 2.426 1 89.69 290 LEU B C 1
ATOM 7350 O O . LEU B 1 290 ? 8.609 -11.047 2.105 1 89.69 290 LEU B O 1
ATOM 7354 N N . LEU B 1 291 ? 10.406 -9.906 1.611 1 90.31 291 LEU B N 1
ATOM 7355 C CA . LEU B 1 291 ? 10.469 -10.422 0.25 1 90.31 291 LEU B CA 1
ATOM 7356 C C . LEU B 1 291 ? 10.734 -11.922 0.254 1 90.31 291 LEU B C 1
ATOM 7358 O O . LEU B 1 291 ? 10.117 -12.672 -0.51 1 90.31 291 LEU B O 1
ATOM 7362 N N . VAL B 1 292 ? 11.617 -12.32 1.128 1 91.62 292 VAL B N 1
ATOM 7363 C CA . VAL B 1 292 ? 11.922 -13.742 1.231 1 91.62 292 VAL B CA 1
ATOM 7364 C C . VAL B 1 292 ? 10.703 -14.492 1.755 1 91.62 292 VAL B C 1
ATOM 7366 O O . VAL B 1 292 ? 10.367 -15.57 1.256 1 91.62 292 VAL B O 1
ATOM 7369 N N . LEU B 1 293 ? 10.094 -13.922 2.686 1 87.44 293 LEU B N 1
ATOM 7370 C CA . LEU B 1 293 ? 8.898 -14.555 3.234 1 87.44 293 LEU B CA 1
ATOM 7371 C C . LEU B 1 293 ? 7.793 -14.625 2.188 1 87.44 293 LEU B C 1
ATOM 7373 O O . LEU B 1 293 ? 7.023 -15.586 2.158 1 87.44 293 LEU B O 1
ATOM 7377 N N . HIS B 1 294 ? 7.707 -13.602 1.382 1 84.62 294 HIS B N 1
ATOM 7378 C CA . HIS B 1 294 ? 6.754 -13.617 0.28 1 84.62 294 HIS B CA 1
ATOM 7379 C C . HIS B 1 294 ? 7.027 -14.781 -0.67 1 84.62 294 HIS B C 1
ATOM 7381 O O . HIS B 1 294 ? 6.098 -15.445 -1.128 1 84.62 294 HIS B O 1
ATOM 7387 N N . ARG B 1 295 ? 8.203 -14.922 -0.934 1 82.25 295 ARG B N 1
ATOM 7388 C CA . ARG B 1 295 ? 8.594 -16.031 -1.806 1 82.25 295 ARG B CA 1
ATOM 7389 C C . ARG B 1 295 ? 8.32 -17.375 -1.146 1 82.25 295 ARG B C 1
ATOM 7391 O O . ARG B 1 295 ? 7.953 -18.328 -1.822 1 82.25 295 ARG B O 1
ATOM 7398 N N . PHE B 1 296 ? 8.492 -17.375 0.162 1 76.94 296 PHE B N 1
ATOM 7399 C CA . PHE B 1 296 ? 8.18 -18.562 0.949 1 76.94 296 PHE B CA 1
ATOM 7400 C C . PHE B 1 296 ? 6.691 -18.875 0.885 1 76.94 296 PHE B C 1
ATOM 7402 O O . PHE B 1 296 ? 6.301 -20.047 0.789 1 76.94 296 PHE B O 1
ATOM 7409 N N . GLY B 1 297 ? 5.879 -17.625 0.928 1 65.25 297 GLY B N 1
ATOM 7410 C CA . GLY B 1 297 ? 4.434 -17.75 0.979 1 65.25 297 GLY B CA 1
ATOM 7411 C C . GLY B 1 297 ? 3.811 -18.031 -0.376 1 65.25 297 GLY B C 1
ATOM 7412 O O . GLY B 1 297 ? 2.615 -18.328 -0.469 1 65.25 297 GLY B O 1
ATOM 7413 N N . GLU B 1 298 ? 4.566 -17.375 -1.458 1 57.16 298 GLU B N 1
ATOM 7414 C CA . GLU B 1 298 ? 4.066 -17.453 -2.828 1 57.16 298 GLU B CA 1
ATOM 7415 C C . GLU B 1 298 ? 3.156 -18.656 -3.02 1 57.16 298 GLU B C 1
ATOM 7417 O O . GLU B 1 298 ? 2.178 -18.594 -3.766 1 57.16 298 GLU B O 1
ATOM 7422 N N . GLN B 1 299 ? 3.402 -19.672 -2.227 1 46.69 299 GLN B N 1
ATOM 7423 C CA . GLN B 1 299 ? 2.404 -20.719 -2.41 1 46.69 299 GLN B CA 1
ATOM 7424 C C . GLN B 1 299 ? 1.113 -20.391 -1.67 1 46.69 299 GLN B C 1
ATOM 7426 O O . GLN B 1 299 ? 0.038 -20.859 -2.043 1 46.69 299 GLN B O 1
ATOM 7431 N N . ASN B 1 300 ? 1.193 -19.438 -0.614 1 42.84 300 ASN B N 1
ATOM 7432 C CA . ASN B 1 300 ? 0.031 -19.234 0.243 1 42.84 300 ASN B CA 1
ATOM 7433 C C . ASN B 1 300 ? -0.461 -17.781 0.175 1 42.84 300 ASN B C 1
ATOM 7435 O O . ASN B 1 300 ? -1.536 -17.469 0.685 1 42.84 300 ASN B O 1
ATOM 7439 N N . MET B 1 301 ? -0.588 -17.078 -0.958 1 45 301 MET B N 1
ATOM 7440 C CA . MET B 1 301 ? -1.089 -15.734 -1.207 1 45 301 MET B CA 1
ATOM 7441 C C . MET B 1 301 ? -1.04 -14.891 0.063 1 45 301 MET B C 1
ATOM 7443 O O . MET B 1 301 ? -2.066 -14.672 0.706 1 45 301 MET B O 1
ATOM 7447 N N . ASP B 1 302 ? 0.008 -14.758 0.767 1 50.34 302 ASP B N 1
ATOM 7448 C CA . ASP B 1 302 ? 0.071 -14.039 2.037 1 50.34 302 ASP B CA 1
ATOM 7449 C C . ASP B 1 302 ? -0.092 -12.539 1.829 1 50.34 302 ASP B C 1
ATOM 7451 O O . ASP B 1 302 ? 0.741 -11.898 1.181 1 50.34 302 ASP B O 1
ATOM 7455 N N . ALA B 1 303 ? -1.315 -12.023 2.121 1 52.16 303 ALA B N 1
ATOM 7456 C CA . ALA B 1 303 ? -1.725 -10.625 2.016 1 52.16 303 ALA B CA 1
ATOM 7457 C C . ALA B 1 303 ? -0.67 -9.695 2.615 1 52.16 303 ALA B C 1
ATOM 7459 O O . ALA B 1 303 ? -0.592 -8.523 2.256 1 52.16 303 ALA B O 1
ATOM 7460 N N . ARG B 1 304 ? 0.176 -10.242 3.471 1 52.44 304 ARG B N 1
ATOM 7461 C CA . ARG B 1 304 ? 1.181 -9.438 4.164 1 52.44 304 ARG B CA 1
ATOM 7462 C C . ARG B 1 304 ? 2.207 -8.883 3.184 1 52.44 304 ARG B C 1
ATOM 7464 O O . ARG B 1 304 ? 2.871 -7.887 3.469 1 52.44 304 ARG B O 1
ATOM 7471 N N . SER B 1 305 ? 2.258 -9.68 2.053 1 53.34 305 SER B N 1
ATOM 7472 C CA . SER B 1 305 ? 3.322 -9.344 1.115 1 53.34 305 SER B CA 1
ATOM 7473 C C . SER B 1 305 ? 3.1 -7.961 0.506 1 53.34 305 SER B C 1
ATOM 7475 O O . SER B 1 305 ? 4.008 -7.387 -0.096 1 53.34 305 SER B O 1
ATOM 7477 N N . THR B 1 306 ? 1.884 -7.457 0.805 1 57.31 306 THR B N 1
ATOM 7478 C CA . THR B 1 306 ? 1.65 -6.195 0.111 1 57.31 306 THR B CA 1
ATOM 7479 C C . THR B 1 306 ? 2.266 -5.031 0.882 1 57.31 306 THR B C 1
ATOM 7481 O O . THR B 1 306 ? 2.377 -3.92 0.358 1 57.31 306 THR B O 1
ATOM 7484 N N . HIS B 1 307 ? 2.973 -5.418 2.016 1 69.44 307 HIS B N 1
ATOM 7485 C CA . HIS B 1 307 ? 3.406 -4.297 2.846 1 69.44 307 HIS B CA 1
ATOM 7486 C C . HIS B 1 307 ? 4.855 -3.922 2.547 1 69.44 307 HIS B C 1
ATOM 7488 O O . HIS B 1 307 ? 5.32 -2.857 2.963 1 69.44 307 HIS B O 1
ATOM 7494 N N . PHE B 1 308 ? 5.508 -4.746 1.733 1 79.88 308 PHE B N 1
ATOM 7495 C CA . PHE B 1 308 ? 6.938 -4.512 1.555 1 79.88 308 PHE B CA 1
ATOM 7496 C C . PHE B 1 308 ? 7.176 -3.311 0.649 1 79.88 308 PHE B C 1
ATOM 7498 O O . PHE B 1 308 ? 8.156 -2.582 0.824 1 79.88 308 PHE B O 1
ATOM 7505 N N . LEU B 1 309 ? 6.23 -3.107 -0.199 1 83.06 309 LEU B N 1
ATOM 7506 C CA . LEU B 1 309 ? 6.445 -1.985 -1.108 1 83.06 309 LEU B CA 1
ATOM 7507 C C . LEU B 1 309 ? 6.305 -0.656 -0.374 1 83.06 309 LEU B C 1
ATOM 7509 O O . LEU B 1 309 ? 7.078 0.273 -0.613 1 83.06 309 LEU B O 1
ATOM 7513 N N . SER B 1 310 ? 5.328 -0.621 0.524 1 80.75 310 SER B N 1
ATOM 7514 C CA . SER B 1 310 ? 5.156 0.599 1.306 1 80.75 310 SER B CA 1
ATOM 7515 C C . SER B 1 310 ? 6.379 0.875 2.174 1 80.75 310 SER B C 1
ATOM 7517 O O . SER B 1 310 ? 6.812 2.021 2.303 1 80.75 310 SER B O 1
ATOM 7519 N N . GLN B 1 311 ? 6.938 -0.175 2.674 1 84.31 311 GLN B N 1
ATOM 7520 C CA . GLN B 1 311 ? 8.148 -0.036 3.479 1 84.31 311 GLN B CA 1
ATOM 7521 C C . GLN B 1 311 ? 9.328 0.427 2.627 1 84.31 311 GLN B C 1
ATOM 7523 O O . GLN B 1 311 ? 10.109 1.278 3.053 1 84.31 311 GLN B O 1
ATOM 7528 N N . ALA B 1 312 ? 9.391 -0.156 1.517 1 91.31 312 ALA B N 1
ATOM 7529 C CA . ALA B 1 312 ? 10.484 0.192 0.619 1 91.31 312 ALA B CA 1
ATOM 7530 C C . ALA B 1 312 ? 10.414 1.658 0.203 1 91.31 312 ALA B C 1
ATOM 7532 O O . ALA B 1 312 ? 11.438 2.346 0.138 1 91.31 312 ALA B O 1
ATOM 7533 N N . VAL B 1 313 ? 9.273 2.146 -0.016 1 88.12 313 VAL B N 1
ATOM 7534 C CA . VAL B 1 313 ? 9.078 3.533 -0.423 1 88.12 313 VAL B CA 1
ATOM 7535 C C . VAL B 1 313 ? 9.445 4.469 0.728 1 88.12 313 VAL B C 1
ATOM 7537 O O . VAL B 1 313 ? 10.047 5.523 0.511 1 88.12 313 VAL B O 1
ATOM 7540 N N . GLN B 1 314 ? 9.156 4.062 1.876 1 82.5 314 GLN B N 1
ATOM 7541 C CA . GLN B 1 314 ? 9.492 4.867 3.045 1 82.5 314 GLN B CA 1
ATOM 7542 C C . GLN B 1 314 ? 11 4.996 3.207 1 82.5 314 GLN B C 1
ATOM 7544 O O . GLN B 1 314 ? 11.5 6.008 3.707 1 82.5 314 GLN B O 1
ATOM 7549 N N . LEU B 1 315 ? 11.688 4.008 2.711 1 88.06 315 LEU B N 1
ATOM 7550 C CA . LEU B 1 315 ? 13.141 3.998 2.799 1 88.06 315 LEU B CA 1
ATOM 7551 C C . LEU B 1 315 ? 13.766 4.73 1.615 1 88.06 315 LEU B C 1
ATOM 7553 O O . LEU B 1 315 ? 14.984 4.867 1.538 1 88.06 315 LEU B O 1
ATOM 7557 N N . GLY B 1 316 ? 12.945 5.113 0.729 1 90.62 316 GLY B N 1
ATOM 7558 C CA . GLY B 1 316 ? 13.445 5.793 -0.454 1 90.62 316 GLY B CA 1
ATOM 7559 C C . GLY B 1 316 ? 14.016 4.848 -1.491 1 90.62 316 GLY B C 1
ATOM 7560 O O . GLY B 1 316 ? 14.844 5.25 -2.318 1 90.62 316 GLY B O 1
ATOM 7561 N N . GLN B 1 317 ? 13.539 3.623 -1.454 1 93.69 317 GLN B N 1
ATOM 7562 C CA . GLN B 1 317 ? 14.07 2.652 -2.406 1 93.69 317 GLN B CA 1
ATOM 7563 C C . GLN B 1 317 ? 13.516 2.896 -3.807 1 93.69 317 GLN B C 1
ATOM 7565 O O . GLN B 1 317 ? 14.039 2.363 -4.789 1 93.69 317 GLN B O 1
ATOM 7570 N N . ASN B 1 318 ? 12.492 3.631 -3.928 1 93.19 318 ASN B N 1
ATOM 7571 C CA . ASN B 1 318 ? 11.922 3.957 -5.23 1 93.19 318 ASN B CA 1
ATOM 7572 C C . ASN B 1 318 ? 12.664 5.113 -5.895 1 93.19 318 ASN B C 1
ATOM 7574 O O . ASN B 1 318 ? 12.344 5.508 -7.016 1 93.19 318 ASN B O 1
ATOM 7578 N N . ARG B 1 319 ? 13.656 5.59 -5.152 1 93.94 319 ARG B N 1
ATOM 7579 C CA . ARG B 1 319 ? 14.406 6.742 -5.656 1 93.94 319 ARG B CA 1
ATOM 7580 C C . ARG B 1 319 ? 15.828 6.348 -6.039 1 93.94 319 ARG B C 1
ATOM 7582 O O . ARG B 1 319 ? 16.469 5.547 -5.352 1 93.94 319 ARG B O 1
ATOM 7589 N N . ASP B 1 320 ? 16.297 6.969 -7.078 1 93.56 320 ASP B N 1
ATOM 7590 C CA . ASP B 1 320 ? 17.672 6.734 -7.512 1 93.56 320 ASP B CA 1
ATOM 7591 C C . ASP B 1 320 ? 18.672 7.359 -6.543 1 93.56 320 ASP B C 1
ATOM 7593 O O . ASP B 1 320 ? 18.625 8.57 -6.293 1 93.56 320 ASP B O 1
ATOM 7597 N N . ALA B 1 321 ? 19.562 6.602 -6.078 1 94.25 321 ALA B N 1
ATOM 7598 C CA . ALA B 1 321 ? 20.516 7.074 -5.078 1 94.25 321 ALA B CA 1
ATOM 7599 C C . ALA B 1 321 ? 21.875 7.367 -5.711 1 94.25 321 ALA B C 1
ATOM 7601 O O . ALA B 1 321 ? 22.875 7.535 -5.008 1 94.25 321 ALA B O 1
ATOM 7602 N N . VAL B 1 322 ? 21.891 7.426 -6.961 1 92.25 322 VAL B N 1
ATOM 7603 C CA . VAL B 1 322 ? 23.156 7.699 -7.633 1 92.25 322 VAL B CA 1
ATOM 7604 C C . VAL B 1 322 ? 23.672 9.078 -7.219 1 92.25 322 VAL B C 1
ATOM 7606 O O . VAL B 1 322 ? 22.922 10.047 -7.188 1 92.25 322 VAL B O 1
ATOM 7609 N N . GLY B 1 323 ? 24.906 9.141 -6.789 1 89.44 323 GLY B N 1
ATOM 7610 C CA . GLY B 1 323 ? 25.547 10.398 -6.445 1 89.44 323 GLY B CA 1
ATOM 7611 C C . GLY B 1 323 ? 25.266 10.844 -5.023 1 89.44 323 GLY B C 1
ATOM 7612 O O . GLY B 1 323 ? 25.781 11.867 -4.574 1 89.44 323 GLY B O 1
ATOM 7613 N N . VAL B 1 324 ? 24.422 10.148 -4.328 1 92.62 324 VAL B N 1
ATOM 7614 C CA . VAL B 1 324 ? 24.141 10.492 -2.941 1 92.62 324 VAL B CA 1
ATOM 7615 C C . VAL B 1 324 ? 25.344 10.188 -2.066 1 92.62 324 VAL B C 1
ATOM 7617 O O . VAL B 1 324 ? 25.891 9.078 -2.111 1 92.62 324 VAL B O 1
ATOM 7620 N N . PRO B 1 325 ? 25.75 11.133 -1.339 1 91.25 325 PRO B N 1
ATOM 7621 C CA . PRO B 1 325 ? 26.906 10.898 -0.47 1 91.25 325 PRO B CA 1
ATOM 7622 C C . PRO B 1 325 ? 26.672 9.766 0.528 1 91.25 325 PRO B C 1
ATOM 7624 O O . PRO B 1 325 ? 25.578 9.641 1.084 1 91.25 325 PRO B O 1
ATOM 7627 N N . GLY B 1 326 ? 27.672 8.938 0.611 1 90.25 326 GLY B N 1
ATOM 7628 C CA . GLY B 1 326 ? 27.625 7.898 1.628 1 90.25 326 GLY B CA 1
ATOM 7629 C C . GLY B 1 326 ? 27.078 6.586 1.114 1 90.25 326 GLY B C 1
ATOM 7630 O O . GLY B 1 326 ? 27.125 5.566 1.809 1 90.25 326 GLY B O 1
ATOM 7631 N N . ILE B 1 327 ? 26.562 6.582 -0.053 1 93.88 327 ILE B N 1
ATOM 7632 C CA . ILE B 1 327 ? 26.031 5.344 -0.625 1 93.88 327 ILE B CA 1
ATOM 7633 C C . ILE B 1 327 ? 27.078 4.723 -1.552 1 93.88 327 ILE B C 1
ATOM 7635 O O . ILE B 1 327 ? 27.469 5.328 -2.555 1 93.88 327 ILE B O 1
ATOM 7639 N N . SER B 1 328 ? 27.5 3.549 -1.193 1 94.94 328 SER B N 1
ATOM 7640 C CA . SER B 1 328 ? 28.531 2.859 -1.958 1 94.94 328 SER B CA 1
ATOM 7641 C C . SER B 1 328 ? 27.969 2.273 -3.248 1 94.94 328 SER B C 1
ATOM 7643 O O . SER B 1 328 ? 26.75 2.162 -3.406 1 94.94 328 SER B O 1
ATOM 7645 N N . VAL B 1 329 ? 28.875 1.894 -4.09 1 95.38 329 VAL B N 1
ATOM 7646 C CA . VAL B 1 329 ? 28.5 1.272 -5.355 1 95.38 329 VAL B CA 1
ATOM 7647 C C . VAL B 1 329 ? 27.766 -0.037 -5.094 1 95.38 329 VAL B C 1
ATOM 7649 O O . VAL B 1 329 ? 26.781 -0.348 -5.773 1 95.38 329 VAL B O 1
ATOM 7652 N N . ILE B 1 330 ? 28.172 -0.786 -4.141 1 96.88 330 ILE B N 1
ATOM 7653 C CA . ILE B 1 330 ? 27.562 -2.068 -3.801 1 96.88 330 ILE B CA 1
ATOM 7654 C C . ILE B 1 330 ? 26.141 -1.846 -3.287 1 96.88 330 ILE B C 1
ATOM 7656 O O . ILE B 1 330 ? 25.203 -2.521 -3.721 1 96.88 330 ILE B O 1
ATOM 7660 N N . GLU B 1 331 ? 26.031 -0.897 -2.4 1 95.56 331 GLU B N 1
ATOM 7661 C CA . GLU B 1 331 ? 24.703 -0.594 -1.857 1 95.56 331 GLU B CA 1
ATOM 7662 C C . GLU B 1 331 ? 23.75 -0.104 -2.951 1 95.56 331 GLU B C 1
ATOM 7664 O O . GLU B 1 331 ? 22.578 -0.443 -2.951 1 95.56 331 GLU B O 1
ATOM 7669 N N . LEU B 1 332 ? 24.281 0.707 -3.828 1 96.44 332 LEU B N 1
ATOM 7670 C CA . LEU B 1 332 ? 23.469 1.2 -4.941 1 96.44 332 LEU B CA 1
ATOM 7671 C C . LEU B 1 332 ? 22.938 0.044 -5.781 1 96.44 332 LEU B C 1
ATOM 7673 O O . LEU B 1 332 ? 21.75 0.01 -6.113 1 96.44 332 LEU B O 1
ATOM 7677 N N . GLU B 1 333 ? 23.812 -0.923 -6.094 1 97 333 GLU B N 1
ATOM 7678 C CA . GLU B 1 333 ? 23.406 -2.082 -6.875 1 97 333 GLU B CA 1
ATOM 7679 C C . GLU B 1 333 ? 22.375 -2.92 -6.121 1 97 333 GLU B C 1
ATOM 7681 O O . GLU B 1 333 ? 21.391 -3.385 -6.711 1 97 333 GLU B O 1
ATOM 7686 N N . GLU B 1 334 ? 22.562 -3.119 -4.891 1 96.75 334 GLU B N 1
ATOM 7687 C CA . GLU B 1 334 ? 21.609 -3.875 -4.082 1 96.75 334 GLU B CA 1
ATOM 7688 C C . GLU B 1 334 ? 20.25 -3.203 -4.07 1 96.75 334 GLU B C 1
ATOM 7690 O O . GLU B 1 334 ? 19.219 -3.875 -4.164 1 96.75 334 GLU B O 1
ATOM 7695 N N . ARG B 1 335 ? 20.234 -1.902 -3.902 1 96.56 335 ARG B N 1
ATOM 7696 C CA . ARG B 1 335 ? 19 -1.142 -3.916 1 96.56 335 ARG B CA 1
ATOM 7697 C C . ARG B 1 335 ? 18.25 -1.332 -5.234 1 96.56 335 ARG B C 1
ATOM 7699 O O . ARG B 1 335 ? 17.031 -1.533 -5.242 1 96.56 335 ARG B O 1
ATOM 7706 N N . CYS B 1 336 ? 19 -1.329 -6.281 1 97.12 336 CYS B N 1
ATOM 7707 C CA . CYS B 1 336 ? 18.406 -1.488 -7.602 1 97.12 336 CYS B CA 1
ATOM 7708 C C . CYS B 1 336 ? 17.797 -2.873 -7.758 1 97.12 336 CYS B C 1
ATOM 7710 O O . CYS B 1 336 ? 16.641 -3.002 -8.156 1 97.12 336 CYS B O 1
ATOM 7712 N N . ARG B 1 337 ? 18.531 -3.85 -7.383 1 97.5 337 ARG B N 1
ATOM 7713 C CA . ARG B 1 337 ? 18.047 -5.223 -7.516 1 97.5 337 ARG B CA 1
ATOM 7714 C C . ARG B 1 337 ? 16.781 -5.445 -6.691 1 97.5 337 ARG B C 1
ATOM 7716 O O . ARG B 1 337 ? 15.789 -5.949 -7.207 1 97.5 337 ARG B O 1
ATOM 7723 N N . VAL B 1 338 ? 16.828 -5.047 -5.465 1 96.88 338 VAL B N 1
ATOM 7724 C CA . VAL B 1 338 ? 15.719 -5.289 -4.555 1 96.88 338 VAL B CA 1
ATOM 7725 C C . VAL B 1 338 ? 14.484 -4.523 -5.031 1 96.88 338 VAL B C 1
ATOM 7727 O O . VAL B 1 338 ? 13.375 -5.059 -5.027 1 96.88 338 VAL B O 1
ATOM 7730 N N . TRP B 1 339 ? 14.68 -3.312 -5.469 1 96.44 339 TRP B N 1
ATOM 7731 C CA . TRP B 1 339 ? 13.539 -2.533 -5.945 1 96.44 339 TRP B CA 1
ATOM 7732 C C . TRP B 1 339 ? 12.859 -3.223 -7.125 1 96.44 339 TRP B C 1
ATOM 7734 O O . TRP B 1 339 ? 11.633 -3.348 -7.156 1 96.44 339 TRP B O 1
ATOM 7744 N N . HIS B 1 340 ? 13.664 -3.703 -8.023 1 96.69 340 HIS B N 1
ATOM 7745 C CA . HIS B 1 340 ? 13.086 -4.316 -9.211 1 96.69 340 HIS B CA 1
ATOM 7746 C C . HIS B 1 340 ? 12.438 -5.66 -8.883 1 96.69 340 HIS B C 1
ATOM 7748 O O . HIS B 1 340 ? 11.469 -6.062 -9.516 1 96.69 340 HIS B O 1
ATOM 7754 N N . MET B 1 341 ? 12.984 -6.297 -7.895 1 95.06 341 MET B N 1
ATOM 7755 C CA . MET B 1 341 ? 12.305 -7.5 -7.418 1 95.06 341 MET B CA 1
ATOM 7756 C C . MET B 1 341 ? 10.945 -7.152 -6.809 1 95.06 341 MET B C 1
ATOM 7758 O O . MET B 1 341 ? 9.961 -7.848 -7.051 1 95.06 341 MET B O 1
ATOM 7762 N N . LEU B 1 342 ? 10.922 -6.07 -6.066 1 93.44 342 LEU B N 1
ATOM 7763 C CA . LEU B 1 342 ? 9.68 -5.609 -5.469 1 93.44 342 LEU B CA 1
ATOM 7764 C C . LEU B 1 342 ? 8.68 -5.195 -6.543 1 93.44 342 LEU B C 1
ATOM 7766 O O . LEU B 1 342 ? 7.496 -5.535 -6.461 1 93.44 342 LEU B O 1
ATOM 7770 N N . LEU B 1 343 ? 9.164 -4.512 -7.516 1 93.5 343 LEU B N 1
ATOM 7771 C CA . LEU B 1 343 ? 8.32 -4.062 -8.617 1 93.5 343 LEU B CA 1
ATOM 7772 C C . LEU B 1 343 ? 7.727 -5.25 -9.367 1 93.5 343 LEU B C 1
ATOM 7774 O O . LEU B 1 343 ? 6.535 -5.262 -9.688 1 93.5 343 LEU B O 1
ATOM 7778 N N . ALA B 1 344 ? 8.57 -6.223 -9.578 1 93.5 344 ALA B N 1
ATOM 7779 C CA . ALA B 1 344 ? 8.102 -7.422 -10.266 1 93.5 344 ALA B CA 1
ATOM 7780 C C . ALA B 1 344 ? 7.039 -8.141 -9.445 1 93.5 344 ALA B C 1
ATOM 7782 O O . ALA B 1 344 ? 6.012 -8.57 -9.977 1 93.5 344 ALA B O 1
ATOM 7783 N N . ALA B 1 345 ? 7.289 -8.234 -8.172 1 90 345 ALA B N 1
ATOM 7784 C CA . ALA B 1 345 ? 6.336 -8.906 -7.289 1 90 345 ALA B CA 1
ATOM 7785 C C . ALA B 1 345 ? 4.992 -8.18 -7.285 1 90 345 ALA B C 1
ATOM 7787 O O . ALA B 1 345 ? 3.936 -8.812 -7.258 1 90 345 ALA B O 1
ATOM 7788 N N . ASP B 1 346 ? 4.969 -6.91 -7.371 1 90.31 346 ASP B N 1
ATOM 7789 C CA . ASP B 1 346 ? 3.754 -6.102 -7.371 1 90.31 346 ASP B CA 1
ATOM 7790 C C . ASP B 1 346 ? 3.02 -6.215 -8.703 1 90.31 346 ASP B C 1
ATOM 7792 O O . ASP B 1 346 ? 1.822 -6.512 -8.734 1 90.31 346 ASP B O 1
ATOM 7796 N N . TRP B 1 347 ? 3.775 -6.059 -9.734 1 92.38 347 TRP B N 1
ATOM 7797 C CA . TRP B 1 347 ? 3.168 -5.945 -11.055 1 92.38 347 TRP B CA 1
ATOM 7798 C C . TRP B 1 347 ? 2.723 -7.312 -11.57 1 92.38 347 TRP B C 1
ATOM 7800 O O . TRP B 1 347 ? 1.772 -7.406 -12.344 1 92.38 347 TRP B O 1
ATOM 7810 N N . LEU B 1 348 ? 3.369 -8.352 -11.133 1 91.62 348 LEU B N 1
ATOM 7811 C CA . LEU B 1 348 ? 3.029 -9.688 -11.602 1 91.62 348 LEU B CA 1
ATOM 7812 C C . LEU B 1 348 ? 1.941 -10.312 -10.734 1 91.62 348 LEU B C 1
ATOM 7814 O O . LEU B 1 348 ? 1.455 -11.406 -11.023 1 91.62 348 LEU B O 1
ATOM 7818 N N . ASP B 1 349 ? 1.529 -9.57 -9.773 1 87 349 ASP B N 1
ATOM 7819 C CA . ASP B 1 349 ? 0.516 -10.102 -8.867 1 87 349 ASP B CA 1
ATOM 7820 C C . ASP B 1 349 ? -0.793 -10.375 -9.602 1 87 349 ASP B C 1
ATOM 7822 O O . ASP B 1 349 ? -1.252 -9.547 -10.391 1 87 349 ASP B O 1
ATOM 7826 N N . CYS B 1 350 ? -1.408 -11.531 -9.258 1 86 350 CYS B N 1
ATOM 7827 C CA . CYS B 1 350 ? -2.627 -11.945 -9.945 1 86 350 CYS B CA 1
ATOM 7828 C C . CYS B 1 350 ? -3.822 -11.922 -9 1 86 350 CYS B C 1
ATOM 7830 O O . CYS B 1 350 ? -4.859 -12.523 -9.289 1 86 350 CYS B O 1
ATOM 7832 N N . SER B 1 351 ? -3.721 -11.297 -7.871 1 81.44 351 SER B N 1
ATOM 7833 C CA . SER B 1 351 ? -4.785 -11.312 -6.875 1 81.44 351 SER B CA 1
ATOM 7834 C C . SER B 1 351 ? -5.883 -10.312 -7.223 1 81.44 351 SER B C 1
ATOM 7836 O O . SER B 1 351 ? -6.918 -10.266 -6.555 1 81.44 351 SER B O 1
ATOM 7838 N N . GLY B 1 352 ? -5.676 -9.562 -8.242 1 80.69 352 GLY B N 1
ATOM 7839 C CA . GLY B 1 352 ? -6.695 -8.609 -8.656 1 80.69 352 GLY B CA 1
ATOM 7840 C C . GLY B 1 352 ? -6.531 -7.242 -8.016 1 80.69 352 GLY B C 1
ATOM 7841 O O . GLY B 1 352 ? -7.262 -6.309 -8.344 1 80.69 352 GLY B O 1
ATOM 7842 N N . ARG B 1 353 ? -5.617 -7.125 -7.141 1 82.31 353 ARG B N 1
ATOM 7843 C CA . ARG B 1 353 ? -5.367 -5.812 -6.559 1 82.31 353 ARG B CA 1
ATOM 7844 C C . ARG B 1 353 ? -4.676 -4.891 -7.559 1 82.31 353 ARG B C 1
ATOM 7846 O O . ARG B 1 353 ? -3.9 -5.352 -8.398 1 82.31 353 ARG B O 1
ATOM 7853 N N . PRO B 1 354 ? -4.957 -3.623 -7.461 1 85 354 PRO B N 1
ATOM 7854 C CA . PRO B 1 354 ? -4.219 -2.703 -8.328 1 85 354 PRO B CA 1
ATOM 7855 C C . PRO B 1 354 ? -2.738 -2.611 -7.973 1 85 354 PRO B C 1
ATOM 7857 O O . PRO B 1 354 ? -2.355 -2.895 -6.832 1 85 354 PRO B O 1
ATOM 7860 N N . SER B 1 355 ? -2.002 -2.273 -8.992 1 88.19 355 SER B N 1
ATOM 7861 C CA . SER B 1 355 ? -0.581 -2.07 -8.727 1 88.19 355 SER B CA 1
ATOM 7862 C C . SER B 1 355 ? -0.366 -0.962 -7.699 1 88.19 355 SER B C 1
ATOM 7864 O O . SER B 1 355 ? -1.03 0.075 -7.75 1 88.19 355 SER B O 1
ATOM 7866 N N . ALA B 1 356 ? 0.5 -1.212 -6.82 1 85.94 356 ALA B N 1
ATOM 7867 C CA . ALA B 1 356 ? 0.764 -0.262 -5.742 1 85.94 356 ALA B CA 1
ATOM 7868 C C . ALA B 1 356 ? 1.637 0.891 -6.23 1 85.94 356 ALA B C 1
ATOM 7870 O O . ALA B 1 356 ? 1.569 1.999 -5.695 1 85.94 356 ALA B O 1
ATOM 7871 N N . ILE B 1 357 ? 2.455 0.618 -7.23 1 89.81 357 ILE B N 1
ATOM 7872 C CA . ILE B 1 357 ? 3.387 1.633 -7.707 1 89.81 357 ILE B CA 1
ATOM 7873 C C . ILE B 1 357 ? 3.195 1.845 -9.211 1 89.81 357 ILE B C 1
ATOM 7875 O O . ILE B 1 357 ? 3.154 0.881 -9.977 1 89.81 357 ILE B O 1
ATOM 7879 N N . ALA B 1 358 ? 3.049 3.059 -9.547 1 88 358 ALA B N 1
ATOM 7880 C CA . ALA B 1 358 ? 2.955 3.416 -10.961 1 88 358 ALA B CA 1
ATOM 7881 C C . ALA B 1 358 ? 4.336 3.699 -11.547 1 88 358 ALA B C 1
ATOM 7883 O O . ALA B 1 358 ? 5.309 3.859 -10.812 1 88 358 ALA B O 1
ATOM 7884 N N . THR B 1 359 ? 4.375 3.75 -12.875 1 88.44 359 THR B N 1
ATOM 7885 C CA . THR B 1 359 ? 5.641 3.943 -13.57 1 88.44 359 THR B CA 1
ATOM 7886 C C . THR B 1 359 ? 6.207 5.332 -13.289 1 88.44 359 THR B C 1
ATOM 7888 O O . THR B 1 359 ? 7.422 5.539 -13.352 1 88.44 359 THR B O 1
ATOM 7891 N N . SER B 1 360 ? 5.395 6.25 -12.898 1 86.44 360 SER B N 1
ATOM 7892 C CA . SER B 1 360 ? 5.82 7.625 -12.664 1 86.44 360 SER B CA 1
ATOM 7893 C C . SER B 1 360 ? 6.293 7.82 -11.227 1 86.44 360 SER B C 1
ATOM 7895 O O . SER B 1 360 ? 6.77 8.898 -10.867 1 86.44 360 SER B O 1
ATOM 7897 N N . GLN B 1 361 ? 6.234 6.812 -10.453 1 89.5 361 GLN B N 1
ATOM 7898 C CA . GLN B 1 361 ? 6.43 7 -9.016 1 89.5 361 GLN B CA 1
ATOM 7899 C C . GLN B 1 361 ? 7.797 6.48 -8.578 1 89.5 361 GLN B C 1
ATOM 7901 O O . GLN B 1 361 ? 8.062 6.355 -7.383 1 89.5 361 GLN B O 1
ATOM 7906 N N . PHE B 1 362 ? 8.617 6.078 -9.516 1 92.12 362 PHE B N 1
ATOM 7907 C CA . PHE B 1 362 ? 9.984 5.691 -9.18 1 92.12 362 PHE B CA 1
ATOM 7908 C C . PHE B 1 362 ? 10.945 6.09 -10.297 1 92.12 362 PHE B C 1
ATOM 7910 O O . PHE B 1 362 ? 10.539 6.27 -11.445 1 92.12 362 PHE B O 1
ATOM 7917 N N . ASP B 1 363 ? 12.18 6.289 -9.953 1 92.31 363 ASP B N 1
ATOM 7918 C CA . ASP B 1 363 ? 13.203 6.641 -10.938 1 92.31 363 ASP B CA 1
ATOM 7919 C C . ASP B 1 363 ? 14.453 5.777 -10.766 1 92.31 363 ASP B C 1
ATOM 7921 O O . ASP B 1 363 ? 15.531 6.152 -11.219 1 92.31 363 ASP B O 1
ATOM 7925 N N . VAL B 1 364 ? 14.32 4.676 -10.133 1 95.25 364 VAL B N 1
ATOM 7926 C CA . VAL B 1 364 ? 15.438 3.766 -9.883 1 95.25 364 VAL B CA 1
ATOM 7927 C C . VAL B 1 364 ? 15.961 3.221 -11.211 1 95.25 364 VAL B C 1
ATOM 7929 O O . VAL B 1 364 ? 15.18 2.826 -12.078 1 95.25 364 VAL B O 1
ATOM 7932 N N . LYS B 1 365 ? 17.219 3.223 -11.328 1 93.69 365 LYS B N 1
ATOM 7933 C CA . LYS B 1 365 ? 17.859 2.705 -12.539 1 93.69 365 LYS B CA 1
ATOM 7934 C C . LYS B 1 365 ? 17.844 1.18 -12.555 1 93.69 365 LYS B C 1
ATOM 7936 O O . LYS B 1 365 ? 17.688 0.541 -11.516 1 93.69 365 LYS B O 1
ATOM 7941 N N . PRO B 1 366 ? 17.969 0.628 -13.773 1 94 366 PRO B N 1
ATOM 7942 C CA . PRO B 1 366 ? 18.047 -0.833 -13.844 1 94 366 PRO B CA 1
ATOM 7943 C C . PRO B 1 366 ? 19.297 -1.396 -13.18 1 94 366 PRO B C 1
ATOM 7945 O O . PRO B 1 366 ? 20.297 -0.686 -13.047 1 94 366 PRO B O 1
ATOM 7948 N N . PHE B 1 367 ? 19.234 -2.566 -12.766 1 96 367 PHE B N 1
ATOM 7949 C CA . PHE B 1 367 ? 20.375 -3.297 -12.227 1 96 367 PHE B CA 1
ATOM 7950 C C . PHE B 1 367 ? 21.375 -3.65 -13.336 1 96 367 PHE B C 1
ATOM 7952 O O . PHE B 1 367 ? 21.047 -3.564 -14.516 1 96 367 PHE B O 1
ATOM 7959 N N . THR B 1 368 ? 22.547 -3.994 -12.875 1 94.94 368 THR B N 1
ATOM 7960 C CA . THR B 1 368 ? 23.594 -4.359 -13.812 1 94.94 368 THR B CA 1
ATOM 7961 C C . THR B 1 368 ? 23.719 -5.875 -13.93 1 94.94 368 THR B C 1
ATOM 7963 O O . THR B 1 368 ? 23.641 -6.586 -12.922 1 94.94 368 THR B O 1
ATOM 7966 N N . ASP B 1 369 ? 23.859 -6.32 -15.172 1 94.12 369 ASP B N 1
ATOM 7967 C CA . ASP B 1 369 ? 24.094 -7.746 -15.383 1 94.12 369 ASP B CA 1
ATOM 7968 C C . ASP B 1 369 ? 25.547 -8.109 -15.047 1 94.12 369 ASP B C 1
ATOM 7970 O O . ASP B 1 369 ? 26.422 -8.055 -15.914 1 94.12 369 ASP B O 1
ATOM 7974 N N . ALA B 1 370 ? 25.734 -8.484 -13.82 1 95.81 370 ALA B N 1
ATOM 7975 C CA . ALA B 1 370 ? 27.062 -8.805 -13.32 1 95.81 370 ALA B CA 1
ATOM 7976 C C . ALA B 1 370 ? 27 -9.859 -12.219 1 95.81 370 ALA B C 1
ATOM 7978 O O . ALA B 1 370 ? 25.969 -10.031 -11.578 1 95.81 370 ALA B O 1
ATOM 7979 N N . TYR B 1 371 ? 28.078 -10.617 -12.164 1 95 371 TYR B N 1
ATOM 7980 C CA . TYR B 1 371 ? 28.234 -11.5 -11.008 1 95 371 TYR B CA 1
ATOM 7981 C C . TYR B 1 371 ? 28.609 -10.703 -9.766 1 95 371 TYR B C 1
ATOM 7983 O O . TYR B 1 371 ? 29.234 -9.641 -9.859 1 95 371 TYR B O 1
ATOM 7991 N N . ASP B 1 372 ? 28.234 -11.211 -8.617 1 95.56 372 ASP B N 1
ATOM 7992 C CA . ASP B 1 372 ? 28.5 -10.5 -7.371 1 95.56 372 ASP B CA 1
ATOM 7993 C C . ASP B 1 372 ? 30 -10.281 -7.168 1 95.56 372 ASP B C 1
ATOM 7995 O O . ASP B 1 372 ? 30.406 -9.281 -6.57 1 95.56 372 ASP B O 1
ATOM 7999 N N . ALA B 1 373 ? 30.766 -11.188 -7.668 1 92.5 373 ALA B N 1
ATOM 8000 C CA . ALA B 1 373 ? 32.219 -11.07 -7.551 1 92.5 373 ALA B CA 1
ATOM 8001 C C . ALA B 1 373 ? 32.75 -9.867 -8.336 1 92.5 373 ALA B C 1
ATOM 8003 O O . ALA B 1 373 ? 33.781 -9.32 -8.008 1 92.5 373 ALA B O 1
ATOM 8004 N N . ASP B 1 374 ? 31.984 -9.43 -9.281 1 94.56 374 ASP B N 1
ATOM 8005 C CA . ASP B 1 374 ? 32.406 -8.328 -10.141 1 94.56 374 ASP B CA 1
ATOM 8006 C C . ASP B 1 374 ? 31.859 -6.996 -9.633 1 94.56 374 ASP B C 1
ATOM 8008 O O . ASP B 1 374 ? 32.031 -5.957 -10.273 1 94.56 374 ASP B O 1
ATOM 8012 N N . ILE B 1 375 ? 31.172 -7.016 -8.602 1 96.69 375 ILE B N 1
ATOM 8013 C CA . ILE B 1 375 ? 30.656 -5.805 -7.965 1 96.69 375 ILE B CA 1
ATOM 8014 C C . ILE B 1 375 ? 31.516 -5.465 -6.746 1 96.69 375 ILE B C 1
ATOM 8016 O O . ILE B 1 375 ? 31.375 -6.086 -5.691 1 96.69 375 ILE B O 1
ATOM 8020 N N . THR B 1 376 ? 32.344 -4.426 -6.941 1 94.25 376 THR B N 1
ATOM 8021 C CA . THR B 1 376 ? 33.312 -4.039 -5.91 1 94.25 376 THR B CA 1
ATOM 8022 C C . THR B 1 376 ? 33.125 -2.57 -5.531 1 94.25 376 THR B C 1
ATOM 8024 O O . THR B 1 376 ? 32.344 -1.85 -6.172 1 94.25 376 THR B O 1
ATOM 8027 N N . PRO B 1 377 ? 33.688 -2.15 -4.438 1 91.62 377 PRO B N 1
ATOM 8028 C CA . PRO B 1 377 ? 33.594 -0.745 -4.039 1 91.62 377 PRO B CA 1
ATOM 8029 C C . PRO B 1 377 ? 34.094 0.211 -5.117 1 91.62 377 PRO B C 1
ATOM 8031 O O . PRO B 1 377 ? 33.688 1.372 -5.164 1 91.62 377 PRO B O 1
ATOM 8034 N N . ASP B 1 378 ? 34.875 -0.244 -5.984 1 91.31 378 ASP B N 1
ATOM 8035 C CA . ASP B 1 378 ? 35.5 0.608 -6.996 1 91.31 378 ASP B CA 1
ATOM 8036 C C . ASP B 1 378 ? 34.625 0.688 -8.25 1 91.31 378 ASP B C 1
ATOM 8038 O O . ASP B 1 378 ? 34.844 1.561 -9.102 1 91.31 378 ASP B O 1
ATOM 8042 N N . GLY B 1 379 ? 33.781 -0.274 -8.406 1 93.31 379 GLY B N 1
ATOM 8043 C CA . GLY B 1 379 ? 32.938 -0.256 -9.578 1 93.31 379 GLY B CA 1
ATOM 8044 C C . GLY B 1 379 ? 32.375 -1.623 -9.93 1 93.31 379 GLY B C 1
ATOM 8045 O O . GLY B 1 379 ? 32.625 -2.604 -9.234 1 93.31 379 GLY B O 1
ATOM 8046 N N . ILE B 1 380 ? 31.578 -1.632 -11.062 1 95.88 380 ILE B N 1
ATOM 8047 C CA . ILE B 1 380 ? 30.938 -2.865 -11.508 1 95.88 380 ILE B CA 1
ATOM 8048 C C . ILE B 1 380 ? 31.422 -3.227 -12.906 1 95.88 380 ILE B C 1
ATOM 8050 O O . ILE B 1 380 ? 31.438 -2.381 -13.805 1 95.88 380 ILE B O 1
ATOM 8054 N N . THR B 1 381 ? 31.781 -4.406 -13.055 1 94.44 381 THR B N 1
ATOM 8055 C CA . THR B 1 381 ? 32.125 -4.93 -14.375 1 94.44 381 THR B CA 1
ATOM 8056 C C . THR B 1 381 ? 30.953 -5.707 -14.969 1 94.44 381 THR B C 1
ATOM 8058 O O . THR B 1 381 ? 30.672 -6.832 -14.539 1 94.44 381 THR B O 1
ATOM 8061 N N . PRO B 1 382 ? 30.359 -5.152 -15.906 1 93.31 382 PRO B N 1
ATOM 8062 C CA . PRO B 1 382 ? 29.188 -5.824 -16.484 1 93.31 382 PRO B CA 1
ATOM 8063 C C . PRO B 1 382 ? 29.562 -7.031 -17.344 1 93.31 382 PRO B C 1
ATOM 8065 O O . PRO B 1 382 ? 30.672 -7.094 -17.875 1 93.31 382 PRO B O 1
ATOM 8068 N N . ARG B 1 383 ? 28.656 -7.945 -17.406 1 92.56 383 ARG B N 1
ATOM 8069 C CA . ARG B 1 383 ? 28.797 -9.109 -18.266 1 92.56 383 ARG B CA 1
ATOM 8070 C C . ARG B 1 383 ? 27.891 -8.977 -19.5 1 92.56 383 ARG B C 1
ATOM 8072 O O . ARG B 1 383 ? 26.766 -8.492 -19.391 1 92.56 383 ARG B O 1
ATOM 8079 N N . PRO B 1 384 ? 28.422 -9.336 -20.594 1 85.75 384 PRO B N 1
ATOM 8080 C CA . PRO B 1 384 ? 27.594 -9.234 -21.781 1 85.75 384 PRO B CA 1
ATOM 8081 C C . PRO B 1 384 ? 26.484 -10.281 -21.828 1 85.75 384 PRO B C 1
ATOM 8083 O O . PRO B 1 384 ? 26.625 -11.367 -21.266 1 85.75 384 PRO B O 1
ATOM 8086 N N . PHE B 1 385 ? 25.422 -9.984 -22.5 1 78.81 385 PHE B N 1
ATOM 8087 C CA . PHE B 1 385 ? 24.359 -10.953 -22.766 1 78.81 385 PHE B CA 1
ATOM 8088 C C . PHE B 1 385 ? 24.828 -12.031 -23.734 1 78.81 385 PHE B C 1
ATOM 8090 O O . PHE B 1 385 ? 25.547 -11.75 -24.688 1 78.81 385 PHE B O 1
ATOM 8097 N N . PRO B 1 386 ? 24.469 -13.43 -23.453 1 76.81 386 PRO B N 1
ATOM 8098 C CA . PRO B 1 386 ? 23.547 -13.961 -22.453 1 76.81 386 PRO B CA 1
ATOM 8099 C C . PRO B 1 386 ? 24.266 -14.648 -21.297 1 76.81 386 PRO B C 1
ATOM 8101 O O . PRO B 1 386 ? 24.078 -15.852 -21.078 1 76.81 386 PRO B O 1
ATOM 8104 N N . ALA B 1 387 ? 25.156 -13.891 -20.641 1 83.69 387 ALA B N 1
ATOM 8105 C CA . ALA B 1 387 ? 25.75 -14.492 -19.453 1 83.69 387 ALA B CA 1
ATOM 8106 C C . ALA B 1 387 ? 24.688 -14.812 -18.406 1 83.69 387 ALA B C 1
ATOM 8108 O O . ALA B 1 387 ? 23.75 -14.039 -18.203 1 83.69 387 ALA B O 1
ATOM 8109 N N . PHE B 1 388 ? 24.797 -15.961 -17.844 1 88.62 388 PHE B N 1
ATOM 8110 C CA . PHE B 1 388 ? 23.812 -16.406 -16.859 1 88.62 388 PHE B CA 1
ATOM 8111 C C . PHE B 1 388 ? 24.094 -15.789 -15.492 1 88.62 388 PHE B C 1
ATOM 8113 O O . PHE B 1 388 ? 24.438 -16.5 -14.547 1 88.62 388 PHE B O 1
ATOM 8120 N N . THR B 1 389 ? 23.828 -14.5 -15.398 1 93 389 THR B N 1
ATOM 8121 C CA . THR B 1 389 ? 24.062 -13.766 -14.164 1 93 389 THR B CA 1
ATOM 8122 C C . THR B 1 389 ? 22.844 -13.867 -13.242 1 93 389 THR B C 1
ATOM 8124 O O . THR B 1 389 ? 21.766 -14.25 -13.68 1 93 389 THR B O 1
ATOM 8127 N N . PRO B 1 390 ? 23.016 -13.539 -11.984 1 93.25 390 PRO B N 1
ATOM 8128 C CA . PRO B 1 390 ? 21.891 -13.594 -11.039 1 93.25 390 PRO B CA 1
ATOM 8129 C C . PRO B 1 390 ? 20.75 -12.641 -11.422 1 93.25 390 PRO B C 1
ATOM 8131 O O . PRO B 1 390 ? 19.625 -12.797 -10.938 1 93.25 390 PRO B O 1
ATOM 8134 N N . THR B 1 391 ? 20.984 -11.695 -12.25 1 94.75 391 THR B N 1
ATOM 8135 C CA . THR B 1 391 ? 19.969 -10.703 -12.578 1 94.75 391 THR B CA 1
ATOM 8136 C C . THR B 1 391 ? 19.297 -11.039 -13.906 1 94.75 391 THR B C 1
ATOM 8138 O O . THR B 1 391 ? 18.359 -10.344 -14.328 1 94.75 391 THR B O 1
ATOM 8141 N N . LEU B 1 392 ? 19.672 -12.125 -14.516 1 93.88 392 LEU B N 1
ATOM 8142 C CA . LEU B 1 392 ? 19.109 -12.477 -15.812 1 93.88 392 LEU B CA 1
ATOM 8143 C C . LEU B 1 392 ? 17.609 -12.727 -15.695 1 93.88 392 LEU B C 1
ATOM 8145 O O . LEU B 1 392 ? 16.812 -12.141 -16.438 1 93.88 392 LEU B O 1
ATOM 8149 N N . LEU B 1 393 ? 17.266 -13.617 -14.789 1 94.88 393 LEU B N 1
ATOM 8150 C CA . LEU B 1 393 ? 15.852 -13.906 -14.617 1 94.88 393 LEU B CA 1
ATOM 8151 C C . LEU B 1 393 ? 15.094 -12.648 -14.18 1 94.88 393 LEU B C 1
ATOM 8153 O O . LEU B 1 393 ? 13.961 -12.43 -14.609 1 94.88 393 LEU B O 1
ATOM 8157 N N . LEU B 1 394 ? 15.727 -11.891 -13.344 1 95.44 394 LEU B N 1
ATOM 8158 C CA . LEU B 1 394 ? 15.117 -10.648 -12.891 1 95.44 394 LEU B CA 1
ATOM 8159 C C . LEU B 1 394 ? 14.812 -9.727 -14.07 1 95.44 394 LEU B C 1
ATOM 8161 O O . LEU B 1 394 ? 13.781 -9.062 -14.094 1 95.44 394 LEU B O 1
ATOM 8165 N N . GLY B 1 395 ? 15.711 -9.703 -15.008 1 95.12 395 GLY B N 1
ATOM 8166 C CA . GLY B 1 395 ? 15.469 -8.938 -16.219 1 95.12 395 GLY B CA 1
ATOM 8167 C C . GLY B 1 395 ? 14.25 -9.398 -17 1 95.12 395 GLY B C 1
ATOM 8168 O O . GLY B 1 395 ? 13.422 -8.586 -17.406 1 95.12 395 GLY B O 1
ATOM 8169 N N . VAL B 1 396 ? 14.125 -10.672 -17.125 1 95.38 396 VAL B N 1
ATOM 8170 C CA . VAL B 1 396 ? 12.984 -11.242 -17.828 1 95.38 396 VAL B CA 1
ATOM 8171 C C . VAL B 1 396 ? 11.703 -10.945 -17.062 1 95.38 396 VAL B C 1
ATOM 8173 O O . VAL B 1 396 ? 10.695 -10.531 -17.656 1 95.38 396 VAL B O 1
ATOM 8176 N N . GLN B 1 397 ? 11.812 -11.109 -15.781 1 95.38 397 GLN B N 1
ATOM 8177 C CA . GLN B 1 397 ? 10.656 -10.828 -14.93 1 95.38 397 GLN B CA 1
ATOM 8178 C C . GLN B 1 397 ? 10.266 -9.359 -15.008 1 95.38 397 GLN B C 1
ATOM 8180 O O . GLN B 1 397 ? 9.078 -9.016 -14.945 1 95.38 397 GLN B O 1
ATOM 8185 N N . GLY B 1 398 ? 11.25 -8.531 -15.078 1 95.19 398 GLY B N 1
ATOM 8186 C CA . GLY B 1 398 ? 10.977 -7.113 -15.234 1 95.19 398 GLY B CA 1
ATOM 8187 C C . GLY B 1 398 ? 10.195 -6.797 -16.5 1 95.19 398 GLY B C 1
ATOM 8188 O O . GLY B 1 398 ? 9.25 -6.004 -16.469 1 95.19 398 GLY B O 1
ATOM 8189 N N . HIS B 1 399 ? 10.547 -7.445 -17.516 1 95.88 399 HIS B N 1
ATOM 8190 C CA . HIS B 1 399 ? 9.844 -7.246 -18.781 1 95.88 399 HIS B CA 1
ATOM 8191 C C . HIS B 1 399 ? 8.406 -7.758 -18.703 1 95.88 399 HIS B C 1
ATOM 8193 O O . HIS B 1 399 ? 7.473 -7.066 -19.125 1 95.88 399 HIS B O 1
ATOM 8199 N N . LEU B 1 400 ? 8.305 -8.898 -18.203 1 97.62 400 LEU B N 1
ATOM 8200 C CA . LEU B 1 400 ? 6.977 -9.492 -18.062 1 97.62 400 LEU B CA 1
ATOM 8201 C C . LEU B 1 400 ? 6.117 -8.672 -17.109 1 97.62 400 LEU B C 1
ATOM 8203 O O . LEU B 1 400 ? 4.914 -8.508 -17.328 1 97.62 400 LEU B O 1
ATOM 8207 N N . ALA B 1 401 ? 6.75 -8.188 -16.094 1 96.56 401 ALA B N 1
ATOM 8208 C CA . ALA B 1 401 ? 6.043 -7.359 -15.125 1 96.56 401 ALA B CA 1
ATOM 8209 C C . ALA B 1 401 ? 5.5 -6.09 -15.773 1 96.56 401 ALA B C 1
ATOM 8211 O O . ALA B 1 401 ? 4.371 -5.676 -15.492 1 96.56 401 ALA B O 1
ATOM 8212 N N . ALA B 1 402 ? 6.242 -5.523 -16.609 1 96.25 402 ALA B N 1
ATOM 8213 C CA . ALA B 1 402 ? 5.785 -4.324 -17.312 1 96.25 402 ALA B CA 1
ATOM 8214 C C . ALA B 1 402 ? 4.559 -4.621 -18.172 1 96.25 402 ALA B C 1
ATOM 8216 O O . ALA B 1 402 ? 3.602 -3.844 -18.188 1 96.25 402 ALA B O 1
ATOM 8217 N N . ILE B 1 403 ? 4.586 -5.711 -18.812 1 97.19 403 ILE B N 1
ATOM 8218 C CA . ILE B 1 403 ? 3.445 -6.125 -19.625 1 97.19 403 ILE B CA 1
ATOM 8219 C C . ILE B 1 403 ? 2.242 -6.383 -18.719 1 97.19 403 ILE B C 1
ATOM 8221 O O . ILE B 1 403 ? 1.129 -5.941 -19.016 1 97.19 403 ILE B O 1
ATOM 8225 N N . ALA B 1 404 ? 2.523 -7.086 -17.641 1 96.44 404 ALA B N 1
ATOM 8226 C CA . ALA B 1 404 ? 1.46 -7.398 -16.688 1 96.44 404 ALA B CA 1
ATOM 8227 C C . ALA B 1 404 ? 0.829 -6.125 -16.141 1 96.44 404 ALA B C 1
ATOM 8229 O O . ALA B 1 404 ? -0.392 -6.047 -15.977 1 96.44 404 ALA B O 1
ATOM 8230 N N . HIS B 1 405 ? 1.662 -5.207 -15.844 1 94.12 405 HIS B N 1
ATOM 8231 C CA . HIS B 1 405 ? 1.188 -3.924 -15.336 1 94.12 405 HIS B CA 1
ATOM 8232 C C . HIS B 1 405 ? 0.264 -3.246 -16.344 1 94.12 405 HIS B C 1
ATOM 8234 O O . HIS B 1 405 ? -0.807 -2.758 -15.977 1 94.12 405 HIS B O 1
ATOM 8240 N N . ASN B 1 406 ? 0.624 -3.262 -17.547 1 92.5 406 ASN B N 1
ATOM 8241 C CA . ASN B 1 406 ? -0.199 -2.678 -18.609 1 92.5 406 ASN B CA 1
ATOM 8242 C C . ASN B 1 406 ? -1.536 -3.402 -18.734 1 92.5 406 ASN B C 1
ATOM 8244 O O . ASN B 1 406 ? -2.576 -2.766 -18.906 1 92.5 406 ASN B O 1
ATOM 8248 N N . ILE B 1 407 ? -1.47 -4.633 -18.656 1 93.31 407 ILE B N 1
ATOM 8249 C CA . ILE B 1 407 ? -2.686 -5.434 -18.734 1 93.31 407 ILE B CA 1
ATOM 8250 C C . ILE B 1 407 ? -3.613 -5.086 -17.578 1 93.31 407 ILE B C 1
ATOM 8252 O O . ILE B 1 407 ? -4.805 -4.836 -17.781 1 93.31 407 ILE B O 1
ATOM 8256 N N . SER B 1 408 ? -3.07 -5.016 -16.406 1 90.25 408 SER B N 1
ATOM 8257 C CA . SER B 1 408 ? -3.871 -4.754 -15.219 1 90.25 408 SER B CA 1
ATOM 8258 C C . SER B 1 408 ? -4.477 -3.355 -15.25 1 90.25 408 SER B C 1
ATOM 8260 O O . SER B 1 408 ? -5.641 -3.166 -14.898 1 90.25 408 SER B O 1
ATOM 8262 N N . GLU B 1 409 ? -3.711 -2.393 -15.719 1 87.94 409 GLU B N 1
ATOM 8263 C CA . GLU B 1 409 ? -4.129 -0.997 -15.656 1 87.94 409 GLU B CA 1
ATOM 8264 C C . GLU B 1 409 ? -5.031 -0.634 -16.828 1 87.94 409 GLU B C 1
ATOM 8266 O O . GLU B 1 409 ? -5.742 0.372 -16.797 1 87.94 409 GLU B O 1
ATOM 8271 N N . THR B 1 410 ? -5.039 -1.477 -17.859 1 89.25 410 THR B N 1
ATOM 8272 C CA . THR B 1 410 ? -5.812 -1.13 -19.047 1 89.25 410 THR B CA 1
ATOM 8273 C C . THR B 1 410 ? -6.918 -2.154 -19.281 1 89.25 410 THR B C 1
ATOM 8275 O O . THR B 1 410 ? -8.102 -1.823 -19.219 1 89.25 410 THR B O 1
ATOM 8278 N N . ALA B 1 411 ? -6.516 -3.398 -19.438 1 90.06 411 ALA B N 1
ATOM 8279 C CA . ALA B 1 411 ? -7.488 -4.43 -19.781 1 90.06 411 ALA B CA 1
ATOM 8280 C C . ALA B 1 411 ? -8.438 -4.695 -18.625 1 90.06 411 ALA B C 1
ATOM 8282 O O . ALA B 1 411 ? -9.625 -4.98 -18.828 1 90.06 411 ALA B O 1
ATOM 8283 N N . PHE B 1 412 ? -7.895 -4.602 -17.422 1 89.06 412 PHE B N 1
ATOM 8284 C CA . PHE B 1 412 ? -8.711 -4.906 -16.25 1 89.06 412 PHE B CA 1
ATOM 8285 C C . PHE B 1 412 ? -8.914 -3.664 -15.391 1 89.06 412 PHE B C 1
ATOM 8287 O O . PHE B 1 412 ? -9.07 -3.764 -14.172 1 89.06 412 PHE B O 1
ATOM 8294 N N . ALA B 1 413 ? -8.867 -2.537 -16.031 1 84.81 413 ALA B N 1
ATOM 8295 C CA . ALA B 1 413 ? -9.055 -1.278 -15.312 1 84.81 413 ALA B CA 1
ATOM 8296 C C . ALA B 1 413 ? -10.43 -1.218 -14.656 1 84.81 413 ALA B C 1
ATOM 8298 O O . ALA B 1 413 ? -11.422 -1.685 -15.227 1 84.81 413 ALA B O 1
ATOM 8299 N N . VAL B 1 414 ? -10.438 -0.683 -13.398 1 82.31 414 VAL B N 1
ATOM 8300 C CA . VAL B 1 414 ? -11.688 -0.551 -12.656 1 82.31 414 VAL B CA 1
ATOM 8301 C C . VAL B 1 414 ? -12.57 0.508 -13.312 1 82.31 414 VAL B C 1
ATOM 8303 O O . VAL B 1 414 ? -13.773 0.301 -13.484 1 82.31 414 VAL B O 1
ATOM 8306 N N . LYS B 1 415 ? -12.07 1.686 -13.367 1 76.06 415 LYS B N 1
ATOM 8307 C CA . LYS B 1 415 ? -12.812 2.76 -14.023 1 76.06 415 LYS B CA 1
ATOM 8308 C C . LYS B 1 415 ? -12.328 2.961 -15.461 1 76.06 415 LYS B C 1
ATOM 8310 O O . LYS B 1 415 ? -11.125 3.016 -15.711 1 76.06 415 LYS B O 1
ATOM 8315 N N . GLY B 1 416 ? -13.188 2.254 -16.422 1 58.94 416 GLY B N 1
ATOM 8316 C CA . GLY B 1 416 ? -13.055 2.115 -17.859 1 58.94 416 GLY B CA 1
ATOM 8317 C C . GLY B 1 416 ? -12.266 3.242 -18.5 1 58.94 416 GLY B C 1
ATOM 8318 O O . GLY B 1 416 ? -12.555 4.418 -18.266 1 58.94 416 GLY B O 1
ATOM 8319 N N . ALA B 1 417 ? -11.086 3.021 -18.469 1 52.66 417 ALA B N 1
ATOM 8320 C CA . ALA B 1 417 ? -10.492 3.855 -19.516 1 52.66 417 ALA B CA 1
ATOM 8321 C C . ALA B 1 417 ? -11.266 3.742 -20.812 1 52.66 417 ALA B C 1
ATOM 8323 O O . ALA B 1 417 ? -11.695 2.65 -21.203 1 52.66 417 ALA B O 1
ATOM 8324 N N . LEU B 1 418 ? -12.031 4.613 -21.25 1 54.97 418 LEU B N 1
ATOM 8325 C CA . LEU B 1 418 ? -12.719 4.703 -22.531 1 54.97 418 LEU B CA 1
ATOM 8326 C C . LEU B 1 418 ? -12.008 3.863 -23.594 1 54.97 418 LEU B C 1
ATOM 8328 O O . LEU B 1 418 ? -12.602 3.492 -24.594 1 54.97 418 LEU B O 1
ATOM 8332 N N . SER B 1 419 ? -10.766 3.32 -23.391 1 64 419 SER B N 1
ATOM 8333 C CA . SER B 1 419 ? -10.016 3.133 -24.625 1 64 419 SER B CA 1
ATOM 8334 C C . SER B 1 419 ? -9.484 1.708 -24.75 1 64 419 SER B C 1
ATOM 8336 O O . SER B 1 419 ? -8.414 1.483 -25.312 1 64 419 SER B O 1
ATOM 8338 N N . LEU B 1 420 ? -10.281 0.567 -24.188 1 83.25 420 LEU B N 1
ATOM 8339 C CA . LEU B 1 420 ? -9.672 -0.718 -24.516 1 83.25 420 LEU B CA 1
ATOM 8340 C C . LEU B 1 420 ? -9.961 -1.103 -25.953 1 83.25 420 LEU B C 1
ATOM 8342 O O . LEU B 1 420 ? -11.125 -1.239 -26.344 1 83.25 420 LEU B O 1
ATOM 8346 N N . THR B 1 421 ? -8.914 -1.266 -26.688 1 87.44 421 THR B N 1
ATOM 8347 C CA . THR B 1 421 ? -9.047 -1.611 -28.094 1 87.44 421 THR B CA 1
ATOM 8348 C C . THR B 1 421 ? -8.547 -3.029 -28.359 1 87.44 421 THR B C 1
ATOM 8350 O O . THR B 1 421 ? -7.734 -3.557 -27.594 1 87.44 421 THR B O 1
ATOM 8353 N N . CYS B 1 422 ? -9.008 -3.637 -29.359 1 89.12 422 CYS B N 1
ATOM 8354 C CA . CYS B 1 422 ? -8.492 -4.934 -29.781 1 89.12 422 CYS B CA 1
ATOM 8355 C C . CYS B 1 422 ? -7.008 -4.848 -30.125 1 89.12 422 CYS B C 1
ATOM 8357 O O . CYS B 1 422 ? -6.258 -5.801 -29.906 1 89.12 422 CYS B O 1
ATOM 8359 N N . LYS B 1 423 ? -6.691 -3.672 -30.594 1 91.19 423 LYS B N 1
ATOM 8360 C CA . LYS B 1 423 ? -5.277 -3.451 -30.891 1 91.19 423 LYS B CA 1
ATOM 8361 C C . LYS B 1 423 ? -4.422 -3.621 -29.625 1 91.19 423 LYS B C 1
ATOM 8363 O O . LYS B 1 423 ? -3.326 -4.184 -29.688 1 91.19 423 LYS B O 1
ATOM 8368 N N . PHE B 1 424 ? -4.949 -3.121 -28.531 1 92.75 424 PHE B N 1
ATOM 8369 C CA . PHE B 1 424 ? -4.215 -3.26 -27.281 1 92.75 424 PHE B CA 1
ATOM 8370 C C . PHE B 1 424 ? -3.975 -4.73 -26.953 1 92.75 424 PHE B C 1
ATOM 8372 O O . PHE B 1 424 ? -2.863 -5.117 -26.594 1 92.75 424 PHE B O 1
ATOM 8379 N N . ILE B 1 425 ? -4.957 -5.559 -27.094 1 94.5 425 ILE B N 1
ATOM 8380 C CA . ILE B 1 425 ? -4.859 -6.98 -26.797 1 94.5 425 ILE B CA 1
ATOM 8381 C C . ILE B 1 425 ? -3.871 -7.648 -27.75 1 94.5 425 ILE B C 1
ATOM 8383 O O . ILE B 1 425 ? -3.01 -8.422 -27.312 1 94.5 425 ILE B O 1
ATOM 8387 N N . ASP B 1 426 ? -3.996 -7.281 -28.969 1 95.56 426 ASP B N 1
ATOM 8388 C CA . ASP B 1 426 ? -3.086 -7.832 -29.969 1 95.56 426 ASP B CA 1
ATOM 8389 C C . ASP B 1 426 ? -1.64 -7.441 -29.672 1 95.56 426 ASP B C 1
ATOM 8391 O O . ASP B 1 426 ? -0.732 -8.266 -29.781 1 95.56 426 ASP B O 1
ATOM 8395 N N . ASP B 1 427 ? -1.485 -6.195 -29.312 1 96.12 427 ASP B N 1
ATOM 8396 C CA . ASP B 1 427 ? -0.143 -5.707 -29.016 1 96.12 427 ASP B CA 1
ATOM 8397 C C . ASP B 1 427 ? 0.45 -6.434 -27.812 1 96.12 427 ASP B C 1
ATOM 8399 O O . ASP B 1 427 ? 1.635 -6.773 -27.797 1 96.12 427 ASP B O 1
ATOM 8403 N N . GLN B 1 428 ? -0.339 -6.656 -26.844 1 96.75 428 GLN B N 1
ATOM 8404 C CA . GLN B 1 428 ? 0.154 -7.352 -25.656 1 96.75 428 GLN B CA 1
ATOM 8405 C C . GLN B 1 428 ? 0.452 -8.82 -25.953 1 96.75 428 GLN B C 1
ATOM 8407 O O . GLN B 1 428 ? 1.445 -9.367 -25.484 1 96.75 428 GLN B O 1
ATOM 8412 N N . ASN B 1 429 ? -0.394 -9.438 -26.688 1 97.75 429 ASN B N 1
ATOM 8413 C CA . ASN B 1 429 ? -0.119 -10.812 -27.109 1 97.75 429 ASN B CA 1
ATOM 8414 C C . ASN B 1 429 ? 1.177 -10.898 -27.922 1 97.75 429 ASN B C 1
ATOM 8416 O O . ASN B 1 429 ? 1.967 -11.828 -27.719 1 97.75 429 ASN B O 1
ATOM 8420 N N . ALA B 1 430 ? 1.323 -9.93 -28.766 1 97.81 430 ALA B N 1
ATOM 8421 C CA . ALA B 1 430 ? 2.549 -9.906 -29.547 1 97.81 430 ALA B CA 1
ATOM 8422 C C . ALA B 1 430 ? 3.773 -9.703 -28.672 1 97.81 430 ALA B C 1
ATOM 8424 O O . ALA B 1 430 ? 4.816 -10.328 -28.891 1 97.81 430 ALA B O 1
ATOM 8425 N N . ALA B 1 431 ? 3.637 -8.828 -27.719 1 97.88 431 ALA B N 1
ATOM 8426 C CA . ALA B 1 431 ? 4.734 -8.594 -26.781 1 97.88 431 ALA B CA 1
ATOM 8427 C C . ALA B 1 431 ? 5.078 -9.859 -26 1 97.88 431 ALA B C 1
ATOM 8429 O O . ALA B 1 431 ? 6.254 -10.188 -25.828 1 97.88 431 ALA B O 1
ATOM 8430 N N . LEU B 1 432 ? 4.125 -10.555 -25.578 1 98.25 432 LEU B N 1
ATOM 8431 C CA . LEU B 1 432 ? 4.336 -11.789 -24.828 1 98.25 432 LEU B CA 1
ATOM 8432 C C . LEU B 1 432 ? 4.965 -12.859 -25.719 1 98.25 432 LEU B C 1
ATOM 8434 O O . LEU B 1 432 ? 5.859 -13.578 -25.281 1 98.25 432 LEU B O 1
ATOM 8438 N N . ALA B 1 433 ? 4.48 -12.891 -26.922 1 97.5 433 ALA B N 1
ATOM 8439 C CA . ALA B 1 433 ? 5.078 -13.82 -27.875 1 97.5 433 ALA B CA 1
ATOM 8440 C C . ALA B 1 433 ? 6.543 -13.484 -28.125 1 97.5 433 ALA B C 1
ATOM 8442 O O . ALA B 1 433 ? 7.379 -14.375 -28.281 1 97.5 433 ALA B O 1
ATOM 8443 N N . GLY B 1 434 ? 6.754 -12.203 -28.172 1 96.44 434 GLY B N 1
ATOM 8444 C CA . GLY B 1 434 ? 8.125 -11.758 -28.344 1 96.44 434 GLY B CA 1
ATOM 8445 C C . GLY B 1 434 ? 9.031 -12.156 -27.203 1 96.44 434 GLY B C 1
ATOM 8446 O O . GLY B 1 434 ? 10.148 -12.625 -27.422 1 96.44 434 GLY B O 1
ATOM 8447 N N . VAL B 1 435 ? 8.609 -12.062 -26.016 1 96.25 435 VAL B N 1
ATOM 8448 C CA . VAL B 1 435 ? 9.375 -12.469 -24.844 1 96.25 435 VAL B CA 1
ATOM 8449 C C . VAL B 1 435 ? 9.617 -13.977 -24.891 1 96.25 435 VAL B C 1
ATOM 8451 O O . VAL B 1 435 ? 10.742 -14.445 -24.672 1 96.25 435 VAL B O 1
ATOM 8454 N N . LYS B 1 436 ? 8.625 -14.703 -25.156 1 95.56 436 LYS B N 1
ATOM 8455 C CA . LYS B 1 436 ? 8.734 -16.156 -25.203 1 95.56 436 LYS B CA 1
ATOM 8456 C C . LYS B 1 436 ? 9.734 -16.594 -26.266 1 95.56 436 LYS B C 1
ATOM 8458 O O . LYS B 1 436 ? 10.523 -17.516 -26.047 1 95.56 436 LYS B O 1
ATOM 8463 N N . ALA B 1 437 ? 9.695 -15.891 -27.344 1 94.62 437 ALA B N 1
ATOM 8464 C CA . ALA B 1 437 ? 10.586 -16.234 -28.453 1 94.62 437 ALA B CA 1
ATOM 8465 C C . ALA B 1 437 ? 12.047 -15.969 -28.078 1 94.62 437 ALA B C 1
ATOM 8467 O O . ALA B 1 437 ? 12.953 -16.594 -28.625 1 94.62 437 ALA B O 1
ATOM 8468 N N . SER B 1 438 ? 12.242 -15.047 -27.188 1 91.19 438 SER B N 1
ATOM 8469 C CA . SER B 1 438 ? 13.602 -14.695 -26.781 1 91.19 438 SER B CA 1
ATOM 8470 C C . SER B 1 438 ? 14.133 -15.672 -25.734 1 91.19 438 SER B C 1
ATOM 8472 O O . SER B 1 438 ? 15.336 -15.688 -25.453 1 91.19 438 SER B O 1
ATOM 8474 N N . LEU B 1 439 ? 13.297 -16.578 -25.281 1 93.69 439 LEU B N 1
ATOM 8475 C CA . LEU B 1 439 ? 13.695 -17.547 -24.266 1 93.69 439 LEU B CA 1
ATOM 8476 C C . LEU B 1 439 ? 14.227 -18.828 -24.906 1 93.69 439 LEU B C 1
ATOM 8478 O O . LEU B 1 439 ? 13.922 -19.109 -26.062 1 93.69 439 LEU B O 1
ATOM 8482 N N . PRO B 1 440 ? 15.047 -19.562 -24.109 1 90.25 440 PRO B N 1
ATOM 8483 C CA . PRO B 1 440 ? 15.438 -20.859 -24.641 1 90.25 440 PRO B CA 1
ATOM 8484 C C . PRO B 1 440 ? 14.234 -21.734 -25 1 90.25 440 PRO B C 1
ATOM 8486 O O . PRO B 1 440 ? 13.312 -21.891 -24.188 1 90.25 440 PRO B O 1
ATOM 8489 N N . ALA B 1 441 ? 14.273 -22.328 -26.047 1 90.69 441 ALA B N 1
ATOM 8490 C CA . ALA B 1 441 ? 13.109 -23 -26.609 1 90.69 441 ALA B CA 1
ATOM 8491 C C . ALA B 1 441 ? 12.766 -24.25 -25.812 1 90.69 441 ALA B C 1
ATOM 8493 O O . ALA B 1 441 ? 13.656 -24.938 -25.297 1 90.69 441 ALA B O 1
ATOM 8494 N N . LEU B 1 442 ? 11.555 -24.547 -25.766 1 94.12 442 LEU B N 1
ATOM 8495 C CA . LEU B 1 442 ? 11.062 -25.797 -25.203 1 94.12 442 LEU B CA 1
ATOM 8496 C C . LEU B 1 442 ? 10.914 -26.875 -26.281 1 94.12 442 LEU B C 1
ATOM 8498 O O . LEU B 1 442 ? 10.383 -26.594 -27.359 1 94.12 442 LEU B O 1
ATOM 8502 N N . GLN B 1 443 ? 11.438 -27.969 -26.016 1 94.19 443 GLN B N 1
ATOM 8503 C CA . GLN B 1 443 ? 11.234 -29.109 -26.906 1 94.19 443 GLN B CA 1
ATOM 8504 C C . GLN B 1 443 ? 10.188 -30.062 -26.344 1 94.19 443 GLN B C 1
ATOM 8506 O O . GLN B 1 443 ? 10.117 -30.281 -25.141 1 94.19 443 GLN B O 1
ATOM 8511 N N . PHE B 1 444 ? 9.391 -30.641 -27.281 1 95.12 444 PHE B N 1
ATOM 8512 C CA . PHE B 1 444 ? 8.273 -31.484 -26.859 1 95.12 444 PHE B CA 1
ATOM 8513 C C . PHE B 1 444 ? 8.422 -32.906 -27.391 1 95.12 444 PHE B C 1
ATOM 8515 O O . PHE B 1 444 ? 8.883 -33.094 -28.531 1 95.12 444 PHE B O 1
ATOM 8522 N N . ASP B 1 445 ? 8.195 -33.812 -26.625 1 95.19 445 ASP B N 1
ATOM 8523 C CA . ASP B 1 445 ? 7.91 -35.188 -27 1 95.19 445 ASP B CA 1
ATOM 8524 C C . ASP B 1 445 ? 6.426 -35.531 -26.828 1 95.19 445 ASP B C 1
ATOM 8526 O O . ASP B 1 445 ? 5.973 -35.844 -25.734 1 95.19 445 ASP B O 1
ATOM 8530 N N . GLY B 1 446 ? 5.727 -35.469 -27.953 1 93.19 446 GLY B N 1
ATOM 8531 C CA . GLY B 1 446 ? 4.277 -35.469 -27.844 1 93.19 446 GLY B CA 1
ATOM 8532 C C . GLY B 1 446 ? 3.717 -34.25 -27.188 1 93.19 446 GLY B C 1
ATOM 8533 O O . GLY B 1 446 ? 3.961 -33.125 -27.641 1 93.19 446 GLY B O 1
ATOM 8534 N N . ASP B 1 447 ? 3.033 -34.5 -26 1 92.94 447 ASP B N 1
ATOM 8535 C CA . ASP B 1 447 ? 2.408 -33.375 -25.297 1 92.94 447 ASP B CA 1
ATOM 8536 C C . ASP B 1 447 ? 3.271 -32.906 -24.125 1 92.94 447 ASP B C 1
ATOM 8538 O O . ASP B 1 447 ? 2.965 -31.906 -23.484 1 92.94 447 ASP B O 1
ATOM 8542 N N . ALA B 1 448 ? 4.422 -33.531 -23.922 1 96.25 448 ALA B N 1
ATOM 8543 C CA . ALA B 1 448 ? 5.227 -33.25 -22.734 1 96.25 448 ALA B CA 1
ATOM 8544 C C . ALA B 1 448 ? 6.531 -32.562 -23.109 1 96.25 448 ALA B C 1
ATOM 8546 O O . ALA B 1 448 ? 7.152 -32.906 -24.125 1 96.25 448 ALA B O 1
ATOM 8547 N N . VAL B 1 449 ? 6.965 -31.656 -22.344 1 96.94 449 VAL B N 1
ATOM 8548 C CA . VAL B 1 449 ? 8.234 -30.969 -22.562 1 96.94 449 VAL B CA 1
ATOM 8549 C C . VAL B 1 449 ? 9.391 -31.906 -22.203 1 96.94 449 VAL B C 1
ATOM 8551 O O . VAL B 1 449 ? 9.32 -32.656 -21.234 1 96.94 449 VAL B O 1
ATOM 8554 N N . ILE B 1 450 ? 10.469 -31.797 -22.969 1 96.31 450 ILE B N 1
ATOM 8555 C CA . ILE B 1 450 ? 11.672 -32.562 -22.703 1 96.31 450 ILE B CA 1
ATOM 8556 C C . ILE B 1 450 ? 12.617 -31.766 -21.812 1 96.31 450 ILE B C 1
ATOM 8558 O O . ILE B 1 450 ? 13.086 -30.688 -22.188 1 96.31 450 ILE B O 1
ATOM 8562 N N . PRO B 1 451 ? 12.859 -32.281 -20.609 1 95.19 451 PRO B N 1
ATOM 8563 C CA . PRO B 1 451 ? 13.82 -31.594 -19.75 1 95.19 451 PRO B CA 1
ATOM 8564 C C . PRO B 1 451 ? 15.227 -31.547 -20.344 1 95.19 451 PRO B C 1
ATOM 8566 O O . PRO B 1 451 ? 15.57 -32.375 -21.188 1 95.19 451 PRO B O 1
ATOM 8569 N N . LEU B 1 452 ? 15.984 -30.531 -19.922 1 92.12 452 LEU B N 1
ATOM 8570 C CA . LEU B 1 452 ? 17.406 -30.5 -20.281 1 92.12 452 LEU B CA 1
ATOM 8571 C C . LEU B 1 452 ? 18.203 -31.484 -19.422 1 92.12 452 LEU B C 1
ATOM 8573 O O . LEU B 1 452 ? 17.688 -32.031 -18.438 1 92.12 452 LEU B O 1
ATOM 8577 N N . ASP B 1 453 ? 19.469 -31.656 -19.828 1 87.94 453 ASP B N 1
ATOM 8578 C CA . ASP B 1 453 ? 20.328 -32.562 -19.078 1 87.94 453 ASP B CA 1
ATOM 8579 C C . ASP B 1 453 ? 20.578 -32.031 -17.672 1 87.94 453 ASP B C 1
ATOM 8581 O O . ASP B 1 453 ? 20.5 -30.844 -17.422 1 87.94 453 ASP B O 1
ATOM 8585 N N . GLN B 1 454 ? 20.875 -32.938 -16.828 1 84.62 454 GLN B N 1
ATOM 8586 C CA . GLN B 1 454 ? 21.062 -32.625 -15.422 1 84.62 454 GLN B CA 1
ATOM 8587 C C . GLN B 1 454 ? 22.172 -31.594 -15.234 1 84.62 454 GLN B C 1
ATOM 8589 O O . GLN B 1 454 ? 22.125 -30.766 -14.32 1 84.62 454 GLN B O 1
ATOM 8594 N N . ALA B 1 455 ? 23.125 -31.625 -16.094 1 84.94 455 ALA B N 1
ATOM 8595 C CA . ALA B 1 455 ? 24.234 -30.688 -16.016 1 84.94 455 ALA B CA 1
ATOM 8596 C C . ALA B 1 455 ? 23.766 -29.266 -16.281 1 84.94 455 ALA B C 1
ATOM 8598 O O . ALA B 1 455 ? 24.422 -28.312 -15.859 1 84.94 455 ALA B O 1
ATOM 8599 N N . ASN B 1 456 ? 22.641 -29.203 -16.891 1 88.62 456 ASN B N 1
ATOM 8600 C CA . ASN B 1 456 ? 22.109 -27.891 -17.234 1 88.62 456 ASN B CA 1
ATOM 8601 C C . ASN B 1 456 ? 20.891 -27.547 -16.406 1 88.62 456 ASN B C 1
ATOM 8603 O O . ASN B 1 456 ? 19.953 -26.891 -16.891 1 88.62 456 ASN B O 1
ATOM 8607 N N . PHE B 1 457 ? 20.859 -27.938 -15.18 1 88.62 457 PHE B N 1
ATOM 8608 C CA . PHE B 1 457 ? 19.703 -27.75 -14.305 1 88.62 457 PHE B CA 1
ATOM 8609 C C . PHE B 1 457 ? 19.375 -26.266 -14.164 1 88.62 457 PHE B C 1
ATOM 8611 O O . PHE B 1 457 ? 18.203 -25.891 -14.203 1 88.62 457 PHE B O 1
ATOM 8618 N N . ALA B 1 458 ? 20.391 -25.453 -13.953 1 88.12 458 ALA B N 1
ATOM 8619 C CA . ALA B 1 458 ? 20.172 -24.031 -13.75 1 88.12 458 ALA B CA 1
ATOM 8620 C C . ALA B 1 458 ? 19.469 -23.406 -14.945 1 88.12 458 ALA B C 1
ATOM 8622 O O . ALA B 1 458 ? 18.516 -22.625 -14.781 1 88.12 458 ALA B O 1
ATOM 8623 N N . SER B 1 459 ? 19.891 -23.75 -16.109 1 90.25 459 SER B N 1
ATOM 8624 C CA . SER B 1 459 ? 19.266 -23.234 -17.328 1 90.25 459 SER B CA 1
ATOM 8625 C C . SER B 1 459 ? 17.859 -23.781 -17.484 1 90.25 459 SER B C 1
ATOM 8627 O O . SER B 1 459 ? 16.969 -23.062 -17.984 1 90.25 459 SER B O 1
ATOM 8629 N N . ASP B 1 460 ? 17.719 -25 -17.125 1 93.19 460 ASP B N 1
ATOM 8630 C CA . ASP B 1 460 ? 16.406 -25.609 -17.25 1 93.19 460 ASP B CA 1
ATOM 8631 C C . ASP B 1 460 ? 15.398 -24.953 -16.312 1 93.19 460 ASP B C 1
ATOM 8633 O O . ASP B 1 460 ? 14.273 -24.656 -16.703 1 93.19 460 ASP B O 1
ATOM 8637 N N . ARG B 1 461 ? 15.812 -24.75 -15.062 1 92.06 461 ARG B N 1
ATOM 8638 C CA . ARG B 1 461 ? 14.945 -24.062 -14.102 1 92.06 461 ARG B CA 1
ATOM 8639 C C . ARG B 1 461 ? 14.57 -22.672 -14.609 1 92.06 461 ARG B C 1
ATOM 8641 O O . ARG B 1 461 ? 13.406 -22.266 -14.523 1 92.06 461 ARG B O 1
ATOM 8648 N N . PHE B 1 462 ? 15.562 -21.984 -15.141 1 93.31 462 PHE B N 1
ATOM 8649 C CA . PHE B 1 462 ? 15.336 -20.656 -15.703 1 93.31 462 PHE B CA 1
ATOM 8650 C C . PHE B 1 462 ? 14.289 -20.719 -16.812 1 93.31 462 PHE B C 1
ATOM 8652 O O . PHE B 1 462 ? 13.328 -19.938 -16.797 1 93.31 462 PHE B O 1
ATOM 8659 N N . ARG B 1 463 ? 14.516 -21.625 -17.703 1 93.94 463 ARG B N 1
ATOM 8660 C CA . ARG B 1 463 ? 13.656 -21.75 -18.875 1 93.94 463 ARG B CA 1
ATOM 8661 C C . ARG B 1 463 ? 12.219 -22.062 -18.469 1 93.94 463 ARG B C 1
ATOM 8663 O O . ARG B 1 463 ? 11.273 -21.469 -18.984 1 93.94 463 ARG B O 1
ATOM 8670 N N . VAL B 1 464 ? 12.055 -22.953 -17.562 1 95.75 464 VAL B N 1
ATOM 8671 C CA . VAL B 1 464 ? 10.727 -23.391 -17.125 1 95.75 464 VAL B CA 1
ATOM 8672 C C . VAL B 1 464 ? 10.031 -22.234 -16.391 1 95.75 464 VAL B C 1
ATOM 8674 O O . VAL B 1 464 ? 8.859 -21.953 -16.656 1 95.75 464 VAL B O 1
ATOM 8677 N N . GLN B 1 465 ? 10.734 -21.547 -15.57 1 94.5 465 GLN B N 1
ATOM 8678 C CA . GLN B 1 465 ? 10.164 -20.438 -14.812 1 94.5 465 GLN B CA 1
ATOM 8679 C C . GLN B 1 465 ? 9.781 -19.297 -15.734 1 94.5 465 GLN B C 1
ATOM 8681 O O . GLN B 1 465 ? 8.695 -18.719 -15.609 1 94.5 465 GLN B O 1
ATOM 8686 N N . ALA B 1 466 ? 10.578 -18.969 -16.656 1 95.81 466 ALA B N 1
ATOM 8687 C CA . ALA B 1 466 ? 10.344 -17.844 -17.562 1 95.81 466 ALA B CA 1
ATOM 8688 C C . ALA B 1 466 ? 9.172 -18.141 -18.5 1 95.81 466 ALA B C 1
ATOM 8690 O O . ALA B 1 466 ? 8.289 -17.297 -18.672 1 95.81 466 ALA B O 1
ATOM 8691 N N . HIS B 1 467 ? 9.188 -19.344 -19.031 1 97.56 467 HIS B N 1
ATOM 8692 C CA . HIS B 1 467 ? 8.094 -19.719 -19.922 1 97.56 467 HIS B CA 1
ATOM 8693 C C . HIS B 1 467 ? 6.766 -19.75 -19.172 1 97.56 467 HIS B C 1
ATOM 8695 O O . HIS B 1 467 ? 5.746 -19.281 -19.688 1 97.56 467 HIS B O 1
ATOM 8701 N N . SER B 1 468 ? 6.801 -20.328 -18 1 96.75 468 SER B N 1
ATOM 8702 C CA . SER B 1 468 ? 5.574 -20.406 -17.219 1 96.75 468 SER B CA 1
ATOM 8703 C C . SER B 1 468 ? 5 -19.016 -16.953 1 96.75 468 SER B C 1
ATOM 8705 O O . SER B 1 468 ? 3.787 -18.812 -17.031 1 96.75 468 SER B O 1
ATOM 8707 N N . ALA B 1 469 ? 5.863 -18.094 -16.656 1 95.88 469 ALA B N 1
ATOM 8708 C CA . ALA B 1 469 ? 5.422 -16.734 -16.375 1 95.88 469 ALA B CA 1
ATOM 8709 C C . ALA B 1 469 ? 4.816 -16.094 -17.625 1 95.88 469 ALA B C 1
ATOM 8711 O O . ALA B 1 469 ? 3.791 -15.406 -17.531 1 95.88 469 ALA B O 1
ATOM 8712 N N . ALA B 1 470 ? 5.41 -16.281 -18.734 1 97.81 470 ALA B N 1
ATOM 8713 C CA . ALA B 1 470 ? 4.895 -15.719 -19.984 1 97.81 470 ALA B CA 1
ATOM 8714 C C . ALA B 1 470 ? 3.545 -16.328 -20.344 1 97.81 470 ALA B C 1
ATOM 8716 O O . ALA B 1 470 ? 2.625 -15.617 -20.75 1 97.81 470 ALA B O 1
ATOM 8717 N N . LEU B 1 471 ? 3.477 -17.594 -20.188 1 98.19 471 LEU B N 1
ATOM 8718 C CA . LEU B 1 471 ? 2.242 -18.297 -20.516 1 98.19 471 LEU B CA 1
ATOM 8719 C C . LEU B 1 471 ? 1.122 -17.906 -19.547 1 98.19 471 LEU B C 1
ATOM 8721 O O . LEU B 1 471 ? -0.035 -17.781 -19.953 1 98.19 471 LEU B O 1
ATOM 8725 N N . GLN B 1 472 ? 1.466 -17.75 -18.328 1 97.25 472 GLN B N 1
ATOM 8726 C CA . GLN B 1 472 ? 0.5 -17.266 -17.359 1 97.25 472 GLN B CA 1
ATOM 8727 C C . GLN B 1 472 ? -0.112 -15.938 -17.812 1 97.25 472 GLN B C 1
ATOM 8729 O O . GLN B 1 472 ? -1.33 -15.75 -17.734 1 97.25 472 GLN B O 1
ATOM 8734 N N . LEU B 1 473 ? 0.691 -15.062 -18.234 1 97.44 473 LEU B N 1
ATOM 8735 C CA . LEU B 1 473 ? 0.214 -13.75 -18.656 1 97.44 473 LEU B CA 1
ATOM 8736 C C . LEU B 1 473 ? -0.627 -13.852 -19.922 1 97.44 473 LEU B C 1
ATOM 8738 O O . LEU B 1 473 ? -1.597 -13.109 -20.094 1 97.44 473 LEU B O 1
ATOM 8742 N N . THR B 1 474 ? -0.258 -14.734 -20.734 1 98.38 474 THR B N 1
ATOM 8743 C CA . THR B 1 474 ? -1.052 -14.953 -21.938 1 98.38 474 THR B CA 1
ATOM 8744 C C . THR B 1 474 ? -2.453 -15.438 -21.578 1 98.38 474 THR B C 1
ATOM 8746 O O . THR B 1 474 ? -3.443 -14.977 -22.156 1 98.38 474 THR B O 1
ATOM 8749 N N . ILE B 1 475 ? -2.475 -16.312 -20.688 1 98.06 475 ILE B N 1
ATOM 8750 C CA . ILE B 1 475 ? -3.773 -16.812 -20.234 1 98.06 475 ILE B CA 1
ATOM 8751 C C . ILE B 1 475 ? -4.562 -15.68 -19.578 1 98.06 475 ILE B C 1
ATOM 8753 O O . ILE B 1 475 ? -5.738 -15.469 -19.891 1 98.06 475 ILE B O 1
ATOM 8757 N N . ARG B 1 476 ? -3.945 -14.977 -18.75 1 96.06 476 ARG B N 1
ATOM 8758 C CA . ARG B 1 476 ? -4.621 -13.898 -18.047 1 96.06 476 ARG B CA 1
ATOM 8759 C C . ARG B 1 476 ? -5.211 -12.883 -19.016 1 96.06 476 ARG B C 1
ATOM 8761 O O . ARG B 1 476 ? -6.348 -12.438 -18.844 1 96.06 476 ARG B O 1
ATOM 8768 N N . LEU B 1 477 ? -4.469 -12.539 -20.016 1 96.69 477 LEU B N 1
ATOM 8769 C CA . LEU B 1 477 ? -4.895 -11.547 -21 1 96.69 477 LEU B CA 1
ATOM 8770 C C . LEU B 1 477 ? -6.082 -12.062 -21.812 1 96.69 477 LEU B C 1
ATOM 8772 O O . LEU B 1 477 ? -6.98 -11.297 -22.156 1 96.69 477 LEU B O 1
ATOM 8776 N N . ASN B 1 478 ? -6.117 -13.352 -22.047 1 96.81 478 ASN B N 1
ATOM 8777 C CA . ASN B 1 478 ? -7.062 -13.891 -23.016 1 96.81 478 ASN B CA 1
ATOM 8778 C C . ASN B 1 478 ? -8.156 -14.711 -22.344 1 96.81 478 ASN B C 1
ATOM 8780 O O . ASN B 1 478 ? -9.094 -15.172 -23 1 96.81 478 ASN B O 1
ATOM 8784 N N . ARG B 1 479 ? -8.078 -14.859 -21.125 1 95.94 479 ARG B N 1
ATOM 8785 C CA . ARG B 1 479 ? -8.961 -15.742 -20.375 1 95.94 479 ARG B CA 1
ATOM 8786 C C . ARG B 1 479 ? -10.422 -15.359 -20.578 1 95.94 479 ARG B C 1
ATOM 8788 O O . ARG B 1 479 ? -11.281 -16.234 -20.719 1 95.94 479 ARG B O 1
ATOM 8795 N N . SER B 1 480 ? -10.727 -14.117 -20.656 1 92.31 480 SER B N 1
ATOM 8796 C CA . SER B 1 480 ? -12.094 -13.625 -20.75 1 92.31 480 SER B CA 1
ATOM 8797 C C . SER B 1 480 ? -12.742 -14.031 -22.078 1 92.31 480 SER B C 1
ATOM 8799 O O . SER B 1 480 ? -13.961 -13.992 -22.203 1 92.31 480 SER B O 1
ATOM 8801 N N . PHE B 1 481 ? -11.938 -14.453 -22.969 1 92.25 481 PHE B N 1
ATOM 8802 C CA . PHE B 1 481 ? -12.445 -14.742 -24.297 1 92.25 481 PHE B CA 1
ATOM 8803 C C . PHE B 1 481 ? -12.695 -16.234 -24.484 1 92.25 481 PHE B C 1
ATOM 8805 O O . PHE B 1 481 ? -13.156 -16.672 -25.547 1 92.25 481 PHE B O 1
ATOM 8812 N N . LEU B 1 482 ? -12.477 -17.016 -23.5 1 91.88 482 LEU B N 1
ATOM 8813 C CA . LEU B 1 482 ? -12.602 -18.453 -23.656 1 91.88 482 LEU B CA 1
ATOM 8814 C C . LEU B 1 482 ? -14.008 -18.844 -24.094 1 91.88 482 LEU B C 1
ATOM 8816 O O . LEU B 1 482 ? -14.195 -19.406 -25.172 1 91.88 482 LEU B O 1
ATOM 8820 N N . ALA B 1 483 ? -15 -18.438 -23.328 1 87.31 483 ALA B N 1
ATOM 8821 C CA . ALA B 1 483 ? -16.375 -18.75 -23.688 1 87.31 483 ALA B CA 1
ATOM 8822 C C . ALA B 1 483 ? -16.906 -17.781 -24.75 1 87.31 483 ALA B C 1
ATOM 8824 O O . ALA B 1 483 ? -17.688 -18.172 -25.609 1 87.31 483 ALA B O 1
ATOM 8825 N N . ARG B 1 484 ? -16.453 -16.594 -24.641 1 87.25 484 ARG B N 1
ATOM 8826 C CA . ARG B 1 484 ? -16.922 -15.562 -25.562 1 87.25 484 ARG B CA 1
ATOM 8827 C C . ARG B 1 484 ? -16.438 -15.844 -26.984 1 87.25 484 ARG B C 1
ATOM 8829 O O . ARG B 1 484 ? -17.156 -15.578 -27.953 1 87.25 484 ARG B O 1
ATOM 8836 N N . GLY B 1 485 ? -15.234 -16.312 -27.062 1 86.44 485 GLY B N 1
ATOM 8837 C CA . GLY B 1 485 ? -14.688 -16.656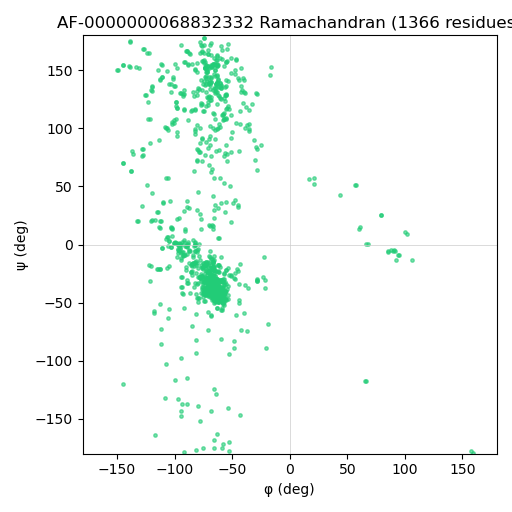 -28.359 1 86.44 485 GLY B CA 1
ATOM 8838 C C . GLY B 1 485 ? -15.344 -17.875 -28.984 1 86.44 485 GLY B C 1
ATOM 8839 O O . GLY B 1 485 ? -15.32 -18.047 -30.203 1 86.44 485 GLY B O 1
ATOM 8840 N N . PHE B 1 486 ? -15.875 -18.656 -28.141 1 83.31 486 PHE B N 1
ATOM 8841 C CA . PHE B 1 486 ? -16.656 -19.766 -28.641 1 83.31 486 PHE B CA 1
ATOM 8842 C C . PHE B 1 486 ? -17.984 -19.297 -29.219 1 83.31 486 PHE B C 1
ATOM 8844 O O . PHE B 1 486 ? -18.422 -19.766 -30.266 1 83.31 486 PHE B O 1
ATOM 8851 N N . ALA B 1 487 ? -18.562 -18.375 -28.516 1 79.94 487 ALA B N 1
ATOM 8852 C CA . ALA B 1 487 ? -19.859 -17.859 -28.922 1 79.94 487 ALA B CA 1
ATOM 8853 C C . ALA B 1 487 ? -19.734 -16.906 -30.109 1 79.94 487 ALA B C 1
ATOM 8855 O O . ALA B 1 487 ? -20.641 -16.828 -30.953 1 79.94 487 ALA B O 1
ATOM 8856 N N . ASP B 1 488 ? -18.656 -16.141 -30.109 1 81.81 488 ASP B N 1
ATOM 8857 C CA . ASP B 1 488 ? -18.406 -15.156 -31.172 1 81.81 488 ASP B CA 1
ATOM 8858 C C . ASP B 1 488 ? -17.078 -15.414 -31.844 1 81.81 488 ASP B C 1
ATOM 8860 O O . ASP B 1 488 ? -16.016 -15.07 -31.312 1 81.81 488 ASP B O 1
ATOM 8864 N N . PRO B 1 489 ? -17.078 -15.867 -33 1 81.81 489 PRO B N 1
ATOM 8865 C CA . PRO B 1 489 ? -15.844 -16.234 -33.688 1 81.81 489 PRO B CA 1
ATOM 8866 C C . PRO B 1 489 ? -14.891 -15.055 -33.906 1 81.81 489 PRO B C 1
ATOM 8868 O O . PRO B 1 489 ? -13.711 -15.25 -34.188 1 81.81 489 PRO B O 1
ATOM 8871 N N . ARG B 1 490 ? -15.312 -13.812 -33.812 1 84.12 490 ARG B N 1
ATOM 8872 C CA . ARG B 1 490 ? -14.438 -12.648 -33.938 1 84.12 490 ARG B CA 1
ATOM 8873 C C . ARG B 1 490 ? -13.375 -12.648 -32.844 1 84.12 490 ARG B C 1
ATOM 8875 O O . ARG B 1 490 ? -12.32 -12.031 -33 1 84.12 490 ARG B O 1
ATOM 8882 N N . PHE B 1 491 ? -13.781 -13.391 -31.734 1 88.06 491 PHE B N 1
ATOM 8883 C CA . PHE B 1 491 ? -12.859 -13.445 -30.609 1 88.06 491 PHE B CA 1
ATOM 8884 C C . PHE B 1 491 ? -12.125 -14.781 -30.562 1 88.06 491 PHE B C 1
ATOM 8886 O O . PHE B 1 491 ? -11.445 -15.086 -29.594 1 88.06 491 PHE B O 1
ATOM 8893 N N . ALA B 1 492 ? -12.172 -15.539 -31.641 1 88.75 492 ALA B N 1
ATOM 8894 C CA . ALA B 1 492 ? -11.625 -16.891 -31.656 1 88.75 492 ALA B CA 1
ATOM 8895 C C . ALA B 1 492 ? -10.109 -16.875 -31.5 1 88.75 492 ALA B C 1
ATOM 8897 O O . ALA B 1 492 ? -9.539 -17.781 -30.875 1 88.75 492 ALA B O 1
ATOM 8898 N N . LYS B 1 493 ? -9.516 -15.891 -32.094 1 92.31 493 LYS B N 1
ATOM 8899 C CA . LYS B 1 493 ? -8.055 -15.828 -32.031 1 92.31 493 LYS B CA 1
ATOM 8900 C C . LYS B 1 493 ? -7.598 -15.711 -30.562 1 92.31 493 LYS B C 1
ATOM 8902 O O . LYS B 1 493 ? -6.578 -16.281 -30.188 1 92.31 493 LYS B O 1
ATOM 8907 N N . TYR B 1 494 ? -8.305 -14.938 -29.781 1 94.56 494 TYR B N 1
ATOM 8908 C CA . TYR B 1 494 ? -7.953 -14.766 -28.375 1 94.56 494 TYR B CA 1
ATOM 8909 C C . TYR B 1 494 ? -8.25 -16.031 -27.578 1 94.56 494 TYR B C 1
ATOM 8911 O O . TYR B 1 494 ? -7.465 -16.422 -26.703 1 94.56 494 TYR B O 1
ATOM 8919 N N . ARG B 1 495 ? -9.344 -16.703 -27.906 1 94.12 495 ARG B N 1
ATOM 8920 C CA . ARG B 1 495 ? -9.648 -18 -27.297 1 94.12 495 ARG B CA 1
ATOM 8921 C C . ARG B 1 495 ? -8.531 -19 -27.562 1 94.12 495 ARG B C 1
ATOM 8923 O O . ARG B 1 495 ? -8.078 -19.688 -26.641 1 94.12 495 ARG B O 1
ATOM 8930 N N . HIS B 1 496 ? -8.086 -19.016 -28.734 1 95.5 496 HIS B N 1
ATOM 8931 C CA . HIS B 1 496 ? -7.043 -19.953 -29.125 1 95.5 496 HIS B CA 1
ATOM 8932 C C . HIS B 1 496 ? -5.73 -19.656 -28.406 1 95.5 496 HIS B C 1
ATOM 8934 O O . HIS B 1 496 ? -4.992 -20.578 -28.031 1 95.5 496 HIS B O 1
ATOM 8940 N N . ALA B 1 497 ? -5.449 -18.375 -28.281 1 97.38 497 ALA B N 1
ATOM 8941 C CA . ALA B 1 497 ? -4.242 -18 -27.562 1 97.38 497 ALA B CA 1
ATOM 8942 C C . ALA B 1 497 ? -4.293 -18.516 -26.125 1 97.38 497 ALA B C 1
ATOM 8944 O O . ALA B 1 497 ? -3.293 -19.016 -25.594 1 97.38 497 ALA B O 1
ATOM 8945 N N . CYS B 1 498 ? -5.391 -18.391 -25.516 1 97.62 498 CYS B N 1
ATOM 8946 C CA . CYS B 1 498 ? -5.594 -18.859 -24.156 1 97.62 498 CYS B CA 1
ATOM 8947 C C . CYS B 1 498 ? -5.422 -20.375 -24.062 1 97.62 498 CYS B C 1
ATOM 8949 O O . CYS B 1 498 ? -4.684 -20.859 -23.203 1 97.62 498 CYS B O 1
ATOM 8951 N N . LEU B 1 499 ? -6 -21.109 -24.953 1 97.62 499 LEU B N 1
ATOM 8952 C CA . LEU B 1 499 ? -5.969 -22.578 -24.969 1 97.62 499 LEU B CA 1
ATOM 8953 C C . LEU B 1 499 ? -4.559 -23.094 -25.234 1 97.62 499 LEU B C 1
ATOM 8955 O O . LEU B 1 499 ? -4.082 -24 -24.562 1 97.62 499 LEU B O 1
ATOM 8959 N N . SER B 1 500 ? -3.986 -22.484 -26.188 1 97.25 500 SER B N 1
ATOM 8960 C CA . SER B 1 500 ? -2.635 -22.906 -26.547 1 97.25 500 SER B CA 1
ATOM 8961 C C . SER B 1 500 ? -1.674 -22.719 -25.375 1 97.25 500 SER B C 1
ATOM 8963 O O . SER B 1 500 ? -0.846 -23.594 -25.094 1 97.25 500 SER B O 1
ATOM 8965 N N . ALA B 1 501 ? -1.826 -21.609 -24.703 1 98.31 501 ALA B N 1
ATOM 8966 C CA . ALA B 1 501 ? -0.978 -21.344 -23.547 1 98.31 501 ALA B CA 1
ATOM 8967 C C . ALA B 1 501 ? -1.235 -22.359 -22.438 1 98.31 501 ALA B C 1
ATOM 8969 O O . ALA B 1 501 ? -0.296 -22.844 -21.797 1 98.31 501 ALA B O 1
ATOM 8970 N N . ALA B 1 502 ? -2.463 -22.672 -22.219 1 98.62 502 ALA B N 1
ATOM 8971 C CA . ALA B 1 502 ? -2.822 -23.641 -21.188 1 98.62 502 ALA B CA 1
ATOM 8972 C C . ALA B 1 502 ? -2.271 -25.031 -21.516 1 98.62 502 ALA B C 1
ATOM 8974 O O . ALA B 1 502 ? -1.753 -25.719 -20.641 1 98.62 502 ALA B O 1
ATOM 8975 N N . GLN B 1 503 ? -2.369 -25.391 -22.75 1 98.19 503 GLN B N 1
ATOM 8976 C CA . GLN B 1 503 ? -1.853 -26.688 -23.188 1 98.19 503 GLN B CA 1
ATOM 8977 C C . GLN B 1 503 ? -0.341 -26.766 -22.984 1 98.19 503 GLN B C 1
ATOM 8979 O O . GLN B 1 503 ? 0.177 -27.797 -22.531 1 98.19 503 GLN B O 1
ATOM 8984 N N . GLU B 1 504 ? 0.293 -25.719 -23.297 1 97.75 504 GLU B N 1
ATOM 8985 C CA . GLU B 1 504 ? 1.742 -25.688 -23.125 1 97.75 504 GLU B CA 1
ATOM 8986 C C . GLU B 1 504 ? 2.127 -25.781 -21.656 1 97.75 504 GLU B C 1
ATOM 8988 O O . GLU B 1 504 ? 3.113 -26.438 -21.312 1 97.75 504 GLU B O 1
ATOM 8993 N N . LEU B 1 505 ? 1.405 -25.109 -20.781 1 98 505 LEU B N 1
ATOM 8994 C CA . LEU B 1 505 ? 1.665 -25.188 -19.344 1 98 505 LEU B CA 1
ATOM 8995 C C . LEU B 1 505 ? 1.502 -26.625 -18.844 1 98 505 LEU B C 1
ATOM 8997 O O . LEU B 1 505 ? 2.285 -27.094 -18.016 1 98 505 LEU B O 1
ATOM 9001 N N . LEU B 1 506 ? 0.478 -27.312 -19.359 1 98.06 506 LEU B N 1
ATOM 9002 C CA . LEU B 1 506 ? 0.311 -28.719 -18.984 1 98.06 506 LEU B CA 1
ATOM 9003 C C . LEU B 1 506 ? 1.465 -29.562 -19.5 1 98.06 506 LEU B C 1
ATOM 9005 O O . LEU B 1 506 ? 1.905 -30.5 -18.828 1 98.06 506 LEU B O 1
ATOM 9009 N N . GLY B 1 507 ? 1.922 -29.219 -20.656 1 97.5 507 GLY B N 1
ATOM 9010 C CA . GLY B 1 507 ? 3.09 -29.906 -21.188 1 97.5 507 GLY B CA 1
ATOM 9011 C C . GLY B 1 507 ? 4.324 -29.734 -20.328 1 97.5 507 GLY B C 1
ATOM 9012 O O . GLY B 1 507 ? 5.113 -30.672 -20.188 1 97.5 507 GLY B O 1
ATOM 9013 N N . LEU B 1 508 ? 4.504 -28.547 -19.812 1 97 508 LEU B N 1
ATOM 9014 C CA . LEU B 1 508 ? 5.605 -28.312 -18.891 1 97 508 LEU B CA 1
ATOM 9015 C C . LEU B 1 508 ? 5.484 -29.188 -17.641 1 97 508 LEU B C 1
ATOM 9017 O O . LEU B 1 508 ? 6.461 -29.812 -17.219 1 97 508 LEU B O 1
ATOM 9021 N N . PHE B 1 509 ? 4.352 -29.281 -17.125 1 96.19 509 PHE B N 1
ATOM 9022 C CA . PHE B 1 509 ? 4.125 -30.094 -15.938 1 96.19 509 PHE B CA 1
ATOM 9023 C C . PHE B 1 509 ? 4.359 -31.562 -16.234 1 96.19 509 PHE B C 1
ATOM 9025 O O . PHE B 1 509 ? 4.992 -32.281 -15.438 1 96.19 509 PHE B O 1
ATOM 9032 N N . LEU B 1 510 ? 3.904 -32.031 -17.328 1 96 510 LEU B N 1
ATOM 9033 C CA . LEU B 1 510 ? 4.012 -33.438 -17.703 1 96 510 LEU B CA 1
ATOM 9034 C C . LEU B 1 510 ? 5.453 -33.812 -18.031 1 96 510 LEU B C 1
ATOM 9036 O O . LEU B 1 510 ? 5.863 -34.969 -17.844 1 96 510 LEU B O 1
ATOM 9040 N N . GLY B 1 511 ? 6.188 -32.844 -18.469 1 96.19 511 GLY B N 1
ATOM 9041 C CA . GLY B 1 511 ? 7.562 -33.094 -18.875 1 96.19 511 GLY B CA 1
ATOM 9042 C C . GLY B 1 511 ? 8.477 -33.406 -17.703 1 96.19 511 GLY B C 1
ATOM 9043 O O . GLY B 1 511 ? 9.492 -34.094 -17.859 1 96.19 511 GLY B O 1
ATOM 9044 N N . TYR B 1 512 ? 8.18 -32.875 -16.609 1 94.12 512 TYR B N 1
ATOM 9045 C CA . TYR B 1 512 ? 9.031 -33.031 -15.445 1 94.12 512 TYR B CA 1
ATOM 9046 C C . TYR B 1 512 ? 8.375 -33.969 -14.43 1 94.12 512 TYR B C 1
ATOM 9048 O O . TYR B 1 512 ? 7.535 -33.531 -13.633 1 94.12 512 TYR B O 1
ATOM 9056 N N . ASP B 1 513 ? 8.82 -35.188 -14.43 1 86.94 513 ASP B N 1
ATOM 9057 C CA . ASP B 1 513 ? 8.234 -36.188 -13.539 1 86.94 513 ASP B CA 1
ATOM 9058 C C . ASP B 1 513 ? 8.578 -35.875 -12.078 1 86.94 513 ASP B C 1
ATOM 9060 O O . ASP B 1 513 ? 9.32 -34.938 -11.789 1 86.94 513 ASP B O 1
ATOM 9064 N N . ASP B 1 514 ? 8.016 -36.594 -11.148 1 82.31 514 ASP B N 1
ATOM 9065 C CA . ASP B 1 514 ? 8.102 -36.312 -9.719 1 82.31 514 ASP B CA 1
ATOM 9066 C C . ASP B 1 514 ? 9.531 -36.469 -9.211 1 82.31 514 ASP B C 1
ATOM 9068 O O . ASP B 1 514 ? 9.898 -35.938 -8.172 1 82.31 514 ASP B O 1
ATOM 9072 N N . ALA B 1 515 ? 10.344 -37.188 -9.961 1 80.75 515 ALA B N 1
ATOM 9073 C CA . ALA B 1 515 ? 11.719 -37.406 -9.547 1 80.75 515 ALA B CA 1
ATOM 9074 C C . ALA B 1 515 ? 12.625 -36.281 -9.977 1 80.75 515 ALA B C 1
ATOM 9076 O O . ALA B 1 515 ? 13.719 -36.094 -9.43 1 80.75 515 ALA B O 1
ATOM 9077 N N . HIS B 1 516 ? 12.188 -35.625 -10.977 1 86.44 516 HIS B N 1
ATOM 9078 C CA . HIS B 1 516 ? 13 -34.5 -11.477 1 86.44 516 HIS B CA 1
ATOM 9079 C C . HIS B 1 516 ? 12.984 -33.344 -10.5 1 86.44 516 HIS B C 1
ATOM 9081 O O . HIS B 1 516 ? 11.93 -32.969 -9.969 1 86.44 516 HIS B O 1
ATOM 9087 N N . PRO B 1 517 ? 14.039 -32.656 -10.273 1 83.38 517 PRO B N 1
ATOM 9088 C CA . PRO B 1 517 ? 14.133 -31.578 -9.281 1 83.38 517 PRO B CA 1
ATOM 9089 C C . PRO B 1 517 ? 13.219 -30.391 -9.602 1 83.38 517 PRO B C 1
ATOM 9091 O O . PRO B 1 517 ? 12.719 -29.734 -8.695 1 83.38 517 PRO B O 1
ATOM 9094 N N . VAL B 1 518 ? 12.961 -30.141 -10.828 1 88.31 518 VAL B N 1
ATOM 9095 C CA . VAL B 1 518 ? 12.125 -29.016 -11.234 1 88.31 518 VAL B CA 1
ATOM 9096 C C . VAL B 1 518 ? 10.688 -29.234 -10.766 1 88.31 518 VAL B C 1
ATOM 9098 O O . VAL B 1 518 ? 9.953 -28.281 -10.531 1 88.31 518 VAL B O 1
ATOM 9101 N N . SER B 1 519 ? 10.312 -30.484 -10.641 1 86.81 519 SER B N 1
ATOM 9102 C CA . SER B 1 519 ? 8.945 -30.828 -10.258 1 86.81 519 SER B CA 1
ATOM 9103 C C . SER B 1 519 ? 8.656 -30.422 -8.812 1 86.81 519 SER B C 1
ATOM 9105 O O . SER B 1 519 ? 7.496 -30.328 -8.406 1 86.81 519 SER B O 1
ATOM 9107 N N . ARG B 1 520 ? 9.68 -30.094 -8.125 1 82 520 ARG B N 1
ATOM 9108 C CA . ARG B 1 520 ? 9.555 -29.766 -6.711 1 82 520 ARG B CA 1
ATOM 9109 C C . ARG B 1 520 ? 9.102 -28.328 -6.516 1 82 520 ARG B C 1
ATOM 9111 O O . ARG B 1 520 ? 8.648 -27.953 -5.426 1 82 520 ARG B O 1
ATOM 9118 N N . PHE B 1 521 ? 9.211 -27.609 -7.527 1 84.25 521 PHE B N 1
ATOM 9119 C CA . PHE B 1 521 ? 8.828 -26.219 -7.41 1 84.25 521 PHE B CA 1
ATOM 9120 C C . PHE B 1 521 ? 7.312 -26.062 -7.469 1 84.25 521 PHE B C 1
ATOM 9122 O O . PHE B 1 521 ? 6.668 -26.562 -8.398 1 84.25 521 PHE B O 1
ATOM 9129 N N . ALA B 1 522 ? 6.793 -25.266 -6.547 1 81.75 522 ALA B N 1
ATOM 9130 C CA . ALA B 1 522 ? 5.352 -25.094 -6.383 1 81.75 522 ALA B CA 1
ATOM 9131 C C . ALA B 1 522 ? 4.746 -24.375 -7.586 1 81.75 522 ALA B C 1
ATOM 9133 O O . ALA B 1 522 ? 3.584 -24.609 -7.934 1 81.75 522 ALA B O 1
ATOM 9134 N N . PHE B 1 523 ? 5.535 -23.562 -8.266 1 87.25 523 PHE B N 1
ATOM 9135 C CA . PHE B 1 523 ? 4.977 -22.781 -9.367 1 87.25 523 PHE B CA 1
ATOM 9136 C C . PHE B 1 523 ? 4.547 -23.688 -10.508 1 87.25 523 PHE B C 1
ATOM 9138 O O . PHE B 1 523 ? 3.617 -23.359 -11.25 1 87.25 523 PHE B O 1
ATOM 9145 N N . LEU B 1 524 ? 5.211 -24.812 -10.648 1 90.69 524 LEU B N 1
ATOM 9146 C CA . LEU B 1 524 ? 4.852 -25.734 -11.727 1 90.69 524 LEU B CA 1
ATOM 9147 C C . LEU B 1 524 ? 3.455 -26.312 -11.5 1 90.69 524 LEU B C 1
ATOM 9149 O O . LEU B 1 524 ? 2.625 -26.297 -12.414 1 90.69 524 LEU B O 1
ATOM 9153 N N . ALA B 1 525 ? 3.24 -26.75 -10.312 1 89.25 525 ALA B N 1
ATOM 9154 C CA . ALA B 1 525 ? 1.92 -27.281 -9.977 1 89.25 525 ALA B CA 1
ATOM 9155 C C . ALA B 1 525 ? 0.86 -26.188 -10.031 1 89.25 525 ALA B C 1
ATOM 9157 O O . ALA B 1 525 ? -0.254 -26.406 -10.5 1 89.25 525 ALA B O 1
ATOM 9158 N N . TYR B 1 526 ? 1.192 -25.078 -9.578 1 90.44 526 TYR B N 1
ATOM 9159 C CA . TYR B 1 526 ? 0.286 -23.938 -9.57 1 90.44 526 TYR B CA 1
ATOM 9160 C C . TYR B 1 526 ? -0.203 -23.625 -10.977 1 90.44 526 TYR B C 1
ATOM 9162 O O . TYR B 1 526 ? -1.405 -23.469 -11.203 1 90.44 526 TYR B O 1
ATOM 9170 N N . HIS B 1 527 ? 0.68 -23.484 -11.883 1 94.88 527 HIS B N 1
ATOM 9171 C CA . HIS B 1 527 ? 0.315 -23.156 -13.258 1 94.88 527 HIS B CA 1
ATOM 9172 C C . HIS B 1 527 ? -0.421 -24.328 -13.914 1 94.88 527 HIS B C 1
ATOM 9174 O O . HIS B 1 527 ? -1.324 -24.109 -14.727 1 94.88 527 HIS B O 1
ATOM 9180 N N . CYS B 1 528 ? -0.042 -25.484 -13.523 1 95.31 528 CYS B N 1
ATOM 9181 C CA . CYS B 1 528 ? -0.729 -26.672 -14.031 1 95.31 528 CYS B CA 1
ATOM 9182 C C . CYS B 1 528 ? -2.199 -26.656 -13.625 1 95.31 528 CYS B C 1
ATOM 9184 O O . CYS B 1 528 ? -3.076 -26.922 -14.453 1 95.31 528 CYS B O 1
ATOM 9186 N N . LEU B 1 529 ? -2.422 -26.344 -12.414 1 95 529 LEU B N 1
ATOM 9187 C CA . LEU B 1 529 ? -3.789 -26.328 -11.906 1 95 529 LEU B CA 1
ATOM 9188 C C . LEU B 1 529 ? -4.625 -25.281 -12.641 1 95 529 LEU B C 1
ATOM 9190 O O . LEU B 1 529 ? -5.781 -25.531 -12.984 1 95 529 LEU B O 1
ATOM 9194 N N . ASN B 1 530 ? -4.074 -24.156 -12.875 1 96.56 530 ASN B N 1
ATOM 9195 C CA . ASN B 1 530 ? -4.77 -23.109 -13.633 1 96.56 530 ASN B CA 1
ATOM 9196 C C . ASN B 1 530 ? -5.059 -23.562 -15.062 1 96.56 530 ASN B C 1
ATOM 9198 O O . ASN B 1 530 ? -6.168 -23.391 -15.562 1 96.56 530 ASN B O 1
ATOM 9202 N N . ALA B 1 531 ? -4.074 -24.141 -15.664 1 98.31 531 ALA B N 1
ATOM 9203 C CA . ALA B 1 531 ? -4.223 -24.625 -17.031 1 98.31 531 ALA B CA 1
ATOM 9204 C C . ALA B 1 531 ? -5.281 -25.719 -17.125 1 98.31 531 ALA B C 1
ATOM 9206 O O . ALA B 1 531 ? -6.062 -25.766 -18.078 1 98.31 531 ALA B O 1
ATOM 9207 N N . LEU B 1 532 ? -5.254 -26.547 -16.172 1 97.56 532 LEU B N 1
ATOM 9208 C CA . LEU B 1 532 ? -6.242 -27.609 -16.109 1 97.56 532 LEU B CA 1
ATOM 9209 C C . LEU B 1 532 ? -7.656 -27.047 -16.078 1 97.56 532 LEU B C 1
ATOM 9211 O O . LEU B 1 532 ? -8.539 -27.531 -16.797 1 97.56 532 LEU B O 1
ATOM 9215 N N . LEU B 1 533 ? -7.871 -26.047 -15.328 1 97.06 533 LEU B N 1
ATOM 9216 C CA . LEU B 1 533 ? -9.18 -25.406 -15.242 1 97.06 533 LEU B CA 1
ATOM 9217 C C . LEU B 1 533 ? -9.602 -24.844 -16.594 1 97.06 533 LEU B C 1
ATOM 9219 O O . LEU B 1 533 ? -10.766 -24.953 -16.984 1 97.06 533 LEU B O 1
ATOM 9223 N N . ILE B 1 534 ? -8.695 -24.266 -17.266 1 98.06 534 ILE B N 1
ATOM 9224 C CA . ILE B 1 534 ? -8.984 -23.703 -18.578 1 98.06 534 ILE B CA 1
ATOM 9225 C C . ILE B 1 534 ? -9.469 -24.797 -19.531 1 98.06 534 ILE B C 1
ATOM 9227 O O . ILE B 1 534 ? -10.484 -24.641 -20.203 1 98.06 534 ILE B O 1
ATOM 9231 N N . LEU B 1 535 ? -8.773 -25.891 -19.547 1 97.75 535 LEU B N 1
ATOM 9232 C CA . LEU B 1 535 ? -9.109 -26.969 -20.469 1 97.75 535 LEU B CA 1
ATOM 9233 C C . LEU B 1 535 ? -10.445 -27.594 -20.109 1 97.75 535 LEU B C 1
ATOM 9235 O O . LEU B 1 535 ? -11.242 -27.938 -20.984 1 97.75 535 LEU B O 1
ATOM 9239 N N . VAL B 1 536 ? -10.656 -27.75 -18.875 1 95.62 536 VAL B N 1
ATOM 9240 C CA . VAL B 1 536 ? -11.898 -28.375 -18.422 1 95.62 536 VAL B CA 1
ATOM 9241 C C . VAL B 1 536 ? -13.086 -27.484 -18.797 1 95.62 536 VAL B C 1
ATOM 9243 O O . VAL B 1 536 ? -14.117 -27.969 -19.266 1 95.62 536 VAL B O 1
ATOM 9246 N N . VAL B 1 537 ? -12.953 -26.188 -18.594 1 93.44 537 VAL B N 1
ATOM 9247 C CA . VAL B 1 537 ? -14.016 -25.25 -18.953 1 93.44 537 VAL B CA 1
ATOM 9248 C C . VAL B 1 537 ? -14.242 -25.266 -20.453 1 93.44 537 VAL B C 1
ATOM 9250 O O . VAL B 1 537 ? -15.383 -25.188 -20.922 1 93.44 537 VAL B O 1
ATOM 9253 N N . ASP B 1 538 ? -13.164 -25.344 -21.172 1 93.38 538 ASP B N 1
ATOM 9254 C CA . ASP B 1 538 ? -13.289 -25.375 -22.625 1 93.38 538 ASP B CA 1
ATOM 9255 C C . ASP B 1 538 ? -14.031 -26.625 -23.094 1 93.38 538 ASP B C 1
ATOM 9257 O O . ASP B 1 538 ? -14.914 -26.547 -23.953 1 93.38 538 ASP B O 1
ATOM 9261 N N . VAL B 1 539 ? -13.68 -27.766 -22.531 1 92.31 539 VAL B N 1
ATOM 9262 C CA . VAL B 1 539 ? -14.328 -29.016 -22.891 1 92.31 539 VAL B CA 1
ATOM 9263 C C . VAL B 1 539 ? -15.805 -28.984 -22.484 1 92.31 539 VAL B C 1
ATOM 9265 O O . VAL B 1 539 ? -16.672 -29.5 -23.203 1 92.31 539 VAL B O 1
ATOM 9268 N N . PHE B 1 540 ? -16.016 -28.344 -21.391 1 89.12 540 PHE B N 1
ATOM 9269 C CA . PHE B 1 540 ? -17.391 -28.188 -20.938 1 89.12 540 PHE B CA 1
ATOM 9270 C C . PHE B 1 540 ? -18.188 -27.344 -21.906 1 89.12 540 PHE B C 1
ATOM 9272 O O . PHE B 1 540 ? -19.344 -27.656 -22.219 1 89.12 540 PHE B O 1
ATOM 9279 N N . ASN B 1 541 ? -17.562 -26.328 -22.359 1 83.81 541 ASN B N 1
ATOM 9280 C CA . ASN B 1 541 ? -18.234 -25.406 -23.281 1 83.81 541 ASN B CA 1
ATOM 9281 C C . ASN B 1 541 ? -18.359 -26 -24.672 1 83.81 541 ASN B C 1
ATOM 9283 O O . ASN B 1 541 ? -19.359 -25.75 -25.359 1 83.81 541 ASN B O 1
ATOM 9287 N N . ASP B 1 542 ? -17.297 -26.703 -25.062 1 83.38 542 ASP B N 1
ATOM 9288 C CA . ASP B 1 542 ? -17.219 -27.25 -26.406 1 83.38 542 ASP B CA 1
ATOM 9289 C C . ASP B 1 542 ? -16.703 -28.688 -26.391 1 83.38 542 ASP B C 1
ATOM 9291 O O . ASP B 1 542 ? -15.586 -28.953 -26.828 1 83.38 542 ASP B O 1
ATOM 9295 N N . PRO B 1 543 ? -17.516 -29.625 -26.062 1 86.81 543 PRO B N 1
ATOM 9296 C CA . PRO B 1 543 ? -17.078 -31 -25.875 1 86.81 543 PRO B CA 1
ATOM 9297 C C . PRO B 1 543 ? -16.672 -31.688 -27.172 1 86.81 543 PRO B C 1
ATOM 9299 O O . PRO B 1 543 ? -15.977 -32.719 -27.156 1 86.81 543 PRO B O 1
ATOM 9302 N N . ARG B 1 544 ? -17.094 -31.203 -28.328 1 84.25 544 ARG B N 1
ATOM 9303 C CA . ARG B 1 544 ? -16.781 -31.844 -29.594 1 84.25 544 ARG B CA 1
ATOM 9304 C C . ARG B 1 544 ? -16 -30.906 -30.5 1 84.25 544 ARG B C 1
ATOM 9306 O O . ARG B 1 544 ? -15.984 -31.094 -31.719 1 84.25 544 ARG B O 1
ATOM 9313 N N . GLY B 1 545 ? -15.406 -29.938 -29.859 1 83.19 545 GLY B N 1
ATOM 9314 C CA . GLY B 1 545 ? -14.664 -28.969 -30.641 1 83.19 545 GLY B CA 1
ATOM 9315 C C . GLY B 1 545 ? -13.344 -29.5 -31.172 1 83.19 545 GLY B C 1
ATOM 9316 O O . GLY B 1 545 ? -12.977 -30.641 -30.891 1 83.19 545 GLY B O 1
ATOM 9317 N N . LEU B 1 546 ? -12.664 -28.656 -31.922 1 84.5 546 LEU B N 1
ATOM 9318 C CA . LEU B 1 546 ? -11.414 -28.984 -32.594 1 84.5 546 LEU B CA 1
ATOM 9319 C C . LEU B 1 546 ? -10.367 -29.469 -31.594 1 84.5 546 LEU B C 1
ATOM 9321 O O . LEU B 1 546 ? -9.586 -30.375 -31.906 1 84.5 546 LEU B O 1
ATOM 9325 N N . TYR B 1 547 ? -10.383 -28.922 -30.359 1 89.69 547 TYR B N 1
ATOM 9326 C CA . TYR B 1 547 ? -9.336 -29.203 -29.391 1 89.69 547 TYR B CA 1
ATOM 9327 C C . TYR B 1 547 ? -9.836 -30.172 -28.312 1 89.69 547 TYR B C 1
ATOM 9329 O O . TYR B 1 547 ? -9.094 -30.531 -27.391 1 89.69 547 TYR B O 1
ATOM 9337 N N . ALA B 1 548 ? -10.984 -30.625 -28.422 1 91.38 548 ALA B N 1
ATOM 9338 C CA . ALA B 1 548 ? -11.641 -31.375 -27.344 1 91.38 548 ALA B CA 1
ATOM 9339 C C . ALA B 1 548 ? -10.891 -32.656 -27.031 1 91.38 548 ALA B C 1
ATOM 9341 O O . ALA B 1 548 ? -10.664 -33 -25.875 1 91.38 548 ALA B O 1
ATOM 9342 N N . GLU B 1 549 ? -10.484 -33.375 -28.078 1 93.62 549 GLU B N 1
ATOM 9343 C CA . GLU B 1 549 ? -9.812 -34.656 -27.875 1 93.62 549 GLU B CA 1
ATOM 9344 C C . GLU B 1 549 ? -8.461 -34.469 -27.188 1 93.62 549 GLU B C 1
ATOM 9346 O O . GLU B 1 549 ? -8.133 -35.188 -26.234 1 93.62 549 GLU B O 1
ATOM 9351 N N . LYS B 1 550 ? -7.688 -33.594 -27.719 1 95.56 550 LYS B N 1
ATOM 9352 C CA . LYS B 1 550 ? -6.398 -33.312 -27.094 1 95.56 550 LYS B CA 1
ATOM 9353 C C . LYS B 1 550 ? -6.578 -32.844 -25.656 1 95.56 550 LYS B C 1
ATOM 9355 O O . LYS B 1 550 ? -5.84 -33.281 -24.766 1 95.56 550 LYS B O 1
ATOM 9360 N N . ASN B 1 551 ? -7.562 -32 -25.422 1 96.69 551 ASN B N 1
ATOM 9361 C CA . ASN B 1 551 ? -7.828 -31.484 -24.094 1 96.69 551 ASN B CA 1
ATOM 9362 C C . ASN B 1 551 ? -8.203 -32.625 -23.125 1 96.69 551 ASN B C 1
ATOM 9364 O O . ASN B 1 551 ? -7.711 -32.656 -22 1 96.69 551 ASN B O 1
ATOM 9368 N N . ARG B 1 552 ? -9.016 -33.531 -23.578 1 95.56 552 ARG B N 1
ATOM 9369 C CA . ARG B 1 552 ? -9.414 -34.656 -22.734 1 95.56 552 ARG B CA 1
ATOM 9370 C C . ARG B 1 552 ? -8.211 -35.531 -22.391 1 95.56 552 ARG B C 1
ATOM 9372 O O . ARG B 1 552 ? -8.086 -36 -21.25 1 95.56 552 ARG B O 1
ATOM 9379 N N . ARG B 1 553 ? -7.359 -35.719 -23.344 1 96.19 553 ARG B N 1
ATOM 9380 C CA . ARG B 1 553 ? -6.16 -36.5 -23.109 1 96.19 553 ARG B CA 1
ATOM 9381 C C . ARG B 1 553 ? -5.262 -35.844 -22.078 1 96.19 553 ARG B C 1
ATOM 9383 O O . ARG B 1 553 ? -4.785 -36.5 -21.141 1 96.19 553 ARG B O 1
ATOM 9390 N N . LEU B 1 554 ? -5.027 -34.594 -22.25 1 97.44 554 LEU B N 1
ATOM 9391 C CA . LEU B 1 554 ? -4.188 -33.844 -21.312 1 97.44 554 LEU B CA 1
ATOM 9392 C C . LEU B 1 554 ? -4.801 -33.844 -19.922 1 97.44 554 LEU B C 1
ATOM 9394 O O . LEU B 1 554 ? -4.098 -34.031 -18.922 1 97.44 554 LEU B O 1
ATOM 9398 N N . ILE B 1 555 ? -6.125 -33.594 -19.828 1 96.75 555 ILE B N 1
ATOM 9399 C CA . ILE B 1 555 ? -6.832 -33.594 -18.562 1 96.75 555 ILE B CA 1
ATOM 9400 C C . ILE B 1 555 ? -6.66 -34.938 -17.859 1 96.75 555 ILE B C 1
ATOM 9402 O O . ILE B 1 555 ? -6.355 -34.969 -16.672 1 96.75 555 ILE B O 1
ATOM 9406 N N . ALA B 1 556 ? -6.777 -35.938 -18.594 1 95.19 556 ALA B N 1
ATOM 9407 C CA . ALA B 1 556 ? -6.672 -37.281 -18.031 1 95.19 556 ALA B CA 1
ATOM 9408 C C . ALA B 1 556 ? -5.27 -37.531 -17.484 1 95.19 556 ALA B C 1
ATOM 9410 O O . ALA B 1 556 ? -5.109 -38.062 -16.375 1 95.19 556 ALA B O 1
ATOM 9411 N N . GLN B 1 557 ? -4.285 -37.219 -18.297 1 94.81 557 GLN B N 1
ATOM 9412 C CA . GLN B 1 557 ? -2.902 -37.438 -17.906 1 94.81 557 GLN B CA 1
ATOM 9413 C C . GLN B 1 557 ? -2.541 -36.656 -16.656 1 94.81 557 GLN B C 1
ATOM 9415 O O . GLN B 1 557 ? -1.943 -37.188 -15.719 1 94.81 557 GLN B O 1
ATOM 9420 N N . VAL B 1 558 ? -2.896 -35.438 -16.594 1 94.69 558 VAL B N 1
ATOM 9421 C CA . VAL B 1 558 ? -2.543 -34.531 -15.492 1 94.69 558 VAL B CA 1
ATOM 9422 C C . VAL B 1 558 ? -3.326 -34.938 -14.242 1 94.69 558 VAL B C 1
ATOM 9424 O O . VAL B 1 558 ? -2.779 -34.938 -13.141 1 94.69 558 VAL B O 1
ATOM 9427 N N . SER B 1 559 ? -4.633 -35.219 -14.445 1 92.12 559 SER B N 1
ATOM 9428 C CA . SER B 1 559 ? -5.469 -35.594 -13.305 1 92.12 559 SER B CA 1
ATOM 9429 C C . SER B 1 559 ? -4.926 -36.844 -12.617 1 92.12 559 SER B C 1
ATOM 9431 O O . SER B 1 559 ? -4.941 -36.938 -11.391 1 92.12 559 SER B O 1
ATOM 9433 N N . LEU B 1 560 ? -4.453 -37.75 -13.344 1 90.56 560 LEU B N 1
ATOM 9434 C CA . LEU B 1 560 ? -3.879 -38.969 -12.781 1 90.56 560 LEU B CA 1
ATOM 9435 C C . LEU B 1 560 ? -2.656 -38.656 -11.93 1 90.56 560 LEU B C 1
ATOM 9437 O O . LEU B 1 560 ? -2.512 -39.188 -10.82 1 90.56 560 LEU B O 1
ATOM 9441 N N . ARG B 1 561 ? -1.863 -37.844 -12.422 1 90.5 561 ARG B N 1
ATOM 9442 C CA . ARG B 1 561 ? -0.651 -37.469 -11.703 1 90.5 561 ARG B C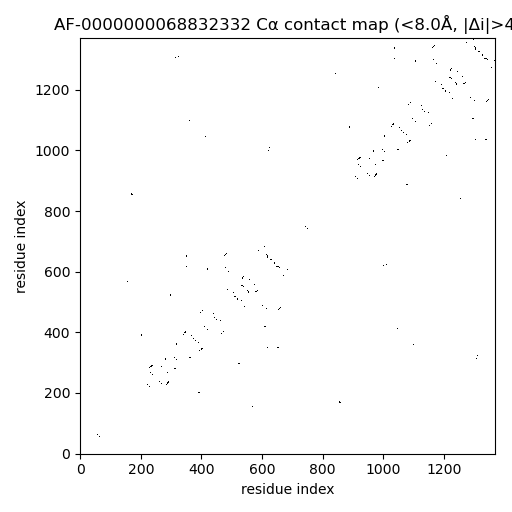A 1
ATOM 9443 C C . ARG B 1 561 ? -0.982 -36.656 -10.461 1 90.5 561 ARG B C 1
ATOM 9445 O O . ARG B 1 561 ? -0.369 -36.844 -9.406 1 90.5 561 ARG B O 1
ATOM 9452 N N . MET B 1 562 ? -1.905 -35.75 -10.547 1 88.56 562 MET B N 1
ATOM 9453 C CA . MET B 1 562 ? -2.268 -34.875 -9.438 1 88.56 562 MET B CA 1
ATOM 9454 C C . MET B 1 562 ? -2.926 -35.656 -8.312 1 88.56 562 MET B C 1
ATOM 9456 O O . MET B 1 562 ? -2.785 -35.312 -7.137 1 88.56 562 MET B O 1
ATOM 9460 N N . HIS B 1 563 ? -3.645 -36.656 -8.609 1 84.19 563 HIS B N 1
ATOM 9461 C CA . HIS B 1 563 ? -4.301 -37.5 -7.605 1 84.19 563 HIS B CA 1
ATOM 9462 C C . HIS B 1 563 ? -3.285 -38.312 -6.812 1 84.19 563 HIS B C 1
ATOM 9464 O O . HIS B 1 563 ? -3.533 -38.656 -5.656 1 84.19 563 HIS B O 1
ATOM 9470 N N . SER B 1 564 ? -2.143 -38.531 -7.414 1 77.44 564 SER B N 1
ATOM 9471 C CA . SER B 1 564 ? -1.105 -39.312 -6.762 1 77.44 564 SER B CA 1
ATOM 9472 C C . SER B 1 564 ? -0.27 -38.469 -5.816 1 77.44 564 SER B C 1
ATOM 9474 O O . SER B 1 564 ? 0.394 -39 -4.918 1 77.44 564 SER B O 1
ATOM 9476 N N . ARG B 1 565 ? -0.326 -37.25 -5.996 1 71.62 565 ARG B N 1
ATOM 9477 C CA . ARG B 1 565 ? 0.463 -36.344 -5.18 1 71.62 565 ARG B CA 1
ATOM 9478 C C . ARG B 1 565 ? -0.293 -35.938 -3.92 1 71.62 565 ARG B C 1
ATOM 9480 O O . ARG B 1 565 ? -1.51 -36.094 -3.836 1 71.62 565 ARG B O 1
ATOM 9487 N N . GLU B 1 566 ? 0.492 -35.594 -2.932 1 63.28 566 GLU B N 1
ATOM 9488 C CA . GLU B 1 566 ? -0.111 -35.094 -1.702 1 63.28 566 GLU B CA 1
ATOM 9489 C C . GLU B 1 566 ? -1.008 -33.875 -1.979 1 63.28 566 GLU B C 1
ATOM 9491 O O . GLU B 1 566 ? -0.621 -32.969 -2.709 1 63.28 566 GLU B O 1
ATOM 9496 N N . LYS B 1 567 ? -2.152 -34.062 -1.443 1 64 567 LYS B N 1
ATOM 9497 C CA . LYS B 1 567 ? -3.234 -33.125 -1.785 1 64 567 LYS B CA 1
ATOM 9498 C C . LYS B 1 567 ? -3.158 -31.859 -0.952 1 64 567 LYS B C 1
ATOM 9500 O O . LYS B 1 567 ? -3.277 -31.906 0.274 1 64 567 LYS B O 1
ATOM 9505 N N . THR B 1 568 ? -2.574 -30.891 -1.582 1 77.69 568 THR B N 1
ATOM 9506 C CA . THR B 1 568 ? -2.773 -29.547 -1.021 1 77.69 568 THR B CA 1
ATOM 9507 C C . THR B 1 568 ? -4.223 -29.109 -1.184 1 77.69 568 THR B C 1
ATOM 9509 O O . THR B 1 568 ? -4.957 -29.656 -2.008 1 77.69 568 THR B O 1
ATOM 9512 N N . PRO B 1 569 ? -4.695 -28.25 -0.357 1 81.94 569 PRO B N 1
ATOM 9513 C CA . PRO B 1 569 ? -6.086 -27.812 -0.448 1 81.94 569 PRO B CA 1
ATOM 9514 C C . PRO B 1 569 ? -6.445 -27.266 -1.831 1 81.94 569 PRO B C 1
ATOM 9516 O O . PRO B 1 569 ? -7.551 -27.516 -2.324 1 81.94 569 PRO B O 1
ATOM 9519 N N . ILE B 1 570 ? -5.574 -26.672 -2.432 1 86.94 570 ILE B N 1
ATOM 9520 C CA . ILE B 1 570 ? -5.871 -26.094 -3.738 1 86.94 570 ILE B CA 1
ATOM 9521 C C . ILE B 1 570 ? -5.992 -27.203 -4.777 1 86.94 570 ILE B C 1
ATOM 9523 O O . ILE B 1 570 ? -6.832 -27.125 -5.68 1 86.94 570 ILE B O 1
ATOM 9527 N N . ASN B 1 571 ? -5.156 -28.219 -4.656 1 89.38 571 ASN B N 1
ATOM 9528 C CA . ASN B 1 571 ? -5.262 -29.359 -5.547 1 89.38 571 ASN B CA 1
ATOM 9529 C C . ASN B 1 571 ? -6.613 -30.062 -5.41 1 89.38 571 ASN B C 1
ATOM 9531 O O . ASN B 1 571 ? -7.258 -30.375 -6.414 1 89.38 571 ASN B O 1
ATOM 9535 N N . ALA B 1 572 ? -6.965 -30.172 -4.188 1 88.75 572 ALA B N 1
ATOM 9536 C CA . ALA B 1 572 ? -8.234 -30.844 -3.922 1 88.75 572 ALA B CA 1
ATOM 9537 C C . ALA B 1 572 ? -9.406 -30.047 -4.496 1 88.75 572 ALA B C 1
ATOM 9539 O O . ALA B 1 572 ? -10.328 -30.609 -5.086 1 88.75 572 ALA B O 1
ATOM 9540 N N . GLU B 1 573 ? -9.328 -28.781 -4.324 1 90.88 573 GLU B N 1
ATOM 9541 C CA . GLU B 1 573 ? -10.414 -27.922 -4.797 1 90.88 573 GLU B CA 1
ATOM 9542 C C . GLU B 1 573 ? -10.5 -27.938 -6.32 1 90.88 573 GLU B C 1
ATOM 9544 O O . GLU B 1 573 ? -11.594 -28.031 -6.883 1 90.88 573 GLU B O 1
ATOM 9549 N N . VAL B 1 574 ? -9.414 -27.859 -7.016 1 93.81 574 VAL B N 1
ATOM 9550 C CA . VAL B 1 574 ? -9.398 -27.828 -8.477 1 93.81 574 VAL B CA 1
ATOM 9551 C C . VAL B 1 574 ? -9.859 -29.172 -9.023 1 93.81 574 VAL B C 1
ATOM 9553 O O . VAL B 1 574 ? -10.641 -29.219 -9.977 1 93.81 574 VAL B O 1
ATOM 9556 N N . LEU B 1 575 ? -9.43 -30.219 -8.398 1 92.75 575 LEU B N 1
ATOM 9557 C CA . LEU B 1 575 ? -9.852 -31.547 -8.836 1 92.75 575 LEU B CA 1
ATOM 9558 C C . LEU B 1 575 ? -11.352 -31.75 -8.609 1 92.75 575 LEU B C 1
ATOM 9560 O O . LEU B 1 575 ? -12.016 -32.406 -9.406 1 92.75 575 LEU B O 1
ATOM 9564 N N . ARG B 1 576 ? -11.844 -31.203 -7.562 1 91.25 576 ARG B N 1
ATOM 9565 C CA . ARG B 1 576 ? -13.281 -31.25 -7.312 1 91.25 576 ARG B CA 1
ATOM 9566 C C . ARG B 1 576 ? -14.055 -30.516 -8.406 1 91.25 576 ARG B C 1
ATOM 9568 O O . ARG B 1 576 ? -15.047 -31.031 -8.93 1 91.25 576 ARG B O 1
ATOM 9575 N N . ILE B 1 577 ? -13.648 -29.344 -8.742 1 93.31 577 ILE B N 1
ATOM 9576 C CA . ILE B 1 577 ? -14.289 -28.562 -9.789 1 93.31 577 ILE B CA 1
ATOM 9577 C C . ILE B 1 577 ? -14.242 -29.312 -11.109 1 93.31 577 ILE B C 1
ATOM 9579 O O . ILE B 1 577 ? -15.25 -29.406 -11.82 1 93.31 577 ILE B O 1
ATOM 9583 N N . MET B 1 578 ? -13.125 -29.859 -11.406 1 93.62 578 MET B N 1
ATOM 9584 C CA . MET B 1 578 ? -12.953 -30.625 -12.633 1 93.62 578 MET B CA 1
ATOM 9585 C C . MET B 1 578 ? -13.93 -31.797 -12.68 1 93.62 578 MET B C 1
ATOM 9587 O O . MET B 1 578 ? -14.578 -32.031 -13.695 1 93.62 578 MET B O 1
ATOM 9591 N N . ALA B 1 579 ? -14.047 -32.438 -11.602 1 90.94 579 ALA B N 1
ATOM 9592 C CA . ALA B 1 579 ? -14.93 -33.594 -11.539 1 90.94 579 ALA B CA 1
ATOM 9593 C C . ALA B 1 579 ? -16.375 -33.219 -11.805 1 90.94 579 ALA B C 1
ATOM 9595 O O . ALA B 1 579 ? -17.078 -33.875 -12.578 1 90.94 579 ALA B O 1
ATOM 9596 N N . VAL B 1 580 ? -16.781 -32.125 -11.211 1 89.88 580 VAL B N 1
ATOM 9597 C CA . VAL B 1 580 ? -18.156 -31.672 -11.359 1 89.88 580 VAL B CA 1
ATOM 9598 C C . VAL B 1 580 ? -18.406 -31.266 -12.812 1 89.88 580 VAL B C 1
ATOM 9600 O O . VAL B 1 580 ? -19.422 -31.625 -13.398 1 89.88 580 VAL B O 1
ATOM 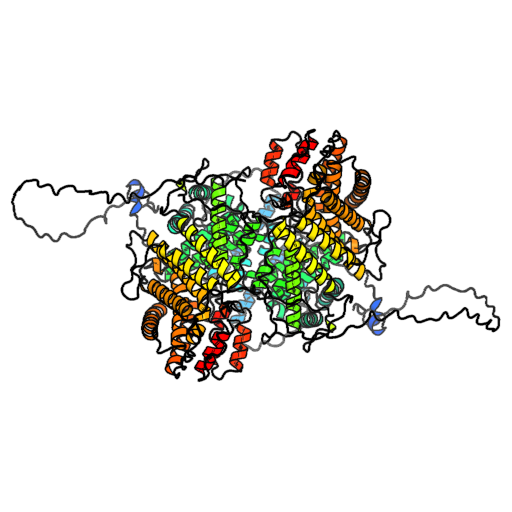9603 N N . LEU B 1 581 ? -17.484 -30.547 -13.414 1 90.38 581 LEU B N 1
ATOM 9604 C CA . LEU B 1 581 ? -17.656 -30.062 -14.781 1 90.38 581 LEU B CA 1
ATOM 9605 C C . LEU B 1 581 ? -17.609 -31.219 -15.773 1 90.38 581 LEU B C 1
ATOM 9607 O O . LEU B 1 581 ? -18.406 -31.281 -16.703 1 90.38 581 LEU B O 1
ATOM 9611 N N . MET B 1 582 ? -16.734 -32.156 -15.547 1 89.06 582 MET B N 1
ATOM 9612 C CA . MET B 1 582 ? -16.594 -33.281 -16.453 1 89.06 582 MET B CA 1
ATOM 9613 C C . MET B 1 582 ? -17.812 -34.219 -16.359 1 89.06 582 MET B C 1
ATOM 9615 O O . MET B 1 582 ? -18.219 -34.812 -17.359 1 89.06 582 MET B O 1
ATOM 9619 N N . GLU B 1 583 ? -18.328 -34.281 -15.18 1 85.88 583 GLU B N 1
ATOM 9620 C CA . GLU B 1 583 ? -19.547 -35.062 -15.023 1 85.88 583 GLU B CA 1
ATOM 9621 C C . GLU B 1 583 ? -20.703 -34.406 -15.773 1 85.88 583 GLU B C 1
ATOM 9623 O O . GLU B 1 583 ? -21.531 -35.094 -16.375 1 85.88 583 GLU B O 1
ATOM 9628 N N . ALA B 1 584 ? -20.719 -33.125 -15.719 1 83.5 584 ALA B N 1
ATOM 9629 C CA . ALA B 1 584 ? -21.781 -32.406 -16.406 1 83.5 584 ALA B CA 1
ATOM 9630 C C . ALA B 1 584 ? -21.656 -32.531 -17.922 1 83.5 584 ALA B C 1
ATOM 9632 O O . ALA B 1 584 ? -22.672 -32.531 -18.641 1 83.5 584 ALA B O 1
ATOM 9633 N N . VAL B 1 585 ? -20.484 -32.594 -18.484 1 83.75 585 VAL B N 1
ATOM 9634 C CA . VAL B 1 585 ? -20.234 -32.75 -19.906 1 83.75 585 VAL B CA 1
ATOM 9635 C C . VAL B 1 585 ? -20.828 -34.094 -20.391 1 83.75 585 VAL B C 1
ATOM 9637 O O . VAL B 1 585 ? -21.375 -34.156 -21.5 1 83.75 585 VAL B O 1
ATOM 9640 N N . GLN B 1 586 ? -20.75 -35.062 -19.562 1 78.31 586 GLN B N 1
ATOM 9641 C CA . GLN B 1 586 ? -21.234 -36.406 -19.938 1 78.31 586 GLN B CA 1
ATOM 9642 C C . GLN B 1 586 ? -22.766 -36.406 -20.016 1 78.31 586 GLN B C 1
ATOM 9644 O O . GLN B 1 586 ? -23.344 -37.156 -20.812 1 78.31 586 GLN B O 1
ATOM 9649 N N . SER B 1 587 ? -23.406 -35.531 -19.234 1 70.12 587 SER B N 1
ATOM 9650 C CA . SER B 1 587 ? -24.859 -35.562 -19.172 1 70.12 587 SER B CA 1
ATOM 9651 C C . SER B 1 587 ? -25.469 -34.562 -20.156 1 70.12 587 SER B C 1
ATOM 9653 O O . SER B 1 587 ? -26.688 -34.531 -20.359 1 70.12 587 SER B O 1
ATOM 9655 N N . GLN B 1 588 ? -24.688 -33.625 -20.719 1 64.12 588 GLN B N 1
ATOM 9656 C CA . GLN B 1 588 ? -25.234 -32.469 -21.406 1 64.12 588 GLN B CA 1
ATOM 9657 C C . GLN B 1 588 ? -25.328 -32.719 -22.906 1 64.12 588 GLN B C 1
ATOM 9659 O O . GLN B 1 588 ? -24.453 -33.344 -23.5 1 64.12 588 GLN B O 1
ATOM 9664 N N . PRO B 1 589 ? -26.625 -32.375 -23.312 1 56.31 589 PRO B N 1
ATOM 9665 C CA . PRO B 1 589 ? -26.734 -32.312 -24.766 1 56.31 589 PRO B CA 1
ATOM 9666 C C . PRO B 1 589 ? -25.828 -31.234 -25.375 1 56.31 589 PRO B C 1
ATOM 9668 O O . PRO B 1 589 ? -25.484 -30.266 -24.703 1 56.31 589 PRO B O 1
ATOM 9671 N N . GLN B 1 590 ? -25.219 -31.453 -26.5 1 54.84 590 GLN B N 1
ATOM 9672 C CA . GLN B 1 590 ? -24.281 -30.609 -27.25 1 54.84 590 GLN B CA 1
ATOM 9673 C C . GLN B 1 590 ? -24.859 -29.203 -27.453 1 54.84 590 GLN B C 1
ATOM 9675 O O . GLN B 1 590 ? -26.031 -29.062 -27.812 1 54.84 590 GLN B O 1
ATOM 9680 N N . ARG B 1 591 ? -24.234 -28.125 -26.766 1 57.22 591 ARG B N 1
ATOM 9681 C CA . ARG B 1 591 ? -24.641 -26.781 -27.141 1 57.22 591 ARG B CA 1
ATOM 9682 C C . ARG B 1 591 ? -24.453 -26.547 -28.641 1 57.22 591 ARG B C 1
ATOM 9684 O O . ARG B 1 591 ? -23.453 -26.953 -29.219 1 57.22 591 ARG B O 1
ATOM 9691 N N . PRO B 1 592 ? -25.547 -26.172 -29.297 1 52.28 592 PRO B N 1
ATOM 9692 C CA . PRO B 1 592 ? -25.312 -25.812 -30.688 1 52.28 592 PRO B CA 1
ATOM 9693 C C . PRO B 1 592 ? -24.25 -24.719 -30.844 1 52.28 592 PRO B C 1
ATOM 9695 O O . PRO B 1 592 ? -24.203 -23.797 -30.016 1 52.28 592 PRO B O 1
ATOM 9698 N N . ALA B 1 593 ? -23.109 -25.078 -31.328 1 51.28 593 ALA B N 1
ATOM 9699 C CA . ALA B 1 593 ? -22.125 -24.047 -31.672 1 51.28 593 ALA B CA 1
ATOM 9700 C C . ALA B 1 593 ? -22.812 -22.828 -32.281 1 51.28 593 ALA B C 1
ATOM 9702 O O . ALA B 1 593 ? -23.828 -22.953 -32.969 1 51.28 593 ALA B O 1
ATOM 9703 N N . ALA B 1 594 ? -22.719 -21.609 -31.656 1 50.69 594 ALA B N 1
ATOM 9704 C CA . ALA B 1 594 ? -23.266 -20.422 -32.312 1 50.69 594 ALA B CA 1
ATOM 9705 C C . ALA B 1 594 ? -23.016 -20.453 -33.812 1 50.69 594 ALA B C 1
ATOM 9707 O O . ALA B 1 594 ? -21.906 -20.781 -34.25 1 50.69 594 ALA B O 1
ATOM 9708 N N . THR B 1 595 ? -23.969 -20.812 -34.625 1 46.47 595 THR B N 1
ATOM 9709 C CA . THR B 1 595 ? -23.828 -20.594 -36.062 1 46.47 595 THR B CA 1
ATOM 9710 C C . THR B 1 595 ? -23.078 -19.297 -36.344 1 46.47 595 THR B C 1
ATOM 9712 O O . THR B 1 595 ? -23.453 -18.234 -35.844 1 46.47 595 THR B O 1
ATOM 9715 N N . PRO B 1 596 ? -21.75 -19.469 -36.594 1 44.94 596 PRO B N 1
ATOM 9716 C CA . PRO B 1 596 ? -21.094 -18.219 -36.969 1 44.94 596 PRO B CA 1
ATOM 9717 C C . PRO B 1 596 ? -22.031 -17.234 -37.656 1 44.94 596 PRO B C 1
ATOM 9719 O O . PRO B 1 596 ? -22.719 -17.609 -38.594 1 44.94 596 PRO B O 1
ATOM 9722 N N . SER B 1 597 ? -22.766 -16.516 -37.031 1 41.06 597 SER B N 1
ATOM 9723 C CA . SER B 1 597 ? -23.469 -15.594 -37.906 1 41.06 597 SER B CA 1
ATOM 9724 C C . SER B 1 597 ? -22.594 -15.203 -39.125 1 41.06 597 SER B C 1
ATOM 9726 O O . SER B 1 597 ? -21.375 -15.039 -38.969 1 41.06 597 SER B O 1
ATOM 9728 N N . THR B 1 598 ? -23 -15.445 -40.344 1 41.09 598 THR B N 1
ATOM 9729 C CA . THR B 1 598 ? -22.391 -15.156 -41.625 1 41.09 598 THR B CA 1
ATOM 9730 C C . THR B 1 598 ? -21.359 -14.031 -41.5 1 41.09 598 THR B C 1
ATOM 9732 O O . THR B 1 598 ? -20.281 -14.109 -42.094 1 41.09 598 THR B O 1
ATOM 9735 N N . SER B 1 599 ? -21.734 -12.609 -41.656 1 41.91 599 SER B N 1
ATOM 9736 C CA . SER B 1 599 ? -21.125 -11.406 -42.219 1 41.91 599 SER B CA 1
ATOM 9737 C C . SER B 1 599 ? -20.188 -10.75 -41.219 1 41.91 599 SER B C 1
ATOM 9739 O O . SER B 1 599 ? -19.906 -9.547 -41.312 1 41.91 599 SER B O 1
ATOM 9741 N N . SER B 1 600 ? -20 -11.258 -39.969 1 51.16 600 SER B N 1
ATOM 9742 C CA . SER B 1 600 ? -19.391 -10.227 -39.156 1 51.16 600 SER B CA 1
ATOM 9743 C C . SER B 1 600 ? -17.906 -10.078 -39.438 1 51.16 600 SER B C 1
ATOM 9745 O O . SER B 1 600 ? -17.156 -11.062 -39.406 1 51.16 600 SER B O 1
ATOM 9747 N N . ALA B 1 601 ? -17.516 -9.102 -40.219 1 59.38 601 ALA B N 1
ATOM 9748 C CA . ALA B 1 601 ? -16.156 -8.68 -40.562 1 59.38 601 ALA B CA 1
ATOM 9749 C C . ALA B 1 601 ? -15.234 -8.773 -39.344 1 59.38 601 ALA B C 1
ATOM 9751 O O . ALA B 1 601 ? -15.672 -8.602 -38.188 1 59.38 601 ALA B O 1
ATOM 9752 N N . PRO B 1 602 ? -14.055 -9.422 -39.5 1 68.69 602 PRO B N 1
ATOM 9753 C CA . PRO B 1 602 ? -13.055 -9.461 -38.438 1 68.69 602 PRO B CA 1
ATOM 9754 C C . PRO B 1 602 ? -12.922 -8.133 -37.688 1 68.69 602 PRO B C 1
ATOM 9756 O O . PRO B 1 602 ? -13.203 -7.074 -38.281 1 68.69 602 PRO B O 1
ATOM 9759 N N . LEU B 1 603 ? -12.727 -8.305 -36.375 1 76.06 603 LEU B N 1
ATOM 9760 C CA . LEU B 1 603 ? -12.586 -7.09 -35.594 1 76.06 603 LEU B CA 1
ATOM 9761 C C . LEU B 1 603 ? -11.406 -6.25 -36.062 1 76.06 603 LEU B C 1
ATOM 9763 O O . LEU B 1 603 ? -10.32 -6.781 -36.312 1 76.06 603 LEU B O 1
ATOM 9767 N N . ALA B 1 604 ? -11.75 -4.961 -36.375 1 76.88 604 ALA B N 1
ATOM 9768 C CA . ALA B 1 604 ? -10.672 -4.031 -36.719 1 76.88 604 ALA B CA 1
ATOM 9769 C C . ALA B 1 604 ? -9.812 -3.73 -35.469 1 76.88 604 ALA B C 1
ATOM 9771 O O . ALA B 1 604 ? -10.281 -3.826 -34.344 1 76.88 604 ALA B O 1
ATOM 9772 N N . ALA B 1 605 ? -8.648 -3.428 -35.75 1 78.88 605 ALA B N 1
ATOM 9773 C CA . ALA B 1 605 ? -7.719 -3.068 -34.688 1 78.88 605 ALA B CA 1
ATOM 9774 C C . ALA B 1 605 ? -8.242 -1.891 -33.875 1 78.88 605 ALA B C 1
ATOM 9776 O O . ALA B 1 605 ? -7.984 -1.792 -32.656 1 78.88 605 ALA B O 1
ATOM 9777 N N . SER B 1 606 ? -9.031 -1.151 -34.5 1 77.81 606 SER B N 1
ATOM 9778 C CA . SER B 1 606 ? -9.516 0.084 -33.875 1 77.81 606 SER B CA 1
ATOM 9779 C C . SER B 1 606 ? -10.812 -0.148 -33.125 1 77.81 606 SER B C 1
ATOM 9781 O O . SER B 1 606 ? -11.336 0.766 -32.469 1 77.81 606 SER B O 1
ATOM 9783 N N . THR B 1 607 ? -11.195 -1.468 -33.125 1 80.5 607 THR B N 1
ATOM 9784 C CA . THR B 1 607 ? -12.453 -1.737 -32.438 1 80.5 607 THR B CA 1
ATOM 9785 C C . THR B 1 607 ? -12.297 -1.535 -30.938 1 80.5 607 THR B C 1
ATOM 9787 O O . THR B 1 607 ? -11.375 -2.074 -30.328 1 80.5 607 THR B O 1
ATOM 9790 N N . HIS B 1 608 ? -13.164 -0.65 -30.375 1 80.5 608 HIS B N 1
ATOM 9791 C CA . HIS B 1 608 ? -13.148 -0.363 -28.938 1 80.5 608 HIS B CA 1
ATOM 9792 C C . HIS B 1 608 ? -14.109 -1.277 -28.188 1 80.5 608 HIS B C 1
ATOM 9794 O O . HIS B 1 608 ? -15.25 -1.476 -28.609 1 80.5 608 HIS B O 1
ATOM 9800 N N . LEU B 1 609 ? -13.586 -1.853 -27.188 1 81.81 609 LEU B N 1
ATOM 9801 C CA . LEU B 1 609 ? -14.453 -2.578 -26.266 1 81.81 609 LEU B CA 1
ATOM 9802 C C . LEU B 1 609 ? -15.125 -1.62 -25.281 1 81.81 609 LEU B C 1
ATOM 9804 O O . LEU B 1 609 ? -14.5 -0.674 -24.797 1 81.81 609 LEU B O 1
ATOM 9808 N N . VAL B 1 610 ? -16.359 -1.669 -25.047 1 73.56 610 VAL B N 1
ATOM 9809 C CA . VAL B 1 610 ? -17.156 -0.741 -24.25 1 73.56 610 VAL B CA 1
ATOM 9810 C C . VAL B 1 610 ? -16.766 -0.853 -22.766 1 73.56 610 VAL B C 1
ATOM 9812 O O . VAL B 1 610 ? -16.844 0.129 -22.031 1 73.56 610 VAL B O 1
ATOM 9815 N N . HIS B 1 611 ? -16.297 -2.053 -22.406 1 77 611 HIS B N 1
ATOM 9816 C CA . HIS B 1 611 ? -15.945 -2.311 -21.016 1 77 611 HIS B CA 1
ATOM 9817 C C . HIS B 1 611 ? -14.562 -2.949 -20.906 1 77 611 HIS B C 1
ATOM 9819 O O . HIS B 1 611 ? -14.102 -3.604 -21.844 1 77 611 HIS B O 1
ATOM 9825 N N . PRO B 1 612 ? -14.008 -2.664 -19.797 1 84.06 612 PRO B N 1
ATOM 9826 C CA . PRO B 1 612 ? -12.828 -3.482 -19.531 1 84.06 612 PRO B CA 1
ATOM 9827 C C . PRO B 1 612 ? -13.141 -4.973 -19.453 1 84.06 612 PRO B C 1
ATOM 9829 O O . PRO B 1 612 ? -14.312 -5.355 -19.359 1 84.06 612 PRO B O 1
ATOM 9832 N N . LEU B 1 613 ? -12.141 -5.691 -19.609 1 89.38 613 LEU B N 1
ATOM 9833 C CA . LEU B 1 613 ? -12.352 -7.129 -19.5 1 89.38 613 LEU B CA 1
ATOM 9834 C C . LEU B 1 613 ? -12.82 -7.504 -18.094 1 89.38 613 LEU B C 1
ATOM 9836 O O . LEU B 1 613 ? -12.359 -6.93 -17.109 1 89.38 613 LEU B O 1
ATOM 9840 N N . PRO B 1 614 ? -13.742 -8.391 -18.078 1 88.75 614 PRO B N 1
ATOM 9841 C CA . PRO B 1 614 ? -14.211 -8.797 -16.75 1 88.75 614 PRO B CA 1
ATOM 9842 C C . PRO B 1 614 ? -13.164 -9.578 -15.961 1 88.75 614 PRO B C 1
ATOM 9844 O O . PRO B 1 614 ? -12.43 -10.391 -16.531 1 88.75 614 PRO B O 1
ATOM 9847 N N . SER B 1 615 ? -13.141 -9.367 -14.75 1 88.19 615 SER B N 1
ATOM 9848 C CA . SER B 1 615 ? -12.203 -10.062 -13.867 1 88.19 615 SER B CA 1
ATOM 9849 C C . SER B 1 615 ? -12.727 -11.445 -13.492 1 88.19 615 SER B C 1
ATOM 9851 O O . SER B 1 615 ? -13.938 -11.648 -13.375 1 88.19 615 SER B O 1
ATOM 9853 N N . PRO B 1 616 ? -11.773 -12.312 -13.266 1 92.94 616 PRO B N 1
ATOM 9854 C CA . PRO B 1 616 ? -12.203 -13.633 -12.781 1 92.94 616 PRO B CA 1
ATOM 9855 C C . PRO B 1 616 ? -12.891 -13.57 -11.422 1 92.94 616 PRO B C 1
ATOM 9857 O O . PRO B 1 616 ? -12.688 -12.609 -10.672 1 92.94 616 PRO B O 1
ATOM 9860 N N . LEU B 1 617 ? -13.664 -14.578 -11.125 1 93.5 617 LEU B N 1
ATOM 9861 C CA . LEU B 1 617 ? -14.406 -14.656 -9.867 1 93.5 617 LEU B CA 1
ATOM 9862 C C . LEU B 1 617 ? -13.461 -14.578 -8.68 1 93.5 617 LEU B C 1
ATOM 9864 O O . LEU B 1 617 ? -13.828 -14.047 -7.625 1 93.5 617 LEU B O 1
ATOM 9868 N N . THR B 1 618 ? -12.25 -15.039 -8.859 1 91.94 618 THR B N 1
ATOM 9869 C CA . THR B 1 618 ? -11.273 -15.039 -7.777 1 91.94 618 THR B CA 1
ATOM 9870 C C . THR B 1 618 ? -10.828 -13.617 -7.449 1 91.94 618 THR B C 1
ATOM 9872 O O . THR B 1 618 ? -10.328 -13.359 -6.352 1 91.94 618 THR B O 1
ATOM 9875 N N . ASN B 1 619 ? -10.977 -12.711 -8.43 1 90 619 ASN B N 1
ATOM 9876 C CA . ASN B 1 619 ? -10.562 -11.328 -8.227 1 90 619 ASN B CA 1
ATOM 9877 C C . ASN B 1 619 ? -11.766 -10.422 -7.973 1 90 619 ASN B C 1
ATOM 9879 O O . ASN B 1 619 ? -11.609 -9.203 -7.836 1 90 619 ASN B O 1
ATOM 9883 N N . ASP B 1 620 ? -12.922 -10.953 -8.016 1 90.44 620 ASP B N 1
ATOM 9884 C CA . ASP B 1 620 ? -14.148 -10.195 -7.766 1 90.44 620 ASP B CA 1
ATOM 9885 C C . ASP B 1 620 ? -14.445 -10.117 -6.27 1 90.44 620 ASP B C 1
ATOM 9887 O O . ASP B 1 620 ? -14.766 -11.133 -5.641 1 90.44 620 ASP B O 1
ATOM 9891 N N . PRO B 1 621 ? -14.406 -8.953 -5.766 1 88.31 621 PRO B N 1
ATOM 9892 C CA . PRO B 1 621 ? -14.633 -8.844 -4.324 1 88.31 621 PRO B CA 1
ATOM 9893 C C . PRO B 1 621 ? -16.062 -9.227 -3.922 1 88.31 621 PRO B C 1
ATOM 9895 O O . PRO B 1 621 ? -16.328 -9.484 -2.746 1 88.31 621 PRO B O 1
ATOM 9898 N N . PHE B 1 622 ? -16.984 -9.312 -4.863 1 91.69 622 PHE B N 1
ATOM 9899 C CA . PHE B 1 622 ? -18.375 -9.625 -4.547 1 91.69 622 PHE B CA 1
ATOM 9900 C C . PHE B 1 622 ? -18.766 -10.992 -5.086 1 91.69 622 PHE B C 1
ATOM 9902 O O . PHE B 1 622 ? -19.938 -11.281 -5.289 1 91.69 622 PHE B O 1
ATOM 9909 N N . ALA B 1 623 ? -17.766 -11.797 -5.348 1 90.94 623 ALA B N 1
ATOM 9910 C CA . ALA B 1 623 ? -18 -13.109 -5.949 1 90.94 623 ALA B CA 1
ATOM 9911 C C . ALA B 1 623 ? -18.953 -13.938 -5.09 1 90.94 623 ALA B C 1
ATOM 9913 O O . ALA B 1 623 ? -19.891 -14.555 -5.602 1 90.94 623 ALA B O 1
ATOM 9914 N N . LEU B 1 624 ? -18.75 -13.891 -3.787 1 88.5 624 LEU B N 1
ATOM 9915 C CA . LEU B 1 624 ? -19.578 -14.703 -2.896 1 88.5 624 LEU B CA 1
ATOM 9916 C C . LEU B 1 624 ? -21.031 -14.234 -2.926 1 88.5 624 LEU B C 1
ATOM 9918 O O . LEU B 1 624 ? -21.938 -15.062 -2.953 1 88.5 624 LEU B O 1
ATOM 9922 N N . ASN B 1 625 ? -21.203 -12.93 -2.916 1 89.81 625 ASN B N 1
ATOM 9923 C CA . ASN B 1 625 ? -22.562 -12.375 -3.008 1 89.81 625 ASN B CA 1
ATOM 9924 C C . ASN B 1 625 ? -23.266 -12.828 -4.285 1 89.81 625 ASN B C 1
ATOM 9926 O O . ASN B 1 625 ? -24.422 -13.25 -4.242 1 89.81 625 ASN B O 1
ATOM 9930 N N . ARG B 1 626 ? -22.547 -12.844 -5.312 1 89 626 ARG B N 1
ATOM 9931 C CA . ARG B 1 626 ? -23.125 -13.164 -6.617 1 89 626 ARG B CA 1
ATOM 9932 C C . ARG B 1 626 ? -23.391 -14.656 -6.742 1 89 626 ARG B C 1
ATOM 9934 O O . ARG B 1 626 ? -24.438 -15.062 -7.262 1 89 626 ARG B O 1
ATOM 9941 N N . LEU B 1 627 ? -22.469 -15.43 -6.297 1 88.25 627 LEU B N 1
ATOM 9942 C CA . LEU B 1 627 ? -22.609 -16.875 -6.387 1 88.25 627 LEU B CA 1
ATOM 9943 C C . LEU B 1 627 ? -23.766 -17.359 -5.508 1 88.25 627 LEU B C 1
ATOM 9945 O O . LEU B 1 627 ? -24.531 -18.234 -5.918 1 88.25 627 LEU B O 1
ATOM 9949 N N . ASP B 1 628 ? -23.906 -16.75 -4.371 1 85.31 628 ASP B N 1
ATOM 9950 C CA . ASP B 1 628 ? -25 -17.125 -3.471 1 85.31 628 ASP B CA 1
ATOM 9951 C C . ASP B 1 628 ? -26.344 -16.766 -4.07 1 85.31 628 ASP B C 1
ATOM 9953 O O . ASP B 1 628 ? -27.312 -17.516 -3.939 1 85.31 628 ASP B O 1
ATOM 9957 N N . ALA B 1 629 ? -26.422 -15.727 -4.707 1 86.69 629 ALA B N 1
ATOM 9958 C CA . ALA B 1 629 ? -27.656 -15.289 -5.34 1 86.69 629 ALA B CA 1
ATOM 9959 C C . ALA B 1 629 ? -28.047 -16.219 -6.488 1 86.69 629 ALA B C 1
ATOM 9961 O O . ALA B 1 629 ? -29.219 -16.516 -6.688 1 86.69 629 ALA B O 1
ATOM 9962 N N . LEU B 1 630 ? -27.031 -16.672 -7.195 1 83.56 630 LEU B N 1
ATOM 9963 C CA . LEU B 1 630 ? -27.281 -17.562 -8.32 1 83.56 630 LEU B CA 1
ATOM 9964 C C . LEU B 1 630 ? -27.688 -18.953 -7.84 1 83.56 630 LEU B C 1
ATOM 9966 O O . LEU B 1 630 ? -28.547 -19.594 -8.445 1 83.56 630 LEU B O 1
ATOM 9970 N N . ALA B 1 631 ? -27.062 -19.375 -6.781 1 80 631 ALA B N 1
ATOM 9971 C CA . ALA B 1 631 ? -27.344 -20.703 -6.258 1 80 631 ALA B CA 1
ATOM 9972 C C . ALA B 1 631 ? -28.812 -20.828 -5.824 1 80 631 ALA B C 1
ATOM 9974 O O . ALA B 1 631 ? -29.406 -21.891 -5.938 1 80 631 ALA B O 1
ATOM 9975 N N . THR B 1 632 ? -29.328 -19.844 -5.441 1 76.25 632 THR B N 1
ATOM 9976 C CA . THR B 1 632 ? -30.719 -19.875 -4.98 1 76.25 632 THR B CA 1
ATOM 9977 C C . THR B 1 632 ? -31.672 -19.844 -6.164 1 76.25 632 THR B C 1
ATOM 9979 O O . THR B 1 632 ? -32.812 -20.328 -6.059 1 76.25 632 THR B O 1
ATOM 9982 N N . SER B 1 633 ? -31.172 -19.484 -7.277 1 72.25 633 SER B N 1
ATOM 9983 C CA . SER B 1 633 ? -32.094 -19.266 -8.398 1 72.25 633 SER B CA 1
ATOM 9984 C C . SER B 1 633 ? -31.984 -20.406 -9.406 1 72.25 633 SER B C 1
ATOM 9986 O O . SER B 1 633 ? -32.906 -20.594 -10.227 1 72.25 633 SER B O 1
ATOM 9988 N N . SER B 1 634 ? -30.844 -21.156 -9.359 1 67.5 634 SER B N 1
ATOM 9989 C CA . SER B 1 634 ? -30.609 -22.062 -10.477 1 67.5 634 SER B CA 1
ATOM 9990 C C . SER B 1 634 ? -31.047 -23.484 -10.148 1 67.5 634 SER B C 1
ATOM 9992 O O . SER B 1 634 ? -31.078 -23.875 -8.977 1 67.5 634 SER B O 1
ATOM 9994 N N . SER B 1 635 ? -31.422 -24.203 -11.188 1 62.91 635 SER B N 1
ATOM 9995 C CA . SER B 1 635 ? -31.891 -25.578 -11.156 1 62.91 635 SER B CA 1
ATOM 9996 C C . SER B 1 635 ? -30.734 -26.547 -11.008 1 62.91 635 SER B C 1
ATOM 9998 O O . SER B 1 635 ? -30.953 -27.75 -10.812 1 62.91 635 SER B O 1
ATOM 10000 N N . VAL B 1 636 ? -29.5 -26.062 -11.203 1 68.25 636 VAL B N 1
ATOM 10001 C CA . VAL B 1 636 ? -28.359 -26.969 -11.086 1 68.25 636 VAL B CA 1
ATOM 10002 C C . VAL B 1 636 ? -27.516 -26.562 -9.883 1 68.25 636 VAL B C 1
ATOM 10004 O O . VAL B 1 636 ? -26.453 -25.953 -10.031 1 68.25 636 VAL B O 1
ATOM 10007 N N . PRO B 1 637 ? -27.844 -27.109 -8.781 1 67.38 637 PRO B N 1
ATOM 10008 C CA . PRO B 1 637 ? -27.281 -26.562 -7.547 1 67.38 637 PRO B CA 1
ATOM 10009 C C . PRO B 1 637 ? -25.781 -26.828 -7.426 1 67.38 637 PRO B C 1
ATOM 10011 O O . PRO B 1 637 ? -25.031 -25.984 -6.941 1 67.38 637 PRO B O 1
ATOM 10014 N N . ASP B 1 638 ? -25.375 -27.969 -7.984 1 76.25 638 ASP B N 1
ATOM 10015 C CA . ASP B 1 638 ? -23.953 -28.281 -7.785 1 76.25 638 ASP B CA 1
ATOM 10016 C C . ASP B 1 638 ? -23.062 -27.375 -8.641 1 76.25 638 ASP B C 1
ATOM 10018 O O . ASP B 1 638 ? -22.031 -26.906 -8.18 1 76.25 638 ASP B O 1
ATOM 10022 N N . LEU B 1 639 ? -23.578 -27.141 -9.828 1 80.25 639 LEU B N 1
ATOM 10023 C CA . LEU B 1 639 ? -22.812 -26.297 -10.742 1 80.25 639 LEU B CA 1
ATOM 10024 C C . LEU B 1 639 ? -22.844 -24.844 -10.289 1 80.25 639 LEU B C 1
ATOM 10026 O O . LEU B 1 639 ? -21.828 -24.141 -10.406 1 80.25 639 LEU B O 1
ATOM 10030 N N . ALA B 1 640 ? -23.938 -24.578 -9.664 1 77.25 640 ALA B N 1
ATOM 10031 C CA . ALA B 1 640 ? -24.125 -23.172 -9.281 1 77.25 640 ALA B CA 1
ATOM 10032 C C . ALA B 1 640 ? -23.234 -22.812 -8.094 1 77.25 640 ALA B C 1
ATOM 10034 O O . ALA B 1 640 ? -22.891 -21.656 -7.891 1 77.25 640 ALA B O 1
ATOM 10035 N N . LYS B 1 641 ? -22.797 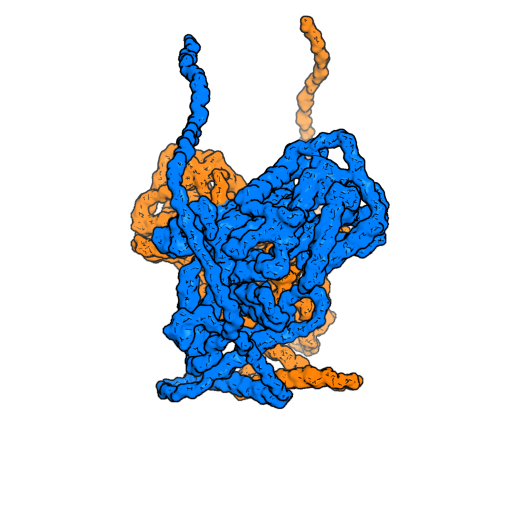-23.891 -7.457 1 78.5 641 LYS B N 1
ATOM 10036 C CA . LYS B 1 641 ? -22.109 -23.609 -6.199 1 78.5 641 LYS B CA 1
ATOM 10037 C C . LYS B 1 641 ? -20.594 -23.797 -6.352 1 78.5 641 LYS B C 1
ATOM 10039 O O . LYS B 1 641 ? -19.844 -23.547 -5.41 1 78.5 641 LYS B O 1
ATOM 10044 N N . ILE B 1 642 ? -20.344 -24.172 -7.523 1 87 642 ILE B N 1
ATOM 10045 C CA . ILE B 1 642 ? -18.922 -24.438 -7.633 1 87 642 ILE B CA 1
ATOM 10046 C C . ILE B 1 642 ? -18.156 -23.125 -7.668 1 87 642 ILE B C 1
ATOM 10048 O O . ILE B 1 642 ? -18.75 -22.047 -7.723 1 87 642 ILE B O 1
ATOM 10052 N N . TRP B 1 643 ? -16.984 -22.984 -7.352 1 90.06 643 TRP B N 1
ATOM 10053 C CA . TRP B 1 643 ? -16.031 -21.875 -7.418 1 90.06 643 TRP B CA 1
ATOM 10054 C C . TRP B 1 643 ? -16.031 -21.078 -6.113 1 90.06 643 TRP B C 1
ATOM 10056 O O . TRP B 1 643 ? -15.172 -20.219 -5.91 1 90.06 643 TRP B O 1
ATOM 10066 N N . SER B 1 644 ? -17.047 -21.266 -5.195 1 88.31 644 SER B N 1
ATOM 10067 C CA . SER B 1 644 ? -17.172 -20.469 -3.979 1 88.31 644 SER B CA 1
ATOM 10068 C C . SER B 1 644 ? -15.891 -20.547 -3.145 1 88.31 644 SER B C 1
ATOM 10070 O O . SER B 1 644 ? -15.336 -19.516 -2.744 1 88.31 644 SER B O 1
ATOM 10072 N N . THR B 1 645 ? -15.398 -21.75 -2.992 1 88.06 645 THR B N 1
ATOM 10073 C CA . THR B 1 645 ? -14.188 -21.938 -2.195 1 88.06 645 THR B CA 1
ATOM 10074 C C . THR B 1 645 ? -12.977 -21.344 -2.902 1 88.06 645 THR B C 1
ATOM 10076 O O . THR B 1 645 ? -12.148 -20.688 -2.275 1 88.06 645 THR B O 1
ATOM 10079 N N . LEU B 1 646 ? -12.93 -21.562 -4.172 1 89.94 646 LEU B N 1
ATOM 10080 C CA . LEU B 1 646 ? -11.812 -21.047 -4.949 1 89.94 646 LEU B CA 1
ATOM 10081 C C . LEU B 1 646 ? -11.797 -19.531 -4.926 1 89.94 646 LEU B C 1
ATOM 10083 O O . LEU B 1 646 ? -10.742 -18.906 -4.742 1 89.94 646 LEU B O 1
ATOM 10087 N N . ALA B 1 647 ? -12.953 -18.906 -5.074 1 88.81 647 ALA B N 1
ATOM 10088 C CA . ALA B 1 647 ? -13.086 -17.453 -5.133 1 88.81 647 ALA B CA 1
ATOM 10089 C C . ALA B 1 647 ? -12.766 -16.812 -3.785 1 88.81 647 ALA B C 1
ATOM 10091 O O . ALA B 1 647 ? -12.25 -15.695 -3.727 1 88.81 647 ALA B O 1
ATOM 10092 N N . THR B 1 648 ? -12.977 -17.516 -2.736 1 82.19 648 THR B N 1
ATOM 10093 C CA . THR B 1 648 ? -12.82 -16.922 -1.411 1 82.19 648 THR B CA 1
ATOM 10094 C C . THR B 1 648 ? -11.422 -17.188 -0.862 1 82.19 648 THR B C 1
ATOM 10096 O O . THR B 1 648 ? -10.852 -16.359 -0.161 1 82.19 648 THR B O 1
ATOM 10099 N N . SER B 1 649 ? -10.844 -18.297 -1.309 1 82 649 SER B N 1
ATOM 10100 C CA . SER B 1 649 ? -9.648 -18.734 -0.591 1 82 649 SER B CA 1
ATOM 10101 C C . SER B 1 649 ? -8.414 -18.672 -1.482 1 82 649 SER B C 1
ATOM 10103 O O . SER B 1 649 ? -7.285 -18.688 -0.989 1 82 649 SER B O 1
ATOM 10105 N N . PHE B 1 650 ? -8.578 -18.672 -2.742 1 87.38 650 PHE B N 1
ATOM 10106 C CA . PHE B 1 650 ? -7.426 -18.75 -3.639 1 87.38 650 PHE B CA 1
ATOM 10107 C C . PHE B 1 650 ? -7.48 -17.625 -4.668 1 87.38 650 PHE B C 1
ATOM 10109 O O . PHE B 1 650 ? -7.59 -17.875 -5.871 1 87.38 650 PHE B O 1
ATOM 10116 N N . LYS B 1 651 ? -7.16 -16.453 -4.277 1 84.62 651 LYS B N 1
ATOM 10117 C CA . LYS B 1 651 ? -7.359 -15.227 -5.051 1 84.62 651 LYS B CA 1
ATOM 10118 C C . LYS B 1 651 ? -6.375 -15.141 -6.215 1 84.62 651 LYS B C 1
ATOM 10120 O O . LYS B 1 651 ? -6.617 -14.43 -7.191 1 84.62 651 LYS B O 1
ATOM 10125 N N . THR B 1 652 ? -5.375 -15.922 -6.207 1 87.5 652 THR B N 1
ATOM 10126 C CA . THR B 1 652 ? -4.344 -15.797 -7.227 1 87.5 652 THR B CA 1
ATOM 10127 C C . THR B 1 652 ? -4.641 -16.703 -8.414 1 87.5 652 THR B C 1
ATOM 10129 O O . THR B 1 652 ? -3.949 -16.656 -9.438 1 87.5 652 THR B O 1
ATOM 10132 N N . MET B 1 653 ? -5.672 -17.594 -8.258 1 92.62 653 MET B N 1
ATOM 10133 C CA . MET B 1 653 ? -6.043 -18.438 -9.383 1 92.62 653 MET B CA 1
ATOM 10134 C C . MET B 1 653 ? -6.609 -17.609 -10.531 1 92.62 653 MET B C 1
ATOM 10136 O O . MET B 1 653 ? -7.711 -17.062 -10.422 1 92.62 653 MET B O 1
ATOM 10140 N N . TYR B 1 654 ? -5.898 -17.562 -11.602 1 93.56 654 TYR B N 1
ATOM 10141 C CA . TYR B 1 654 ? -6.215 -16.625 -12.672 1 93.56 654 TYR B CA 1
ATOM 10142 C C . TYR B 1 654 ? -7.035 -17.297 -13.766 1 93.56 654 TYR B C 1
ATOM 10144 O O . TYR B 1 654 ? -7.461 -16.641 -14.719 1 93.56 654 TYR B O 1
ATOM 10152 N N . ALA B 1 655 ? -7.32 -18.578 -13.586 1 95.75 655 ALA B N 1
ATOM 10153 C CA . ALA B 1 655 ? -8 -19.328 -14.641 1 95.75 655 ALA B CA 1
ATOM 10154 C C . ALA B 1 655 ? -9.508 -19.375 -14.391 1 95.75 655 ALA B C 1
ATOM 10156 O O . ALA B 1 655 ? -10.266 -19.844 -15.242 1 95.75 655 ALA B O 1
ATOM 10157 N N . ALA B 1 656 ? -9.984 -18.875 -13.273 1 94.81 656 ALA B N 1
ATOM 10158 C CA . ALA B 1 656 ? -11.406 -18.922 -12.961 1 94.81 656 ALA B CA 1
ATOM 10159 C C . ALA B 1 656 ? -12.219 -18.078 -13.938 1 94.81 656 ALA B C 1
ATOM 10161 O O . ALA B 1 656 ? -11.711 -17.078 -14.477 1 94.81 656 ALA B O 1
ATOM 10162 N N . PRO B 1 657 ? -13.43 -18.469 -14.164 1 94.19 657 PRO B N 1
ATOM 10163 C CA . PRO B 1 657 ? -14.273 -17.625 -15.023 1 94.19 657 PRO B CA 1
ATOM 10164 C C . PRO B 1 657 ? -14.742 -16.359 -14.328 1 94.19 657 PRO B C 1
ATOM 10166 O O . PRO B 1 657 ? -14.664 -16.25 -13.102 1 94.19 657 PRO B O 1
ATOM 10169 N N . ASP B 1 658 ? -15.109 -15.383 -15.156 1 92.25 658 ASP B N 1
ATOM 10170 C CA . ASP B 1 658 ? -15.82 -14.25 -14.57 1 92.25 658 ASP B CA 1
ATOM 10171 C C . ASP B 1 658 ? -17.281 -14.594 -14.305 1 92.25 658 ASP B C 1
ATOM 10173 O O . ASP B 1 658 ? -17.766 -15.648 -14.727 1 92.25 658 ASP B O 1
ATOM 10177 N N . PHE B 1 659 ? -18.031 -13.75 -13.68 1 89.88 659 PHE B N 1
ATOM 10178 C CA . PHE B 1 659 ? -19.375 -14.07 -13.211 1 89.88 659 PHE B CA 1
ATOM 10179 C C . PHE B 1 659 ? -20.328 -14.289 -14.383 1 89.88 659 PHE B C 1
ATOM 10181 O O . PHE B 1 659 ? -21.156 -15.203 -14.359 1 89.88 659 PHE B O 1
ATOM 10188 N N . GLU B 1 660 ? -20.25 -13.438 -15.328 1 87.56 660 GLU B N 1
ATOM 10189 C CA . GLU B 1 660 ? -21.141 -13.562 -16.469 1 87.56 660 GLU B CA 1
ATOM 10190 C C . GLU B 1 660 ? -20.875 -14.844 -17.25 1 87.56 660 GLU B C 1
ATOM 10192 O O . GLU B 1 660 ? -21.797 -15.492 -17.734 1 87.56 660 GLU B O 1
ATOM 10197 N N . GLU B 1 661 ? -19.609 -15.109 -17.406 1 88.81 661 GLU B N 1
ATOM 10198 C CA . GLU B 1 661 ? -19.25 -16.375 -18.031 1 88.81 661 GLU B CA 1
ATOM 10199 C C . GLU B 1 661 ? -19.812 -17.562 -17.25 1 88.81 661 GLU B C 1
ATOM 10201 O O . GLU B 1 661 ? -20.375 -18.484 -17.828 1 88.81 661 GLU B O 1
ATOM 10206 N N . TRP B 1 662 ? -19.641 -17.516 -16.016 1 88.44 662 TRP B N 1
ATOM 10207 C CA . TRP B 1 662 ? -20.109 -18.609 -15.172 1 88.44 662 TRP B CA 1
ATOM 10208 C C . TRP B 1 662 ? -21.625 -18.75 -15.258 1 88.44 662 TRP B C 1
ATOM 10210 O O . TRP B 1 662 ? -22.156 -19.859 -15.344 1 88.44 662 TRP B O 1
ATOM 10220 N N . ARG B 1 663 ? -22.281 -17.641 -15.211 1 85.75 663 ARG B N 1
ATOM 10221 C CA . ARG B 1 663 ? -23.734 -17.656 -15.344 1 85.75 663 ARG B CA 1
ATOM 10222 C C . ARG B 1 663 ? -24.172 -18.328 -16.641 1 85.75 663 ARG B C 1
ATOM 10224 O O . ARG B 1 663 ? -25.109 -19.109 -16.656 1 85.75 663 ARG B O 1
ATOM 10231 N N . GLU B 1 664 ? -23.453 -18.047 -17.625 1 83.44 664 GLU B N 1
ATOM 10232 C CA . GLU B 1 664 ? -23.766 -18.641 -18.938 1 83.44 664 GLU B CA 1
ATOM 10233 C C . GLU B 1 664 ? -23.469 -20.125 -18.953 1 83.44 664 GLU B C 1
ATOM 10235 O O . GLU B 1 664 ? -24.203 -20.906 -19.547 1 83.44 664 GLU B O 1
ATOM 10240 N N . LEU B 1 665 ? -22.359 -20.422 -18.359 1 82.5 665 LEU B N 1
ATOM 10241 C CA . LEU B 1 665 ? -21.984 -21.844 -18.297 1 82.5 665 LEU B CA 1
ATOM 10242 C C . LEU B 1 665 ? -23 -22.641 -17.5 1 82.5 665 LEU B C 1
ATOM 10244 O O . LEU B 1 665 ? -23.312 -23.781 -17.828 1 82.5 665 LEU B O 1
ATOM 10248 N N . VAL B 1 666 ? -23.531 -22.047 -16.516 1 83.88 666 VAL B N 1
ATOM 10249 C CA . VAL B 1 666 ? -24.547 -22.703 -15.695 1 83.88 666 VAL B CA 1
ATOM 10250 C C . VAL B 1 666 ? -25.812 -22.906 -16.516 1 83.88 666 VAL B C 1
ATOM 10252 O O . VAL B 1 666 ? -26.469 -23.953 -16.422 1 83.88 666 VAL B O 1
ATOM 10255 N N . LYS B 1 667 ? -26.109 -21.922 -17.328 1 80.44 667 LYS B N 1
ATOM 10256 C CA . LYS B 1 667 ? -27.266 -22.062 -18.203 1 80.44 667 LYS B CA 1
ATOM 10257 C C . LYS B 1 667 ? -27.078 -23.219 -19.172 1 80.44 667 LYS B C 1
ATOM 10259 O O . LYS B 1 667 ? -28.016 -23.984 -19.438 1 80.44 667 LYS B O 1
ATOM 10264 N N . VAL B 1 668 ? -25.906 -23.281 -19.594 1 77.06 668 VAL B N 1
ATOM 10265 C CA . VAL B 1 668 ? -25.578 -24.359 -20.531 1 77.06 668 VAL B CA 1
ATOM 10266 C C . VAL B 1 668 ? -25.719 -25.703 -19.828 1 77.06 668 VAL B C 1
ATOM 10268 O O . VAL B 1 668 ? -26.266 -26.656 -20.391 1 77.06 668 VAL B O 1
ATOM 10271 N N . GLY B 1 669 ? -25.281 -25.719 -18.688 1 77 669 GLY B N 1
ATOM 10272 C CA . GLY B 1 669 ? -25.391 -26.953 -17.906 1 77 669 GLY B CA 1
ATOM 10273 C C . GLY B 1 669 ? -26.828 -27.344 -17.609 1 77 669 GLY B C 1
ATOM 10274 O O . GLY B 1 669 ? -27.141 -28.516 -17.453 1 77 669 GLY B O 1
ATOM 10275 N N . ALA B 1 670 ? -27.641 -26.266 -17.672 1 77.38 670 ALA B N 1
ATOM 10276 C CA . ALA B 1 670 ? -29.047 -26.516 -17.391 1 77.38 670 ALA B CA 1
ATOM 10277 C C . ALA B 1 670 ? -29.812 -26.844 -18.672 1 77.38 670 ALA B C 1
ATOM 10279 O O . ALA B 1 670 ? -31.031 -27.031 -18.641 1 77.38 670 ALA B O 1
ATOM 10280 N N . GLY B 1 671 ? -29.172 -26.828 -19.734 1 73.62 671 GLY B N 1
ATOM 10281 C CA . GLY B 1 671 ? -29.797 -27.266 -20.984 1 73.62 671 GLY B CA 1
ATOM 10282 C C . GLY B 1 671 ? -30.234 -26.109 -21.859 1 73.62 671 GLY B C 1
ATOM 10283 O O . GLY B 1 671 ? -30.969 -26.312 -22.844 1 73.62 671 GLY B O 1
ATOM 10284 N N . ALA B 1 672 ? -29.797 -24.938 -21.422 1 73 672 ALA B N 1
ATOM 10285 C CA . ALA B 1 672 ? -30.188 -23.797 -22.234 1 73 672 ALA B CA 1
ATOM 10286 C C . ALA B 1 672 ? -29.531 -23.859 -23.609 1 73 672 ALA B C 1
ATOM 10288 O O . ALA B 1 672 ? -28.359 -24.25 -23.734 1 73 672 ALA B O 1
ATOM 10289 N N . LYS B 1 673 ? -30.344 -23.641 -24.641 1 63.88 673 LYS B N 1
ATOM 10290 C CA . LYS B 1 673 ? -29.859 -23.766 -26.016 1 63.88 673 LYS B CA 1
ATOM 10291 C C . LYS B 1 673 ? -29.484 -22.406 -26.578 1 63.88 673 LYS B C 1
ATOM 10293 O O . LYS B 1 673 ? -28.969 -22.312 -27.703 1 63.88 673 LYS B O 1
ATOM 10298 N N . GLU B 1 674 ? -29.766 -21.375 -25.719 1 62.38 674 GLU B N 1
ATOM 10299 C CA . GLU B 1 674 ? -29.5 -20.031 -26.234 1 62.38 674 GLU B CA 1
ATOM 10300 C C . GLU B 1 674 ? -28 -19.734 -26.25 1 62.38 674 GLU B C 1
ATOM 10302 O O . GLU B 1 674 ? -27.25 -20.219 -25.391 1 62.38 674 GLU B O 1
ATOM 10307 N N . VAL B 1 675 ? -27.625 -19.094 -27.391 1 56.84 675 VAL B N 1
ATOM 10308 C CA . VAL B 1 675 ? -26.234 -18.703 -27.578 1 56.84 675 VAL B CA 1
ATOM 10309 C C . VAL B 1 675 ? -25.844 -17.641 -26.562 1 56.84 675 VAL B C 1
ATOM 10311 O O . VAL B 1 675 ? -26.672 -16.828 -26.156 1 56.84 675 VAL B O 1
ATOM 10314 N N . TRP B 1 676 ? -24.656 -17.828 -25.938 1 61.22 676 TRP B N 1
ATOM 10315 C CA . TRP B 1 676 ? -24.109 -16.828 -25.031 1 61.22 676 TRP B CA 1
ATOM 10316 C C . TRP B 1 676 ? -24.109 -15.438 -25.672 1 61.22 676 TRP B C 1
ATOM 10318 O O . TRP B 1 676 ? -23.406 -15.203 -26.672 1 61.22 676 TRP B O 1
ATOM 10328 N N . SER B 1 677 ? -25.109 -14.602 -25.406 1 55.06 677 SER B N 1
ATOM 10329 C CA . SER B 1 677 ? -25.203 -13.258 -25.969 1 55.06 677 SER B CA 1
ATOM 10330 C C . SER B 1 677 ? -24.172 -12.32 -25.344 1 55.06 677 SER B C 1
ATOM 10332 O O . SER B 1 677 ? -23.906 -11.242 -25.891 1 55.06 677 SER B O 1
ATOM 10334 N N . GLY B 1 678 ? -23.547 -12.547 -24.25 1 52.91 678 GLY B N 1
ATOM 10335 C CA . GLY B 1 678 ? -22.781 -11.594 -23.469 1 52.91 678 GLY B CA 1
ATOM 10336 C C . GLY B 1 678 ? -21.375 -11.367 -24 1 52.91 678 GLY B C 1
ATOM 10337 O O . GLY B 1 678 ? -20.625 -10.555 -23.469 1 52.91 678 GLY B O 1
ATOM 10338 N N . GLY B 1 679 ? -20.812 -12.328 -24.719 1 52.12 679 GLY B N 1
ATOM 10339 C CA . GLY B 1 679 ? -19.594 -11.977 -25.453 1 52.12 679 GLY B CA 1
ATOM 10340 C C . GLY B 1 679 ? -19.719 -10.68 -26.219 1 52.12 679 GLY B C 1
ATOM 10341 O O . GLY B 1 679 ? -18.734 -9.992 -26.453 1 52.12 679 GLY B O 1
ATOM 10342 N N . VAL B 1 680 ? -20.922 -10.281 -26.578 1 53.41 680 VAL B N 1
ATOM 10343 C CA . VAL B 1 680 ? -21.344 -9.141 -27.375 1 53.41 680 VAL B CA 1
ATOM 10344 C C . VAL B 1 680 ? -21.281 -7.867 -26.547 1 53.41 680 VAL B C 1
ATOM 10346 O O . VAL B 1 680 ? -20.984 -6.785 -27.062 1 53.41 680 VAL B O 1
ATOM 10349 N N . GLY B 1 681 ? -21.234 -8.141 -25.25 1 59.78 681 GLY B N 1
ATOM 10350 C CA . GLY B 1 681 ? -21.359 -6.945 -24.422 1 59.78 681 GLY B CA 1
ATOM 10351 C C . GLY B 1 681 ? -20.062 -6.172 -24.297 1 59.78 681 GLY B C 1
ATOM 10352 O O . GLY B 1 681 ? -20.031 -5.082 -23.719 1 59.78 681 GLY B O 1
ATOM 10353 N N . LEU B 1 682 ? -19.062 -6.797 -24.844 1 66.75 682 LEU B N 1
ATOM 10354 C CA . LEU B 1 682 ? -17.797 -6.074 -24.797 1 66.75 682 LEU B CA 1
ATOM 10355 C C . LEU B 1 682 ? -17.672 -5.09 -25.953 1 66.75 682 LEU B C 1
ATOM 10357 O O . LEU B 1 682 ? -16.906 -4.125 -25.875 1 66.75 682 LEU B O 1
ATOM 10361 N N . ILE B 1 683 ? -18.438 -5.277 -27.141 1 63.72 683 ILE B N 1
ATOM 10362 C CA . ILE B 1 683 ? -18.141 -4.516 -28.359 1 63.72 683 ILE B CA 1
ATOM 10363 C C . ILE B 1 683 ? -19.125 -3.363 -28.484 1 63.72 683 ILE B C 1
ATOM 10365 O O . ILE B 1 683 ? -20.312 -3.512 -28.172 1 63.72 683 ILE B O 1
ATOM 10369 N N . ALA B 1 684 ? -18.703 -2.096 -28.203 1 52.12 684 ALA B N 1
ATOM 10370 C CA . ALA B 1 684 ? -19.484 -0.979 -28.703 1 52.12 684 ALA B CA 1
ATOM 10371 C C . ALA B 1 684 ? -19.359 -0.857 -30.219 1 52.12 684 ALA B C 1
ATOM 10373 O O . ALA B 1 684 ? -18.25 -0.831 -30.766 1 52.12 684 ALA B O 1
ATOM 10374 N N . ALA B 1 685 ? -19.781 -1.621 -31.125 1 39.56 685 ALA B N 1
ATOM 10375 C CA . ALA B 1 685 ? -19.922 -0.936 -32.406 1 39.56 685 ALA B CA 1
ATOM 10376 C C . ALA B 1 685 ? -20.906 0.228 -32.312 1 39.56 685 ALA B C 1
ATOM 10378 O O . ALA B 1 685 ? -21.875 0.164 -31.547 1 39.56 685 ALA B O 1
#

InterPro domains:
  IPR036864 Zn(2)-C6 fungal-type DNA-binding domain superfamily [G3DSA:4.10.240.10] (51-119)